Protein AF-0000000078823207 (afdb_homodimer)

Solvent-accessible surface area (backbone atoms only — not comparable to full-atom values): 45009 Å² total; per-residue (Å²): 130,80,77,68,68,67,63,60,54,56,52,50,52,51,49,48,49,49,50,50,54,51,56,63,64,62,57,56,71,77,75,63,50,44,38,73,61,59,42,45,59,37,20,72,74,44,19,29,70,57,47,20,52,51,24,45,48,56,21,48,50,28,43,42,48,34,32,53,13,62,63,35,48,34,32,37,38,38,37,36,42,35,43,34,39,35,42,36,39,38,66,49,97,91,44,78,48,79,48,80,46,78,47,61,32,44,37,39,35,41,39,36,40,33,56,73,38,52,57,37,48,53,22,47,32,54,21,31,49,30,44,36,53,19,49,52,24,45,48,50,45,48,53,31,47,50,51,52,52,51,48,52,44,49,43,51,30,52,50,32,52,51,48,45,53,54,36,53,52,47,35,54,52,30,48,51,44,27,54,49,30,48,51,32,36,75,70,70,74,40,49,73,64,52,30,53,51,28,48,48,53,28,52,50,39,50,52,50,38,54,55,38,49,51,51,29,53,50,32,30,48,51,50,16,63,35,25,68,45,89,55,84,54,66,44,53,72,31,72,88,54,53,74,94,58,64,74,100,53,82,47,65,67,60,49,49,52,37,22,76,73,43,15,29,67,51,53,20,31,54,25,46,28,50,24,31,50,22,47,26,46,30,34,52,28,60,68,44,56,34,35,31,44,37,37,38,43,35,38,36,27,37,77,41,91,90,36,64,93,41,77,45,82,46,77,49,77,45,80,47,76,49,64,66,85,78,67,92,55,52,49,62,50,46,27,53,50,28,49,52,48,26,52,52,32,48,51,50,33,49,50,48,45,51,51,41,50,51,49,36,52,49,27,51,50,48,38,54,51,32,54,53,49,45,54,50,30,54,50,45,31,53,50,27,51,51,49,30,52,51,35,48,51,29,33,76,71,66,76,40,49,72,67,53,35,48,52,30,47,52,48,29,52,50,31,47,52,49,36,50,50,43,51,44,50,32,54,49,29,52,52,51,30,32,42,39,23,36,58,46,43,72,70,48,45,57,61,56,43,65,30,34,49,79,119,130,81,78,66,66,68,62,60,56,58,49,51,54,49,46,48,51,49,48,52,54,52,56,63,63,63,60,57,70,77,75,64,49,45,39,73,61,58,42,47,62,36,22,73,76,44,18,61,70,58,48,50,51,52,51,51,50,57,58,49,51,49,44,43,56,55,33,55,52,63,63,45,68,48,76,48,80,48,77,49,77,52,74,47,77,47,80,43,76,45,82,47,100,91,42,77,47,80,44,80,48,77,46,65,32,42,36,39,35,42,37,37,39,31,56,75,41,50,56,37,47,55,23,46,32,55,21,30,48,31,45,38,53,20,50,53,26,45,48,53,43,48,51,31,48,49,51,52,54,50,48,53,43,50,43,51,28,53,51,31,53,51,49,41,54,52,35,52,52,47,35,55,52,31,50,51,45,29,53,49,30,48,53,31,34,75,71,70,72,41,48,72,66,52,30,51,50,28,46,49,52,29,51,51,39,50,52,50,38,53,55,38,50,51,51,30,51,50,32,31,48,52,52,16,64,36,26,71,45,89,55,86,54,65,44,52,74,31,72,89,56,54,73,92,56,63,74,101,52,81,47,65,66,60,50,48,53,36,23,78,72,44,16,30,64,50,51,20,32,53,25,46,28,50,25,30,49,23,46,26,44,31,34,51,28,60,68,45,54,35,36,31,41,39,37,38,42,34,37,35,24,37,79,41,92,91,34,64,68,26,37,39,44,35,39,37,42,31,44,38,37,44,33,56,73,38,54,39,50,27,47,61,26,47,26,52,20,28,49,24,44,26,52,19,33,48,24,48,33,50,40,49,45,51,51,41,52,50,49,33,53,49,26,51,51,48,36,56,50,31,54,53,46,46,55,51,28,54,51,44,31,53,52,27,51,51,47,30,52,51,34,49,52,30,33,75,70,68,76,40,51,72,67,54,36,48,53,30,47,51,49,27,52,51,32,48,50,50,36,51,49,41,54,45,51,34,54,48,30,50,52,50,28,31,43,38,22,36,57,46,44,74,70,47,45,57,62,56,42,65,30,35,49,80,119

Organism: Methylobacillus flagellatus (strain ATCC 51484 / DSM 6875 / VKM B-1610 / KT) (NCBI:txid265072)

Structure (mmCIF, N/CA/C/O backbone):
data_AF-0000000078823207-model_v1
#
loop_
_entity.id
_entity.type
_entity.pdbx_description
1 polymer 'Type I secretion outer membrane protein, TolC'
#
loop_
_atom_site.group_PDB
_atom_site.id
_atom_site.type_symbol
_atom_site.label_atom_id
_atom_site.label_alt_id
_atom_site.label_comp_id
_atom_site.label_asym_id
_atom_site.label_entity_id
_atom_site.label_seq_id
_atom_site.pdbx_PDB_ins_code
_atom_site.Cartn_x
_atom_site.Cartn_y
_atom_site.Cartn_z
_atom_site.occupancy
_atom_site.B_iso_or_equiv
_atom_site.auth_seq_id
_atom_site.auth_comp_id
_atom_site.auth_asym_id
_atom_site.auth_atom_id
_atom_site.pdbx_PDB_model_num
ATOM 1 N N . MET A 1 1 ? -4.539 53.219 -67 1 27.64 1 MET A N 1
ATOM 2 C CA . MET A 1 1 ? -5.336 53.469 -65.812 1 27.64 1 MET A CA 1
ATOM 3 C C . MET A 1 1 ? -5.859 52.188 -65.188 1 27.64 1 MET A C 1
ATOM 5 O O . MET A 1 1 ? -6.465 52.188 -64.125 1 27.64 1 MET A O 1
ATOM 9 N N . MET A 1 2 ? -5.863 51.031 -66 1 33.38 2 MET A N 1
ATOM 10 C CA . MET A 1 2 ? -6.586 49.844 -65.562 1 33.38 2 MET A CA 1
ATOM 11 C C . MET A 1 2 ? -5.766 49.031 -64.562 1 33.38 2 MET A C 1
ATOM 13 O O . MET A 1 2 ? -6.195 47.969 -64.125 1 33.38 2 MET A O 1
ATOM 17 N N . THR A 1 3 ? -4.453 49.25 -64.312 1 33.03 3 THR A N 1
ATOM 18 C CA . THR A 1 3 ? -3.574 48.375 -63.562 1 33.03 3 THR A CA 1
ATOM 19 C C . THR A 1 3 ? -3.756 48.531 -62.062 1 33.03 3 THR A C 1
ATOM 21 O O . THR A 1 3 ? -3.117 47.844 -61.281 1 33.03 3 THR A O 1
ATOM 24 N N . ARG A 1 4 ? -4.379 49.656 -61.594 1 38.31 4 ARG A N 1
ATOM 25 C CA . ARG A 1 4 ? -4.262 49.969 -60.188 1 38.31 4 ARG A CA 1
ATOM 26 C C . ARG A 1 4 ? -5.223 49.094 -59.344 1 38.31 4 ARG A C 1
ATOM 28 O O . ARG A 1 4 ? -5.137 49.062 -58.125 1 38.31 4 ARG A O 1
ATOM 35 N N . ARG A 1 5 ? -6.344 48.594 -60 1 41.09 5 ARG A N 1
ATOM 36 C CA . ARG A 1 5 ? -7.402 48.156 -59.094 1 41.09 5 ARG A CA 1
ATOM 37 C C . ARG A 1 5 ? -7.105 46.75 -58.562 1 41.09 5 ARG A C 1
ATOM 39 O O . ARG A 1 5 ? -7.824 46.25 -57.688 1 41.09 5 ARG A O 1
ATOM 46 N N . TYR A 1 6 ? -6.203 46 -59.312 1 33.97 6 TYR A N 1
ATOM 47 C CA . TYR A 1 6 ? -6.152 44.594 -58.906 1 33.97 6 TYR A CA 1
ATOM 48 C C . TYR A 1 6 ? -5.395 44.438 -57.594 1 33.97 6 TYR A C 1
ATOM 50 O O . TYR A 1 6 ? -5.43 43.375 -56.969 1 33.97 6 TYR A O 1
ATOM 58 N N . ARG A 1 7 ? -4.469 45.406 -57.156 1 39.28 7 ARG A N 1
ATOM 59 C CA . ARG A 1 7 ? -3.635 45.094 -56 1 39.28 7 ARG A CA 1
ATOM 60 C C . ARG A 1 7 ? -4.406 45.281 -54.688 1 39.28 7 ARG A C 1
ATOM 62 O O . ARG A 1 7 ? -3.971 44.844 -53.625 1 39.28 7 ARG A O 1
ATOM 69 N N . MET A 1 8 ? -5.516 46.094 -54.719 1 37.31 8 MET A N 1
ATOM 70 C CA . MET A 1 8 ? -6.141 46.312 -53.406 1 37.31 8 MET A CA 1
ATOM 71 C C . MET A 1 8 ? -6.941 45.094 -52.969 1 37.31 8 MET A C 1
ATOM 73 O O . MET A 1 8 ? -7.387 45.031 -51.844 1 37.31 8 MET A O 1
ATOM 77 N N . ARG A 1 9 ? -7.406 44.188 -54.031 1 48.88 9 ARG A N 1
ATOM 78 C CA . ARG A 1 9 ? -8.266 43.094 -53.594 1 48.88 9 ARG A CA 1
ATOM 79 C C . ARG A 1 9 ? -7.457 42.031 -52.875 1 48.88 9 ARG A C 1
ATOM 81 O O . ARG A 1 9 ? -7.965 41.375 -51.938 1 48.88 9 ARG A O 1
ATOM 88 N N . LEU A 1 10 ? -6.172 41.938 -53.375 1 48.84 10 LEU A N 1
ATOM 89 C CA . LEU A 1 10 ? -5.434 40.844 -52.75 1 48.84 10 LEU A CA 1
ATOM 90 C C . LEU A 1 10 ? -5.09 41.188 -51.312 1 48.84 10 LEU A C 1
ATOM 92 O O . LEU A 1 10 ? -5.047 40.312 -50.438 1 48.84 10 LEU A O 1
ATOM 96 N N . ASN A 1 11 ? -4.969 42.531 -51.062 1 49.53 11 ASN A N 1
ATOM 97 C CA . ASN A 1 11 ? -4.543 42.844 -49.719 1 49.53 11 ASN A CA 1
ATOM 98 C C . ASN A 1 11 ? -5.707 42.75 -48.719 1 49.53 11 ASN A C 1
ATOM 100 O O . ASN A 1 11 ? -5.508 42.438 -47.562 1 49.53 11 ASN A O 1
ATOM 104 N N . ARG A 1 12 ? -6.98 42.969 -49.25 1 58.56 12 ARG A N 1
ATOM 105 C CA . ARG A 1 12 ? -8.102 42.906 -48.344 1 58.56 12 ARG A CA 1
ATOM 106 C C . ARG A 1 12 ? -8.453 41.438 -48.031 1 58.56 12 ARG A C 1
ATOM 108 O O . ARG A 1 12 ? -8.836 41.125 -46.906 1 58.56 12 ARG A O 1
ATOM 115 N N . LEU A 1 13 ? -8.258 40.531 -49.094 1 53.75 13 LEU A N 1
ATOM 116 C CA . LEU A 1 13 ? -8.539 39.125 -48.781 1 53.75 13 LEU A CA 1
ATOM 117 C C . LEU A 1 13 ? -7.473 38.562 -47.875 1 53.75 13 LEU A C 1
ATOM 119 O O . LEU A 1 13 ? -7.777 37.75 -47 1 53.75 13 LEU A O 1
ATOM 123 N N . ALA A 1 14 ? -6.18 39.094 -48 1 59.03 14 ALA A N 1
ATOM 124 C CA . ALA A 1 14 ? -5.137 38.625 -47.094 1 59.03 14 ALA A CA 1
ATOM 125 C C . ALA A 1 14 ? -5.348 39.156 -45.688 1 59.03 14 ALA A C 1
ATOM 127 O O . ALA A 1 14 ? -5.121 38.469 -44.688 1 59.03 14 ALA A O 1
ATOM 128 N N . LEU A 1 15 ? -5.875 40.5 -45.656 1 54.59 15 LEU A N 1
ATOM 129 C CA . LEU A 1 15 ? -6.184 41.031 -44.344 1 54.59 15 LEU A CA 1
ATOM 130 C C . LEU A 1 15 ? -7.414 40.312 -43.75 1 54.59 15 LEU A C 1
ATOM 132 O O . LEU A 1 15 ? -7.449 40 -42.562 1 54.59 15 LEU A O 1
ATOM 136 N N . ALA A 1 16 ? -8.453 39.906 -44.562 1 59.81 16 ALA A N 1
ATOM 137 C CA . ALA A 1 16 ? -9.609 39.188 -44.062 1 59.81 16 ALA A CA 1
ATOM 138 C C . ALA A 1 16 ? -9.227 37.781 -43.656 1 59.81 16 ALA A C 1
ATOM 140 O O . ALA A 1 16 ? -9.688 37.25 -42.625 1 59.81 16 ALA A O 1
ATOM 141 N N . ARG A 1 17 ? -8.352 37.156 -44.469 1 58.81 17 ARG A N 1
ATOM 142 C CA . ARG A 1 17 ? -7.891 35.844 -44.062 1 58.81 17 ARG A CA 1
ATOM 143 C C . ARG A 1 17 ? -6.992 35.906 -42.844 1 58.81 17 ARG A C 1
ATOM 145 O O . ARG A 1 17 ? -7.035 35.031 -41.969 1 58.81 17 ARG A O 1
ATOM 152 N N . ALA A 1 18 ? -6.152 37.031 -42.781 1 56.81 18 ALA A N 1
ATOM 153 C CA . ALA A 1 18 ? -5.34 37.219 -41.594 1 56.81 18 ALA A CA 1
ATOM 154 C C . ALA A 1 18 ? -6.211 37.531 -40.375 1 56.81 18 ALA A C 1
ATOM 156 O O . ALA A 1 18 ? -5.965 37.031 -39.281 1 56.81 18 ALA A O 1
ATOM 157 N N . LEU A 1 19 ? -7.285 38.281 -40.688 1 56 19 LEU A N 1
ATOM 158 C CA . LEU A 1 19 ? -8.195 38.562 -39.594 1 56 19 LEU A CA 1
ATOM 159 C C . LEU A 1 19 ? -9.023 37.344 -39.25 1 56 19 LEU A C 1
ATOM 161 O O . LEU A 1 19 ? -9.312 37.094 -38.062 1 56 19 LEU A O 1
ATOM 165 N N . CYS A 1 20 ? -9.367 36.469 -40.281 1 54.56 20 CYS A N 1
ATOM 166 C CA . CYS A 1 20 ? -10.086 35.25 -39.938 1 54.56 20 CYS A CA 1
ATOM 167 C C . CYS A 1 20 ? -9.18 34.25 -39.219 1 54.56 20 CYS A C 1
ATOM 169 O O . CYS A 1 20 ? -9.633 33.531 -38.312 1 54.56 20 CYS A O 1
ATOM 171 N N . THR A 1 21 ? -7.871 34.25 -39.562 1 55.66 21 THR A N 1
ATOM 172 C CA . THR A 1 21 ? -6.984 33.312 -38.844 1 55.66 21 THR A CA 1
ATOM 173 C C . THR A 1 21 ? -6.703 33.844 -37.438 1 55.66 21 THR A C 1
ATOM 175 O O . THR A 1 21 ? -6.531 33.031 -36.5 1 55.66 21 THR A O 1
ATOM 178 N N . LEU A 1 22 ? -6.652 35.188 -37.25 1 50.19 22 LEU A N 1
ATOM 179 C CA . LEU A 1 22 ? -6.477 35.688 -35.875 1 50.19 22 LEU A CA 1
ATOM 180 C C . LEU A 1 22 ? -7.73 35.469 -35.031 1 50.19 22 LEU A C 1
ATOM 182 O O . LEU A 1 22 ? -7.645 35.25 -33.844 1 50.19 22 LEU A O 1
ATOM 186 N N . ALA A 1 23 ? -8.969 35.469 -35.688 1 51.34 23 ALA A N 1
ATOM 187 C CA . ALA A 1 23 ? -10.188 35.281 -34.906 1 51.34 23 ALA A CA 1
ATOM 188 C C . ALA A 1 23 ? -10.281 33.844 -34.406 1 51.34 23 ALA A C 1
ATOM 190 O O . ALA A 1 23 ? -10.812 33.562 -33.312 1 51.34 23 ALA A O 1
ATOM 191 N N . ILE A 1 24 ? -9.781 32.875 -35.188 1 51.97 24 ILE A N 1
ATOM 192 C CA . ILE A 1 24 ? -9.906 31.484 -34.781 1 51.97 24 ILE A CA 1
ATOM 193 C C . ILE A 1 24 ? -8.93 31.203 -33.625 1 51.97 24 ILE A C 1
ATOM 195 O O . ILE A 1 24 ? -9.227 30.406 -32.75 1 51.97 24 ILE A O 1
ATOM 199 N N . TYR A 1 25 ? -7.812 31.906 -33.656 1 47.19 25 TYR A N 1
ATOM 200 C CA . TYR A 1 25 ? -6.855 31.562 -32.594 1 47.19 25 TYR A CA 1
ATOM 201 C C . TYR A 1 25 ? -7.23 32.219 -31.281 1 47.19 25 TYR A C 1
ATOM 203 O O . TYR A 1 25 ? -6.641 31.938 -30.234 1 47.19 25 TYR A O 1
ATOM 211 N N . ALA A 1 26 ? -8.039 33.344 -31.422 1 44.75 26 ALA A N 1
ATOM 212 C CA . ALA A 1 26 ? -8.336 34.031 -30.156 1 44.75 26 ALA A CA 1
ATOM 213 C C . ALA A 1 26 ? -9.367 33.281 -29.344 1 44.75 26 ALA A C 1
ATOM 215 O O . ALA A 1 26 ? -9.875 33.781 -28.344 1 44.75 26 ALA A O 1
ATOM 216 N N . SER A 1 27 ? -10.039 32.312 -29.938 1 43.69 27 SER A N 1
ATOM 217 C CA . SER A 1 27 ? -10.891 31.641 -28.969 1 43.69 27 SER A CA 1
ATOM 218 C C . SER A 1 27 ? -10.07 30.844 -27.953 1 43.69 27 SER A C 1
ATOM 220 O O . SER A 1 27 ? -9.742 29.672 -28.188 1 43.69 27 SER A O 1
ATOM 222 N N . ALA A 1 28 ? -9.219 31.422 -27.438 1 45.03 28 ALA A N 1
ATOM 223 C CA . ALA A 1 28 ? -8.812 30.719 -26.219 1 45.03 28 ALA A CA 1
ATOM 224 C C . ALA A 1 28 ? -10.023 30.156 -25.484 1 45.03 28 ALA A C 1
ATOM 226 O O . ALA A 1 28 ? -10.953 30.875 -25.156 1 45.03 28 ALA A O 1
ATOM 227 N N . PRO A 1 29 ? -10.375 28.906 -25.656 1 45.41 29 PRO A N 1
ATOM 228 C CA . PRO A 1 29 ? -11.555 28.484 -24.891 1 45.41 29 PRO A CA 1
ATOM 229 C C . PRO A 1 29 ? -11.617 29.109 -23.5 1 45.41 29 PRO A C 1
ATOM 231 O O . PRO A 1 29 ? -10.602 29.141 -22.797 1 45.41 29 PRO A O 1
ATOM 234 N N . LEU A 1 30 ? -12.32 30.141 -23.344 1 44.91 30 LEU A N 1
ATOM 235 C CA . LEU A 1 30 ? -12.695 30.484 -21.969 1 44.91 30 LEU A CA 1
ATOM 236 C C . LEU A 1 30 ? -12.734 29.234 -21.094 1 44.91 30 LEU A C 1
ATOM 238 O O . LEU A 1 30 ? -13.609 28.375 -21.266 1 44.91 30 LEU A O 1
ATOM 242 N N . HIS A 1 31 ? -11.656 28.656 -20.812 1 52.88 31 HIS A N 1
ATOM 243 C CA . HIS A 1 31 ? -11.602 27.516 -19.922 1 52.88 31 HIS A CA 1
ATOM 244 C C . HIS A 1 31 ? -12.547 27.703 -18.734 1 52.88 31 HIS A C 1
ATOM 246 O O . HIS A 1 31 ? -12.359 28.609 -17.922 1 52.88 31 HIS A O 1
ATOM 252 N N . ALA A 1 32 ? -13.875 27.484 -18.969 1 61.69 32 ALA A N 1
ATOM 253 C CA . ALA A 1 32 ? -14.898 27.453 -17.922 1 61.69 32 ALA A CA 1
ATOM 254 C C . ALA A 1 32 ? -14.359 26.844 -16.625 1 61.69 32 ALA A C 1
ATOM 256 O O . ALA A 1 32 ? -13.562 25.906 -16.656 1 61.69 32 ALA A O 1
ATOM 257 N N . ALA A 1 33 ? -14.547 27.484 -15.57 1 78.88 33 ALA A N 1
ATOM 258 C CA . ALA A 1 33 ? -14.164 27 -14.25 1 78.88 33 ALA A CA 1
ATOM 259 C C . ALA A 1 33 ? -14.555 25.531 -14.078 1 78.88 33 ALA A C 1
ATOM 261 O O . ALA A 1 33 ? -15.648 25.125 -14.469 1 78.88 33 ALA A O 1
ATOM 262 N N . GLU A 1 34 ? -13.555 24.781 -13.773 1 86.56 34 GLU A N 1
ATOM 263 C CA . GLU A 1 34 ? -13.797 23.359 -13.531 1 86.56 34 GLU A CA 1
ATOM 264 C C . GLU A 1 34 ? -14.719 23.172 -12.328 1 86.56 34 GLU A C 1
ATOM 266 O O . GLU A 1 34 ? -14.539 23.812 -11.289 1 86.56 34 GLU A O 1
ATOM 271 N N . ASN A 1 35 ? -15.844 22.438 -12.562 1 89.94 35 ASN A N 1
ATOM 272 C CA . ASN A 1 35 ? -16.656 22.047 -11.414 1 89.94 35 ASN A CA 1
ATOM 273 C C . ASN A 1 35 ? -16.359 20.609 -10.992 1 89.94 35 ASN A C 1
ATOM 275 O O . ASN A 1 35 ? -15.523 19.938 -11.594 1 89.94 35 ASN A O 1
ATOM 279 N N . LEU A 1 36 ? -17 20.188 -9.969 1 92.56 36 LEU A N 1
ATOM 280 C CA . LEU A 1 36 ? -16.719 18.891 -9.383 1 92.56 36 LEU A CA 1
ATOM 281 C C . LEU A 1 36 ? -17 17.766 -10.375 1 92.56 36 LEU A C 1
ATOM 283 O O . LEU A 1 36 ? -16.203 16.828 -10.5 1 92.56 36 LEU A O 1
ATOM 287 N N . LEU A 1 37 ? -18.109 17.875 -11.164 1 92.06 37 LEU A N 1
ATOM 288 C CA . LEU A 1 37 ? -18.5 16.844 -12.125 1 92.06 37 LEU A CA 1
ATOM 289 C C . LEU A 1 37 ? -17.484 16.766 -13.258 1 92.06 37 LEU A C 1
ATOM 291 O O . LEU A 1 37 ? -17.078 15.672 -13.656 1 92.06 37 LEU A O 1
ATOM 295 N N . SER A 1 38 ? -17.094 17.938 -13.734 1 92.12 38 SER A N 1
ATOM 296 C CA . SER A 1 38 ? -16.125 17.969 -14.82 1 92.12 38 SER A CA 1
ATOM 297 C C . SER A 1 38 ? -14.789 17.375 -14.375 1 92.12 38 SER A C 1
ATOM 299 O O . SER A 1 38 ? -14.156 16.625 -15.117 1 92.12 38 SER A O 1
ATOM 301 N N . LEU A 1 39 ? -14.398 17.703 -13.172 1 94.75 39 LEU A N 1
ATOM 302 C CA . LEU A 1 39 ? -13.148 17.172 -12.648 1 94.75 39 LEU A CA 1
ATOM 303 C C . LEU A 1 39 ? -13.25 15.664 -12.422 1 94.75 39 LEU A C 1
ATOM 305 O O . LEU A 1 39 ? -12.273 14.938 -12.633 1 94.75 39 LEU A O 1
ATOM 309 N N . TYR A 1 40 ? -14.453 15.195 -12.109 1 95.62 40 TYR A N 1
ATOM 310 C CA . TYR A 1 40 ? -14.664 13.766 -11.93 1 95.62 40 TYR A CA 1
ATOM 311 C C . TYR A 1 40 ? -14.523 13.016 -13.25 1 95.62 40 TYR A C 1
ATOM 313 O O . TYR A 1 40 ? -13.852 11.984 -13.312 1 95.62 40 TYR A O 1
ATOM 321 N N . GLU A 1 41 ? -15.047 13.539 -14.203 1 95 41 GLU A N 1
ATOM 322 C CA . GLU A 1 41 ? -14.984 12.891 -15.508 1 95 41 GLU A CA 1
ATOM 323 C C . GLU A 1 41 ? -13.547 12.781 -16 1 95 41 GLU A C 1
ATOM 325 O O . GLU A 1 41 ? -13.148 11.758 -16.562 1 95 41 GLU A O 1
ATOM 330 N N . LYS A 1 42 ? -12.828 13.836 -15.742 1 96.12 42 LYS A N 1
ATOM 331 C CA . LYS A 1 42 ? -11.422 13.82 -16.125 1 96.12 42 LYS A CA 1
ATOM 332 C C . LYS A 1 42 ? -10.617 12.867 -15.234 1 96.12 42 LYS A C 1
ATOM 334 O O . LYS A 1 42 ? -9.734 12.164 -15.719 1 96.12 42 LYS A O 1
ATOM 339 N N . ALA A 1 43 ? -10.953 12.797 -13.977 1 96.38 43 ALA A N 1
ATOM 340 C CA . ALA A 1 43 ? -10.242 11.953 -13.016 1 96.38 43 ALA A CA 1
ATOM 341 C C . ALA A 1 43 ? -10.469 10.477 -13.312 1 96.38 43 ALA A C 1
ATOM 343 O O . ALA A 1 43 ? -9.586 9.648 -13.07 1 96.38 43 ALA A O 1
ATOM 344 N N . LEU A 1 44 ? -11.656 10.172 -13.875 1 95.75 44 LEU A N 1
ATOM 345 C CA . LEU A 1 44 ? -11.961 8.789 -14.242 1 95.75 44 LEU A CA 1
ATOM 346 C C . LEU A 1 44 ? -10.945 8.258 -15.25 1 95.75 44 LEU A C 1
ATOM 348 O O . LEU A 1 44 ? -10.648 7.062 -15.258 1 95.75 44 LEU A O 1
ATOM 352 N N . GLN A 1 45 ? -10.383 9.195 -15.93 1 94.44 45 GLN A N 1
ATOM 353 C CA . GLN A 1 45 ? -9.508 8.781 -17.031 1 94.44 45 GLN A CA 1
ATOM 354 C C . GLN A 1 45 ? -8.039 9 -16.672 1 94.44 45 GLN A C 1
ATOM 356 O O . GLN A 1 45 ? -7.148 8.57 -17.406 1 94.44 45 GLN A O 1
ATOM 361 N N . TYR A 1 46 ? -7.816 9.586 -15.5 1 94.19 46 TYR A N 1
ATOM 362 C CA . TYR A 1 46 ? -6.438 10.008 -15.289 1 94.19 46 TYR A CA 1
ATOM 363 C C . TYR A 1 46 ? -5.941 9.578 -13.914 1 94.19 46 TYR A C 1
ATOM 365 O O . TYR A 1 46 ? -4.746 9.336 -13.727 1 94.19 46 TYR A O 1
ATOM 373 N N . ASP A 1 47 ? -6.805 9.445 -12.945 1 95.88 47 ASP A N 1
ATOM 374 C CA . ASP A 1 47 ? -6.387 9.156 -11.578 1 95.88 47 ASP A CA 1
ATOM 375 C C . ASP A 1 47 ? -5.691 7.793 -11.492 1 95.88 47 ASP A C 1
ATOM 377 O O . ASP A 1 47 ? -6.297 6.762 -11.789 1 95.88 47 ASP A O 1
ATOM 381 N N . ALA A 1 48 ? -4.484 7.852 -11.062 1 95.25 48 ALA A N 1
ATOM 382 C CA . ALA A 1 48 ? -3.639 6.664 -11.125 1 95.25 48 ALA A CA 1
ATOM 383 C C . ALA A 1 48 ? -4.133 5.59 -10.156 1 95.25 48 ALA A C 1
ATOM 385 O O . ALA A 1 48 ? -4.055 4.395 -10.461 1 95.25 48 ALA A O 1
ATOM 386 N N . GLN A 1 49 ? -4.594 6 -9.023 1 94.19 49 GLN A N 1
ATOM 387 C CA . GLN A 1 49 ? -5.105 5.035 -8.055 1 94.19 49 GLN A CA 1
ATOM 388 C C . GLN A 1 49 ? -6.312 4.285 -8.602 1 94.19 49 GLN A C 1
ATOM 390 O O . GLN A 1 49 ? -6.402 3.062 -8.484 1 94.19 49 GLN A O 1
ATOM 395 N N . TYR A 1 50 ? -7.234 5 -9.289 1 96.5 50 TYR A N 1
ATOM 396 C CA . TYR A 1 50 ? -8.43 4.379 -9.852 1 96.5 50 TYR A CA 1
ATOM 397 C C . TYR A 1 50 ? -8.078 3.508 -11.047 1 96.5 50 TYR A C 1
ATOM 399 O O . TYR A 1 50 ? -8.594 2.396 -11.188 1 96.5 50 TYR A O 1
ATOM 407 N N . LYS A 1 51 ? -7.199 4.016 -11.82 1 96.25 51 LYS A N 1
ATOM 408 C CA . LYS A 1 51 ? -6.801 3.258 -13.008 1 96.25 51 LYS A CA 1
ATOM 409 C C . LYS A 1 51 ? -6.074 1.974 -12.617 1 96.25 51 LYS A C 1
ATOM 411 O O . LYS A 1 51 ? -6.238 0.94 -13.266 1 96.25 51 LYS A O 1
ATOM 416 N N . ALA A 1 52 ? -5.289 2.002 -11.57 1 95.88 52 ALA A N 1
ATOM 417 C CA . ALA A 1 52 ? -4.645 0.794 -11.062 1 95.88 52 ALA A CA 1
ATOM 418 C C . ALA A 1 52 ? -5.68 -0.217 -10.578 1 95.88 52 ALA A C 1
ATOM 420 O O . ALA A 1 52 ? -5.551 -1.418 -10.828 1 95.88 52 ALA A O 1
ATOM 421 N N . ALA A 1 53 ? -6.699 0.268 -9.914 1 96.25 53 ALA A N 1
ATOM 422 C CA . ALA A 1 53 ? -7.77 -0.605 -9.438 1 96.25 53 ALA A CA 1
ATOM 423 C C . ALA A 1 53 ? -8.508 -1.255 -10.609 1 96.25 53 ALA A C 1
ATOM 425 O O . ALA A 1 53 ? -8.844 -2.439 -10.555 1 96.25 53 ALA A O 1
ATOM 426 N N . GLU A 1 54 ? -8.727 -0.492 -11.688 1 96.44 54 GLU A N 1
ATOM 427 C CA . GLU A 1 54 ? -9.375 -1.022 -12.883 1 96.44 54 GLU A CA 1
ATOM 428 C C . GLU A 1 54 ? -8.531 -2.117 -13.523 1 96.44 54 GLU A C 1
ATOM 430 O O . GLU A 1 54 ? -9.047 -3.164 -13.914 1 96.44 54 GLU A O 1
ATOM 435 N N . ALA A 1 55 ? -7.27 -1.837 -13.617 1 96.5 55 ALA A N 1
ATOM 436 C CA . ALA A 1 55 ? -6.371 -2.818 -14.211 1 96.5 55 ALA A CA 1
ATOM 437 C C . ALA A 1 55 ? -6.312 -4.094 -13.375 1 96.5 55 ALA A C 1
ATOM 439 O O . ALA A 1 55 ? -6.316 -5.199 -13.914 1 96.5 55 ALA A O 1
ATOM 440 N N . ASN A 1 56 ? -6.277 -3.953 -12.07 1 95.88 56 ASN A N 1
ATOM 441 C CA . ASN A 1 56 ? -6.281 -5.109 -11.18 1 95.88 56 ASN A CA 1
ATOM 442 C C . ASN A 1 56 ? -7.582 -5.902 -11.297 1 95.88 56 ASN A C 1
ATOM 444 O O . ASN A 1 56 ? -7.566 -7.133 -11.25 1 95.88 56 ASN A O 1
ATOM 448 N N . MET A 1 57 ? -8.695 -5.176 -11.453 1 96.38 57 MET A N 1
ATOM 449 C CA . MET A 1 57 ? -9.977 -5.844 -11.656 1 96.38 57 MET A CA 1
ATOM 450 C C . MET A 1 57 ? -9.977 -6.641 -12.961 1 96.38 57 MET A C 1
ATOM 452 O O . MET A 1 57 ? -10.461 -7.773 -13 1 96.38 57 MET A O 1
ATOM 456 N N . ALA A 1 58 ? -9.406 -6.098 -13.977 1 96.31 58 ALA A N 1
ATOM 457 C CA . ALA A 1 58 ? -9.305 -6.801 -15.25 1 96.31 58 ALA A CA 1
ATOM 458 C C . ALA A 1 58 ? -8.461 -8.062 -15.117 1 96.31 58 ALA A C 1
ATOM 460 O O . ALA A 1 58 ? -8.797 -9.109 -15.68 1 96.31 58 ALA A O 1
ATOM 461 N N . ALA A 1 59 ? -7.41 -7.965 -14.328 1 97.06 59 ALA A N 1
ATOM 462 C CA . ALA A 1 59 ? -6.57 -9.133 -14.07 1 97.06 59 ALA A CA 1
ATOM 463 C C . ALA A 1 59 ? -7.348 -10.211 -13.32 1 97.06 59 ALA A C 1
ATOM 465 O O . ALA A 1 59 ? -7.266 -11.391 -13.664 1 97.06 59 ALA A O 1
ATOM 466 N N . GLU A 1 60 ? -8.133 -9.773 -12.352 1 96.25 60 GLU A N 1
ATOM 467 C CA . GLU A 1 60 ? -8.891 -10.719 -11.539 1 96.25 60 GLU A CA 1
ATOM 468 C C . GLU A 1 60 ? -9.977 -11.406 -12.352 1 96.25 60 GLU A C 1
ATOM 470 O O . GLU A 1 60 ? -10.312 -12.562 -12.102 1 96.25 60 GLU A O 1
ATOM 475 N N . ARG A 1 61 ? -10.516 -10.781 -13.352 1 96.81 61 ARG A N 1
ATOM 476 C CA . ARG A 1 61 ? -11.555 -11.352 -14.195 1 96.81 61 ARG A CA 1
ATOM 477 C C . ARG A 1 61 ? -11.039 -12.57 -14.953 1 96.81 61 ARG A C 1
ATOM 479 O O . ARG A 1 61 ? -11.797 -13.5 -15.234 1 96.81 61 ARG A O 1
ATOM 486 N N . GLU A 1 62 ? -9.781 -12.555 -15.18 1 97.25 62 GLU A N 1
ATOM 487 C CA . GLU A 1 62 ? -9.195 -13.672 -15.914 1 97.25 62 GLU A CA 1
ATOM 488 C C . GLU A 1 62 ? -9.195 -14.945 -15.07 1 97.25 62 GLU A C 1
ATOM 490 O O . GLU A 1 62 ? -9.023 -16.047 -15.594 1 97.25 62 GLU A O 1
ATOM 495 N N . GLU A 1 63 ? -9.43 -14.836 -13.758 1 96.75 63 GLU A N 1
ATOM 496 C CA . GLU A 1 63 ? -9.516 -16.016 -12.898 1 96.75 63 GLU A CA 1
ATOM 497 C C . GLU A 1 63 ? -10.703 -16.891 -13.289 1 96.75 63 GLU A C 1
ATOM 499 O O . GLU A 1 63 ? -10.648 -18.125 -13.164 1 96.75 63 GLU A O 1
ATOM 504 N N . ILE A 1 64 ? -11.773 -16.312 -13.82 1 97.44 64 ILE A N 1
ATOM 505 C CA . ILE A 1 64 ? -12.922 -17.078 -14.297 1 97.44 64 ILE A CA 1
ATOM 506 C C . ILE A 1 64 ? -12.523 -17.891 -15.523 1 97.44 64 ILE A C 1
ATOM 508 O O . ILE A 1 64 ? -12.828 -19.078 -15.609 1 97.44 64 ILE A O 1
ATOM 512 N N . ASN A 1 65 ? -11.781 -17.266 -16.422 1 96.75 65 ASN A N 1
ATOM 513 C CA . ASN A 1 65 ? -11.32 -17.969 -17.609 1 96.75 65 ASN A CA 1
ATOM 514 C C . ASN A 1 65 ? -10.344 -19.078 -17.25 1 96.75 65 ASN A C 1
ATOM 516 O O . ASN A 1 65 ? -10.406 -20.172 -17.828 1 96.75 65 ASN A O 1
ATOM 520 N N . LYS A 1 66 ? -9.477 -18.844 -16.297 1 97 66 LYS A N 1
ATOM 521 C CA . LYS A 1 66 ? -8.562 -19.875 -15.844 1 97 66 LYS A CA 1
ATOM 522 C C . LYS A 1 66 ? -9.312 -21.047 -15.227 1 97 66 LYS A C 1
ATOM 524 O O . LYS A 1 66 ? -8.977 -22.219 -15.477 1 97 66 LYS A O 1
ATOM 529 N N . SER A 1 67 ? -10.32 -20.703 -14.422 1 97.12 67 SER A N 1
ATOM 530 C CA . SER A 1 67 ? -11.078 -21.766 -13.758 1 97.12 67 SER A CA 1
ATOM 531 C C . SER A 1 67 ? -11.914 -22.547 -14.758 1 97.12 67 SER A C 1
ATOM 533 O O . SER A 1 67 ? -12.117 -23.75 -14.594 1 97.12 67 SER A O 1
ATOM 535 N N . ARG A 1 68 ? -12.375 -21.953 -15.844 1 96.88 68 ARG A N 1
ATOM 536 C CA . ARG A 1 68 ? -13.109 -22.641 -16.906 1 96.88 68 ARG A CA 1
ATOM 537 C C . ARG A 1 68 ? -12.211 -23.609 -17.656 1 96.88 68 ARG A C 1
ATOM 539 O O . ARG A 1 68 ? -12.648 -24.672 -18.078 1 96.88 68 ARG A O 1
ATOM 546 N N . ALA A 1 69 ? -10.977 -23.172 -17.734 1 96.69 69 ALA A N 1
ATOM 547 C CA . ALA A 1 69 ? -10.008 -24 -18.453 1 96.69 69 ALA A CA 1
ATOM 548 C C . ALA A 1 69 ? -9.812 -25.344 -17.766 1 96.69 69 ALA A C 1
ATOM 550 O O . ALA A 1 69 ? -9.406 -26.328 -18.391 1 96.69 69 ALA A O 1
ATOM 551 N N . LEU A 1 70 ? -10.125 -25.484 -16.469 1 95.81 70 LEU A N 1
ATOM 552 C CA . LEU A 1 70 ? -9.945 -26.703 -15.695 1 95.81 70 LEU A CA 1
ATOM 553 C C . LEU A 1 70 ? -10.906 -27.797 -16.172 1 95.81 70 LEU A C 1
ATOM 555 O O . LEU A 1 70 ? -10.695 -28.984 -15.891 1 95.81 70 LEU A O 1
ATOM 559 N N . PHE A 1 71 ? -12.008 -27.422 -16.953 1 96.69 71 PHE A N 1
ATOM 560 C CA . PHE A 1 71 ? -12.992 -28.359 -17.453 1 96.69 71 PHE A CA 1
ATOM 561 C C . PHE A 1 71 ? -12.672 -28.766 -18.891 1 96.69 71 PHE A C 1
ATOM 563 O O . PHE A 1 71 ? -13.328 -29.641 -19.453 1 96.69 71 PHE A O 1
ATOM 570 N N . MET A 1 72 ? -11.648 -28.25 -19.453 1 96.56 72 MET A N 1
ATOM 571 C CA . MET A 1 72 ? -11.32 -28.469 -20.859 1 96.56 72 MET A CA 1
ATOM 572 C C . MET A 1 72 ? -10.227 -29.516 -21.016 1 96.56 72 MET A C 1
ATOM 574 O O . MET A 1 72 ? -9.484 -29.781 -20.062 1 96.56 72 MET A O 1
ATOM 578 N N . PRO A 1 73 ? -10.148 -30.156 -22.156 1 96.38 73 PRO A N 1
ATOM 579 C CA . PRO A 1 73 ? -9.07 -31.125 -22.359 1 96.38 73 PRO A CA 1
ATOM 580 C C . PRO A 1 73 ? -7.688 -30.484 -22.375 1 96.38 73 PRO A C 1
ATOM 582 O O . PRO A 1 73 ? -7.547 -29.312 -22.734 1 96.38 73 PRO A O 1
ATOM 585 N N . ARG A 1 74 ? -6.699 -31.234 -22.062 1 95.81 74 ARG A N 1
ATOM 586 C CA . ARG A 1 74 ? -5.289 -30.891 -22.172 1 95.81 74 ARG A CA 1
ATOM 587 C C . ARG A 1 74 ? -4.566 -31.844 -23.125 1 95.81 74 ARG A C 1
ATOM 589 O O . ARG A 1 74 ? -4.738 -33.062 -23.031 1 95.81 74 ARG A O 1
ATOM 596 N N . VAL A 1 75 ? -3.893 -31.266 -24.078 1 96.5 75 VAL A N 1
ATOM 597 C CA . VAL A 1 75 ? -3.146 -32.062 -25.047 1 96.5 75 VAL A CA 1
ATOM 598 C C . VAL A 1 75 ? -1.655 -31.75 -24.922 1 96.5 75 VAL A C 1
ATOM 600 O O . VAL A 1 75 ? -1.249 -30.594 -24.891 1 96.5 75 VAL A O 1
ATOM 603 N N . GLN A 1 76 ? -0.884 -32.781 -24.844 1 95.5 76 GLN A N 1
ATOM 604 C CA . GLN A 1 76 ? 0.562 -32.656 -24.688 1 95.5 76 GLN A CA 1
ATOM 605 C C . GLN A 1 76 ? 1.301 -33.562 -25.672 1 95.5 76 GLN A C 1
ATOM 607 O O . GLN A 1 76 ? 0.861 -34.656 -25.938 1 95.5 76 GLN A O 1
ATOM 612 N N . PHE A 1 77 ? 2.387 -33.062 -26.219 1 95.06 77 PHE A N 1
ATOM 613 C CA . PHE A 1 77 ? 3.283 -33.844 -27.062 1 95.06 77 PHE A CA 1
ATOM 614 C C . PHE A 1 77 ? 4.629 -34.031 -26.391 1 95.06 77 PHE A C 1
ATOM 616 O O . PHE A 1 77 ? 5.191 -33.094 -25.812 1 95.06 77 PHE A O 1
ATOM 623 N N . GLY A 1 78 ? 5.094 -35.219 -26.266 1 95.06 78 GLY A N 1
ATOM 624 C CA . GLY A 1 78 ? 6.41 -35.562 -25.75 1 95.06 78 GLY A CA 1
ATOM 625 C C . GLY A 1 78 ? 7.258 -36.344 -26.734 1 95.06 78 GLY A C 1
ATOM 626 O O . GLY A 1 78 ? 6.734 -37.156 -27.484 1 95.06 78 GLY A O 1
ATOM 627 N N . ALA A 1 79 ? 8.508 -36 -26.812 1 93.19 79 ALA A N 1
ATOM 628 C CA . ALA A 1 79 ? 9.461 -36.719 -27.656 1 93.19 79 ALA A CA 1
ATOM 629 C C . ALA A 1 79 ? 10.781 -36.938 -26.922 1 93.19 79 ALA A C 1
ATOM 631 O O . ALA A 1 79 ? 11.219 -36.094 -26.141 1 93.19 79 ALA A O 1
ATOM 632 N N . SER A 1 80 ? 11.336 -38.094 -27.047 1 93.5 80 SER A N 1
ATOM 633 C CA . SER A 1 80 ? 12.625 -38.438 -26.453 1 93.5 80 SER A CA 1
ATOM 634 C C . SER A 1 80 ? 13.492 -39.219 -27.453 1 93.5 80 SER A C 1
ATOM 636 O O . SER A 1 80 ? 13.031 -40.156 -28.094 1 93.5 80 SER A O 1
ATOM 638 N N . VAL A 1 81 ? 14.758 -38.781 -27.719 1 93.25 81 VAL A N 1
ATOM 639 C CA . VAL A 1 81 ? 15.742 -39.469 -28.562 1 93.25 81 VAL A CA 1
ATOM 640 C C . VAL A 1 81 ? 17.047 -39.625 -27.812 1 93.25 81 VAL A C 1
ATOM 642 O O . VAL A 1 81 ? 17.469 -38.75 -27.078 1 93.25 81 VAL A O 1
ATOM 645 N N . GLY A 1 82 ? 17.562 -40.812 -27.938 1 92.56 82 GLY A N 1
ATOM 646 C CA . GLY A 1 82 ? 18.812 -41.031 -27.219 1 92.56 82 GLY A CA 1
ATOM 647 C C . GLY A 1 82 ? 19.438 -42.375 -27.531 1 92.56 82 GLY A C 1
ATOM 648 O O . GLY A 1 82 ? 19.188 -42.969 -28.594 1 92.56 82 GLY A O 1
ATOM 649 N N . ARG A 1 83 ? 20.438 -42.781 -26.641 1 91.81 83 ARG A N 1
ATOM 650 C CA . ARG A 1 83 ? 21.156 -44.031 -26.75 1 91.81 83 ARG A CA 1
ATOM 651 C C . ARG A 1 83 ? 21.188 -44.781 -25.422 1 91.81 83 ARG A C 1
ATOM 653 O O . ARG A 1 83 ? 21.172 -44.125 -24.359 1 91.81 83 ARG A O 1
ATOM 660 N N . GLY A 1 84 ? 21.031 -46.094 -25.547 1 89.69 84 GLY A N 1
ATOM 661 C CA . GLY A 1 84 ? 21.094 -46.906 -24.359 1 89.69 84 GLY A CA 1
ATOM 662 C C . GLY A 1 84 ? 22.047 -48.094 -24.5 1 89.69 84 GLY A C 1
ATOM 663 O O . GLY A 1 84 ? 22.359 -48.5 -25.609 1 89.69 84 GLY A O 1
ATOM 664 N N . ALA A 1 85 ? 22.609 -48.5 -23.359 1 88.19 85 ALA A N 1
ATOM 665 C CA . ALA A 1 85 ? 23.422 -49.688 -23.219 1 88.19 85 ALA A CA 1
ATOM 666 C C . ALA A 1 85 ? 22.953 -50.531 -22.016 1 88.19 85 ALA A C 1
ATOM 668 O O . ALA A 1 85 ? 22.703 -50 -20.938 1 88.19 85 ALA A O 1
ATOM 669 N N . THR A 1 86 ? 22.609 -51.781 -22.219 1 87.88 86 THR A N 1
ATOM 670 C CA . THR A 1 86 ? 22.141 -52.656 -21.141 1 87.88 86 THR A CA 1
ATOM 671 C C . THR A 1 86 ? 22.984 -53.938 -21.078 1 87.88 86 THR A C 1
ATOM 673 O O . THR A 1 86 ? 23.203 -54.562 -22.109 1 87.88 86 THR A O 1
ATOM 676 N N . ASP A 1 87 ? 23.469 -54.25 -19.938 1 85.56 87 ASP A N 1
ATOM 677 C CA . ASP A 1 87 ? 24.031 -55.562 -19.625 1 85.56 87 ASP A CA 1
ATOM 678 C C . ASP A 1 87 ? 22.984 -56.469 -18.969 1 85.56 87 ASP A C 1
ATOM 680 O O . ASP A 1 87 ? 22.5 -56.156 -17.875 1 85.56 87 ASP A O 1
ATOM 684 N N . ARG A 1 88 ? 22.578 -57.469 -19.625 1 84.31 88 ARG A N 1
ATOM 685 C CA . ARG A 1 88 ? 21.531 -58.375 -19.141 1 84.31 88 ARG A CA 1
ATOM 686 C C . ARG A 1 88 ? 22.125 -59.719 -18.719 1 84.31 88 ARG A C 1
ATOM 688 O O . ARG A 1 88 ? 22.922 -60.312 -19.453 1 84.31 88 ARG A O 1
ATOM 695 N N . THR A 1 89 ? 21.812 -60.094 -17.547 1 82.62 89 THR A N 1
ATOM 696 C CA . THR A 1 89 ? 22.109 -61.438 -17.094 1 82.62 89 THR A CA 1
ATOM 697 C C . THR A 1 89 ? 20.828 -62.281 -16.938 1 82.62 89 THR A C 1
ATOM 699 O O . THR A 1 89 ? 19.953 -61.906 -16.156 1 82.62 89 THR A O 1
ATOM 702 N N . THR A 1 90 ? 20.625 -63.219 -17.75 1 79.12 90 THR A N 1
ATOM 703 C CA . THR A 1 90 ? 19.438 -64.062 -17.672 1 79.12 90 THR A CA 1
ATOM 704 C C . THR A 1 90 ? 19.812 -65.5 -17.156 1 79.12 90 THR A C 1
ATOM 706 O O . THR A 1 90 ? 20.781 -66.062 -17.641 1 79.12 90 THR A O 1
ATOM 709 N N . GLN A 1 91 ? 19.062 -65.938 -16.234 1 76.56 91 GLN A N 1
ATOM 710 C CA . GLN A 1 91 ? 19.281 -67.312 -15.75 1 76.56 91 GLN A CA 1
ATOM 711 C C . GLN A 1 91 ? 18.531 -68.312 -16.609 1 76.56 91 GLN A C 1
ATOM 713 O O . GLN A 1 91 ? 17.328 -68.188 -16.797 1 76.56 91 GLN A O 1
ATOM 718 N N . THR A 1 92 ? 19.219 -69.125 -17.312 1 74.25 92 THR A N 1
ATOM 719 C CA . THR A 1 92 ? 18.625 -70.188 -18.094 1 74.25 92 THR A CA 1
ATOM 720 C C . THR A 1 92 ? 18.875 -71.562 -17.422 1 74.25 92 THR A C 1
ATOM 722 O O . THR A 1 92 ? 19.547 -71.625 -16.391 1 74.25 92 THR A O 1
ATOM 725 N N . SER A 1 93 ? 18.172 -72.562 -17.953 1 74.69 93 SER A N 1
ATOM 726 C CA . SER A 1 93 ? 18.375 -73.938 -17.453 1 74.69 93 SER A CA 1
ATOM 727 C C . SER A 1 93 ? 19.828 -74.375 -17.625 1 74.69 93 SER A C 1
ATOM 729 O O . SER A 1 93 ? 20.312 -75.25 -16.906 1 74.69 93 SER A O 1
ATOM 731 N N . LEU A 1 94 ? 20.547 -73.875 -18.547 1 79.38 94 LEU A N 1
ATOM 732 C CA . LEU A 1 94 ? 21.906 -74.25 -18.859 1 79.38 94 LEU A CA 1
ATOM 733 C C . LEU A 1 94 ? 22.922 -73.312 -18.188 1 79.38 94 LEU A C 1
ATOM 735 O O . LEU A 1 94 ? 24.125 -73.438 -18.422 1 79.38 94 LEU A O 1
ATOM 739 N N . GLY A 1 95 ? 22.438 -72.375 -17.344 1 75.69 95 GLY A N 1
ATOM 740 C CA . GLY A 1 95 ? 23.297 -71.438 -16.641 1 75.69 95 GLY A CA 1
ATOM 741 C C . GLY A 1 95 ? 23 -70 -16.953 1 75.69 95 GLY A C 1
ATOM 742 O O . GLY A 1 95 ? 22.016 -69.688 -17.625 1 75.69 95 GLY A O 1
ATOM 743 N N . ALA A 1 96 ? 23.859 -69 -16.359 1 80.94 96 ALA A N 1
ATOM 744 C CA . ALA A 1 96 ? 23.656 -67.562 -16.547 1 80.94 96 ALA A CA 1
ATOM 745 C C . ALA A 1 96 ? 24.234 -67.125 -17.891 1 80.94 96 ALA A C 1
ATOM 747 O O . ALA A 1 96 ? 25.359 -67.5 -18.25 1 80.94 96 ALA A O 1
ATOM 748 N N . ILE A 1 97 ? 23.531 -66.438 -18.828 1 82.5 97 ILE A N 1
ATOM 749 C CA . ILE A 1 97 ? 23.984 -65.875 -20.094 1 82.5 97 ILE A CA 1
ATOM 750 C C . ILE A 1 97 ? 24.031 -64.375 -19.984 1 82.5 97 ILE A C 1
ATOM 752 O O . ILE A 1 97 ? 23.047 -63.719 -19.578 1 82.5 97 ILE A O 1
ATOM 756 N N . ASP A 1 98 ? 25.312 -63.781 -20.172 1 84.06 98 ASP A N 1
ATOM 757 C CA . ASP A 1 98 ? 25.5 -62.344 -20.156 1 84.06 98 ASP A CA 1
ATOM 758 C C . ASP A 1 98 ? 25.453 -61.781 -21.578 1 84.06 98 ASP A C 1
ATOM 760 O O . ASP A 1 98 ? 26.125 -62.312 -22.484 1 84.06 98 ASP A O 1
ATOM 764 N N . THR A 1 99 ? 24.562 -60.875 -21.859 1 83.81 99 THR A N 1
ATOM 765 C CA . THR A 1 99 ? 24.453 -60.25 -23.172 1 83.81 99 THR A CA 1
ATOM 766 C C . THR A 1 99 ? 24.578 -58.719 -23.016 1 83.81 99 THR A C 1
ATOM 768 O O . THR A 1 99 ? 24.016 -58.125 -22.094 1 83.81 99 THR A O 1
ATOM 771 N N . ARG A 1 100 ? 25.422 -58.094 -23.844 1 86.25 100 ARG A N 1
ATOM 772 C CA . ARG A 1 100 ? 25.516 -56.625 -23.906 1 86.25 100 ARG A CA 1
ATOM 773 C C . ARG A 1 100 ? 24.75 -56.094 -25.125 1 86.25 100 ARG A C 1
ATOM 775 O O . ARG A 1 100 ? 25.031 -56.469 -26.266 1 86.25 100 ARG A O 1
ATOM 782 N N . LEU A 1 101 ? 23.875 -55.25 -24.844 1 85.06 101 LEU A N 1
ATOM 783 C CA . LEU A 1 101 ? 23.047 -54.719 -25.906 1 85.06 101 LEU A CA 1
ATOM 784 C C . LEU A 1 101 ? 23.188 -53.188 -26 1 85.06 101 LEU A C 1
ATOM 786 O O . LEU A 1 101 ? 23.125 -52.5 -24.969 1 85.06 101 LEU A O 1
ATOM 790 N N . ASN A 1 102 ? 23.656 -52.625 -27.234 1 88 102 ASN A N 1
ATOM 791 C CA . ASN A 1 102 ? 23.609 -51.219 -27.547 1 88 102 ASN A CA 1
ATOM 792 C C . ASN A 1 102 ? 22.469 -50.875 -28.5 1 88 102 ASN A C 1
ATOM 794 O O . ASN A 1 102 ? 22.25 -51.562 -29.484 1 88 102 ASN A O 1
ATOM 798 N N . TYR A 1 103 ? 21.719 -49.906 -28.141 1 87.12 103 TYR A N 1
ATOM 799 C CA . TYR A 1 103 ? 20.547 -49.594 -28.969 1 87.12 103 TYR A CA 1
ATOM 800 C C . TYR A 1 103 ? 20.219 -48.125 -28.938 1 87.12 103 TYR A C 1
ATOM 802 O O . TYR A 1 103 ? 20.672 -47.375 -28.047 1 87.12 103 TYR A O 1
ATOM 810 N N . ASP A 1 104 ? 19.5 -47.625 -30.047 1 88.69 104 ASP A N 1
ATOM 811 C CA . ASP A 1 104 ? 18.969 -46.281 -30.109 1 88.69 104 ASP A CA 1
ATOM 812 C C . ASP A 1 104 ? 17.547 -46.219 -29.531 1 88.69 104 ASP A C 1
ATOM 814 O O . ASP A 1 104 ? 16.797 -47.188 -29.641 1 88.69 104 ASP A O 1
ATOM 818 N N . ILE A 1 105 ? 17.312 -45.125 -28.859 1 87.5 105 ILE A N 1
ATOM 819 C CA . ILE A 1 105 ? 16 -44.906 -28.266 1 87.5 105 ILE A CA 1
ATOM 820 C C . ILE A 1 105 ? 15.266 -43.812 -29.031 1 87.5 105 ILE A C 1
ATOM 822 O O . ILE A 1 105 ? 15.844 -42.75 -29.312 1 87.5 105 ILE A O 1
ATOM 826 N N . GLN A 1 106 ? 14.031 -43.969 -29.484 1 90.38 106 GLN A N 1
ATOM 827 C CA . GLN A 1 106 ? 13.125 -42.969 -30.078 1 90.38 106 GLN A CA 1
ATOM 828 C C . GLN A 1 106 ? 11.695 -43.188 -29.562 1 90.38 106 GLN A C 1
ATOM 830 O O . GLN A 1 106 ? 11.094 -44.219 -29.781 1 90.38 106 GLN A O 1
ATOM 835 N N . ASN A 1 107 ? 11.258 -42.25 -28.828 1 92.25 107 ASN A N 1
ATOM 836 C CA . ASN A 1 107 ? 9.906 -42.312 -28.297 1 92.25 107 ASN A CA 1
ATOM 837 C C . ASN A 1 107 ? 9.141 -41 -28.562 1 92.25 107 ASN A C 1
ATOM 839 O O . ASN A 1 107 ? 9.68 -39.906 -28.375 1 92.25 107 ASN A O 1
ATOM 843 N N . TYR A 1 108 ? 7.945 -41.062 -29.156 1 93.75 108 TYR A N 1
ATOM 844 C CA . TYR A 1 108 ? 6.996 -39.969 -29.344 1 93.75 108 TYR A CA 1
ATOM 845 C C . TYR A 1 108 ? 5.645 -40.312 -28.719 1 93.75 108 TYR A C 1
ATOM 847 O O . TYR A 1 108 ? 5.188 -41.469 -28.812 1 93.75 108 TYR A O 1
ATOM 855 N N . ALA A 1 109 ? 5.125 -39.344 -28.078 1 95 109 ALA A N 1
ATOM 856 C CA . ALA A 1 109 ? 3.809 -39.625 -27.5 1 95 109 ALA A CA 1
ATOM 857 C C . ALA A 1 109 ? 2.93 -38.375 -27.547 1 95 109 ALA A C 1
ATOM 859 O O . ALA A 1 109 ? 3.393 -37.25 -27.25 1 95 109 ALA A O 1
ATOM 860 N N . LEU A 1 110 ? 1.723 -38.469 -28.078 1 95.38 110 LEU A N 1
ATOM 861 C CA . LEU A 1 110 ? 0.649 -37.5 -27.984 1 95.38 110 LEU A CA 1
ATOM 862 C C . LEU A 1 110 ? -0.389 -37.906 -26.953 1 95.38 110 LEU A C 1
ATOM 864 O O . LEU A 1 110 ? -0.967 -39 -27.062 1 95.38 110 LEU A O 1
ATOM 868 N N . SER A 1 111 ? -0.55 -37.094 -25.938 1 96.5 111 SER A N 1
ATOM 869 C CA . SER A 1 111 ? -1.476 -37.469 -24.859 1 96.5 111 SER A CA 1
ATOM 870 C C . SER A 1 111 ? -2.59 -36.438 -24.719 1 96.5 111 SER A C 1
ATOM 872 O O . SER A 1 111 ? -2.348 -35.219 -24.844 1 96.5 111 SER A O 1
ATOM 874 N N . LEU A 1 112 ? -3.795 -36.844 -24.609 1 96.44 112 LEU A N 1
ATOM 875 C CA . LEU A 1 112 ? -4.992 -36.062 -24.359 1 96.44 112 LEU A CA 1
ATOM 876 C C . LEU A 1 112 ? -5.645 -36.469 -23.031 1 96.44 112 LEU A C 1
ATOM 878 O O . LEU A 1 112 ? -5.816 -37.656 -22.766 1 96.44 112 LEU A O 1
ATOM 882 N N . ARG A 1 113 ? -5.953 -35.469 -22.172 1 97.06 113 ARG A N 1
ATOM 883 C CA . ARG A 1 113 ? -6.652 -35.719 -20.922 1 97.06 113 ARG A CA 1
ATOM 884 C C . ARG A 1 113 ? -7.863 -34.812 -20.781 1 97.06 113 ARG A C 1
ATOM 886 O O . ARG A 1 113 ? -7.738 -33.594 -20.859 1 97.06 113 ARG A O 1
ATOM 893 N N . GLN A 1 114 ? -9.023 -35.406 -20.609 1 96.94 114 GLN A N 1
ATOM 894 C CA . GLN A 1 114 ? -10.281 -34.688 -20.422 1 96.94 114 GLN A CA 1
ATOM 895 C C . GLN A 1 114 ? -10.922 -35.031 -19.078 1 96.94 114 GLN A C 1
ATOM 897 O O . GLN A 1 114 ? -11.398 -36.156 -18.891 1 96.94 114 GLN A O 1
ATOM 902 N N . PRO A 1 115 ? -10.953 -34.031 -18.188 1 97.12 115 PRO A N 1
ATOM 903 C CA . PRO A 1 115 ? -11.656 -34.344 -16.938 1 97.12 115 PRO A CA 1
ATOM 904 C C . PRO A 1 115 ? -13.156 -34.531 -17.125 1 97.12 115 PRO A C 1
ATOM 906 O O . PRO A 1 115 ? -13.805 -33.688 -17.75 1 97.12 115 PRO A O 1
ATOM 909 N N . LEU A 1 116 ? -13.648 -35.594 -16.641 1 97.12 116 LEU A N 1
ATOM 910 C CA . LEU A 1 116 ? -15.078 -35.875 -16.734 1 97.12 116 LEU A CA 1
ATOM 911 C C . LEU A 1 116 ? -15.789 -35.562 -15.43 1 97.12 116 LEU A C 1
ATOM 913 O O . LEU A 1 116 ? -16.906 -35.031 -15.438 1 97.12 116 LEU A O 1
ATOM 917 N N . PHE A 1 117 ? -15.125 -35.938 -14.352 1 96.81 117 PHE A N 1
ATOM 918 C CA . PHE A 1 117 ? -15.664 -35.625 -13.031 1 96.81 117 PHE A CA 1
ATOM 919 C C . PHE A 1 117 ? -14.547 -35.188 -12.086 1 96.81 117 PHE A C 1
ATOM 921 O O . PHE A 1 117 ? -13.625 -35.938 -11.805 1 96.81 117 PHE A O 1
ATOM 928 N N . ASN A 1 118 ? -14.648 -34 -11.586 1 97.31 118 ASN A N 1
ATOM 929 C CA . ASN A 1 118 ? -13.75 -33.406 -10.602 1 97.31 118 ASN A CA 1
ATOM 930 C C . ASN A 1 118 ? -14.445 -32.312 -9.773 1 97.31 118 ASN A C 1
ATOM 932 O O . ASN A 1 118 ? -14.648 -31.203 -10.242 1 97.31 118 ASN A O 1
ATOM 936 N N . LYS A 1 119 ? -14.727 -32.625 -8.609 1 97.31 119 LYS A N 1
ATOM 937 C CA . LYS A 1 119 ? -15.492 -31.734 -7.754 1 97.31 119 LYS A CA 1
ATOM 938 C C . LYS A 1 119 ? -14.672 -30.5 -7.387 1 97.31 119 LYS A C 1
ATOM 940 O O . LYS A 1 119 ? -15.234 -29.422 -7.16 1 97.31 119 LYS A O 1
ATOM 945 N N . GLU A 1 120 ? -13.367 -30.641 -7.227 1 97.5 120 GLU A N 1
ATOM 946 C CA . GLU A 1 120 ? -12.5 -29.5 -6.914 1 97.5 120 GLU A CA 1
ATOM 947 C C . GLU A 1 120 ? -12.594 -28.422 -7.988 1 97.5 120 GLU A C 1
ATOM 949 O O . GLU A 1 120 ? -12.594 -27.234 -7.68 1 97.5 120 GLU A O 1
ATOM 954 N N . ASN A 1 121 ? -12.695 -28.875 -9.281 1 97.5 121 ASN A N 1
ATOM 955 C CA . ASN A 1 121 ? -12.805 -27.922 -10.383 1 97.5 121 ASN A CA 1
ATOM 956 C C . ASN A 1 121 ? -14.086 -27.094 -10.281 1 97.5 121 ASN A C 1
ATOM 958 O O . ASN A 1 121 ? -14.07 -25.891 -10.516 1 97.5 121 ASN A O 1
ATOM 962 N N . ILE A 1 122 ? -15.164 -27.719 -9.891 1 97.19 122 ILE A N 1
ATOM 963 C CA . ILE A 1 122 ? -16.453 -27.047 -9.758 1 97.19 122 ILE A CA 1
ATOM 964 C C . ILE A 1 122 ? -16.375 -26 -8.656 1 97.19 122 ILE A C 1
ATOM 966 O O . ILE A 1 122 ? -16.75 -24.844 -8.867 1 97.19 122 ILE A O 1
ATOM 970 N N . ALA A 1 123 ? -15.797 -26.406 -7.523 1 98.06 123 ALA A N 1
ATOM 971 C CA . ALA A 1 123 ? -15.672 -25.484 -6.398 1 98.06 123 ALA A CA 1
ATOM 972 C C . ALA A 1 123 ? -14.734 -24.328 -6.738 1 98.06 123 ALA A C 1
ATOM 974 O O . ALA A 1 123 ? -14.984 -23.188 -6.352 1 98.06 123 ALA A O 1
ATOM 975 N N . THR A 1 124 ? -13.672 -24.641 -7.445 1 97.81 124 THR A N 1
ATOM 976 C CA . THR A 1 124 ? -12.711 -23.609 -7.855 1 97.81 124 THR A CA 1
ATOM 977 C C . THR A 1 124 ? -13.375 -22.594 -8.773 1 97.81 124 THR A C 1
ATOM 979 O O . THR A 1 124 ? -13.172 -21.375 -8.609 1 97.81 124 THR A O 1
ATOM 982 N N . TYR A 1 125 ? -14.211 -23.031 -9.742 1 97.94 125 TYR A N 1
ATOM 983 C CA . TYR A 1 125 ? -14.906 -22.156 -10.672 1 97.94 125 TYR A CA 1
ATOM 984 C C . TYR A 1 125 ? -15.914 -21.281 -9.938 1 97.94 125 TYR A C 1
ATOM 986 O O . TYR A 1 125 ? -15.938 -20.062 -10.125 1 97.94 125 TYR A O 1
ATOM 994 N N . ARG A 1 126 ? -16.672 -21.891 -9.078 1 98.12 126 ARG A N 1
ATOM 995 C CA . ARG A 1 126 ? -17.672 -21.125 -8.32 1 98.12 126 ARG A CA 1
ATOM 996 C C . ARG A 1 126 ? -16.984 -20.125 -7.391 1 98.12 126 ARG A C 1
ATOM 998 O O . ARG A 1 126 ? -17.469 -19 -7.215 1 98.12 126 ARG A O 1
ATOM 1005 N N . GLY A 1 127 ? -15.875 -20.594 -6.762 1 98.31 127 GLY A N 1
ATOM 1006 C CA . GLY A 1 127 ? -15.086 -19.672 -5.949 1 98.31 127 GLY A CA 1
ATOM 1007 C C . GLY A 1 127 ? -14.547 -18.484 -6.73 1 98.31 127 GLY A C 1
ATOM 1008 O O . GLY A 1 127 ? -14.57 -17.359 -6.25 1 98.31 127 GLY A O 1
ATOM 1009 N N . ALA A 1 128 ? -14.062 -18.719 -7.926 1 98.06 128 ALA A N 1
ATOM 1010 C CA . ALA A 1 128 ? -13.555 -17.656 -8.789 1 98.06 128 ALA A CA 1
ATOM 1011 C C . ALA A 1 128 ? -14.648 -16.672 -9.156 1 98.06 128 ALA A C 1
ATOM 1013 O O . ALA A 1 128 ? -14.422 -15.461 -9.164 1 98.06 128 ALA A O 1
ATOM 1014 N N . GLU A 1 129 ? -15.844 -17.156 -9.484 1 97.69 129 GLU A N 1
ATOM 1015 C CA . GLU A 1 129 ? -16.969 -16.297 -9.805 1 97.69 129 GLU A CA 1
ATOM 1016 C C . GLU A 1 129 ? -17.312 -15.375 -8.641 1 97.69 129 GLU A C 1
ATOM 1018 O O . GLU A 1 129 ? -17.469 -14.164 -8.82 1 97.69 129 GLU A O 1
ATOM 1023 N N . ALA A 1 130 ? -17.359 -15.977 -7.449 1 98.25 130 ALA A N 1
ATOM 1024 C CA . ALA A 1 130 ? -17.656 -15.188 -6.262 1 98.25 130 ALA A CA 1
ATOM 1025 C C . ALA A 1 130 ? -16.562 -14.156 -5.992 1 98.25 130 ALA A C 1
ATOM 1027 O O . ALA A 1 130 ? -16.859 -13.016 -5.637 1 98.25 130 ALA A O 1
ATOM 1028 N N . ASN A 1 131 ? -15.352 -14.586 -6.141 1 97.75 131 ASN A N 1
ATOM 1029 C CA . ASN A 1 131 ? -14.227 -13.688 -5.914 1 97.75 131 ASN A CA 1
ATOM 1030 C C . ASN A 1 131 ? -14.258 -12.508 -6.879 1 97.75 131 ASN A C 1
ATOM 1032 O O . ASN A 1 131 ? -14.039 -11.367 -6.469 1 97.75 131 ASN A O 1
ATOM 1036 N N . VAL A 1 132 ? -14.531 -12.758 -8.188 1 97.88 132 VAL A N 1
ATOM 1037 C CA . VAL A 1 132 ? -14.586 -11.695 -9.188 1 97.88 132 VAL A CA 1
ATOM 1038 C C . VAL A 1 132 ? -15.727 -10.734 -8.859 1 97.88 132 VAL A C 1
ATOM 1040 O O . VAL A 1 132 ? -15.57 -9.516 -8.953 1 97.88 132 VAL A O 1
ATOM 1043 N N . GLN A 1 133 ? -16.844 -11.25 -8.438 1 98 133 GLN A N 1
ATOM 1044 C CA . GLN A 1 133 ? -17.969 -10.398 -8.047 1 98 133 GLN A CA 1
ATOM 1045 C C . GLN A 1 133 ? -17.609 -9.531 -6.844 1 98 133 GLN A C 1
ATOM 1047 O O . GLN A 1 133 ? -18 -8.367 -6.773 1 98 133 GLN A O 1
ATOM 1052 N N . SER A 1 134 ? -16.859 -10.102 -5.852 1 97.81 134 SER A N 1
ATOM 1053 C CA . SER A 1 134 ? -16.391 -9.344 -4.699 1 97.81 134 SER A CA 1
ATOM 1054 C C . SER A 1 134 ? -15.492 -8.18 -5.133 1 97.81 134 SER A C 1
ATOM 1056 O O . SER A 1 134 ? -15.656 -7.059 -4.6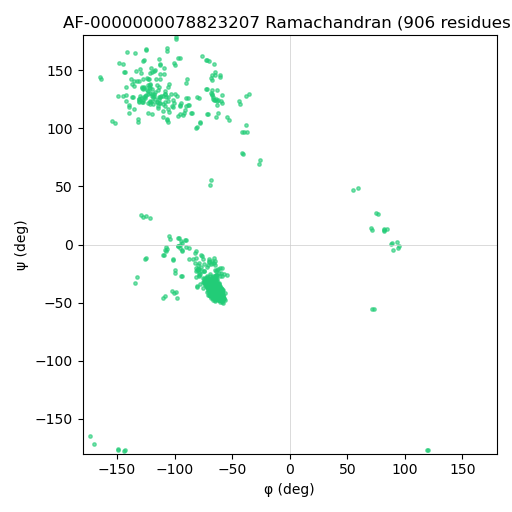52 1 97.81 134 SER A O 1
ATOM 1058 N N . LYS A 1 135 ? -14.633 -8.469 -6.078 1 97.31 135 LYS A N 1
ATOM 1059 C CA . LYS A 1 135 ? -13.711 -7.449 -6.562 1 97.31 135 LYS A CA 1
ATOM 1060 C C . LYS A 1 135 ? -14.445 -6.375 -7.355 1 97.31 135 LYS A C 1
ATOM 1062 O O . LYS A 1 135 ? -14.062 -5.203 -7.328 1 97.31 135 LYS A O 1
ATOM 1067 N N . GLU A 1 136 ? -15.469 -6.781 -8.07 1 97.06 136 GLU A N 1
ATOM 1068 C CA . GLU A 1 136 ? -16.297 -5.809 -8.773 1 97.06 136 GLU A CA 1
ATOM 1069 C C . GLU A 1 136 ? -16.969 -4.852 -7.797 1 97.06 136 GLU A C 1
ATOM 1071 O O . GLU A 1 136 ? -17.031 -3.645 -8.047 1 97.06 136 GLU A O 1
ATOM 1076 N N . ALA A 1 137 ? -17.438 -5.383 -6.688 1 97.31 137 ALA A N 1
ATOM 1077 C CA . ALA A 1 137 ? -18.016 -4.535 -5.648 1 97.31 137 ALA A CA 1
ATOM 1078 C C . ALA A 1 137 ? -16.969 -3.584 -5.074 1 97.31 137 ALA A C 1
ATOM 1080 O O . ALA A 1 137 ? -17.25 -2.404 -4.848 1 97.31 137 ALA A O 1
ATOM 1081 N N . LEU A 1 138 ? -15.797 -4.078 -4.902 1 96.31 138 LEU A N 1
ATOM 1082 C CA . LEU A 1 138 ? -14.727 -3.252 -4.359 1 96.31 138 LEU A CA 1
ATOM 1083 C C . LEU A 1 138 ? -14.32 -2.164 -5.348 1 96.31 138 LEU A C 1
ATOM 1085 O O . LEU A 1 138 ? -13.898 -1.079 -4.945 1 96.31 138 LEU A O 1
ATOM 1089 N N . LEU A 1 139 ? -14.461 -2.402 -6.656 1 96.69 139 LEU A N 1
ATOM 1090 C CA . LEU A 1 139 ? -14.195 -1.366 -7.648 1 96.69 139 LEU A CA 1
ATOM 1091 C C . LEU A 1 139 ? -15.219 -0.238 -7.539 1 96.69 139 LEU A C 1
ATOM 1093 O O . LEU A 1 139 ? -14.875 0.933 -7.719 1 96.69 139 LEU A O 1
ATOM 1097 N N . LEU A 1 140 ? -16.453 -0.589 -7.234 1 96.5 140 LEU A N 1
ATOM 1098 C CA . LEU A 1 140 ? -17.469 0.43 -6.992 1 96.5 140 LEU A CA 1
ATOM 1099 C C . LEU A 1 140 ? -17.094 1.29 -5.789 1 96.5 140 LEU A C 1
ATOM 1101 O O . LEU A 1 140 ? -17.281 2.51 -5.812 1 96.5 140 LEU A O 1
ATOM 1105 N N . LYS A 1 141 ? -16.578 0.666 -4.699 1 96.62 141 LYS A N 1
ATOM 1106 C CA . LYS A 1 141 ? -16.078 1.399 -3.535 1 96.62 141 LYS A CA 1
ATOM 1107 C C . LYS A 1 141 ? -14.953 2.348 -3.92 1 96.62 141 LYS A C 1
ATOM 1109 O O . LYS A 1 141 ? -14.906 3.49 -3.463 1 96.62 141 LYS A O 1
ATOM 1114 N N . GLU A 1 142 ? -14.078 1.833 -4.82 1 96.69 142 GLU A N 1
ATOM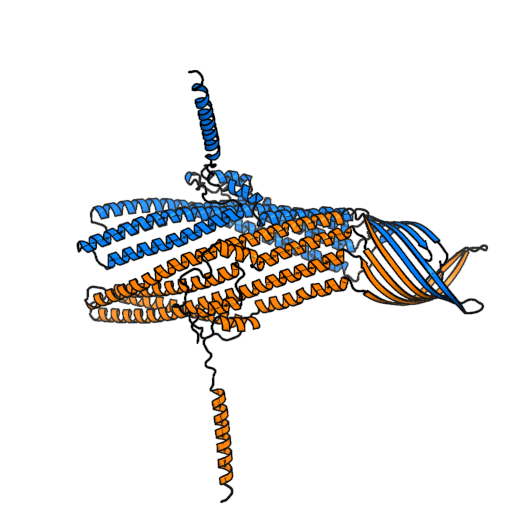 1115 C CA . GLU A 1 142 ? -12.969 2.67 -5.266 1 96.69 142 GLU A CA 1
ATOM 1116 C C . GLU A 1 142 ? -13.469 3.871 -6.062 1 96.69 142 GLU A C 1
ATOM 1118 O O . GLU A 1 142 ? -12.891 4.957 -5.984 1 96.69 142 GLU A O 1
ATOM 1123 N N . ASN A 1 143 ? -14.508 3.68 -6.84 1 96.56 143 ASN A N 1
ATOM 1124 C CA . ASN A 1 143 ? -15.109 4.785 -7.574 1 96.56 143 ASN A CA 1
ATOM 1125 C C . ASN A 1 143 ? -15.703 5.828 -6.625 1 96.56 143 ASN A C 1
ATOM 1127 O O . ASN A 1 143 ? -15.469 7.027 -6.789 1 96.56 143 ASN A O 1
ATOM 1131 N N . ALA A 1 144 ? -16.422 5.375 -5.641 1 96.38 144 ALA A N 1
ATOM 1132 C CA . ALA A 1 144 ? -16.984 6.273 -4.633 1 96.38 144 ALA A CA 1
ATOM 1133 C C . ALA A 1 144 ? -15.875 7 -3.871 1 96.38 144 ALA A C 1
ATOM 1135 O O . ALA A 1 144 ? -16 8.188 -3.559 1 96.38 144 ALA A O 1
ATOM 1136 N N . THR A 1 145 ? -14.828 6.289 -3.59 1 96.44 145 THR A N 1
ATOM 1137 C CA . THR A 1 145 ? -13.688 6.883 -2.896 1 96.44 145 THR A CA 1
ATOM 1138 C C . THR A 1 145 ? -13.039 7.969 -3.75 1 96.44 145 THR A C 1
ATOM 1140 O O . THR A 1 145 ? -12.609 9 -3.23 1 96.44 145 THR A O 1
ATOM 1143 N N . LEU A 1 146 ? -12.961 7.719 -5.082 1 96.69 146 LEU A N 1
ATOM 1144 C CA . LEU A 1 146 ? -12.461 8.742 -5.992 1 96.69 146 LEU A CA 1
ATOM 1145 C C . LEU A 1 146 ? -13.305 10.016 -5.887 1 96.69 146 LEU A C 1
ATOM 1147 O O . LEU A 1 146 ? -12.758 11.117 -5.785 1 96.69 146 LEU A O 1
ATOM 1151 N N . ILE A 1 147 ? -14.602 9.859 -5.82 1 96.25 147 ILE A N 1
ATOM 1152 C CA . ILE A 1 147 ? -15.508 10.992 -5.723 1 96.25 147 ILE A CA 1
ATOM 1153 C C . ILE A 1 147 ? -15.281 11.727 -4.402 1 96.25 147 ILE A C 1
ATOM 1155 O O . ILE A 1 147 ? -15.141 12.953 -4.383 1 96.25 147 ILE A O 1
ATOM 1159 N N . SER A 1 148 ? -15.219 11.023 -3.297 1 96.12 148 SER A N 1
ATOM 1160 C CA . SER A 1 148 ? -15.086 11.633 -1.979 1 96.12 148 SER A CA 1
ATOM 1161 C C . SER A 1 148 ? -13.742 12.328 -1.822 1 96.12 148 SER A C 1
ATOM 1163 O O . SER A 1 148 ? -13.656 13.414 -1.244 1 96.12 148 SER A O 1
ATOM 1165 N N . ARG A 1 149 ? -12.68 11.703 -2.369 1 95.88 149 ARG A N 1
ATOM 1166 C CA . ARG A 1 149 ? -11.367 12.336 -2.326 1 95.88 149 ARG A CA 1
ATOM 1167 C C . ARG A 1 149 ? -11.352 13.625 -3.135 1 95.88 149 ARG A C 1
ATOM 1169 O O . ARG A 1 149 ? -10.828 14.648 -2.676 1 95.88 149 ARG A O 1
ATOM 1176 N N . LEU A 1 150 ? -11.914 13.539 -4.309 1 95.38 150 LEU A N 1
ATOM 1177 C CA . LEU A 1 150 ? -11.984 14.711 -5.184 1 95.38 150 LEU A CA 1
ATOM 1178 C C . LEU A 1 150 ? -12.805 15.82 -4.539 1 95.38 150 LEU A C 1
ATOM 1180 O O . LEU A 1 150 ? -12.383 16.984 -4.527 1 95.38 150 LEU A O 1
ATOM 1184 N N . ALA A 1 151 ? -13.906 15.484 -3.959 1 94.5 151 ALA A N 1
ATOM 1185 C CA . ALA A 1 151 ? -14.773 16.453 -3.305 1 94.5 151 ALA A CA 1
ATOM 1186 C C . ALA A 1 151 ? -14.07 17.109 -2.119 1 94.5 151 ALA A C 1
ATOM 1188 O O . ALA A 1 151 ? -14.109 18.328 -1.967 1 94.5 151 ALA A O 1
ATOM 1189 N N . ALA A 1 152 ? -13.43 16.312 -1.306 1 95.31 152 ALA A N 1
ATOM 1190 C CA . ALA A 1 152 ? -12.727 16.844 -0.139 1 95.31 152 ALA A CA 1
ATOM 1191 C C . ALA A 1 152 ? -11.664 17.859 -0.551 1 95.31 152 ALA A C 1
ATOM 1193 O O . ALA A 1 152 ? -11.594 18.953 0.004 1 95.31 152 ALA A O 1
ATOM 1194 N N . THR A 1 153 ? -10.891 17.484 -1.56 1 95.88 153 THR A N 1
ATOM 1195 C CA . THR A 1 153 ? -9.852 18.391 -2.041 1 95.88 153 THR A CA 1
ATOM 1196 C C . THR A 1 153 ? -10.469 19.625 -2.684 1 95.88 153 THR A C 1
ATOM 1198 O O . THR A 1 153 ? -9.945 20.734 -2.533 1 95.88 153 THR A O 1
ATOM 1201 N N . TYR A 1 154 ? -11.578 19.469 -3.365 1 94.81 154 TYR A N 1
ATOM 1202 C CA . TYR A 1 154 ? -12.305 20.562 -4.008 1 94.81 154 TYR A CA 1
ATOM 1203 C C . TYR A 1 154 ? -12.758 21.594 -2.98 1 94.81 154 TYR A C 1
ATOM 1205 O O . TYR A 1 154 ? -12.516 22.781 -3.145 1 94.81 154 TYR A O 1
ATOM 1213 N N . PHE A 1 155 ? -13.32 21.156 -1.914 1 94.44 155 PHE A N 1
ATOM 1214 C CA . PHE A 1 155 ? -13.844 22.047 -0.895 1 94.44 155 PHE A CA 1
ATOM 1215 C C . PHE A 1 155 ? -12.719 22.703 -0.107 1 94.44 155 PHE A C 1
ATOM 1217 O O . PHE A 1 155 ? -12.82 23.859 0.296 1 94.44 155 PHE A O 1
ATOM 1224 N N . GLU A 1 156 ? -11.641 21.953 0.069 1 94.69 156 GLU A N 1
ATOM 1225 C CA . GLU A 1 156 ? -10.469 22.547 0.693 1 94.69 156 GLU A CA 1
ATOM 1226 C C . GLU A 1 156 ? -9.898 23.672 -0.175 1 94.69 156 GLU A C 1
ATOM 1228 O O . GLU A 1 156 ? -9.453 24.703 0.341 1 94.69 156 GLU A O 1
ATOM 1233 N N . THR A 1 157 ? -9.93 23.469 -1.466 1 94.94 157 THR A N 1
ATOM 1234 C CA . THR A 1 157 ? -9.453 24.469 -2.408 1 94.94 157 THR A CA 1
ATOM 1235 C C . THR A 1 157 ? -10.336 25.719 -2.367 1 94.94 157 THR A C 1
ATOM 1237 O O . THR A 1 157 ? -9.836 26.844 -2.289 1 94.94 157 THR A O 1
ATOM 1240 N N . LEU A 1 158 ? -11.656 25.5 -2.34 1 94.5 158 LEU A N 1
ATOM 1241 C CA . LEU A 1 158 ? -12.594 26.609 -2.268 1 94.5 158 LEU A CA 1
ATOM 1242 C C . LEU A 1 158 ? -12.406 27.391 -0.975 1 94.5 158 LEU A C 1
ATOM 1244 O O . LEU A 1 158 ? -12.375 28.625 -0.99 1 94.5 158 LEU A O 1
ATOM 1248 N N . TYR A 1 159 ? -12.227 26.688 0.12 1 94.88 159 TYR A N 1
ATOM 1249 C CA . TYR A 1 159 ? -12.031 27.344 1.411 1 94.88 159 TYR A CA 1
ATOM 1250 C C . TYR A 1 159 ? -10.734 28.141 1.42 1 94.88 159 TYR A C 1
ATOM 1252 O O . TYR A 1 159 ? -10.719 29.281 1.899 1 94.88 159 TYR A O 1
ATOM 1260 N N . ALA A 1 160 ? -9.727 27.531 0.867 1 94.56 160 ALA A N 1
ATOM 1261 C CA . ALA A 1 160 ? -8.445 28.234 0.811 1 94.56 160 ALA A CA 1
ATOM 1262 C C . ALA A 1 160 ? -8.539 29.484 -0.066 1 94.56 160 ALA A C 1
ATOM 1264 O O . ALA A 1 160 ? -7.969 30.531 0.26 1 94.56 160 ALA A O 1
ATOM 1265 N N . GLN A 1 161 ? -9.25 29.391 -1.133 1 94.06 161 GLN A N 1
ATOM 1266 C CA . GLN A 1 161 ? -9.461 30.531 -2.018 1 94.06 161 GLN A CA 1
ATOM 1267 C C . GLN A 1 161 ? -10.188 31.656 -1.296 1 94.06 161 GLN A C 1
ATOM 1269 O O . GLN A 1 161 ? -9.797 32.812 -1.393 1 94.06 161 GLN A O 1
ATOM 1274 N N . GLU A 1 162 ? -11.195 31.328 -0.603 1 93.31 162 GLU A N 1
ATOM 1275 C CA . GLU A 1 162 ? -11.945 32.312 0.17 1 93.31 162 GLU A CA 1
ATOM 1276 C C . GLU A 1 162 ? -11.086 32.938 1.275 1 93.31 162 GLU A C 1
ATOM 1278 O O . GLU A 1 162 ? -11.148 34.125 1.528 1 93.31 162 GLU A O 1
ATOM 1283 N N . LYS A 1 163 ? -10.344 32.094 1.934 1 93.62 163 LYS A N 1
ATOM 1284 C CA . LYS A 1 163 ? -9.477 32.562 3.014 1 93.62 163 LYS A CA 1
ATOM 1285 C C . LYS A 1 163 ? -8.43 33.531 2.494 1 93.62 163 LYS A C 1
ATOM 1287 O O . LYS A 1 163 ? -8.125 34.531 3.15 1 93.62 163 LYS A O 1
ATOM 1292 N N . VAL A 1 164 ? -7.926 33.312 1.293 1 93.94 164 VAL A N 1
ATOM 1293 C CA . VAL A 1 164 ? -6.977 34.219 0.668 1 93.94 164 VAL A CA 1
ATOM 1294 C C . VAL A 1 164 ? -7.633 35.562 0.459 1 93.94 164 VAL A C 1
ATOM 1296 O O . VAL A 1 164 ? -7.043 36.625 0.776 1 93.94 164 VAL A O 1
ATOM 1299 N N . GLU A 1 165 ? -8.828 35.594 0.042 1 92.88 165 GLU A N 1
ATOM 1300 C CA . GLU A 1 165 ? -9.555 36.812 -0.208 1 92.88 165 GLU A CA 1
ATOM 1301 C C . GLU A 1 165 ? -9.805 37.594 1.09 1 92.88 165 GLU A C 1
ATOM 1303 O O . GLU A 1 165 ? -9.633 38.812 1.142 1 92.88 165 GLU A O 1
ATOM 1308 N N . VAL A 1 166 ? -10.18 36.844 2.088 1 90.88 166 VAL A N 1
ATOM 1309 C CA . VAL A 1 166 ? -10.445 37.469 3.389 1 90.88 166 VAL A CA 1
ATOM 1310 C C . VAL A 1 166 ? -9.148 38.031 3.969 1 90.88 166 VAL A C 1
ATOM 1312 O O . VAL A 1 166 ? -9.141 39.125 4.523 1 90.88 166 VAL A O 1
ATOM 1315 N N . LEU A 1 167 ? -8.094 37.312 3.777 1 90.19 167 LEU A N 1
ATOM 1316 C CA . LEU A 1 167 ? -6.809 37.75 4.324 1 90.19 167 LEU A CA 1
ATOM 1317 C C . LEU A 1 167 ? -6.277 38.969 3.572 1 90.19 167 LEU A C 1
ATOM 1319 O O . LEU A 1 167 ? -5.66 39.844 4.168 1 90.19 167 LEU A O 1
ATOM 1323 N N . ARG A 1 168 ? -6.555 39.062 2.324 1 92.44 168 ARG A N 1
ATOM 1324 C CA . ARG A 1 168 ? -6.188 40.25 1.557 1 92.44 168 ARG A CA 1
ATOM 1325 C C . ARG A 1 168 ? -6.941 41.469 2.053 1 92.44 168 ARG A C 1
ATOM 1327 O O . ARG A 1 168 ? -6.359 42.562 2.189 1 92.44 168 ARG A O 1
ATOM 1334 N N . SER A 1 169 ? -8.203 41.25 2.34 1 89.5 169 SER A N 1
ATOM 1335 C CA . SER A 1 169 ? -9 42.344 2.908 1 89.5 169 SER A CA 1
ATOM 1336 C C . SER A 1 169 ? -8.492 42.719 4.289 1 89.5 169 SER A C 1
ATOM 1338 O O . SER A 1 169 ? -8.484 43.906 4.641 1 89.5 169 SER A O 1
ATOM 1340 N N . ASN A 1 170 ? -8.078 41.781 5.066 1 87.56 170 ASN A N 1
ATOM 1341 C CA . ASN A 1 170 ? -7.512 42.031 6.387 1 87.56 170 ASN A CA 1
ATOM 1342 C C . ASN A 1 170 ? -6.215 42.812 6.293 1 87.56 170 ASN A C 1
ATOM 1344 O O . ASN A 1 170 ? -5.961 43.719 7.117 1 87.56 170 ASN A O 1
ATOM 1348 N N . ILE A 1 171 ? -5.449 42.562 5.324 1 90.94 171 ILE A N 1
ATOM 1349 C CA . ILE A 1 171 ? -4.195 43.281 5.121 1 90.94 171 ILE A CA 1
ATOM 1350 C C . ILE A 1 171 ? -4.488 44.719 4.758 1 90.94 171 ILE A C 1
ATOM 1352 O O . ILE A 1 171 ? -3.836 45.625 5.262 1 90.94 171 ILE A O 1
ATOM 1356 N N . ALA A 1 172 ? -5.484 44.938 3.965 1 90.25 172 ALA A N 1
ATOM 1357 C CA . ALA A 1 172 ? -5.887 46.312 3.617 1 90.25 172 ALA A CA 1
ATOM 1358 C C . ALA A 1 172 ? -6.348 47.062 4.852 1 90.25 172 ALA A C 1
ATOM 1360 O O . ALA A 1 172 ? -5.969 48.219 5.047 1 90.25 172 ALA A O 1
ATOM 1361 N N . ALA A 1 173 ? -7.094 46.375 5.664 1 85.06 173 ALA A N 1
ATOM 1362 C CA . ALA A 1 173 ? -7.609 47.031 6.875 1 85.06 173 ALA A CA 1
ATOM 1363 C C . ALA A 1 173 ? -6.484 47.312 7.863 1 85.06 173 ALA A C 1
ATOM 1365 O O . ALA A 1 173 ? -6.438 48.406 8.453 1 85.06 173 ALA A O 1
ATOM 1366 N N . THR A 1 174 ? -5.617 46.406 8.07 1 86.5 174 THR A N 1
ATOM 1367 C CA . THR A 1 174 ? -4.523 46.562 9.016 1 86.5 174 THR A CA 1
ATOM 1368 C C . THR A 1 174 ? -3.52 47.594 8.508 1 86.5 174 THR A C 1
ATOM 1370 O O . THR A 1 174 ? -2.904 48.312 9.297 1 86.5 174 THR A O 1
ATOM 1373 N N . SER A 1 175 ? -3.359 47.688 7.211 1 91.19 175 SER A N 1
ATOM 1374 C CA . SER A 1 175 ? -2.521 48.719 6.621 1 91.19 175 SER A CA 1
ATOM 1375 C C . SER A 1 175 ? -3.094 50.125 6.887 1 91.19 175 SER A C 1
ATOM 1377 O O . SER A 1 175 ? -2.357 51.031 7.23 1 91.19 175 SER A O 1
ATOM 1379 N N . GLN A 1 176 ? -4.363 50.25 6.734 1 87.62 176 GLN A N 1
ATOM 1380 C CA . GLN A 1 176 ? -5.035 51.5 7.031 1 87.62 176 GLN A CA 1
ATOM 1381 C C . GLN A 1 176 ? -4.883 51.875 8.508 1 87.62 176 GLN A C 1
ATOM 1383 O O . GLN A 1 176 ? -4.715 53.031 8.844 1 87.62 176 GLN A O 1
ATOM 1388 N N . GLN A 1 177 ? -4.898 50.906 9.297 1 83.81 177 GLN A N 1
ATOM 1389 C CA . GLN A 1 177 ? -4.723 51.125 10.734 1 83.81 177 GLN A CA 1
ATOM 1390 C C . GLN A 1 177 ? -3.322 51.656 11.039 1 83.81 177 GLN A C 1
ATOM 1392 O O . GLN A 1 177 ? -3.146 52.5 11.914 1 83.81 177 GLN A O 1
ATOM 1397 N N . LEU A 1 178 ? -2.404 51.062 10.406 1 87.94 178 LEU A N 1
ATOM 1398 C CA . LEU A 1 178 ? -1.033 51.531 10.594 1 87.94 178 LEU A CA 1
ATOM 1399 C C . LEU A 1 178 ? -0.879 52.969 10.148 1 87.94 178 LEU A C 1
ATOM 1401 O O . LEU A 1 178 ? -0.262 53.781 10.852 1 87.94 178 LEU A O 1
ATOM 1405 N N . ASP A 1 179 ? -1.498 53.344 9.109 1 91.12 179 ASP A N 1
ATOM 1406 C CA . ASP A 1 179 ? -1.458 54.688 8.602 1 91.12 179 ASP A CA 1
ATOM 1407 C C . ASP A 1 179 ? -2.123 55.656 9.578 1 91.12 179 ASP A C 1
ATOM 1409 O O . ASP A 1 179 ? -1.612 56.75 9.82 1 91.12 179 ASP A O 1
ATOM 1413 N N . GLN A 1 180 ? -3.201 55.219 10.133 1 85.62 180 GLN A N 1
ATOM 1414 C CA . GLN A 1 180 ? -3.922 56.031 11.086 1 85.62 180 GLN A CA 1
ATOM 1415 C C . GLN A 1 180 ? -3.113 56.219 12.367 1 85.62 180 GLN A C 1
ATOM 1417 O O . GLN A 1 180 ? -3.09 57.312 12.938 1 85.62 180 GLN A O 1
ATOM 1422 N N . ALA A 1 181 ? -2.566 55.125 12.797 1 83.56 181 ALA A N 1
ATOM 1423 C CA . ALA A 1 181 ? -1.742 55.219 14 1 83.56 181 ALA A CA 1
ATOM 1424 C C . ALA A 1 181 ? -0.561 56.156 13.789 1 83.56 181 ALA A C 1
ATOM 1426 O O . ALA A 1 181 ? -0.203 56.938 14.68 1 83.56 181 ALA A O 1
ATOM 1427 N N . GLN A 1 182 ? 0.026 56.219 12.648 1 90.38 182 GLN A N 1
ATOM 1428 C CA . GLN A 1 182 ? 1.133 57.094 12.312 1 90.38 182 GLN A CA 1
ATOM 1429 C C . GLN A 1 182 ? 0.681 58.562 12.289 1 90.38 182 GLN A C 1
ATOM 1431 O O . GLN A 1 182 ? 1.368 59.438 12.82 1 90.38 182 GLN A O 1
ATOM 1436 N N . ARG A 1 183 ? -0.418 58.781 11.773 1 88.44 183 ARG A N 1
ATOM 1437 C CA . ARG A 1 183 ? -0.945 60.156 11.695 1 88.44 183 ARG A CA 1
ATOM 1438 C C . ARG A 1 183 ? -1.272 60.688 13.086 1 88.44 183 ARG A C 1
ATOM 1440 O O . ARG A 1 183 ? -0.993 61.844 13.391 1 88.44 183 ARG A O 1
ATOM 1447 N N . ARG A 1 184 ? -1.862 59.844 13.914 1 85.19 184 ARG A N 1
ATOM 1448 C CA . ARG A 1 184 ? -2.188 60.281 15.273 1 85.19 184 ARG A CA 1
ATOM 1449 C C . ARG A 1 184 ? -0.922 60.594 16.062 1 85.19 184 ARG A C 1
ATOM 1451 O O . ARG A 1 184 ? -0.901 61.531 16.859 1 85.19 184 ARG A O 1
ATOM 1458 N N . TYR A 1 185 ? 0.048 59.812 15.852 1 87 185 TYR A N 1
ATOM 1459 C CA . TYR A 1 185 ? 1.319 60.062 16.516 1 87 185 TYR A CA 1
ATOM 1460 C C . TYR A 1 185 ? 1.93 61.375 16.062 1 87 185 TYR A C 1
ATOM 1462 O O . TYR A 1 185 ? 2.404 62.188 16.891 1 87 185 TYR A O 1
ATOM 1470 N N . ASP A 1 186 ? 1.83 61.656 14.859 1 90.38 186 ASP A N 1
ATOM 1471 C CA . ASP A 1 186 ? 2.377 62.906 14.297 1 90.38 186 ASP A CA 1
ATOM 1472 C C . ASP A 1 186 ? 1.633 64.125 14.828 1 90.38 186 ASP A C 1
ATOM 1474 O O . ASP A 1 186 ? 2.217 65.188 14.961 1 90.38 186 ASP A O 1
ATOM 1478 N N . ASN A 1 187 ? 0.417 63.906 15.18 1 89.75 187 ASN A N 1
ATOM 1479 C CA . ASN A 1 187 ? -0.408 65 15.695 1 89.75 187 ASN A CA 1
ATOM 1480 C C . ASN A 1 187 ? -0.372 65.062 17.219 1 89.75 187 ASN A C 1
ATOM 1482 O O . ASN A 1 187 ? -1.108 65.812 17.828 1 89.75 187 ASN A O 1
ATOM 1486 N N . GLY A 1 188 ? 0.423 64.188 17.844 1 85.5 188 GLY A N 1
ATOM 1487 C CA . GLY A 1 188 ? 0.599 64.188 19.281 1 85.5 188 GLY A CA 1
ATOM 1488 C C . GLY A 1 188 ? -0.516 63.469 20.016 1 85.5 188 GLY A C 1
ATOM 1489 O O . GLY A 1 188 ? -0.646 63.594 21.234 1 85.5 188 GLY A O 1
ATOM 1490 N N . GLU A 1 189 ? -1.324 62.75 19.266 1 80.5 189 GLU A N 1
ATOM 1491 C CA . GLU A 1 189 ? -2.498 62.125 19.844 1 80.5 189 GLU A CA 1
ATOM 1492 C C . GLU A 1 189 ? -2.303 60.594 19.969 1 80.5 189 GLU A C 1
ATOM 1494 O O . GLU A 1 189 ? -3.17 59.906 20.5 1 80.5 189 GLU A O 1
ATOM 1499 N N . GLY A 1 190 ? -1.188 60.125 19.438 1 75.81 190 GLY A N 1
ATOM 1500 C CA . GLY A 1 190 ? -0.947 58.688 19.453 1 75.81 190 GLY A CA 1
ATOM 1501 C C . GLY A 1 190 ? 0.382 58.312 20.094 1 75.81 190 GLY A C 1
ATOM 1502 O O . GLY A 1 190 ? 1.165 59.188 20.453 1 75.81 190 GLY A O 1
ATOM 1503 N N . THR A 1 191 ? 0.517 57.062 20.359 1 78.88 191 THR A N 1
ATOM 1504 C CA . THR A 1 191 ? 1.739 56.594 21 1 78.88 191 THR A CA 1
ATOM 1505 C C . THR A 1 191 ? 2.539 55.719 20.031 1 78.88 191 THR A C 1
ATOM 1507 O O . THR A 1 191 ? 1.989 55.188 19.062 1 78.88 191 THR A O 1
ATOM 1510 N N . VAL A 1 192 ? 3.797 55.688 20.312 1 78 192 VAL A N 1
ATOM 1511 C CA . VAL A 1 192 ? 4.691 54.812 19.531 1 78 192 VAL A CA 1
ATOM 1512 C C . VAL A 1 192 ? 4.266 53.375 19.672 1 78 192 VAL A C 1
ATOM 1514 O O . VAL A 1 192 ? 4.402 52.594 18.734 1 78 192 VAL A O 1
ATOM 1517 N N . THR A 1 193 ? 3.629 53.062 20.797 1 69.88 193 THR A N 1
ATOM 1518 C CA . THR A 1 193 ? 3.166 51.719 21.047 1 69.88 193 THR A CA 1
ATOM 1519 C C . THR A 1 193 ? 2.037 51.344 20.094 1 69.88 193 THR A C 1
ATOM 1521 O O . THR A 1 193 ? 1.99 50.219 19.594 1 69.88 193 THR A O 1
ATOM 1524 N N . GLU A 1 194 ? 1.266 52.281 19.812 1 73.81 194 GLU A N 1
ATOM 1525 C CA . GLU A 1 194 ? 0.146 52.031 18.906 1 73.81 194 GLU A CA 1
ATOM 1526 C C . GLU A 1 194 ? 0.632 51.75 17.484 1 73.81 194 GLU A C 1
ATOM 1528 O O . GLU A 1 194 ? 0.077 50.906 16.781 1 73.81 194 GLU A O 1
ATOM 1533 N N . ILE A 1 195 ? 1.646 52.375 17.078 1 81.06 195 ILE A N 1
ATOM 1534 C CA . ILE A 1 195 ? 2.229 52.188 15.758 1 81.06 195 ILE A CA 1
ATOM 1535 C C . ILE A 1 195 ? 2.848 50.812 15.656 1 81.06 195 ILE A C 1
ATOM 1537 O O . ILE A 1 195 ? 2.605 50.062 14.688 1 81.06 195 ILE A O 1
ATOM 1541 N N . ASN A 1 196 ? 3.559 50.531 16.688 1 76.25 196 ASN A N 1
ATOM 1542 C CA . ASN A 1 196 ? 4.234 49.219 16.672 1 76.25 196 ASN A CA 1
ATOM 1543 C C . ASN A 1 196 ? 3.234 48.062 16.703 1 76.25 196 ASN A C 1
ATOM 1545 O O . ASN A 1 196 ? 3.459 47.031 16.078 1 76.25 196 ASN A O 1
ATOM 1549 N N . GLU A 1 197 ? 2.141 48.219 17.406 1 73.25 197 GLU A N 1
ATOM 1550 C CA . GLU A 1 197 ? 1.086 47.219 17.453 1 73.25 197 GLU A CA 1
ATOM 1551 C C . GLU A 1 197 ? 0.422 47.062 16.094 1 73.25 197 GLU A C 1
ATOM 1553 O O . GLU A 1 197 ? 0.173 45.938 15.641 1 73.25 197 GLU A O 1
ATOM 1558 N N . ALA A 1 198 ? 0.166 48.125 15.492 1 78.88 198 ALA A N 1
ATOM 1559 C CA . ALA A 1 198 ? -0.447 48.094 14.164 1 78.88 198 ALA A CA 1
ATOM 1560 C C . ALA A 1 198 ? 0.487 47.438 13.148 1 78.88 198 ALA A C 1
ATOM 1562 O O . ALA A 1 198 ? 0.043 46.688 12.281 1 78.88 198 ALA A O 1
ATOM 1563 N N . GLN A 1 199 ? 1.745 47.75 13.305 1 81.25 199 GLN A N 1
ATOM 1564 C CA . GLN A 1 199 ? 2.746 47.188 12.414 1 81.25 199 GLN A CA 1
ATOM 1565 C C . GLN A 1 199 ? 2.842 45.656 12.602 1 81.25 199 GLN A C 1
ATOM 1567 O O . GLN A 1 199 ? 2.912 44.906 11.625 1 81.25 199 GLN A O 1
ATOM 1572 N N . ALA A 1 200 ? 2.773 45.281 13.812 1 74.25 200 ALA A N 1
ATOM 1573 C CA . ALA A 1 200 ? 2.828 43.844 14.117 1 74.25 200 ALA A CA 1
ATOM 1574 C C . ALA A 1 200 ? 1.625 43.094 13.531 1 74.25 200 ALA A C 1
ATOM 1576 O O . ALA A 1 200 ? 1.765 42 12.984 1 74.25 200 ALA A O 1
ATOM 1577 N N . ASN A 1 201 ? 0.505 43.656 13.664 1 75.62 201 ASN A N 1
ATOM 1578 C CA . ASN A 1 201 ? -0.711 43.031 13.141 1 75.62 201 ASN A CA 1
ATOM 1579 C C . ASN A 1 201 ? -0.661 42.906 11.625 1 75.62 201 ASN A C 1
ATOM 1581 O O . ASN A 1 201 ? -1.103 41.906 11.07 1 75.62 201 ASN A O 1
ATOM 1585 N N . LEU A 1 202 ? -0.161 43.875 10.977 1 82.38 202 LEU A N 1
ATOM 1586 C CA . LEU A 1 202 ? -0.019 43.844 9.523 1 82.38 202 LEU A CA 1
ATOM 1587 C C . LEU A 1 202 ? 0.942 42.719 9.102 1 82.38 202 LEU A C 1
ATOM 1589 O O . LEU A 1 202 ? 0.65 41.969 8.172 1 82.38 202 LEU A O 1
ATOM 1593 N N . GLU A 1 203 ? 2.021 42.688 9.773 1 78.75 203 GLU A N 1
ATOM 1594 C CA . GLU A 1 203 ? 3.021 41.688 9.445 1 78.75 203 GLU A CA 1
ATOM 1595 C C . GLU A 1 203 ? 2.477 40.281 9.664 1 78.75 203 GLU A C 1
ATOM 1597 O O . GLU A 1 203 ? 2.758 39.375 8.883 1 78.75 203 GLU A O 1
ATOM 1602 N N . LEU A 1 204 ? 1.733 40.094 10.766 1 74.5 204 LEU A N 1
ATOM 1603 C CA . LEU A 1 204 ? 1.105 38.812 11.031 1 74.5 204 LEU A CA 1
ATOM 1604 C C . LEU A 1 204 ? 0.108 38.469 9.93 1 74.5 204 LEU A C 1
ATOM 1606 O O . LEU A 1 204 ? 0.039 37.312 9.492 1 74.5 204 LEU A O 1
ATOM 1610 N N . ALA A 1 205 ? -0.661 39.344 9.523 1 81.75 205 ALA A N 1
ATOM 1611 C CA . ALA A 1 205 ? -1.633 39.125 8.453 1 81.75 205 ALA A CA 1
ATOM 1612 C C . ALA A 1 205 ? -0.938 38.75 7.148 1 81.75 205 ALA A C 1
ATOM 1614 O O . ALA A 1 205 ? -1.412 37.875 6.414 1 81.75 205 ALA A O 1
ATOM 1615 N N . GLN A 1 206 ? 0.177 39.406 6.898 1 83.19 206 GLN A N 1
ATOM 1616 C CA . GLN A 1 206 ? 0.945 39.094 5.695 1 83.19 206 GLN A CA 1
ATOM 1617 C C . GLN A 1 206 ? 1.519 37.688 5.742 1 83.19 206 GLN A C 1
ATOM 1619 O O . GLN A 1 206 ? 1.491 36.969 4.742 1 83.19 206 GLN A O 1
ATOM 1624 N N . ALA A 1 207 ? 1.961 37.312 6.848 1 76.75 207 ALA A N 1
ATOM 1625 C CA . ALA A 1 207 ? 2.494 35.969 7.016 1 76.75 207 ALA A CA 1
ATOM 1626 C C . ALA A 1 207 ? 1.405 34.906 6.812 1 76.75 207 ALA A C 1
ATOM 1628 O O . ALA A 1 207 ? 1.637 33.875 6.176 1 76.75 207 ALA A O 1
ATOM 1629 N N . GLU A 1 208 ? 0.293 35.156 7.328 1 80.56 208 GLU A N 1
ATOM 1630 C CA . GLU A 1 208 ? -0.826 34.219 7.191 1 80.56 208 GLU A CA 1
ATOM 1631 C C . GLU A 1 208 ? -1.26 34.094 5.734 1 80.56 208 GLU A C 1
ATOM 1633 O O . GLU A 1 208 ? -1.634 33 5.289 1 80.56 208 GLU A O 1
ATOM 1638 N N . LEU A 1 209 ? -1.271 35.188 5.055 1 86.81 209 LEU A N 1
ATOM 1639 C CA . LEU A 1 209 ? -1.619 35.156 3.637 1 86.81 209 LEU A CA 1
ATOM 1640 C C . LEU A 1 209 ? -0.658 34.25 2.859 1 86.81 209 LEU A C 1
ATOM 1642 O O . LEU A 1 209 ? -1.088 33.438 2.049 1 86.81 209 LEU A O 1
ATOM 1646 N N . ILE A 1 210 ? 0.579 34.406 3.109 1 80.94 210 ILE A N 1
ATOM 1647 C CA . ILE A 1 210 ? 1.593 33.594 2.418 1 80.94 210 ILE A CA 1
ATOM 1648 C C . ILE A 1 210 ? 1.348 32.125 2.664 1 80.94 210 ILE A C 1
ATOM 1650 O O . ILE A 1 210 ? 1.34 31.312 1.725 1 80.94 210 ILE A O 1
ATOM 1654 N N . THR A 1 211 ? 1.106 31.703 3.895 1 80.31 211 THR A N 1
ATOM 1655 C CA . THR A 1 211 ? 0.859 30.312 4.258 1 80.31 211 THR A CA 1
ATOM 1656 C C . THR A 1 211 ? -0.402 29.797 3.576 1 80.31 211 THR A C 1
ATOM 1658 O O . THR A 1 211 ? -0.43 28.656 3.1 1 80.31 211 THR A O 1
ATOM 1661 N N . THR A 1 212 ? -1.37 30.578 3.584 1 87.94 212 THR A N 1
ATOM 1662 C CA . THR A 1 212 ? -2.637 30.172 2.988 1 87.94 212 THR A CA 1
ATOM 1663 C C . THR A 1 212 ? -2.506 30.047 1.473 1 87.94 212 THR A C 1
ATOM 1665 O O . THR A 1 212 ? -3.086 29.141 0.867 1 87.94 212 THR A O 1
ATOM 1668 N N . GLU A 1 213 ? -1.766 30.953 0.91 1 87.88 213 GLU A N 1
ATOM 1669 C CA . GLU A 1 213 ? -1.521 30.875 -0.527 1 87.88 213 GLU A CA 1
ATOM 1670 C C . GLU A 1 213 ? -0.759 29.609 -0.89 1 87.88 213 GLU A C 1
ATOM 1672 O O . GLU A 1 213 ? -1.023 29 -1.925 1 87.88 213 GLU A O 1
ATOM 1677 N N . ASN A 1 214 ? 0.094 29.25 -0.106 1 82.75 214 ASN A N 1
ATOM 1678 C CA . ASN A 1 214 ? 0.813 28 -0.3 1 82.75 214 ASN A CA 1
ATOM 1679 C C . ASN A 1 214 ? -0.124 26.797 -0.216 1 82.75 214 ASN A C 1
ATOM 1681 O O . ASN A 1 214 ? -0.037 25.875 -1.032 1 82.75 214 ASN A O 1
ATOM 1685 N N . SER A 1 215 ? -0.936 26.781 0.769 1 88 215 SER A N 1
ATOM 1686 C CA . SER A 1 215 ? -1.903 25.703 0.91 1 88 215 SER A CA 1
ATOM 1687 C C . SER A 1 215 ? -2.82 25.625 -0.306 1 88 215 SER A C 1
ATOM 1689 O O . SER A 1 215 ? -3.123 24.531 -0.789 1 88 215 SER A O 1
ATOM 1691 N N . LEU A 1 216 ? -3.262 26.797 -0.744 1 91.75 216 LEU A N 1
ATOM 1692 C CA . LEU A 1 216 ? -4.117 26.859 -1.926 1 91.75 216 LEU A CA 1
ATOM 1693 C C . LEU A 1 216 ? -3.418 26.234 -3.133 1 91.75 216 LEU A C 1
ATOM 1695 O O . LEU A 1 216 ? -4.016 25.453 -3.863 1 91.75 216 LEU A O 1
ATOM 1699 N N . ALA A 1 217 ? -2.186 26.562 -3.291 1 87.94 217 ALA A N 1
ATOM 1700 C CA . ALA A 1 217 ? -1.409 26.016 -4.402 1 87.94 217 ALA A CA 1
ATOM 1701 C C . ALA A 1 217 ? -1.302 24.484 -4.301 1 87.94 217 ALA A C 1
ATOM 1703 O O . ALA A 1 217 ? -1.408 23.781 -5.309 1 87.94 217 ALA A O 1
ATOM 1704 N N . VAL A 1 218 ? -1.146 24.016 -3.127 1 88.12 218 VAL A N 1
ATOM 1705 C CA . VAL A 1 218 ? -1.027 22.578 -2.895 1 88.12 218 VAL A CA 1
ATOM 1706 C C . VAL A 1 218 ? -2.346 21.891 -3.236 1 88.12 218 VAL A C 1
ATOM 1708 O O . VAL A 1 218 ? -2.355 20.844 -3.893 1 88.12 218 VAL A O 1
ATOM 1711 N N . PHE A 1 219 ? -3.422 22.453 -2.783 1 93.56 219 PHE A N 1
ATOM 1712 C CA . PHE A 1 219 ? -4.727 21.859 -3.059 1 93.56 219 PHE A CA 1
ATOM 1713 C C . PHE A 1 219 ? -5.012 21.844 -4.555 1 93.56 219 PHE A C 1
ATOM 1715 O O . PHE A 1 219 ? -5.516 20.859 -5.09 1 93.56 219 PHE A O 1
ATOM 1722 N N . LYS A 1 220 ? -4.68 22.953 -5.195 1 92.81 220 LYS A N 1
ATOM 1723 C CA . LYS A 1 220 ? -4.871 23.031 -6.641 1 92.81 220 LYS A CA 1
ATOM 1724 C C . LYS A 1 220 ? -4.02 22 -7.363 1 92.81 220 LYS A C 1
ATOM 1726 O O . LYS A 1 220 ? -4.48 21.359 -8.312 1 92.81 220 LYS A O 1
ATOM 1731 N N . GLN A 1 221 ? -2.85 21.844 -6.945 1 90 221 GLN A N 1
ATOM 1732 C CA . GLN A 1 221 ? -1.969 20.844 -7.527 1 90 221 GLN A CA 1
ATOM 1733 C C . GLN A 1 221 ? -2.518 19.438 -7.305 1 90 221 GLN A C 1
ATOM 1735 O O . GLN A 1 221 ? -2.414 18.578 -8.188 1 90 221 GLN A O 1
ATOM 1740 N N . THR A 1 222 ? -3.057 19.172 -6.172 1 93.44 222 THR A N 1
ATOM 1741 C CA . THR A 1 222 ? -3.645 17.859 -5.871 1 93.44 222 THR A CA 1
ATOM 1742 C C . THR A 1 222 ? -4.801 17.562 -6.82 1 93.44 222 THR A C 1
ATOM 1744 O O . THR A 1 222 ? -4.91 16.453 -7.34 1 93.44 222 THR A O 1
ATOM 1747 N N . LEU A 1 223 ? -5.598 18.594 -7.039 1 95.38 223 LEU A N 1
ATOM 1748 C CA . LEU A 1 223 ? -6.691 18.422 -7.992 1 95.38 223 LEU A CA 1
ATOM 1749 C C . LEU A 1 223 ? -6.156 18.156 -9.391 1 95.38 223 LEU A C 1
ATOM 1751 O O . LEU A 1 223 ? -6.695 17.312 -10.109 1 95.38 223 LEU A O 1
ATOM 1755 N N . SER A 1 224 ? -5.133 18.859 -9.68 1 93.62 224 SER A N 1
ATOM 1756 C CA . SER A 1 224 ? -4.52 18.672 -10.992 1 93.62 224 SER A CA 1
ATOM 1757 C C . SER A 1 224 ? -3.949 17.266 -11.133 1 93.62 224 SER A C 1
ATOM 1759 O O . SER A 1 224 ? -4.094 16.625 -12.18 1 93.62 224 SER A O 1
ATOM 1761 N N . ASN A 1 225 ? -3.383 16.734 -10.109 1 92.25 225 ASN A N 1
ATOM 1762 C CA . ASN A 1 225 ? -2.811 15.391 -10.117 1 92.25 225 ASN A CA 1
ATOM 1763 C C . ASN A 1 225 ? -3.893 14.32 -10.25 1 92.25 225 ASN A C 1
ATOM 1765 O O . ASN A 1 225 ? -3.66 13.266 -10.836 1 92.25 225 ASN A O 1
ATOM 1769 N N . MET A 1 226 ? -5.016 14.562 -9.734 1 94.5 226 MET A N 1
ATOM 1770 C CA . MET A 1 226 ? -6.109 13.594 -9.781 1 94.5 226 MET A CA 1
ATOM 1771 C C . MET A 1 226 ? -6.812 13.641 -11.133 1 94.5 226 MET A C 1
ATOM 1773 O O . MET A 1 226 ? -7.234 12.602 -11.656 1 94.5 226 MET A O 1
ATOM 1777 N N . SER A 1 227 ? -6.91 14.875 -11.695 1 95.25 227 SER A N 1
ATOM 1778 C CA . SER A 1 227 ? -7.742 15.055 -12.883 1 95.25 227 SER A CA 1
ATOM 1779 C C . SER A 1 227 ? -6.898 15.078 -14.148 1 95.25 227 SER A C 1
ATOM 1781 O O . SER A 1 227 ? -7.426 14.922 -15.258 1 95.25 227 SER A O 1
ATOM 1783 N N . GLY A 1 228 ? -5.645 15.383 -14.023 1 92.75 228 GLY A N 1
ATOM 1784 C CA . GLY A 1 228 ? -4.758 15.398 -15.18 1 92.75 228 GLY A CA 1
ATOM 1785 C C . GLY A 1 228 ? -4.75 16.734 -15.898 1 92.75 228 GLY A C 1
ATOM 1786 O O . GLY A 1 228 ? -4.062 16.906 -16.906 1 92.75 228 GLY A O 1
ATOM 1787 N N . VAL A 1 229 ? -5.523 17.703 -15.406 1 92.31 229 VAL A N 1
ATOM 1788 C CA . VAL A 1 229 ? -5.57 19.031 -16.016 1 92.31 229 VAL A CA 1
ATOM 1789 C C . VAL A 1 229 ? -5.062 20.078 -15.016 1 92.31 229 VAL A C 1
ATOM 1791 O O . VAL A 1 229 ? -5.18 19.891 -13.797 1 92.31 229 VAL A O 1
ATOM 1794 N N . ALA A 1 230 ? -4.512 21.062 -15.578 1 90.94 230 ALA A N 1
ATOM 1795 C CA . ALA A 1 230 ? -4.074 22.156 -14.719 1 90.94 230 ALA A CA 1
ATOM 1796 C C . ALA A 1 230 ? -5.27 22.938 -14.164 1 90.94 230 ALA A C 1
ATOM 1798 O O . ALA A 1 230 ? -5.988 23.594 -14.906 1 90.94 230 ALA A O 1
ATOM 1799 N N . VAL A 1 231 ? -5.441 22.812 -12.852 1 92.12 231 VAL A N 1
ATOM 1800 C CA . VAL A 1 231 ? -6.582 23.453 -12.211 1 92.12 231 VAL A CA 1
ATOM 1801 C C . VAL A 1 231 ? -6.18 24.844 -11.703 1 92.12 231 VAL A C 1
ATOM 1803 O O . VAL A 1 231 ? -5.363 24.953 -10.789 1 92.12 231 VAL A O 1
ATOM 1806 N N . THR A 1 232 ? -6.711 25.859 -12.312 1 88.31 232 THR A N 1
ATOM 1807 C CA . THR A 1 232 ? -6.402 27.234 -11.914 1 88.31 232 THR A CA 1
ATOM 1808 C C . THR A 1 232 ? -7.602 27.875 -11.227 1 88.31 232 THR A C 1
ATOM 1810 O O . THR A 1 232 ? -7.453 28.531 -10.188 1 88.31 232 THR A O 1
ATOM 1813 N N . ASP A 1 233 ? -8.719 27.641 -11.852 1 87.06 233 ASP A N 1
ATOM 1814 C CA . ASP A 1 233 ? -9.945 28.203 -11.289 1 87.06 233 ASP A CA 1
ATOM 1815 C C . ASP A 1 233 ? -11.016 27.125 -11.125 1 87.06 233 ASP A C 1
ATOM 1817 O O . ASP A 1 233 ? -11.18 26.266 -11.992 1 87.06 233 ASP A O 1
ATOM 1821 N N . ILE A 1 234 ? -11.609 27.188 -9.969 1 90.25 234 ILE A N 1
ATOM 1822 C CA . ILE A 1 234 ? -12.68 26.219 -9.734 1 90.25 234 ILE A CA 1
ATOM 1823 C C . ILE A 1 234 ? -13.984 26.953 -9.438 1 90.25 234 ILE A C 1
ATOM 1825 O O . ILE A 1 234 ? -13.969 28.062 -8.891 1 90.25 234 ILE A O 1
ATOM 1829 N N . ALA A 1 235 ? -15.109 26.328 -9.859 1 88.44 235 ALA A N 1
ATOM 1830 C CA . ALA A 1 235 ? -16.422 26.922 -9.664 1 88.44 235 ALA A CA 1
ATOM 1831 C C . ALA A 1 235 ? -16.797 26.969 -8.18 1 88.44 235 ALA A C 1
ATOM 1833 O O . ALA A 1 235 ? -16.641 25.984 -7.465 1 88.44 235 ALA A O 1
ATOM 1834 N N . PRO A 1 236 ? -17.266 28.125 -7.781 1 88.5 236 PRO A N 1
ATOM 1835 C CA . PRO A 1 236 ? -17.672 28.234 -6.379 1 88.5 236 PRO A CA 1
ATOM 1836 C C . PRO A 1 236 ? -18.984 27.484 -6.094 1 88.5 236 PRO A C 1
ATOM 1838 O O . PRO A 1 236 ? -19.703 27.125 -7.023 1 88.5 236 PRO A O 1
ATOM 1841 N N . LEU A 1 237 ? -19.141 27.188 -4.82 1 85.31 237 LEU A N 1
ATOM 1842 C CA . LEU A 1 237 ? -20.391 26.594 -4.363 1 85.31 237 LEU A CA 1
ATOM 1843 C C . LEU A 1 237 ? -21.516 27.625 -4.383 1 85.31 237 LEU A C 1
ATOM 1845 O O . LEU A 1 237 ? -21.312 28.781 -4.012 1 85.31 237 LEU A O 1
ATOM 1849 N N . ASP A 1 238 ? -22.625 27.172 -4.918 1 82.12 238 ASP A N 1
ATOM 1850 C CA . ASP A 1 238 ? -23.812 28.031 -4.816 1 82.12 238 ASP A CA 1
ATOM 1851 C C . ASP A 1 238 ? -24.469 27.891 -3.451 1 82.12 238 ASP A C 1
ATOM 1853 O O . ASP A 1 238 ? -25.234 26.938 -3.227 1 82.12 238 ASP A O 1
ATOM 1857 N N . ILE A 1 239 ? -24.219 28.812 -2.641 1 76.81 239 ILE A N 1
ATOM 1858 C CA . ILE A 1 239 ? -24.656 28.781 -1.247 1 76.81 239 ILE A CA 1
ATOM 1859 C C . ILE A 1 239 ? -26.172 28.766 -1.177 1 76.81 239 ILE A C 1
ATOM 1861 O O . ILE A 1 239 ? -26.75 28.203 -0.251 1 76.81 239 ILE A O 1
ATOM 1865 N N . ALA A 1 240 ? -26.812 29.438 -2.129 1 74.69 240 ALA A N 1
ATOM 1866 C CA . ALA A 1 240 ? -28.281 29.562 -2.139 1 74.69 240 ALA A CA 1
ATOM 1867 C C . ALA A 1 240 ? -28.938 28.203 -2.395 1 74.69 240 ALA A C 1
ATOM 1869 O O . ALA A 1 240 ? -30.094 28 -2.047 1 74.69 240 ALA A O 1
ATOM 1870 N N . GLN A 1 241 ? -28.141 27.344 -2.859 1 77.94 241 GLN A N 1
ATOM 1871 C CA . GLN A 1 241 ? -28.703 26.062 -3.262 1 77.94 241 GLN A CA 1
ATOM 1872 C C . GLN A 1 241 ? -28.391 24.984 -2.242 1 77.94 241 GLN A C 1
ATOM 1874 O O . GLN A 1 241 ? -28.703 23.812 -2.455 1 77.94 241 GLN A O 1
ATOM 1879 N N . LEU A 1 242 ? -27.781 25.344 -1.15 1 81.94 242 LEU A N 1
ATOM 1880 C CA . LEU A 1 242 ? -27.484 24.344 -0.13 1 81.94 242 LEU A CA 1
ATOM 1881 C C . LEU A 1 242 ? -28.766 23.812 0.518 1 81.94 242 LEU A C 1
ATOM 1883 O O . LEU A 1 242 ? -29.719 24.578 0.702 1 81.94 242 LEU A O 1
ATOM 1887 N N . PRO A 1 243 ? -28.766 22.562 0.779 1 77.69 243 PRO A N 1
ATOM 1888 C CA . PRO A 1 243 ? -30 22 1.338 1 77.69 243 PRO A CA 1
ATOM 1889 C C . PRO A 1 243 ? -30.328 22.547 2.721 1 77.69 243 PRO A C 1
ATOM 1891 O O . PRO A 1 243 ? -29.422 22.844 3.508 1 77.69 243 PRO A O 1
ATOM 1894 N N . ALA A 1 244 ? -31.641 22.609 2.92 1 77.62 244 ALA A N 1
ATOM 1895 C CA . ALA A 1 244 ? -32.125 23.094 4.207 1 77.62 244 ALA A CA 1
ATOM 1896 C C . ALA A 1 244 ? -32.25 21.969 5.223 1 77.62 244 ALA A C 1
ATOM 1898 O O . ALA A 1 244 ? -32.375 22.203 6.422 1 77.62 244 ALA A O 1
ATOM 1899 N N . GLY A 1 245 ? -32.156 20.812 4.73 1 80.94 245 GLY A N 1
ATOM 1900 C CA . GLY A 1 245 ? -32.219 19.625 5.562 1 80.94 245 GLY A CA 1
ATOM 1901 C C . GLY A 1 245 ? -31.406 18.469 5.02 1 80.94 245 GLY A C 1
ATOM 1902 O O . GLY A 1 245 ? -30.625 18.625 4.07 1 80.94 245 GLY A O 1
ATOM 1903 N N . VAL A 1 246 ? -31.578 17.406 5.789 1 85.5 246 VAL A N 1
ATOM 1904 C CA . VAL A 1 246 ? -30.875 16.203 5.332 1 85.5 246 VAL A CA 1
ATOM 1905 C C . VAL A 1 246 ? -31.453 15.766 3.986 1 85.5 246 VAL A C 1
ATOM 1907 O O . VAL A 1 246 ? -32.656 15.586 3.844 1 85.5 246 VAL A O 1
ATOM 1910 N N . PRO A 1 247 ? -30.594 15.656 3.023 1 81.88 247 PRO A N 1
ATOM 1911 C CA . PRO A 1 247 ? -31.094 15.242 1.712 1 81.88 247 PRO A CA 1
ATOM 1912 C C . PRO A 1 247 ? -31.75 13.867 1.739 1 81.88 247 PRO A C 1
ATOM 1914 O O . PRO A 1 247 ? -31.297 12.977 2.455 1 81.88 247 PRO A O 1
ATOM 1917 N N . ASP A 1 248 ? -32.812 13.625 0.92 1 82.56 248 ASP A N 1
ATOM 1918 C CA . ASP A 1 248 ? -33.531 12.375 0.71 1 82.56 248 ASP A CA 1
ATOM 1919 C C . ASP A 1 248 ? -34.375 12.008 1.928 1 82.56 248 ASP A C 1
ATOM 1921 O O . ASP A 1 248 ? -35.562 11.711 1.797 1 82.56 248 ASP A O 1
ATOM 1925 N N . SER A 1 249 ? -33.781 11.914 3.146 1 87.31 249 SER A N 1
ATOM 1926 C CA . SER A 1 249 ? -34.562 11.57 4.336 1 87.31 249 SER A CA 1
ATOM 1927 C C . SER A 1 249 ? -33.781 11.898 5.609 1 87.31 249 SER A C 1
ATOM 1929 O O . SER A 1 249 ? -32.594 11.68 5.68 1 87.31 249 SER A O 1
ATOM 1931 N N . ASP A 1 250 ? -34.531 12.32 6.543 1 88.69 250 ASP A N 1
ATOM 1932 C CA . ASP A 1 250 ? -33.938 12.555 7.852 1 88.69 250 ASP A CA 1
ATOM 1933 C C . ASP A 1 250 ? -34.031 11.312 8.734 1 88.69 250 ASP A C 1
ATOM 1935 O O . ASP A 1 250 ? -33.5 11.297 9.852 1 88.69 250 ASP A O 1
ATOM 1939 N N . ASP A 1 251 ? -34.5 10.312 8.203 1 92.38 251 ASP A N 1
ATOM 1940 C CA . ASP A 1 251 ? -34.75 9.102 8.969 1 92.38 251 ASP A CA 1
ATOM 1941 C C . ASP A 1 251 ? -33.531 8.188 8.969 1 92.38 251 ASP A C 1
ATOM 1943 O O . ASP A 1 251 ? -33.031 7.77 7.91 1 92.38 251 ASP A O 1
ATOM 1947 N N . LEU A 1 252 ? -33.156 7.859 10.172 1 95 252 LEU A N 1
ATOM 1948 C CA . LEU A 1 252 ? -32 6.969 10.32 1 95 252 LEU A CA 1
ATOM 1949 C C . LEU A 1 252 ? -32.281 5.605 9.703 1 95 252 LEU A C 1
ATOM 1951 O O . LEU A 1 252 ? -31.391 4.992 9.102 1 95 252 LEU A O 1
ATOM 1955 N N . GLU A 1 253 ? -33.5 5.129 9.836 1 95.62 253 GLU A N 1
ATOM 1956 C CA . GLU A 1 253 ? -33.844 3.811 9.328 1 95.62 253 GLU A CA 1
ATOM 1957 C C . GLU A 1 253 ? -33.719 3.752 7.809 1 95.62 253 GLU A C 1
ATOM 1959 O O . GLU A 1 253 ? -33.312 2.732 7.25 1 95.62 253 GLU A O 1
ATOM 1964 N N . PHE A 1 254 ? -34.094 4.809 7.176 1 95.44 254 PHE A N 1
ATOM 1965 C CA . PHE A 1 254 ? -33.969 4.887 5.727 1 95.44 254 PHE A CA 1
ATOM 1966 C C . PHE A 1 254 ? -32.5 4.703 5.309 1 95.44 254 PHE A C 1
ATOM 1968 O O . PHE A 1 254 ? -32.188 3.871 4.453 1 95.44 254 PHE A O 1
ATOM 1975 N N . TRP A 1 255 ? -31.641 5.43 5.926 1 96.81 255 TRP A N 1
ATOM 1976 C CA . TRP A 1 255 ? -30.219 5.395 5.57 1 96.81 255 TRP A CA 1
ATOM 1977 C C . TRP A 1 255 ? -29.594 4.055 5.945 1 96.81 255 TRP A C 1
ATOM 1979 O O . TRP A 1 255 ? -28.734 3.537 5.227 1 96.81 255 TRP A O 1
ATOM 1989 N N . MET A 1 256 ? -30.047 3.51 7.07 1 96.88 256 MET A N 1
ATOM 1990 C CA . MET A 1 256 ? -29.547 2.201 7.488 1 96.88 256 MET A CA 1
ATOM 1991 C C . MET A 1 256 ? -29.938 1.127 6.477 1 96.88 256 MET A C 1
ATOM 1993 O O . MET A 1 256 ? -29.125 0.272 6.129 1 96.88 256 MET A O 1
ATOM 1997 N N . GLN A 1 257 ? -31.125 1.156 5.969 1 96.69 257 GLN A N 1
ATOM 1998 C CA . GLN A 1 257 ? -31.594 0.199 4.969 1 96.69 257 GLN A CA 1
ATOM 1999 C C . GLN A 1 257 ? -30.797 0.328 3.672 1 96.69 257 GLN A C 1
ATOM 2001 O O . GLN A 1 257 ? -30.422 -0.677 3.064 1 96.69 257 GLN A O 1
ATOM 2006 N N . GLN A 1 258 ? -30.562 1.561 3.314 1 96 258 GLN A N 1
ATOM 2007 C CA . GLN A 1 258 ? -29.766 1.791 2.111 1 96 258 GLN A CA 1
ATOM 2008 C C . GLN A 1 258 ? -28.344 1.269 2.281 1 96 258 GLN A C 1
ATOM 2010 O O . GLN A 1 258 ? -27.812 0.621 1.381 1 96 258 GLN A O 1
ATOM 2015 N N . ALA A 1 259 ? -27.719 1.518 3.395 1 97.56 259 ALA A N 1
ATOM 2016 C CA . ALA A 1 259 ? -26.344 1.101 3.664 1 97.56 259 ALA A CA 1
ATOM 2017 C C . ALA A 1 259 ? -26.219 -0.421 3.674 1 97.56 259 ALA A C 1
ATOM 2019 O O . ALA A 1 259 ? -25.344 -0.985 3.023 1 97.56 259 ALA A O 1
ATOM 2020 N N . LEU A 1 260 ? -27.172 -1.086 4.324 1 97.12 260 LEU A N 1
ATOM 2021 C CA . LEU A 1 260 ? -27.141 -2.537 4.469 1 97.12 260 LEU A CA 1
ATOM 2022 C C . LEU A 1 260 ? -27.422 -3.221 3.137 1 97.12 260 LEU A C 1
ATOM 2024 O O . LEU A 1 260 ? -26.891 -4.293 2.852 1 97.12 260 LEU A O 1
ATOM 2028 N N . GLY A 1 261 ? -28.172 -2.588 2.34 1 96.12 261 GLY A N 1
ATOM 2029 C CA . GLY A 1 261 ? -28.609 -3.201 1.093 1 96.12 261 GLY A CA 1
ATOM 2030 C C . GLY A 1 261 ? -27.703 -2.857 -0.08 1 96.12 261 GLY A C 1
ATOM 2031 O O . GLY A 1 261 ? -27.578 -3.641 -1.024 1 96.12 261 GLY A O 1
ATOM 2032 N N . ASN A 1 262 ? -27.016 -1.677 -0.01 1 95.38 262 ASN A N 1
ATOM 2033 C CA . ASN A 1 262 ? -26.422 -1.183 -1.244 1 95.38 262 ASN A CA 1
ATOM 2034 C C . ASN A 1 262 ? -24.922 -0.914 -1.074 1 95.38 262 ASN A C 1
ATOM 2036 O O . ASN A 1 262 ? -24.219 -0.695 -2.057 1 95.38 262 ASN A O 1
ATOM 2040 N N . ASN A 1 263 ? -24.406 -0.905 0.131 1 97.62 263 ASN A N 1
ATOM 2041 C CA . ASN A 1 263 ? -23 -0.582 0.325 1 97.62 263 ASN A CA 1
ATOM 2042 C C . ASN A 1 263 ? -22.094 -1.64 -0.294 1 97.62 263 ASN A C 1
ATOM 2044 O O . ASN A 1 263 ? -22.172 -2.818 0.057 1 97.62 263 ASN A O 1
ATOM 2048 N N . PRO A 1 264 ? -21.203 -1.189 -1.187 1 98 264 PRO A N 1
ATOM 2049 C CA . PRO A 1 264 ? -20.359 -2.154 -1.907 1 98 264 PRO A CA 1
ATOM 2050 C C . PRO A 1 264 ? -19.406 -2.91 -0.989 1 98 264 PRO A C 1
ATOM 2052 O O . PRO A 1 264 ? -19.031 -4.051 -1.28 1 98 264 PRO A O 1
ATOM 2055 N N . GLU A 1 265 ? -18.984 -2.365 0.114 1 97.94 265 GLU A N 1
ATOM 2056 C CA . GLU A 1 265 ? -18.078 -3.047 1.031 1 97.94 265 GLU A CA 1
ATOM 2057 C C . GLU A 1 265 ? -18.781 -4.203 1.741 1 97.94 265 GLU A C 1
ATOM 2059 O O . GLU A 1 265 ? -18.172 -5.242 1.995 1 97.94 265 GLU A O 1
ATOM 2064 N N . ILE A 1 266 ? -20.047 -4.004 2.045 1 98.19 266 ILE A N 1
ATOM 2065 C CA . ILE A 1 266 ? -20.828 -5.086 2.648 1 98.19 266 ILE A CA 1
ATOM 2066 C C . ILE A 1 266 ? -21.047 -6.191 1.622 1 98.19 266 ILE A C 1
ATOM 2068 O O . ILE A 1 266 ? -20.891 -7.375 1.93 1 98.19 266 ILE A O 1
ATOM 2072 N N . THR A 1 267 ? -21.391 -5.781 0.401 1 98.12 267 THR A N 1
ATOM 2073 C CA . THR A 1 267 ? -21.578 -6.754 -0.672 1 98.12 267 THR A CA 1
ATOM 2074 C C . THR A 1 267 ? -20.297 -7.559 -0.895 1 98.12 267 THR A C 1
ATOM 2076 O O . THR A 1 267 ? -20.344 -8.781 -1.006 1 98.12 267 THR A O 1
ATOM 2079 N N . ALA A 1 268 ? -19.141 -6.852 -0.928 1 98.31 268 ALA A N 1
ATOM 2080 C CA . ALA A 1 268 ? -17.859 -7.527 -1.118 1 98.31 268 ALA A CA 1
ATOM 2081 C C . ALA A 1 268 ? -17.578 -8.5 0.02 1 98.31 268 ALA A C 1
ATOM 2083 O O . ALA A 1 268 ? -17.094 -9.617 -0.211 1 98.31 268 ALA A O 1
ATOM 2084 N N . ALA A 1 269 ? -17.875 -8.141 1.229 1 98.19 269 ALA A N 1
ATOM 2085 C CA . ALA A 1 269 ? -17.641 -9 2.391 1 98.19 269 ALA A CA 1
ATOM 2086 C C . ALA A 1 269 ? -18.547 -10.234 2.342 1 98.19 269 ALA A C 1
ATOM 2088 O O . ALA A 1 269 ? -18.109 -11.336 2.68 1 98.19 269 ALA A O 1
ATOM 2089 N N . ARG A 1 270 ? -19.844 -10.062 1.922 1 98.5 270 ARG A N 1
ATOM 2090 C CA . ARG A 1 270 ? -20.766 -11.188 1.758 1 98.5 270 ARG A CA 1
ATOM 2091 C C . ARG A 1 270 ? -20.219 -12.188 0.738 1 98.5 270 ARG A C 1
ATOM 2093 O O . ARG A 1 270 ? -20.266 -13.398 0.962 1 98.5 270 ARG A O 1
ATOM 2100 N N . LEU A 1 271 ? -19.734 -11.609 -0.336 1 98.56 271 LEU A N 1
ATOM 2101 C CA . LEU A 1 271 ? -19.172 -12.453 -1.391 1 98.56 271 LEU A CA 1
ATOM 2102 C C . LEU A 1 271 ? -17.891 -13.141 -0.928 1 98.56 271 LEU A C 1
ATOM 2104 O O . LEU A 1 271 ? -17.609 -14.266 -1.337 1 98.56 271 LEU A O 1
ATOM 2108 N N . SER A 1 272 ? -17.109 -12.523 -0.047 1 98.31 272 SER A N 1
ATOM 2109 C CA . SER A 1 272 ? -15.922 -13.141 0.526 1 98.31 272 SER A CA 1
ATOM 2110 C C . SER A 1 272 ? -16.281 -14.359 1.375 1 98.31 272 SER A C 1
ATOM 2112 O O . SER A 1 272 ? -15.531 -15.336 1.427 1 98.31 272 SER A O 1
ATOM 2114 N N . VAL A 1 273 ? -17.438 -14.32 2.061 1 98.62 273 VAL A N 1
ATOM 2115 C CA . VAL A 1 273 ? -17.938 -15.484 2.787 1 98.62 273 VAL A CA 1
ATOM 2116 C C . VAL A 1 273 ? -18.25 -16.609 1.805 1 98.62 273 VAL A C 1
ATOM 2118 O O . VAL A 1 273 ? -17.906 -17.766 2.057 1 98.62 273 VAL A O 1
ATOM 2121 N N . GLU A 1 274 ? -18.859 -16.25 0.702 1 98.56 274 GLU A N 1
ATOM 2122 C CA . GLU A 1 274 ? -19.156 -17.234 -0.321 1 98.56 274 GLU A CA 1
ATOM 2123 C C . GLU A 1 274 ? -17.875 -17.859 -0.882 1 98.56 274 GLU A C 1
ATOM 2125 O O . GLU A 1 274 ? -17.812 -19.062 -1.123 1 98.56 274 GLU A O 1
ATOM 2130 N N . VAL A 1 275 ? -16.844 -17.031 -1.109 1 98.62 275 VAL A N 1
ATOM 2131 C CA . VAL A 1 275 ? -15.539 -17.531 -1.559 1 98.62 275 VAL A CA 1
ATOM 2132 C C . VAL A 1 275 ? -15 -18.547 -0.551 1 98.62 275 VAL A C 1
ATOM 2134 O O . VAL A 1 275 ? -14.523 -19.609 -0.932 1 98.62 275 VAL A O 1
ATOM 2137 N N . ALA A 1 276 ? -15.062 -18.234 0.738 1 98.62 276 ALA A N 1
ATOM 2138 C CA . ALA A 1 276 ? -14.602 -19.125 1.789 1 98.62 276 ALA A CA 1
ATOM 2139 C C . ALA A 1 276 ? -15.406 -20.422 1.799 1 98.62 276 ALA A C 1
ATOM 2141 O O . ALA A 1 276 ? -14.852 -21.516 2.012 1 98.62 276 ALA A O 1
ATOM 2142 N N . ARG A 1 277 ? -16.75 -20.359 1.588 1 98.75 277 ARG A N 1
ATOM 2143 C CA . ARG A 1 277 ? -17.594 -21.531 1.529 1 98.75 277 ARG A CA 1
ATOM 2144 C C . ARG A 1 277 ? -17.203 -22.438 0.367 1 98.75 277 ARG A C 1
ATOM 2146 O O . ARG A 1 277 ? -17.188 -23.672 0.503 1 98.75 277 ARG A O 1
ATOM 2153 N N . GLN A 1 278 ? -16.891 -21.781 -0.733 1 98.56 278 GLN A N 1
ATOM 2154 C CA . GLN A 1 278 ? -16.453 -22.578 -1.877 1 98.56 278 GLN A CA 1
ATOM 2155 C C . GLN A 1 278 ? -15.086 -23.219 -1.612 1 98.56 278 GLN A C 1
ATOM 2157 O O . GLN A 1 278 ? -14.805 -24.312 -2.104 1 98.56 278 GLN A O 1
ATOM 2162 N N . ASP A 1 279 ? -14.25 -22.594 -0.801 1 98.38 279 ASP A N 1
ATOM 2163 C CA . ASP A 1 279 ? -12.977 -23.188 -0.416 1 98.38 279 ASP A CA 1
ATOM 2164 C C . ASP A 1 279 ? -13.195 -24.438 0.438 1 98.38 279 ASP A C 1
ATOM 2166 O O . ASP A 1 279 ? -12.422 -25.391 0.36 1 98.38 279 ASP A O 1
ATOM 2170 N N . VAL A 1 280 ? -14.266 -24.453 1.277 1 98.62 280 VAL A N 1
ATOM 2171 C CA . VAL A 1 280 ? -14.633 -25.672 2.012 1 98.62 280 VAL A CA 1
ATOM 2172 C C . VAL A 1 280 ? -14.961 -26.781 1.028 1 98.62 280 VAL A C 1
ATOM 2174 O O . VAL A 1 280 ? -14.477 -27.906 1.178 1 98.62 280 VAL A O 1
ATOM 2177 N N . GLU A 1 281 ? -15.742 -26.469 0.024 1 98.56 281 GLU A N 1
ATOM 2178 C CA . GLU A 1 281 ? -16.109 -27.469 -0.978 1 98.56 281 GLU A CA 1
ATOM 2179 C C . GLU A 1 281 ? -14.875 -27.953 -1.735 1 98.56 281 GLU A C 1
ATOM 2181 O O . GLU A 1 281 ? -14.789 -29.141 -2.084 1 98.56 281 GLU A O 1
ATOM 2186 N N . LYS A 1 282 ? -13.984 -27 -1.984 1 98.38 282 LYS A N 1
ATOM 2187 C CA . LYS A 1 282 ? -12.734 -27.375 -2.646 1 98.38 282 LYS A CA 1
ATOM 2188 C C . LYS A 1 282 ? -11.945 -28.375 -1.814 1 98.38 282 LYS A C 1
ATOM 2190 O O . LYS A 1 282 ? -11.453 -29.375 -2.344 1 98.38 282 LYS A O 1
ATOM 2195 N N . LYS A 1 283 ? -11.836 -28.141 -0.486 1 98.06 283 LYS A N 1
ATOM 2196 C CA . LYS A 1 283 ? -11.117 -29.062 0.395 1 98.06 283 LYS A CA 1
ATOM 2197 C C . LYS A 1 283 ? -11.875 -30.375 0.551 1 98.06 283 LYS A C 1
ATOM 2199 O O . LYS A 1 283 ? -11.266 -31.438 0.593 1 98.06 283 LYS A O 1
ATOM 2204 N N . ARG A 1 284 ? -13.242 -30.406 0.615 1 97.69 284 ARG A N 1
ATOM 2205 C CA . ARG A 1 284 ? -14.078 -31.609 0.72 1 97.69 284 ARG A CA 1
ATOM 2206 C C . ARG A 1 284 ? -13.914 -32.5 -0.511 1 97.69 284 ARG A C 1
ATOM 2208 O O . ARG A 1 284 ? -14.055 -33.719 -0.424 1 97.69 284 ARG A O 1
ATOM 2215 N N . ALA A 1 285 ? -13.617 -31.766 -1.604 1 97.56 285 ALA A N 1
ATOM 2216 C CA . ALA A 1 285 ? -13.43 -32.5 -2.85 1 97.56 285 ALA A CA 1
ATOM 2217 C C . ALA A 1 285 ? -12.281 -33.5 -2.725 1 97.56 285 ALA A C 1
ATOM 2219 O O . ALA A 1 285 ? -12.234 -34.5 -3.463 1 97.56 285 ALA A O 1
ATOM 2220 N N . GLY A 1 286 ? -11.375 -33.312 -1.756 1 96.38 286 GLY A N 1
ATOM 2221 C CA . GLY A 1 286 ? -10.266 -34.219 -1.518 1 96.38 286 GLY A CA 1
ATOM 2222 C C . GLY A 1 286 ? -10.719 -35.594 -1.077 1 96.38 286 GLY A C 1
ATOM 2223 O O . GLY A 1 286 ? -9.961 -36.562 -1.154 1 96.38 286 GLY A O 1
ATOM 2224 N N . HIS A 1 287 ? -12.031 -35.812 -0.654 1 96.19 287 HIS A N 1
ATOM 2225 C CA . HIS A 1 287 ? -12.578 -37.094 -0.245 1 96.19 287 HIS A CA 1
ATOM 2226 C C . HIS A 1 287 ? -13.258 -37.812 -1.413 1 96.19 287 HIS A C 1
ATOM 2228 O O . HIS A 1 287 ? -13.672 -38.969 -1.288 1 96.19 287 HIS A O 1
ATOM 2234 N N . PHE A 1 288 ? -13.352 -37.188 -2.545 1 96.62 288 PHE A N 1
ATOM 2235 C CA . PHE A 1 288 ? -14.109 -37.719 -3.658 1 96.62 288 PHE A CA 1
ATOM 2236 C C . PHE A 1 288 ? -13.188 -38.188 -4.777 1 96.62 288 PHE A C 1
ATOM 2238 O O . PHE A 1 288 ? -12.062 -37.688 -4.906 1 96.62 288 PHE A O 1
ATOM 2245 N N . PRO A 1 289 ? -13.578 -39.156 -5.57 1 96.56 289 PRO A N 1
ATOM 2246 C CA . PRO A 1 289 ? -12.758 -39.594 -6.699 1 96.56 289 PRO A CA 1
ATOM 2247 C C . PRO A 1 289 ? -12.75 -38.562 -7.844 1 96.56 289 PRO A C 1
ATOM 2249 O O . PRO A 1 289 ? -13.602 -37.688 -7.895 1 96.56 289 PRO A O 1
ATOM 2252 N N . THR A 1 290 ? -11.789 -38.625 -8.648 1 97.19 290 THR A N 1
ATOM 2253 C CA . THR A 1 290 ? -11.75 -37.906 -9.93 1 97.19 290 THR A CA 1
ATOM 2254 C C . THR A 1 290 ? -11.797 -38.906 -11.086 1 97.19 290 THR A C 1
ATOM 2256 O O . THR A 1 290 ? -11.344 -40.062 -10.953 1 97.19 290 THR A O 1
ATOM 2259 N N . LEU A 1 291 ? -12.508 -38.531 -12.148 1 97.75 291 LEU A N 1
ATOM 2260 C CA . LEU A 1 291 ? -12.633 -39.375 -13.352 1 97.75 291 LEU A CA 1
ATOM 2261 C C . LEU A 1 291 ? -12.141 -38.594 -14.578 1 97.75 291 LEU A C 1
ATOM 2263 O O . LEU A 1 291 ? -12.633 -37.5 -14.875 1 97.75 291 LEU A O 1
ATOM 2267 N N . ASP A 1 292 ? -11.148 -39.156 -15.25 1 97.19 292 ASP A N 1
ATOM 2268 C CA . ASP A 1 292 ? -10.594 -38.562 -16.453 1 97.19 292 ASP A CA 1
ATOM 2269 C C . ASP A 1 292 ? -10.68 -39.531 -17.641 1 97.19 292 ASP A C 1
ATOM 2271 O O . ASP A 1 292 ? -10.594 -40.719 -17.469 1 97.19 292 ASP A O 1
ATOM 2275 N N . LEU A 1 293 ? -10.961 -39 -18.844 1 97.62 293 LEU A N 1
ATOM 2276 C CA . LEU A 1 293 ? -10.75 -39.719 -20.109 1 97.62 293 LEU A CA 1
ATOM 2277 C C . LEU A 1 293 ? -9.352 -39.438 -20.656 1 97.62 293 LEU A C 1
ATOM 2279 O O . LEU A 1 293 ? -8.984 -38.281 -20.891 1 97.62 293 LEU A O 1
ATOM 2283 N N . VAL A 1 294 ? -8.531 -40.469 -20.734 1 96.88 294 VAL A N 1
ATOM 2284 C CA . VAL A 1 294 ? -7.152 -40.312 -21.172 1 96.88 294 VAL A CA 1
ATOM 2285 C C . VAL A 1 294 ? -6.941 -41 -22.5 1 96.88 294 VAL A C 1
ATOM 2287 O O . VAL A 1 294 ? -7.281 -42.188 -22.641 1 96.88 294 VAL A O 1
ATOM 2290 N N . GLY A 1 295 ? -6.527 -40.344 -23.531 1 95.88 295 GLY A N 1
ATOM 2291 C CA . GLY A 1 295 ? -6.098 -40.875 -24.812 1 95.88 295 GLY A CA 1
ATOM 2292 C C . GLY A 1 295 ? -4.621 -40.656 -25.094 1 95.88 295 GLY A C 1
ATOM 2293 O O . GLY A 1 295 ? -4.094 -39.562 -24.891 1 95.88 295 GLY A O 1
ATOM 2294 N N . VAL A 1 296 ? -3.859 -41.719 -25.391 1 95.5 296 VAL A N 1
ATOM 2295 C CA . VAL A 1 296 ? -2.432 -41.625 -25.672 1 95.5 296 VAL A CA 1
ATOM 2296 C C . VAL A 1 296 ? -2.113 -42.312 -26.984 1 95.5 296 VAL A C 1
ATOM 2298 O O . VAL A 1 296 ? -2.527 -43.469 -27.219 1 95.5 296 VAL A O 1
ATOM 2301 N N . ARG A 1 297 ? -1.538 -41.688 -27.984 1 94.69 297 ARG A N 1
ATOM 2302 C CA . ARG A 1 297 ? -0.899 -42.25 -29.156 1 94.69 297 ARG A CA 1
ATOM 2303 C C . ARG A 1 297 ? 0.62 -42.156 -29.062 1 94.69 297 ARG A C 1
ATOM 2305 O O . ARG A 1 297 ? 1.182 -41.094 -28.906 1 94.69 297 ARG A O 1
ATOM 2312 N N . SER A 1 298 ? 1.257 -43.312 -28.984 1 93.56 298 SER A N 1
ATOM 2313 C CA . SER A 1 298 ? 2.699 -43.281 -28.766 1 93.56 298 SER A CA 1
ATOM 2314 C C . SER A 1 298 ? 3.422 -44.156 -29.781 1 93.56 298 SER A C 1
ATOM 2316 O O . SER A 1 298 ? 2.844 -45.125 -30.297 1 93.56 298 SER A O 1
ATOM 2318 N N . PHE A 1 299 ? 4.586 -43.812 -30.172 1 90.88 299 PHE A N 1
ATOM 2319 C CA . PHE A 1 299 ? 5.566 -44.562 -30.953 1 90.88 299 PHE A CA 1
ATOM 2320 C C . PHE A 1 299 ? 6.832 -44.812 -30.141 1 90.88 299 PHE A C 1
ATOM 2322 O O . PHE A 1 299 ? 7.32 -43.906 -29.469 1 90.88 299 PHE A O 1
ATOM 2329 N N . SER A 1 300 ? 7.266 -46 -30 1 89.19 300 SER A N 1
ATOM 2330 C CA . SER A 1 300 ? 8.492 -46.312 -29.25 1 89.19 300 SER A CA 1
ATOM 2331 C C . SER A 1 300 ? 9.352 -47.312 -29.984 1 89.19 300 SER A C 1
ATOM 2333 O O . SER A 1 300 ? 8.82 -48.25 -30.609 1 89.19 300 SER A O 1
ATOM 2335 N N . GLU A 1 301 ? 10.617 -47.031 -30 1 85.75 301 GLU A N 1
ATOM 2336 C CA . GLU A 1 301 ? 11.633 -47.969 -30.484 1 85.75 301 GLU A CA 1
ATOM 2337 C C . GLU A 1 301 ? 12.656 -48.281 -29.391 1 85.75 301 GLU A C 1
ATOM 2339 O O . GLU A 1 301 ? 13.234 -47.375 -28.797 1 85.75 301 GLU A O 1
ATOM 2344 N N . ASN A 1 302 ? 12.844 -49.625 -29.016 1 76.81 302 ASN A N 1
ATOM 2345 C CA . ASN A 1 302 ? 13.781 -50.094 -27.984 1 76.81 302 ASN A CA 1
ATOM 2346 C C . ASN A 1 302 ? 13.469 -49.469 -26.625 1 76.81 302 ASN A C 1
ATOM 2348 O O . ASN A 1 302 ? 14.352 -48.906 -25.984 1 76.81 302 ASN A O 1
ATOM 2352 N N . ASP A 1 303 ? 12.188 -49.531 -26.25 1 74.25 303 ASP A N 1
ATOM 2353 C CA . ASP A 1 303 ? 11.695 -48.781 -25.109 1 74.25 303 ASP A CA 1
ATOM 2354 C C . ASP A 1 303 ? 12.055 -49.469 -23.781 1 74.25 303 ASP A C 1
ATOM 2356 O O . ASP A 1 303 ? 12.055 -48.844 -22.734 1 74.25 303 ASP A O 1
ATOM 2360 N N . SER A 1 304 ? 12.203 -50.625 -23.844 1 72.88 304 SER A N 1
ATOM 2361 C CA . SER A 1 304 ? 12.586 -51.375 -22.641 1 72.88 304 SER A CA 1
ATOM 2362 C C . SER A 1 304 ? 13.586 -52.5 -22.969 1 72.88 304 SER A C 1
ATOM 2364 O O . SER A 1 304 ? 13.773 -52.844 -24.141 1 72.88 304 SER A O 1
ATOM 2366 N N . ASN A 1 305 ? 14.156 -52.969 -21.922 1 70.25 305 ASN A N 1
ATOM 2367 C CA . ASN A 1 305 ? 15.133 -54.031 -22.094 1 70.25 305 ASN A CA 1
ATOM 2368 C C . ASN A 1 305 ? 14.508 -55.281 -22.719 1 70.25 305 ASN A C 1
ATOM 2370 O O . ASN A 1 305 ? 15.195 -56.062 -23.359 1 70.25 305 ASN A O 1
ATOM 2374 N N . ASN A 1 306 ? 13.203 -55.375 -22.516 1 69.06 306 ASN A N 1
ATOM 2375 C CA . ASN A 1 306 ? 12.516 -56.562 -23.031 1 69.06 306 ASN A CA 1
ATOM 2376 C C . ASN A 1 306 ? 12.07 -56.375 -24.469 1 69.06 306 ASN A C 1
ATOM 2378 O O . ASN A 1 306 ? 11.602 -57.312 -25.109 1 69.06 306 ASN A O 1
ATOM 2382 N N . THR A 1 307 ? 12.281 -55.219 -25.047 1 70.31 307 THR A N 1
ATOM 2383 C CA . THR A 1 307 ? 11.75 -54.969 -26.375 1 70.31 307 THR A CA 1
ATOM 2384 C C . THR A 1 307 ? 12.836 -54.438 -27.297 1 70.31 307 THR A C 1
ATOM 2386 O O . THR A 1 307 ? 12.555 -53.688 -28.234 1 70.31 307 THR A O 1
ATOM 2389 N N . LEU A 1 308 ? 14.07 -54.75 -27.016 1 76.56 308 LEU A N 1
ATOM 2390 C CA . LEU A 1 308 ? 15.156 -54.281 -27.891 1 76.56 308 LEU A CA 1
ATOM 2391 C C . LEU A 1 308 ? 15.008 -54.875 -29.297 1 76.56 308 LEU A C 1
ATOM 2393 O O . LEU A 1 308 ? 14.703 -56.062 -29.438 1 76.56 308 LEU A O 1
ATOM 2397 N N . GLY A 1 309 ? 15.141 -54 -30.344 1 75 309 GLY A N 1
ATOM 2398 C CA . GLY A 1 309 ? 14.969 -54.406 -31.734 1 75 309 GLY A CA 1
ATOM 2399 C C . GLY A 1 309 ? 13.531 -54.281 -32.219 1 75 309 GLY A C 1
ATOM 2400 O O . GLY A 1 309 ? 13.234 -54.594 -33.375 1 75 309 GLY A O 1
ATOM 2401 N N . SER A 1 310 ? 12.648 -53.938 -31.359 1 80.62 310 SER A N 1
ATOM 2402 C CA . SER A 1 310 ? 11.242 -53.844 -31.719 1 80.62 310 SER A CA 1
ATOM 2403 C C . SER A 1 310 ? 10.758 -52.406 -31.766 1 80.62 310 SER A C 1
ATOM 2405 O O . SER A 1 310 ? 11.328 -51.531 -31.109 1 80.62 310 SER A O 1
ATOM 2407 N N . ARG A 1 311 ? 9.766 -52.188 -32.75 1 86.75 311 ARG A N 1
ATOM 2408 C CA . ARG A 1 311 ? 9.039 -50.906 -32.844 1 86.75 311 ARG A CA 1
ATOM 2409 C C . ARG A 1 311 ? 7.57 -51.094 -32.5 1 86.75 311 ARG A C 1
ATOM 2411 O O . ARG A 1 311 ? 6.957 -52.094 -32.875 1 86.75 311 ARG A O 1
ATOM 2418 N N . PHE A 1 312 ? 7.09 -50.156 -31.703 1 86.25 312 PHE A N 1
ATOM 2419 C CA . PHE A 1 312 ? 5.691 -50.25 -31.297 1 86.25 312 PHE A CA 1
ATOM 2420 C C . PHE A 1 312 ? 4.961 -48.938 -31.609 1 86.25 312 PHE A C 1
ATOM 2422 O O . PHE A 1 312 ? 5.461 -47.875 -31.312 1 86.25 312 PHE A O 1
ATOM 2429 N N . ASP A 1 313 ? 3.789 -48.969 -32.344 1 88.44 313 ASP A N 1
ATOM 2430 C CA . ASP A 1 313 ? 2.799 -47.906 -32.469 1 88.44 313 ASP A CA 1
ATOM 2431 C C . ASP A 1 313 ? 1.531 -48.219 -31.688 1 88.44 313 ASP A C 1
ATOM 2433 O O . ASP A 1 313 ? 0.756 -49.094 -32.062 1 88.44 313 ASP A O 1
ATOM 2437 N N . THR A 1 314 ? 1.395 -47.5 -30.641 1 90.38 314 THR A N 1
ATOM 2438 C CA . THR A 1 314 ? 0.342 -47.875 -29.703 1 90.38 314 THR A CA 1
ATOM 2439 C C . THR A 1 314 ? -0.667 -46.75 -29.531 1 90.38 314 THR A C 1
ATOM 2441 O O . THR A 1 314 ? -0.288 -45.594 -29.453 1 90.38 314 THR A O 1
ATOM 2444 N N . THR A 1 315 ? -2.014 -47 -29.656 1 93.38 315 THR A N 1
ATOM 2445 C CA . THR A 1 315 ? -3.102 -46.094 -29.297 1 93.38 315 THR A CA 1
ATOM 2446 C C . THR A 1 315 ? -3.902 -46.656 -28.125 1 93.38 315 THR A C 1
ATOM 2448 O O . THR A 1 315 ? -4.324 -47.812 -28.141 1 93.38 315 THR A O 1
ATOM 2451 N N . THR A 1 316 ? -3.961 -45.906 -27.109 1 94.62 316 THR A N 1
ATOM 2452 C CA . THR A 1 316 ? -4.742 -46.312 -25.938 1 94.62 316 THR A CA 1
ATOM 2453 C C . THR A 1 316 ? -5.781 -45.25 -25.594 1 94.62 316 THR A C 1
ATOM 2455 O O . THR A 1 316 ? -5.504 -44.062 -25.656 1 94.62 316 THR A O 1
ATOM 2458 N N . ILE A 1 317 ? -7.07 -45.531 -25.328 1 94.69 317 ILE A N 1
ATOM 2459 C CA . ILE A 1 317 ? -8.133 -44.719 -24.75 1 94.69 317 ILE A CA 1
ATOM 2460 C C . ILE A 1 317 ? -8.641 -45.375 -23.469 1 94.69 317 ILE A C 1
ATOM 2462 O O . ILE A 1 317 ? -9.016 -46.562 -23.469 1 94.69 317 ILE A O 1
ATOM 2466 N N . ALA A 1 318 ? -8.602 -44.688 -22.391 1 96.62 318 ALA A N 1
ATOM 2467 C CA . ALA A 1 318 ? -8.969 -45.312 -21.109 1 96.62 318 ALA A CA 1
ATOM 2468 C C . ALA A 1 318 ? -9.711 -44.312 -20.219 1 96.62 318 ALA A C 1
ATOM 2470 O O . ALA A 1 318 ? -9.539 -43.094 -20.344 1 96.62 318 ALA A O 1
ATOM 2471 N N . LEU A 1 319 ? -10.617 -44.781 -19.406 1 96.62 319 LEU A N 1
ATOM 2472 C CA . LEU A 1 319 ? -11.164 -44.062 -18.266 1 96.62 319 LEU A CA 1
ATOM 2473 C C . LEU A 1 319 ? -10.328 -44.281 -17.016 1 96.62 319 LEU A C 1
ATOM 2475 O O . LEU A 1 319 ? -10.07 -45.438 -16.641 1 96.62 319 LEU A O 1
ATOM 2479 N N . GLN A 1 320 ? -9.812 -43.188 -16.469 1 96.81 320 GLN A N 1
ATOM 2480 C CA . GLN A 1 320 ? -8.961 -43.281 -15.289 1 96.81 320 GLN A CA 1
ATOM 2481 C C . GLN A 1 320 ? -9.656 -42.719 -14.055 1 96.81 320 GLN A C 1
ATOM 2483 O O . GLN A 1 320 ? -10.008 -41.562 -14.016 1 96.81 320 GLN A O 1
ATOM 2488 N N . LEU A 1 321 ? -9.914 -43.594 -13.094 1 96.75 321 LEU A N 1
ATOM 2489 C CA . LEU A 1 321 ? -10.508 -43.219 -11.82 1 96.75 321 LEU A CA 1
ATOM 2490 C C . LEU A 1 321 ? -9.453 -43.125 -10.727 1 96.75 321 LEU A C 1
ATOM 2492 O O . LEU A 1 321 ? -8.633 -44.031 -10.57 1 96.75 321 LEU A O 1
ATOM 2496 N N . ASN A 1 322 ? -9.297 -42.031 -10.086 1 95.38 322 ASN A N 1
ATOM 2497 C CA . ASN A 1 322 ? -8.422 -41.812 -8.938 1 95.38 322 ASN A CA 1
ATOM 2498 C C . ASN A 1 322 ? -9.227 -41.5 -7.676 1 95.38 322 ASN A C 1
ATOM 2500 O O . ASN A 1 322 ? -9.953 -40.5 -7.629 1 95.38 322 ASN A O 1
ATOM 2504 N N . MET A 1 323 ? -9.094 -42.344 -6.656 1 94.56 323 MET A N 1
ATOM 2505 C CA . MET A 1 323 ? -9.867 -42.188 -5.426 1 94.56 323 MET A CA 1
ATOM 2506 C C . MET A 1 323 ? -8.961 -42.281 -4.199 1 94.56 323 MET A C 1
ATOM 2508 O O . MET A 1 323 ? -8.477 -43.344 -3.861 1 94.56 323 MET A O 1
ATOM 2512 N N . PRO A 1 324 ? -8.672 -41.156 -3.555 1 93.62 324 PRO A N 1
ATOM 2513 C CA . PRO A 1 324 ? -7.949 -41.219 -2.283 1 93.62 324 PRO A CA 1
ATOM 2514 C C . PRO A 1 324 ? -8.758 -41.938 -1.195 1 93.62 324 PRO A C 1
ATOM 2516 O O . PRO A 1 324 ? -9.914 -41.594 -0.948 1 93.62 324 PRO A O 1
ATOM 2519 N N . LEU A 1 325 ? -8.18 -42.906 -0.627 1 93.56 325 LEU A N 1
ATOM 2520 C CA . LEU A 1 325 ? -8.867 -43.688 0.396 1 93.56 325 LEU A CA 1
ATOM 2521 C C . LEU A 1 325 ? -8.469 -43.219 1.793 1 93.56 325 LEU A C 1
ATOM 2523 O O . LEU A 1 325 ? -9.305 -43.125 2.691 1 93.56 325 LEU A O 1
ATOM 2527 N N . PHE A 1 326 ? -7.148 -43.031 2.004 1 92.94 326 PHE A N 1
ATOM 2528 C CA . PHE A 1 326 ? -6.605 -42.594 3.291 1 92.94 326 PHE A CA 1
ATOM 2529 C C . PHE A 1 326 ? -5.438 -41.625 3.098 1 92.94 326 PHE A C 1
ATOM 2531 O O . PHE A 1 326 ? -4.465 -41.969 2.41 1 92.94 326 PHE A O 1
ATOM 2538 N N . ALA A 1 327 ? -5.559 -40.469 3.67 1 94.25 327 ALA A N 1
ATOM 2539 C CA . ALA A 1 327 ? -4.535 -39.438 3.516 1 94.25 327 ALA A CA 1
ATOM 2540 C C . ALA A 1 327 ? -3.959 -39 4.867 1 94.25 327 ALA A C 1
ATOM 2542 O O . ALA A 1 327 ? -3.576 -37.844 5.062 1 94.25 327 ALA A O 1
ATOM 2543 N N . GLY A 1 328 ? -4.039 -39.844 5.93 1 94.69 328 GLY A N 1
ATOM 2544 C CA . GLY A 1 328 ? -3.455 -39.562 7.234 1 94.69 328 GLY A CA 1
ATOM 2545 C C . GLY A 1 328 ? -4.164 -38.469 7.988 1 94.69 328 GLY A C 1
ATOM 2546 O O . GLY A 1 328 ? -3.592 -37.844 8.898 1 94.69 328 GLY A O 1
ATOM 2547 N N . GLY A 1 329 ? -5.367 -38.125 7.504 1 95.88 329 GLY A N 1
ATOM 2548 C CA . GLY A 1 329 ? -6.137 -37.062 8.172 1 95.88 329 GLY A CA 1
ATOM 2549 C C . GLY A 1 329 ? -5.934 -35.688 7.566 1 95.88 329 GLY A C 1
ATOM 2550 O O . GLY A 1 329 ? -6.539 -34.719 8.016 1 95.88 329 GLY A O 1
ATOM 2551 N N . PHE A 1 330 ? -5.07 -35.5 6.566 1 96 330 PHE A N 1
ATOM 2552 C CA . PHE A 1 330 ? -4.75 -34.219 5.961 1 96 330 PHE A CA 1
ATOM 2553 C C . PHE A 1 330 ? -6 -33.562 5.383 1 96 330 PHE A C 1
ATOM 2555 O O . PHE A 1 330 ? -6.277 -32.375 5.652 1 96 330 PHE A O 1
ATOM 2562 N N . THR A 1 331 ? -6.848 -34.344 4.613 1 96.38 331 THR A N 1
ATOM 2563 C CA . THR A 1 331 ? -8.031 -33.781 3.967 1 96.38 331 THR A CA 1
ATOM 2564 C C . THR A 1 331 ? -9.062 -33.344 5.004 1 96.38 331 THR A C 1
ATOM 2566 O O . THR A 1 331 ? -9.617 -32.25 4.914 1 96.38 331 THR A O 1
ATOM 2569 N N . SER A 1 332 ? -9.297 -34.188 5.977 1 96.94 332 SER A N 1
ATOM 2570 C CA . SER A 1 332 ? -10.25 -33.844 7.027 1 96.94 332 SER A CA 1
ATOM 2571 C C . SER A 1 332 ? -9.805 -32.625 7.809 1 96.94 332 SER A C 1
ATOM 2573 O O . SER A 1 332 ? -10.625 -31.75 8.133 1 96.94 332 SER A O 1
ATOM 2575 N N . ALA A 1 333 ? -8.508 -32.531 8.141 1 97.81 333 ALA A N 1
ATOM 2576 C CA . ALA A 1 333 ? -7.973 -31.359 8.82 1 97.81 333 ALA A CA 1
ATOM 2577 C C . ALA A 1 333 ? -8.109 -30.109 7.957 1 97.81 333 ALA A C 1
ATOM 2579 O O . ALA A 1 333 ? -8.43 -29.031 8.461 1 97.81 333 ALA A O 1
ATOM 2580 N N . SER A 1 334 ? -7.836 -30.234 6.656 1 98.19 334 SER A N 1
ATOM 2581 C CA . SER A 1 334 ? -7.969 -29.125 5.723 1 98.19 334 SER A CA 1
ATOM 2582 C C . SER A 1 334 ? -9.406 -28.625 5.652 1 98.19 334 SER A C 1
ATOM 2584 O O . SER A 1 334 ? -9.648 -27.422 5.562 1 98.19 334 SER A O 1
ATOM 2586 N N . VAL A 1 335 ? -10.383 -29.484 5.695 1 97.81 335 VAL A N 1
ATOM 2587 C CA . VAL A 1 335 ? -11.797 -29.141 5.672 1 97.81 335 VAL A CA 1
ATOM 2588 C C . VAL A 1 335 ? -12.156 -28.375 6.945 1 97.81 335 VAL A C 1
ATOM 2590 O O . VAL A 1 335 ? -12.805 -27.328 6.887 1 97.81 335 VAL A O 1
ATOM 2593 N N . ARG A 1 336 ? -11.688 -28.844 8.102 1 97.94 336 ARG A N 1
ATOM 2594 C CA . ARG A 1 336 ? -11.953 -28.156 9.359 1 97.94 336 ARG A CA 1
ATOM 2595 C C . ARG A 1 336 ? -11.328 -26.766 9.359 1 97.94 336 ARG A C 1
ATOM 2597 O O . ARG A 1 336 ? -11.938 -25.797 9.828 1 97.94 336 ARG A O 1
ATOM 2604 N N . GLN A 1 337 ? -10.086 -26.703 8.805 1 98.12 337 GLN A N 1
ATOM 2605 C CA . GLN A 1 337 ? -9.422 -25.406 8.672 1 98.12 337 GLN A CA 1
ATOM 2606 C C . GLN A 1 337 ? -10.25 -24.453 7.812 1 98.12 337 GLN A C 1
ATOM 2608 O O . GLN A 1 337 ? -10.43 -23.297 8.172 1 98.12 337 GLN A O 1
ATOM 2613 N N . ALA A 1 338 ? -10.742 -24.938 6.723 1 98.38 338 ALA A N 1
ATOM 2614 C CA . ALA A 1 338 ? -11.523 -24.109 5.805 1 98.38 338 ALA A CA 1
ATOM 2615 C C . ALA A 1 338 ? -12.82 -23.641 6.457 1 98.38 338 ALA A C 1
ATOM 2617 O O . ALA A 1 338 ? -13.25 -22.5 6.242 1 98.38 338 ALA A O 1
ATOM 2618 N N . PHE A 1 339 ? -13.422 -24.5 7.277 1 98.31 339 PHE A N 1
ATOM 2619 C CA . PHE A 1 339 ? -14.625 -24.094 7.992 1 98.31 339 PHE A CA 1
ATOM 2620 C C . PHE A 1 339 ? -14.32 -22.969 8.961 1 98.31 339 PHE A C 1
ATOM 2622 O O . PHE A 1 339 ? -15.109 -22.031 9.094 1 98.31 339 PHE A O 1
ATOM 2629 N N . ASN A 1 340 ? -13.164 -23.062 9.641 1 98.44 340 ASN A N 1
ATOM 2630 C CA . ASN A 1 340 ? -12.766 -21.984 10.539 1 98.44 340 ASN A CA 1
ATOM 2631 C C . ASN A 1 340 ? -12.531 -20.688 9.781 1 98.44 340 ASN A C 1
ATOM 2633 O O . ASN A 1 340 ? -12.805 -19.594 10.297 1 98.44 340 ASN A O 1
ATOM 2637 N N . ARG A 1 341 ? -12.047 -20.812 8.594 1 98.5 341 ARG A N 1
ATOM 2638 C CA . ARG A 1 341 ? -11.844 -19.625 7.766 1 98.5 341 ARG A CA 1
ATOM 2639 C C . ARG A 1 341 ? -13.18 -19.016 7.344 1 98.5 341 ARG A C 1
ATOM 2641 O O . ARG A 1 341 ? -13.297 -17.797 7.211 1 98.5 341 ARG A O 1
ATOM 2648 N N . VAL A 1 342 ? -14.234 -19.844 7.109 1 98.44 342 VAL A N 1
ATOM 2649 C CA . VAL A 1 342 ? -15.578 -19.344 6.84 1 98.44 342 VAL A CA 1
ATOM 2650 C C . VAL A 1 342 ? -16.078 -18.547 8.047 1 98.44 342 VAL A C 1
ATOM 2652 O O . VAL A 1 342 ? -16.625 -17.453 7.895 1 98.44 342 VAL A O 1
ATOM 2655 N N . ASP A 1 343 ? -15.828 -19.062 9.25 1 98.38 343 ASP A N 1
ATOM 2656 C CA . ASP A 1 343 ? -16.219 -18.359 10.469 1 98.38 343 ASP A CA 1
ATOM 2657 C C . ASP A 1 343 ? -15.523 -17 10.562 1 98.38 343 ASP A C 1
ATOM 2659 O O . ASP A 1 343 ? -16.156 -16 10.906 1 98.38 343 ASP A O 1
ATOM 2663 N N . ALA A 1 344 ? -14.25 -17 10.25 1 98.25 344 ALA A N 1
ATOM 2664 C CA . ALA A 1 344 ? -13.492 -15.758 10.266 1 98.25 344 ALA A CA 1
ATOM 2665 C C . ALA A 1 344 ? -14.062 -14.75 9.266 1 98.25 344 ALA A C 1
ATOM 2667 O O . ALA A 1 344 ? -14.203 -13.57 9.578 1 98.25 344 ALA A O 1
ATOM 2668 N N . ALA A 1 345 ? -14.414 -15.242 8.094 1 98.25 345 ALA A N 1
ATOM 2669 C CA . ALA A 1 345 ? -14.977 -14.375 7.059 1 98.25 345 ALA A CA 1
ATOM 2670 C C . ALA A 1 345 ? -16.328 -13.812 7.488 1 98.25 345 ALA A C 1
ATOM 2672 O O . ALA A 1 345 ? -16.641 -12.656 7.207 1 98.25 345 ALA A O 1
ATOM 2673 N N . GLU A 1 346 ? -17.078 -14.633 8.148 1 98.38 346 GLU A N 1
ATOM 2674 C CA . GLU A 1 346 ? -18.375 -14.188 8.648 1 98.38 346 GLU A CA 1
ATOM 2675 C C . GLU A 1 346 ? -18.203 -13.086 9.695 1 98.38 346 GLU A C 1
ATOM 2677 O O . GLU A 1 346 ? -18.953 -12.109 9.703 1 98.38 346 GLU A O 1
ATOM 2682 N N . GLU A 1 347 ? -17.234 -13.219 10.555 1 98.25 347 GLU A N 1
ATOM 2683 C CA . GLU A 1 347 ? -16.984 -12.195 11.57 1 98.25 347 GLU A CA 1
ATOM 2684 C C . GLU A 1 347 ? -16.469 -10.906 10.93 1 98.25 347 GLU A C 1
ATOM 2686 O O . GLU A 1 347 ? -16.781 -9.812 11.406 1 98.25 347 GLU A O 1
ATOM 2691 N N . LEU A 1 348 ? -15.703 -11.07 9.891 1 97.75 348 LEU A N 1
ATOM 2692 C CA . LEU A 1 348 ? -15.234 -9.891 9.172 1 97.75 348 LEU A CA 1
ATOM 2693 C C . LEU A 1 348 ? -16.406 -9.188 8.477 1 97.75 348 LEU A C 1
ATOM 2695 O O . LEU A 1 348 ? -16.422 -7.957 8.383 1 97.75 348 LEU A O 1
ATOM 2699 N N . LEU A 1 349 ? -17.391 -9.945 7.957 1 98.12 349 LEU A N 1
ATOM 2700 C CA . LEU A 1 349 ? -18.609 -9.367 7.418 1 98.12 349 LEU A CA 1
ATOM 2701 C C . LEU A 1 349 ? -19.359 -8.586 8.5 1 98.12 349 LEU A C 1
ATOM 2703 O O . LEU A 1 349 ? -19.797 -7.457 8.258 1 98.12 349 LEU A O 1
ATOM 2707 N N . ASN A 1 350 ? -19.406 -9.125 9.719 1 98 350 ASN A N 1
ATOM 2708 C CA . ASN A 1 350 ? -20.031 -8.438 10.844 1 98 350 ASN A CA 1
ATOM 2709 C C . ASN A 1 350 ? -19.312 -7.133 11.18 1 98 350 ASN A C 1
ATOM 2711 O O . ASN A 1 350 ? -19.953 -6.105 11.406 1 98 350 ASN A O 1
ATOM 2715 N N . LEU A 1 351 ? -17.969 -7.219 11.172 1 97.44 351 LEU A N 1
ATOM 2716 C CA . LEU A 1 351 ? -17.172 -6.039 11.469 1 97.44 351 LEU A CA 1
ATOM 2717 C C . LEU A 1 351 ? -17.438 -4.93 10.461 1 97.44 351 LEU A C 1
ATOM 2719 O O . LEU A 1 351 ? -17.672 -3.779 10.836 1 97.44 351 LEU A O 1
ATOM 2723 N N . ARG A 1 352 ? -17.469 -5.348 9.188 1 97.56 352 ARG A N 1
ATOM 2724 C CA . ARG A 1 352 ? -17.688 -4.363 8.125 1 97.56 352 ARG A CA 1
ATOM 2725 C C . ARG A 1 352 ? -19.078 -3.764 8.219 1 97.56 352 ARG A C 1
ATOM 2727 O O . ARG A 1 352 ? -19.266 -2.557 8.039 1 97.56 352 ARG A O 1
ATOM 2734 N N . THR A 1 353 ? -20.016 -4.59 8.492 1 97.81 353 THR A N 1
ATOM 2735 C CA . THR A 1 353 ? -21.406 -4.145 8.617 1 97.81 353 THR A CA 1
ATOM 2736 C C . THR A 1 353 ? -21.547 -3.156 9.773 1 97.81 353 THR A C 1
ATOM 2738 O O . THR A 1 353 ? -22.141 -2.082 9.602 1 97.81 353 THR A O 1
ATOM 2741 N N . ARG A 1 354 ? -21 -3.449 10.93 1 97.56 354 ARG A N 1
ATOM 2742 C CA . ARG A 1 354 ? -21.078 -2.572 12.094 1 97.56 354 ARG A CA 1
ATOM 2743 C C . ARG A 1 354 ? -20.328 -1.262 11.844 1 97.56 354 ARG A C 1
ATOM 2745 O O . ARG A 1 354 ? -20.797 -0.196 12.258 1 97.56 354 ARG A O 1
ATOM 2752 N N . ASP A 1 355 ? -19.219 -1.372 11.18 1 96.81 355 ASP A N 1
ATOM 2753 C CA . ASP A 1 355 ? -18.453 -0.168 10.844 1 96.81 355 ASP A CA 1
ATOM 2754 C C . ASP A 1 355 ? -19.281 0.76 9.945 1 96.81 355 ASP A C 1
ATOM 2756 O O . ASP A 1 355 ? -19.312 1.972 10.172 1 96.81 355 ASP A O 1
ATOM 2760 N N . ILE A 1 356 ? -19.938 0.175 8.945 1 97.81 356 ILE A N 1
ATOM 2761 C CA . ILE A 1 356 ? -20.703 0.963 7.992 1 97.81 356 ILE A CA 1
ATOM 2762 C C . ILE A 1 356 ? -21.938 1.554 8.688 1 97.81 356 ILE A C 1
ATOM 2764 O O . ILE A 1 356 ? -22.297 2.705 8.445 1 97.81 356 ILE A O 1
ATOM 2768 N N . GLU A 1 357 ? -22.531 0.816 9.633 1 97 357 GLU A N 1
ATOM 2769 C CA . GLU A 1 357 ? -23.656 1.325 10.422 1 97 357 GLU A CA 1
ATOM 2770 C C . GLU A 1 357 ? -23.219 2.506 11.289 1 97 357 GLU A C 1
ATOM 2772 O O . GLU A 1 357 ? -23.906 3.531 11.336 1 97 357 GLU A O 1
ATOM 2777 N N . ALA A 1 358 ? -22.094 2.354 11.914 1 96.81 358 ALA A N 1
ATOM 2778 C CA . ALA A 1 358 ? -21.578 3.414 12.766 1 96.81 358 ALA A CA 1
ATOM 2779 C C . ALA A 1 358 ? -21.266 4.668 11.961 1 96.81 358 ALA A C 1
ATOM 2781 O O . ALA A 1 358 ? -21.594 5.781 12.375 1 96.81 358 ALA A O 1
ATOM 2782 N N . ASN A 1 359 ? -20.672 4.453 10.852 1 96.88 359 ASN A N 1
ATOM 2783 C CA . ASN A 1 359 ? -20.328 5.586 10.008 1 96.88 359 ASN A CA 1
ATOM 2784 C C . ASN A 1 359 ? -21.562 6.285 9.461 1 96.88 359 ASN A C 1
ATOM 2786 O O . ASN A 1 359 ? -21.609 7.512 9.375 1 96.88 359 ASN A O 1
ATOM 2790 N N . THR A 1 360 ? -22.531 5.52 9.07 1 96.88 360 THR A N 1
ATOM 2791 C CA . THR A 1 360 ? -23.781 6.086 8.586 1 96.88 360 THR A CA 1
ATOM 2792 C C . THR A 1 360 ? -24.438 6.961 9.656 1 96.88 360 THR A C 1
ATOM 2794 O O . THR A 1 360 ? -24.844 8.094 9.375 1 96.88 360 THR A O 1
ATOM 2797 N N . LYS A 1 361 ? -24.469 6.457 10.891 1 96.38 361 LYS A N 1
ATOM 2798 C CA . LYS A 1 361 ? -25 7.227 12.008 1 96.38 361 LYS A CA 1
ATOM 2799 C C . LYS A 1 361 ? -24.172 8.484 12.258 1 96.38 361 LYS A C 1
ATOM 2801 O O . LYS A 1 361 ? -24.734 9.562 12.477 1 96.38 361 LYS A O 1
ATOM 2806 N N . LYS A 1 362 ? -22.891 8.305 12.156 1 96.31 362 LYS A N 1
ATOM 2807 C CA . LYS A 1 362 ? -21.969 9.414 12.391 1 96.31 362 LYS A CA 1
ATOM 2808 C C . LYS A 1 362 ? -22.203 10.539 11.391 1 96.31 362 LYS A C 1
ATOM 2810 O O . LYS A 1 362 ? -22.359 11.703 11.773 1 96.31 362 LYS A O 1
ATOM 2815 N N . TYR A 1 363 ? -22.312 10.203 10.125 1 96.38 363 TYR A N 1
ATOM 2816 C CA . TYR A 1 363 ? -22.438 11.227 9.094 1 96.38 363 TYR A CA 1
ATOM 2817 C C . TYR A 1 363 ? -23.812 11.875 9.133 1 96.38 363 TYR A C 1
ATOM 2819 O O . TYR A 1 363 ? -23.953 13.078 8.914 1 96.38 363 TYR A O 1
ATOM 2827 N N . LEU A 1 364 ? -24.828 11.086 9.461 1 95.56 364 LEU A N 1
ATOM 2828 C CA . LEU A 1 364 ? -26.172 11.656 9.602 1 95.56 364 LEU A CA 1
ATOM 2829 C C . LEU A 1 364 ? -26.203 12.672 10.734 1 95.56 364 LEU A C 1
ATOM 2831 O O . LEU A 1 364 ? -26.719 13.781 10.57 1 95.56 364 LEU A O 1
ATOM 2835 N N . ASN A 1 365 ? -25.609 12.312 11.859 1 95.44 365 ASN A N 1
ATOM 2836 C CA . ASN A 1 365 ? -25.547 13.227 13 1 95.44 365 ASN A CA 1
ATOM 2837 C C . ASN A 1 365 ? -24.703 14.453 12.695 1 95.44 365 ASN A C 1
ATOM 2839 O O . ASN A 1 365 ? -25.016 15.555 13.133 1 95.44 365 ASN A O 1
ATOM 2843 N N . SER A 1 366 ? -23.625 14.219 12.008 1 95.12 366 SER A N 1
ATOM 2844 C CA . SER A 1 366 ? -22.781 15.336 11.609 1 95.12 366 SER A CA 1
ATOM 2845 C C . SER A 1 366 ? -23.547 16.328 10.734 1 95.12 366 SER A C 1
ATOM 2847 O O . SER A 1 366 ? -23.406 17.547 10.891 1 95.12 366 SER A O 1
ATOM 2849 N N . ILE A 1 367 ? -24.438 15.789 9.852 1 94.56 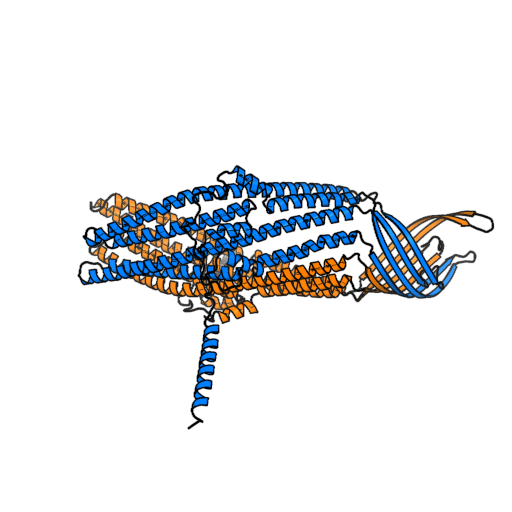367 ILE A N 1
ATOM 2850 C CA . ILE A 1 367 ? -25.234 16.641 8.977 1 94.56 367 ILE A CA 1
ATOM 2851 C C . ILE A 1 367 ? -26.266 17.422 9.812 1 94.56 367 ILE A C 1
ATOM 2853 O O . ILE A 1 367 ? -26.422 18.625 9.633 1 94.56 367 ILE A O 1
ATOM 2857 N N . ARG A 1 368 ? -26.844 16.797 10.773 1 93.62 368 ARG A N 1
ATOM 2858 C CA . ARG A 1 368 ? -27.797 17.453 11.648 1 93.62 368 ARG A CA 1
ATOM 2859 C C . ARG A 1 368 ? -27.141 18.578 12.445 1 93.62 368 ARG A C 1
ATOM 2861 O O . ARG A 1 368 ? -27.656 19.688 12.5 1 93.62 368 ARG A O 1
ATOM 2868 N N . SER A 1 369 ? -25.984 18.234 12.977 1 93.94 369 SER A N 1
ATOM 2869 C CA . SER A 1 369 ? -25.234 19.234 13.727 1 93.94 369 SER A CA 1
ATOM 2870 C C . SER A 1 369 ? -24.734 20.359 12.812 1 93.94 369 SER A C 1
ATOM 2872 O O . SER A 1 369 ? -24.719 21.531 13.203 1 93.94 369 SER A O 1
ATOM 2874 N N . GLY A 1 370 ? -24.344 19.969 11.633 1 93 370 GLY A N 1
ATOM 2875 C CA . GLY A 1 370 ? -23.875 20.938 10.664 1 93 370 GLY A CA 1
ATOM 2876 C C . GLY A 1 370 ? -24.953 21.922 10.234 1 93 370 GLY A C 1
ATOM 2877 O O . GLY A 1 370 ? -24.672 23.109 10.07 1 93 370 GLY A O 1
ATOM 2878 N N . LEU A 1 371 ? -26.156 21.469 10.133 1 92.44 371 LEU A N 1
ATOM 2879 C CA . LEU A 1 371 ? -27.266 22.328 9.766 1 92.44 371 LEU A CA 1
ATOM 2880 C C . LEU A 1 371 ? -27.578 23.328 10.875 1 92.44 371 LEU A C 1
ATOM 2882 O O . LEU A 1 371 ? -27.844 24.5 10.602 1 92.44 371 LEU A O 1
ATOM 2886 N N . LEU A 1 372 ? -27.391 22.938 12.117 1 92.62 372 LEU A N 1
ATOM 2887 C CA . LEU A 1 372 ? -27.562 23.844 13.25 1 92.62 372 LEU A CA 1
ATOM 2888 C C . LEU A 1 372 ? -26.438 24.875 13.305 1 92.62 372 LEU A C 1
ATOM 2890 O O . LEU A 1 372 ? -26.703 26.062 13.523 1 92.62 372 LEU A O 1
ATOM 2894 N N . ALA A 1 373 ? -25.281 24.359 13.086 1 93.12 373 ALA A N 1
ATOM 2895 C CA . ALA A 1 373 ? -24.125 25.25 13.078 1 93.12 373 ALA A CA 1
ATOM 2896 C C . ALA A 1 373 ? -24.234 26.266 11.945 1 93.12 373 ALA A C 1
ATOM 2898 O O . ALA A 1 373 ? -23.875 27.438 12.117 1 93.12 373 ALA A O 1
ATOM 2899 N N . LEU A 1 374 ? -24.75 25.812 10.789 1 92.06 374 LEU A N 1
ATOM 2900 C CA . LEU A 1 374 ? -24.922 26.703 9.641 1 92.06 374 LEU A CA 1
ATOM 2901 C C . LEU A 1 374 ? -25.844 27.859 9.984 1 92.06 374 LEU A C 1
ATOM 2903 O O . LEU A 1 374 ? -25.531 29.016 9.703 1 92.06 374 LEU A O 1
ATOM 2907 N N . SER A 1 375 ? -26.875 27.625 10.656 1 91.81 375 SER A N 1
ATOM 2908 C CA . SER A 1 375 ? -27.828 28.656 11.07 1 91.81 375 SER A CA 1
ATOM 2909 C C . SER A 1 375 ? -27.203 29.594 12.094 1 91.81 375 SER A C 1
ATOM 2911 O O . SER A 1 375 ? -27.375 30.812 12.016 1 91.81 375 SER A O 1
ATOM 2913 N N . ALA A 1 376 ? -26.469 28.984 12.984 1 92.75 376 ALA A N 1
ATOM 2914 C CA . ALA A 1 376 ? -25.844 29.781 14.039 1 92.75 376 ALA A CA 1
ATOM 2915 C C . ALA A 1 376 ? -24.797 30.719 13.453 1 92.75 376 ALA A C 1
ATOM 2917 O O . ALA A 1 376 ? -24.719 31.891 13.828 1 92.75 376 ALA A O 1
ATOM 2918 N N . TYR A 1 377 ? -24.016 30.234 12.539 1 92.44 377 TYR A N 1
ATOM 2919 C CA . TYR A 1 377 ? -22.953 31.062 11.969 1 92.44 377 TYR A CA 1
ATOM 2920 C C . TYR A 1 377 ? -23.516 32.094 11.008 1 92.44 377 TYR A C 1
ATOM 2922 O O . TYR A 1 377 ? -22.953 33.188 10.867 1 92.44 377 TYR A O 1
ATOM 2930 N N . ARG A 1 378 ? -24.641 31.797 10.344 1 91.94 378 ARG A N 1
ATOM 2931 C CA . ARG A 1 378 ? -25.328 32.812 9.555 1 91.94 378 ARG A CA 1
ATOM 2932 C C . ARG A 1 378 ? -25.766 34 10.422 1 91.94 378 ARG A C 1
ATOM 2934 O O . ARG A 1 378 ? -25.562 35.156 10.055 1 91.94 378 ARG A O 1
ATOM 2941 N N . GLN A 1 379 ? -26.234 33.688 11.594 1 92.94 379 GLN A N 1
ATOM 2942 C CA . GLN A 1 379 ? -26.625 34.719 12.547 1 92.94 379 GLN A CA 1
ATOM 2943 C C . GLN A 1 379 ? -25.422 35.469 13.094 1 92.94 379 GLN A C 1
ATOM 2945 O O . GLN A 1 379 ? -25.469 36.688 13.289 1 92.94 379 GLN A O 1
ATOM 2950 N N . ALA A 1 380 ? -24.359 34.688 13.312 1 92.19 380 ALA A N 1
ATOM 2951 C CA . ALA A 1 380 ? -23.141 35.312 13.812 1 92.19 380 ALA A CA 1
ATOM 2952 C C . ALA A 1 380 ? -22.578 36.312 12.812 1 92.19 380 ALA A C 1
ATOM 2954 O O . ALA A 1 380 ? -22.078 37.375 13.195 1 92.19 380 ALA A O 1
ATOM 2955 N N . VAL A 1 381 ? -22.641 36 11.555 1 92.75 381 VAL A N 1
ATOM 2956 C CA . VAL A 1 381 ? -22.156 36.906 10.516 1 92.75 381 VAL A CA 1
ATOM 2957 C C . VAL A 1 381 ? -23.016 38.188 10.492 1 92.75 381 VAL A C 1
ATOM 2959 O O . VAL A 1 381 ? -22.5 39.281 10.445 1 92.75 381 VAL A O 1
ATOM 2962 N N . LYS A 1 382 ? -24.297 38.031 10.625 1 93.38 382 LYS A N 1
ATOM 2963 C CA . LYS A 1 382 ? -25.219 39.156 10.648 1 93.38 382 LYS A CA 1
ATOM 2964 C C . LYS A 1 382 ? -24.938 40.062 11.852 1 93.38 382 LYS A C 1
ATOM 2966 O O . LYS A 1 382 ? -24.859 41.281 11.719 1 93.38 382 LYS A O 1
ATOM 2971 N N . SER A 1 383 ? -24.75 39.406 12.953 1 93.62 383 SER A N 1
ATOM 2972 C CA . SER A 1 383 ? -24.469 40.156 14.172 1 93.62 383 SER A CA 1
ATOM 2973 C C . SER A 1 383 ? -23.125 40.906 14.07 1 93.62 383 SER A C 1
ATOM 2975 O O . SER A 1 383 ? -23.016 42.031 14.523 1 93.62 383 SER A O 1
ATOM 2977 N N . SER A 1 384 ? -22.172 40.188 13.531 1 91.94 384 SER A N 1
ATOM 2978 C CA . SER A 1 384 ? -20.844 40.781 13.383 1 91.94 384 SER A CA 1
ATOM 2979 C C . SER A 1 384 ? -20.875 41.969 12.391 1 91.94 384 SER A C 1
ATOM 2981 O O . SER A 1 384 ? -20.141 42.938 12.555 1 91.94 384 SER A O 1
ATOM 2983 N N . GLU A 1 385 ? -21.703 41.844 11.391 1 92.06 385 GLU A N 1
ATOM 2984 C CA . GLU A 1 385 ? -21.875 42.938 10.43 1 92.06 385 GLU A CA 1
ATOM 2985 C C . GLU A 1 385 ? -22.484 44.156 11.094 1 92.06 385 GLU A C 1
ATOM 2987 O O . GLU A 1 385 ? -22.016 45.281 10.883 1 92.06 385 GLU A O 1
ATOM 2992 N N . ILE A 1 386 ? -23.438 43.938 11.961 1 92.69 386 ILE A N 1
ATOM 2993 C CA . ILE A 1 386 ? -24.094 45.031 12.688 1 92.69 386 ILE A CA 1
ATOM 2994 C C . ILE A 1 386 ? -23.125 45.656 13.672 1 92.69 386 ILE A C 1
ATOM 2996 O O . ILE A 1 386 ? -23.078 46.906 13.789 1 92.69 386 ILE A O 1
ATOM 3000 N N . ALA A 1 387 ? -22.422 44.812 14.32 1 92.44 387 ALA A N 1
ATOM 3001 C CA . ALA A 1 387 ? -21.453 45.281 15.297 1 92.44 387 ALA A CA 1
ATOM 3002 C C . ALA A 1 387 ? -20.391 46.156 14.625 1 92.44 387 ALA A C 1
ATOM 3004 O O . ALA A 1 387 ? -19.969 47.188 15.172 1 92.44 387 ALA A O 1
ATOM 3005 N N . LEU A 1 388 ? -19.891 45.719 13.484 1 90.5 388 LEU A N 1
ATOM 3006 C CA . LEU A 1 388 ? -18.906 46.5 12.75 1 90.5 388 LEU A CA 1
ATOM 3007 C C . LEU A 1 388 ? -19.469 47.844 12.32 1 90.5 388 LEU A C 1
ATOM 3009 O O . LEU A 1 388 ? -18.812 48.875 12.477 1 90.5 388 LEU A O 1
ATOM 3013 N N . GLU A 1 389 ? -20.672 47.844 11.859 1 91.56 389 GLU A N 1
ATOM 3014 C CA . GLU A 1 389 ? -21.328 49.094 11.461 1 91.56 389 GLU A CA 1
ATOM 3015 C C . GLU A 1 389 ? -21.484 50.062 12.641 1 91.56 389 GLU A C 1
ATOM 3017 O O . GLU A 1 389 ? -21.203 51.25 12.523 1 91.56 389 GLU A O 1
ATOM 3022 N N . GLY A 1 390 ? -21.859 49.438 13.734 1 91.56 390 GLY A N 1
ATOM 3023 C CA . GLY A 1 390 ? -22.016 50.25 14.945 1 91.56 390 GLY A CA 1
ATOM 3024 C C . GLY A 1 390 ? -20.703 50.812 15.438 1 91.56 390 GLY A C 1
ATOM 3025 O O . GLY A 1 390 ? -20.656 52 15.836 1 91.56 390 GLY A O 1
ATOM 3026 N N . THR A 1 391 ? -19.719 50.031 15.414 1 88.88 391 THR A N 1
ATOM 3027 C CA . THR A 1 391 ? -18.422 50.469 15.898 1 88.88 391 THR A CA 1
ATOM 3028 C C . THR A 1 391 ? -17.828 51.531 14.961 1 88.88 391 THR A C 1
ATOM 3030 O O . THR A 1 391 ? -17.156 52.469 15.414 1 88.88 391 THR A O 1
ATOM 3033 N N . GLN A 1 392 ? -18.078 51.375 13.688 1 87.38 392 GLN A N 1
ATOM 3034 C CA . GLN A 1 392 ? -17.609 52.375 12.711 1 87.38 392 GLN A CA 1
ATOM 3035 C C . GLN A 1 392 ? -18.297 53.719 12.914 1 87.38 392 GLN A C 1
ATOM 3037 O O . GLN A 1 392 ? -17.641 54.75 12.852 1 87.38 392 GLN A O 1
ATOM 3042 N N . LYS A 1 393 ? -19.578 53.656 13.203 1 88.12 393 LYS A N 1
ATOM 3043 C CA . LYS A 1 393 ? -20.312 54.875 13.492 1 88.12 393 LYS A CA 1
ATOM 3044 C C . LYS A 1 393 ? -19.844 55.531 14.797 1 88.12 393 LYS A C 1
ATOM 3046 O O . LYS A 1 393 ? -19.734 56.75 14.898 1 88.12 393 LYS A O 1
ATOM 3051 N N . GLY A 1 394 ? -19.625 54.656 15.734 1 88.19 394 GLY A N 1
ATOM 3052 C CA . GLY A 1 394 ? -19.094 55.156 17 1 88.19 394 GLY A CA 1
ATOM 3053 C C . GLY A 1 394 ? -17.734 55.812 16.875 1 88.19 394 GLY A C 1
ATOM 3054 O O . GLY A 1 394 ? -17.438 56.781 17.531 1 88.19 394 GLY A O 1
ATOM 3055 N N . PHE A 1 395 ? -16.906 55.25 16.094 1 81.19 395 PHE A N 1
ATOM 3056 C CA . PHE A 1 395 ? -15.578 55.812 15.852 1 81.19 395 PHE A CA 1
ATOM 3057 C C . PHE A 1 395 ? -15.688 57.188 15.172 1 81.19 395 PHE A C 1
ATOM 3059 O O . PHE A 1 395 ? -14.984 58.125 15.539 1 81.19 395 PHE A O 1
ATOM 3066 N N . ALA A 1 396 ? -16.609 57.281 14.203 1 80.5 396 ALA A N 1
ATOM 3067 C CA . ALA A 1 396 ? -16.828 58.531 13.492 1 80.5 396 ALA A CA 1
ATOM 3068 C C . ALA A 1 396 ? -17.344 59.625 14.445 1 80.5 396 ALA A C 1
ATOM 3070 O O . ALA A 1 396 ? -17.016 60.812 14.289 1 80.5 396 ALA A O 1
ATOM 3071 N N . ALA A 1 397 ? -18 59.156 15.5 1 86.19 397 ALA A N 1
ATOM 3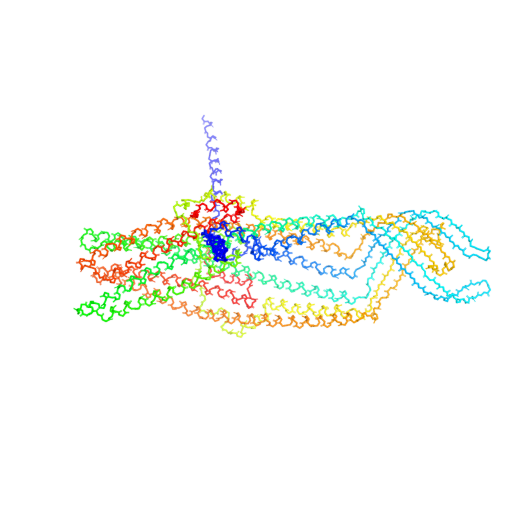072 C CA . ALA A 1 397 ? -18.578 60.062 16.484 1 86.19 397 ALA A CA 1
ATOM 3073 C C . ALA A 1 397 ? -17.609 60.312 17.641 1 86.19 397 ALA A C 1
ATOM 3075 O O . ALA A 1 397 ? -17.875 61.094 18.531 1 86.19 397 ALA A O 1
ATOM 3076 N N . GLY A 1 398 ? -16.469 59.594 17.625 1 78.88 398 GLY A N 1
ATOM 3077 C CA . GLY A 1 398 ? -15.445 59.812 18.641 1 78.88 398 GLY A CA 1
ATOM 3078 C C . GLY A 1 398 ? -15.695 59.031 19.906 1 78.88 398 GLY A C 1
ATOM 3079 O O . GLY A 1 398 ? -15.055 59.281 20.938 1 78.88 398 GLY A O 1
ATOM 3080 N N . THR A 1 399 ? -16.625 58.062 19.844 1 83.75 399 THR A N 1
ATOM 3081 C CA . THR A 1 399 ? -17 57.344 21.047 1 83.75 399 THR A CA 1
ATOM 3082 C C . THR A 1 399 ? -16.328 55.969 21.094 1 83.75 399 THR A C 1
ATOM 3084 O O . THR A 1 399 ? -16.359 55.281 22.109 1 83.75 399 THR A O 1
ATOM 3087 N N . ARG A 1 400 ? -15.766 55.562 20 1 78.94 400 ARG A N 1
ATOM 3088 C CA . ARG A 1 400 ? -15.055 54.281 19.922 1 78.94 400 ARG A CA 1
ATOM 3089 C C . ARG A 1 400 ? -13.648 54.469 19.375 1 78.94 400 ARG A C 1
ATOM 3091 O O . ARG A 1 400 ? -13.344 55.5 18.766 1 78.94 400 ARG A O 1
ATOM 3098 N N . THR A 1 401 ? -12.859 53.562 19.641 1 76.94 401 THR A N 1
ATOM 3099 C CA . THR A 1 401 ? -11.477 53.656 19.203 1 76.94 401 THR A CA 1
ATOM 3100 C C . THR A 1 401 ? -11.266 52.875 17.906 1 76.94 401 THR A C 1
ATOM 3102 O O . THR A 1 401 ? -12.102 52.031 17.531 1 76.94 401 THR A O 1
ATOM 3105 N N . ASN A 1 402 ? -10.234 53.219 17.266 1 71.88 402 ASN A N 1
ATOM 3106 C CA . ASN A 1 402 ? -9.875 52.5 16.031 1 71.88 402 ASN A CA 1
ATOM 3107 C C . ASN A 1 402 ? -9.562 51.031 16.297 1 71.88 402 ASN A C 1
ATOM 3109 O O . ASN A 1 402 ? -9.805 50.188 15.445 1 71.88 402 ASN A O 1
ATOM 3113 N N . ILE A 1 403 ? -9.031 50.75 17.453 1 70.75 403 ILE A N 1
ATOM 3114 C CA . ILE A 1 403 ? -8.727 49.375 17.828 1 70.75 403 ILE A CA 1
ATOM 3115 C C . ILE A 1 403 ? -10.023 48.594 17.938 1 70.75 403 ILE A C 1
ATOM 3117 O O . ILE A 1 403 ? -10.055 47.406 17.578 1 70.75 403 ILE A O 1
ATOM 3121 N N . GLU A 1 404 ? -11.008 49.281 18.344 1 80.12 404 GLU A N 1
ATOM 3122 C CA . GLU A 1 404 ? -12.305 48.594 18.453 1 80.12 404 GLU A CA 1
ATOM 3123 C C . GLU A 1 404 ? -12.883 48.281 17.078 1 80.12 404 GLU A C 1
ATOM 3125 O O . GLU A 1 404 ? -13.516 47.25 16.875 1 80.12 404 GLU A O 1
ATOM 3130 N N . VAL A 1 405 ? -12.695 49.188 16.141 1 81 405 VAL A N 1
ATOM 3131 C CA . VAL A 1 405 ? -13.156 48.969 14.781 1 81 405 VAL A CA 1
ATOM 3132 C C . VAL A 1 405 ? -12.406 47.781 14.164 1 81 405 VAL A C 1
ATOM 3134 O O . VAL A 1 405 ? -13.008 46.906 13.539 1 81 405 VAL A O 1
ATOM 3137 N N . LEU A 1 406 ? -11.18 47.688 14.438 1 78.12 406 LEU A N 1
ATOM 3138 C CA . LEU A 1 406 ? -10.375 46.594 13.914 1 78.12 406 LEU A CA 1
ATOM 3139 C C . LEU A 1 406 ? -10.812 45.281 14.508 1 78.12 406 LEU A C 1
ATOM 3141 O O . LEU A 1 406 ? -10.891 44.25 13.805 1 78.12 406 LEU A O 1
ATOM 3145 N N . ASN A 1 407 ? -10.992 45.25 15.719 1 81.94 407 ASN A N 1
ATOM 3146 C CA . ASN A 1 407 ? -11.438 44.031 16.391 1 81.94 407 ASN A CA 1
ATOM 3147 C C . ASN A 1 407 ? -12.773 43.562 15.836 1 81.94 407 ASN A C 1
ATOM 3149 O O . ASN A 1 407 ? -12.977 42.344 15.656 1 81.94 407 ASN A O 1
ATOM 3153 N N . ALA A 1 408 ? -13.602 44.562 15.625 1 86.38 408 ALA A N 1
ATOM 3154 C CA . ALA A 1 408 ? -14.898 44.219 15.055 1 86.38 408 ALA A CA 1
ATOM 3155 C C . ALA A 1 408 ? -14.758 43.656 13.641 1 86.38 408 ALA A C 1
ATOM 3157 O O . ALA A 1 408 ? -15.469 42.75 13.25 1 86.38 408 ALA A O 1
ATOM 3158 N N . GLN A 1 409 ? -13.891 44.219 12.914 1 85.88 409 GLN A N 1
ATOM 3159 C CA . GLN A 1 409 ? -13.625 43.75 11.562 1 85.88 409 GLN A CA 1
ATOM 3160 C C . GLN A 1 409 ? -13.047 42.344 11.57 1 85.88 409 GLN A C 1
ATOM 3162 O O . GLN A 1 409 ? -13.438 41.5 10.758 1 85.88 409 GLN A O 1
ATOM 3167 N N . GLN A 1 410 ? -12.125 42.125 12.398 1 84.81 410 GLN A N 1
ATOM 3168 C CA . GLN A 1 410 ? -11.523 40.812 12.531 1 84.81 410 GLN A CA 1
ATOM 3169 C C . GLN A 1 410 ? -12.57 39.75 12.938 1 84.81 410 GLN A C 1
ATOM 3171 O O . GLN A 1 410 ? -12.539 38.625 12.461 1 84.81 410 GLN A O 1
ATOM 3176 N N . LYS A 1 411 ? -13.383 40.156 13.758 1 87.06 411 LYS A N 1
ATOM 3177 C CA . LYS A 1 411 ? -14.453 39.25 14.18 1 87.06 411 LYS A CA 1
ATOM 3178 C C . LYS A 1 411 ? -15.375 38.906 13.008 1 87.06 411 LYS A C 1
ATOM 3180 O O . LYS A 1 411 ? -15.797 37.75 12.867 1 87.06 411 LYS A O 1
ATOM 3185 N N . LEU A 1 412 ? -15.695 39.875 12.211 1 90.06 412 LEU A N 1
ATOM 3186 C CA . LEU A 1 412 ? -16.516 39.625 11.039 1 90.06 412 LEU A CA 1
ATOM 3187 C C . LEU A 1 412 ? -15.82 38.656 10.07 1 90.06 412 LEU A C 1
ATOM 3189 O O . LEU A 1 412 ? -16.438 37.719 9.555 1 90.06 412 LEU A O 1
ATOM 3193 N N . PHE A 1 413 ? -14.586 38.875 9.875 1 88.88 413 PHE A N 1
ATOM 3194 C CA . PHE A 1 413 ? -13.82 38.031 8.984 1 88.88 413 PHE A CA 1
ATOM 3195 C C . PHE A 1 413 ? -13.797 36.594 9.508 1 88.88 413 PHE A C 1
ATOM 3197 O O . PHE A 1 413 ? -13.969 35.625 8.734 1 88.88 413 PHE A O 1
ATOM 3204 N N . ARG A 1 414 ? -13.586 36.406 10.734 1 88.88 414 ARG A N 1
ATOM 3205 C CA . ARG A 1 414 ? -13.562 35.094 11.336 1 88.88 414 ARG A CA 1
ATOM 3206 C C . ARG A 1 414 ? -14.914 34.406 11.211 1 88.88 414 ARG A C 1
ATOM 3208 O O . ARG A 1 414 ? -14.992 33.219 10.898 1 88.88 414 ARG A O 1
ATOM 3215 N N . SER A 1 415 ? -15.898 35.188 11.477 1 90.69 415 SER A N 1
ATOM 3216 C CA . SER A 1 415 ? -17.25 34.625 11.383 1 90.69 415 SER A CA 1
ATOM 3217 C C . SER A 1 415 ? -17.562 34.188 9.953 1 90.69 415 SER A C 1
ATOM 3219 O O . SER A 1 415 ? -18.188 33.125 9.734 1 90.69 415 SER A O 1
ATOM 3221 N N . ARG A 1 416 ? -17.172 34.969 9.008 1 90.69 416 ARG A N 1
ATOM 3222 C CA . ARG A 1 416 ? -17.391 34.656 7.602 1 90.69 416 ARG A CA 1
ATOM 3223 C C . ARG A 1 416 ? -16.641 33.406 7.199 1 90.69 416 ARG A C 1
ATOM 3225 O O . ARG A 1 416 ? -17.188 32.531 6.504 1 90.69 416 ARG A O 1
ATOM 3232 N N . LEU A 1 417 ? -15.461 33.281 7.598 1 91.88 417 LEU A N 1
ATOM 3233 C CA . LEU A 1 417 ? -14.656 32.125 7.27 1 91.88 417 LEU A CA 1
ATOM 3234 C C . LEU A 1 417 ? -15.219 30.859 7.934 1 91.88 417 LEU A C 1
ATOM 3236 O O . LEU A 1 417 ? -15.219 29.781 7.336 1 91.88 417 LEU A O 1
ATOM 3240 N N . GLU A 1 418 ? -15.641 31.016 9.133 1 91.81 418 GLU A N 1
ATOM 3241 C CA . GLU A 1 418 ? -16.234 29.859 9.828 1 91.81 418 GLU A CA 1
ATOM 3242 C C . GLU A 1 418 ? -17.531 29.422 9.148 1 91.81 418 GLU A C 1
ATOM 3244 O O . GLU A 1 418 ? -17.812 28.219 9.07 1 91.81 418 GLU A O 1
ATOM 3249 N N . LEU A 1 419 ? -18.312 30.406 8.742 1 91.31 419 LEU A N 1
ATOM 3250 C CA . LEU A 1 419 ? -19.531 30.078 8 1 91.31 419 LEU A CA 1
ATOM 3251 C C . LEU A 1 419 ? -19.188 29.281 6.738 1 91.31 419 LEU A C 1
ATOM 3253 O O . LEU A 1 419 ? -19.812 28.266 6.461 1 91.31 419 LEU A O 1
ATOM 3257 N N . SER A 1 420 ? -18.219 29.75 6.02 1 92.38 420 SER A N 1
ATOM 3258 C CA . SER A 1 420 ? -17.797 29.047 4.809 1 92.38 420 SER A CA 1
ATOM 3259 C C . SER A 1 420 ? -17.312 27.641 5.125 1 92.38 420 SER A C 1
ATOM 3261 O O . SER A 1 420 ? -17.656 26.688 4.414 1 92.38 420 SER A O 1
ATOM 3263 N N . ARG A 1 421 ? -16.531 27.453 6.121 1 93.31 421 ARG A N 1
ATOM 3264 C CA . ARG A 1 421 ? -16.031 26.141 6.527 1 93.31 421 ARG A CA 1
ATOM 3265 C C . ARG A 1 421 ? -17.172 25.172 6.82 1 93.31 421 ARG A C 1
ATOM 3267 O O . ARG A 1 421 ? -17.156 24.031 6.375 1 93.31 421 ARG A O 1
ATOM 3274 N N . VAL A 1 422 ? -18.109 25.688 7.57 1 93.06 422 VAL A N 1
ATOM 3275 C CA . VAL A 1 422 ? -19.25 24.844 7.957 1 93.06 422 VAL A CA 1
ATOM 3276 C C . VAL A 1 422 ? -20.016 24.422 6.711 1 93.06 422 VAL A C 1
ATOM 3278 O O . VAL A 1 422 ? -20.5 23.281 6.633 1 93.06 422 VAL A O 1
ATOM 3281 N N . GLN A 1 423 ? -20.188 25.344 5.762 1 92.5 423 GLN A N 1
ATOM 3282 C CA . GLN A 1 423 ? -20.875 25.016 4.516 1 92.5 423 GLN A CA 1
ATOM 3283 C C . GLN A 1 423 ? -20.172 23.891 3.764 1 92.5 423 GLN A C 1
ATOM 3285 O O . GLN A 1 423 ? -20.812 22.938 3.322 1 92.5 423 GLN A O 1
ATOM 3290 N N . TYR A 1 424 ? -18.875 23.953 3.621 1 92.88 424 TYR A N 1
ATOM 3291 C CA . TYR A 1 424 ? -18.109 22.953 2.893 1 92.88 424 TYR A CA 1
ATOM 3292 C C . TYR A 1 424 ? -18.109 21.625 3.639 1 92.88 424 TYR A C 1
ATOM 3294 O O . TYR A 1 424 ? -18.203 20.547 3.025 1 92.88 424 TYR A O 1
ATOM 3302 N N . VAL A 1 425 ? -17.984 21.656 4.957 1 93.5 425 VAL A N 1
ATOM 3303 C CA . VAL A 1 425 ? -18 20.453 5.77 1 93.5 425 VAL A CA 1
ATOM 3304 C C . VAL A 1 425 ? -19.359 19.766 5.645 1 93.5 425 VAL A C 1
ATOM 3306 O O . VAL A 1 425 ? -19.422 18.531 5.555 1 93.5 425 VAL A O 1
ATOM 3309 N N . LEU A 1 426 ? -20.391 20.609 5.629 1 92.31 426 LEU A N 1
ATOM 3310 C CA . LEU A 1 426 ? -21.75 20.078 5.508 1 92.31 426 LEU A CA 1
ATOM 3311 C C . LEU A 1 426 ? -21.906 19.312 4.199 1 92.31 426 LEU A C 1
ATOM 3313 O O . LEU A 1 426 ? -22.391 18.188 4.195 1 92.31 426 LEU A O 1
ATOM 3317 N N . VAL A 1 427 ? -21.516 19.875 3.105 1 92 427 VAL A N 1
ATOM 3318 C CA . VAL A 1 427 ? -21.656 19.234 1.805 1 92 427 VAL A CA 1
ATOM 3319 C C . VAL A 1 427 ? -20.781 17.984 1.754 1 92 427 VAL A C 1
ATOM 3321 O O . VAL A 1 427 ? -21.188 16.953 1.213 1 92 427 VAL A O 1
ATOM 3324 N N . ASN A 1 428 ? -19.594 18.031 2.273 1 94 428 ASN A N 1
ATOM 3325 C CA . ASN A 1 428 ? -18.719 16.875 2.342 1 94 428 ASN A CA 1
ATOM 3326 C C . ASN A 1 428 ? -19.344 15.742 3.152 1 94 428 ASN A C 1
ATOM 3328 O O . ASN A 1 428 ? -19.234 14.57 2.783 1 94 428 ASN A O 1
ATOM 3332 N N . ASP A 1 429 ? -20 16.125 4.242 1 94.38 429 ASP A N 1
ATOM 3333 C CA . ASP A 1 429 ? -20.672 15.125 5.074 1 94.38 429 ASP A CA 1
ATOM 3334 C C . ASP A 1 429 ? -21.812 14.453 4.312 1 94.38 429 ASP A C 1
ATOM 3336 O O . ASP A 1 429 ? -22.062 13.258 4.488 1 94.38 429 ASP A O 1
ATOM 3340 N N . ILE A 1 430 ? -22.469 15.227 3.533 1 93.25 430 ILE A N 1
ATOM 3341 C CA . ILE A 1 430 ? -23.531 14.68 2.709 1 93.25 430 ILE A CA 1
ATOM 3342 C C . ILE A 1 430 ? -22.953 13.656 1.729 1 93.25 430 ILE A C 1
ATOM 3344 O O . ILE A 1 430 ? -23.516 12.57 1.551 1 93.25 430 ILE A O 1
ATOM 3348 N N . ILE A 1 431 ? -21.875 13.953 1.104 1 94.31 431 ILE A N 1
ATOM 3349 C CA . ILE A 1 431 ? -21.203 13.047 0.179 1 94.31 431 ILE A CA 1
ATOM 3350 C C . ILE A 1 431 ? -20.766 11.781 0.919 1 94.31 431 ILE A C 1
ATOM 3352 O O . ILE A 1 431 ? -20.969 10.672 0.43 1 94.31 431 ILE A O 1
ATOM 3356 N N . ASN A 1 432 ? -20.219 11.938 2.109 1 96 432 ASN A N 1
ATOM 3357 C CA . ASN A 1 432 ? -19.781 10.805 2.91 1 96 432 ASN A CA 1
ATOM 3358 C C . ASN A 1 432 ? -20.938 9.914 3.326 1 96 432 ASN A C 1
ATOM 3360 O O . ASN A 1 432 ? -20.812 8.688 3.365 1 96 432 ASN A O 1
ATOM 3364 N N . LEU A 1 433 ? -22.078 10.547 3.635 1 95.88 433 LEU A N 1
ATOM 3365 C CA . LEU A 1 433 ? -23.266 9.781 3.979 1 95.88 433 LEU A CA 1
ATOM 3366 C C . LEU A 1 433 ? -23.75 8.953 2.791 1 95.88 433 LEU A C 1
ATOM 3368 O O . LEU A 1 433 ? -24.062 7.77 2.945 1 95.88 433 LEU A O 1
ATOM 3372 N N . LYS A 1 434 ? -23.75 9.562 1.672 1 95.69 434 LYS A N 1
ATOM 3373 C CA . LYS A 1 434 ? -24.172 8.844 0.471 1 95.69 434 LYS A CA 1
ATOM 3374 C C . LYS A 1 434 ? -23.203 7.711 0.142 1 95.69 434 LYS A C 1
ATOM 3376 O O . LYS A 1 434 ? -23.625 6.66 -0.351 1 95.69 434 LYS A O 1
ATOM 3381 N N . GLN A 1 435 ? -21.906 7.934 0.369 1 96.25 435 GLN A N 1
ATOM 3382 C CA . GLN A 1 435 ? -20.938 6.859 0.183 1 96.25 435 GLN A CA 1
ATOM 3383 C C . GLN A 1 435 ? -21.203 5.707 1.145 1 96.25 435 GLN A C 1
ATOM 3385 O O . GLN A 1 435 ? -21.219 4.543 0.738 1 96.25 435 GLN A O 1
ATOM 3390 N N . ALA A 1 436 ? -21.422 6.035 2.404 1 96.75 436 ALA A N 1
ATOM 3391 C CA . ALA A 1 436 ? -21.703 5.012 3.412 1 96.75 436 ALA A CA 1
ATOM 3392 C C . ALA A 1 436 ? -22.984 4.246 3.082 1 96.75 436 ALA A C 1
ATOM 3394 O O . ALA A 1 436 ? -23.078 3.043 3.336 1 96.75 436 ALA A O 1
ATOM 3395 N N . ALA A 1 437 ? -23.953 4.914 2.496 1 96.06 437 ALA A N 1
ATOM 3396 C CA . ALA A 1 437 ? -25.234 4.32 2.145 1 96.06 437 ALA A CA 1
ATOM 3397 C C . ALA A 1 437 ? -25.141 3.553 0.83 1 96.06 437 ALA A C 1
ATOM 3399 O O . ALA A 1 437 ? -26.109 2.92 0.406 1 96.06 437 ALA A O 1
ATOM 3400 N N . GLY A 1 438 ? -24.031 3.637 0.187 1 95.62 438 GLY A N 1
ATOM 3401 C CA . GLY A 1 438 ? -23.859 2.947 -1.081 1 95.62 438 GLY A CA 1
ATOM 3402 C C . GLY A 1 438 ? -24.578 3.621 -2.23 1 95.62 438 GLY A C 1
ATOM 3403 O O . GLY A 1 438 ? -24.953 2.967 -3.207 1 95.62 438 GLY A O 1
ATOM 3404 N N . MET A 1 439 ? -24.766 4.906 -2.119 1 93.25 439 MET A N 1
ATOM 3405 C CA . MET A 1 439 ? -25.547 5.641 -3.107 1 93.25 439 MET A CA 1
ATOM 3406 C C . MET A 1 439 ? -24.656 6.559 -3.936 1 93.25 439 MET A C 1
ATOM 3408 O O . MET A 1 439 ? -25.125 7.164 -4.91 1 93.25 439 MET A O 1
ATOM 3412 N N . LEU A 1 440 ? -23.391 6.684 -3.529 1 93.81 440 LEU A N 1
ATOM 3413 C CA . LEU A 1 440 ? -22.516 7.648 -4.184 1 93.81 440 LEU A CA 1
ATOM 3414 C C . LEU A 1 440 ? -22.016 7.105 -5.52 1 93.81 440 LEU A C 1
ATOM 3416 O O . LEU A 1 440 ? -21.219 6.164 -5.555 1 93.81 440 LEU A O 1
ATOM 3420 N N . ASN A 1 441 ? -22.578 7.633 -6.562 1 92.06 441 ASN A N 1
ATOM 3421 C CA . ASN A 1 441 ? -22.203 7.309 -7.934 1 92.06 441 ASN A CA 1
ATOM 3422 C C . ASN A 1 441 ? -22.281 8.531 -8.844 1 92.06 441 ASN A C 1
ATOM 3424 O O . ASN A 1 441 ? -22.5 9.648 -8.367 1 92.06 441 ASN A O 1
ATOM 3428 N N . GLU A 1 442 ? -22 8.289 -10.109 1 90.12 442 GLU A N 1
ATOM 3429 C CA . GLU A 1 442 ? -21.969 9.398 -11.062 1 90.12 442 GLU A CA 1
ATOM 3430 C C . GLU A 1 442 ? -23.312 10.117 -11.125 1 90.12 442 GLU A C 1
ATOM 3432 O O . GLU A 1 442 ? -23.359 11.352 -11.188 1 90.12 442 GLU A O 1
ATOM 3437 N N . ALA A 1 443 ? -24.359 9.406 -11.062 1 87.69 443 ALA A N 1
ATOM 3438 C CA . ALA A 1 443 ? -25.688 9.992 -11.125 1 87.69 443 ALA A CA 1
ATOM 3439 C C . ALA A 1 443 ? -25.938 10.922 -9.938 1 87.69 443 ALA A C 1
ATOM 3441 O O . ALA A 1 443 ? -26.469 12.023 -10.102 1 87.69 443 ALA A O 1
ATOM 3442 N N . GLN A 1 444 ? -25.516 10.492 -8.75 1 87.75 444 GLN A N 1
ATOM 3443 C CA . GLN A 1 444 ? -25.688 11.312 -7.555 1 87.75 444 GLN A CA 1
ATOM 3444 C C . GLN A 1 444 ? -24.781 12.531 -7.59 1 87.75 444 GLN A C 1
ATOM 3446 O O . GLN A 1 444 ? -25.141 13.594 -7.074 1 87.75 444 GLN A O 1
ATOM 3451 N N . LEU A 1 445 ? -23.656 12.328 -8.195 1 89.25 445 LEU A N 1
ATOM 3452 C CA . LEU A 1 445 ? -22.766 13.469 -8.344 1 89.25 445 LEU A CA 1
ATOM 3453 C C . LEU A 1 445 ? -23.391 14.539 -9.234 1 89.25 445 LEU A C 1
ATOM 3455 O O . LEU A 1 445 ? -23.219 15.734 -8.984 1 89.25 445 LEU A O 1
ATOM 3459 N N . HIS A 1 446 ? -24.156 14.133 -10.195 1 86.56 446 HIS A N 1
ATOM 3460 C CA . HIS A 1 446 ? -24.875 15.07 -11.039 1 86.56 446 HIS A CA 1
ATOM 3461 C C . HIS A 1 446 ? -25.906 15.867 -10.234 1 86.56 446 HIS A C 1
ATOM 3463 O O . HIS A 1 446 ? -26.047 17.078 -10.43 1 86.56 446 HIS A O 1
ATOM 3469 N N . ALA A 1 447 ? -26.5 15.203 -9.328 1 81.81 447 ALA A N 1
ATOM 3470 C CA . ALA A 1 447 ? -27.484 15.867 -8.484 1 81.81 447 ALA A CA 1
ATOM 3471 C C . ALA A 1 447 ? -26.812 16.859 -7.543 1 81.81 447 ALA A C 1
ATOM 3473 O O . ALA A 1 447 ? -27.359 17.953 -7.297 1 81.81 447 ALA A O 1
ATOM 3474 N N . LEU A 1 448 ? -25.656 16.484 -7.086 1 83.06 448 LEU A N 1
ATOM 3475 C CA . LEU A 1 448 ? -24.906 17.328 -6.16 1 83.06 448 LEU A CA 1
ATOM 3476 C C . LEU A 1 448 ? -24.281 18.516 -6.891 1 83.06 448 LEU A C 1
ATOM 3478 O O . LEU A 1 448 ? -23.984 19.547 -6.277 1 83.06 448 LEU A O 1
ATOM 3482 N N . ASN A 1 449 ? -24.125 18.328 -8.172 1 81.88 449 ASN A N 1
ATOM 3483 C CA . ASN A 1 449 ? -23.5 19.391 -8.969 1 81.88 449 ASN A CA 1
ATOM 3484 C C . ASN A 1 449 ? -24.391 20.625 -9.055 1 81.88 449 ASN A C 1
ATOM 3486 O O . ASN A 1 449 ? -23.922 21.703 -9.391 1 81.88 449 ASN A O 1
ATOM 3490 N N . GLN A 1 450 ? -25.641 20.453 -8.68 1 75.06 450 GLN A N 1
ATOM 3491 C CA . GLN A 1 450 ? -26.562 21.594 -8.656 1 75.06 450 GLN A CA 1
ATOM 3492 C C . GLN A 1 450 ? -26.125 22.625 -7.617 1 75.06 450 GLN A C 1
ATOM 3494 O O . GLN A 1 450 ? -26.484 23.797 -7.715 1 75.06 450 GLN A O 1
ATOM 3499 N N . TYR A 1 451 ? -25.328 22.062 -6.656 1 74.31 451 TYR A N 1
ATOM 3500 C CA . TYR A 1 451 ? -24.859 22.953 -5.605 1 74.31 451 TYR A CA 1
ATOM 3501 C C . TYR A 1 451 ? -23.734 23.844 -6.113 1 74.31 451 TYR A C 1
ATOM 3503 O O . TYR A 1 451 ? -23.312 24.781 -5.426 1 74.31 451 TYR A O 1
ATOM 3511 N N . PHE A 1 452 ? -23.234 23.578 -7.266 1 72.06 452 PHE A N 1
ATOM 3512 C CA . PHE A 1 452 ? -22.109 24.344 -7.793 1 72.06 452 PHE A CA 1
ATOM 3513 C C . PHE A 1 452 ? -22.578 25.312 -8.875 1 72.06 452 PHE A C 1
ATOM 3515 O O . PHE A 1 452 ? -23.516 25.031 -9.609 1 72.06 452 PHE A O 1
ATOM 3522 N N . ALA A 1 453 ? -22.047 26.547 -8.844 1 65.31 453 ALA A N 1
ATOM 3523 C 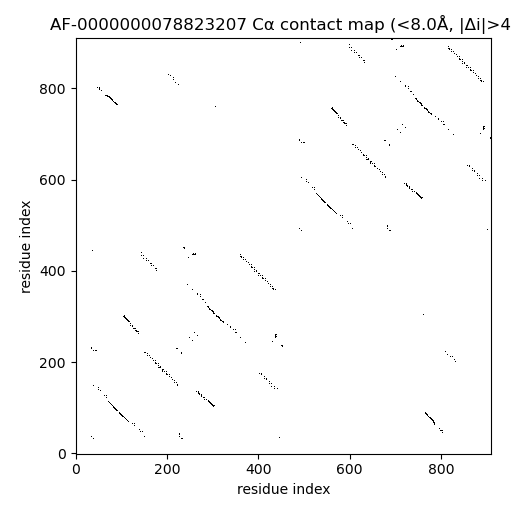CA . ALA A 1 453 ? -22.422 27.578 -9.797 1 65.31 453 ALA A CA 1
ATOM 3524 C C . ALA A 1 453 ? -22.016 27.188 -11.219 1 65.31 453 ALA A C 1
ATOM 3526 O O . ALA A 1 453 ? -20.969 26.578 -11.422 1 65.31 453 ALA A O 1
ATOM 3527 N N . ALA A 1 454 ? -23.094 26.859 -12.094 1 53.16 454 ALA A N 1
ATOM 3528 C CA . ALA A 1 454 ? -22.906 26.609 -13.516 1 53.16 454 ALA A CA 1
ATOM 3529 C C . ALA A 1 454 ? -22.156 27.75 -14.188 1 53.16 454 ALA A C 1
ATOM 3531 O O . ALA A 1 454 ? -22.406 28.922 -13.875 1 53.16 454 ALA A O 1
ATOM 3532 N N . ASN A 1 455 ? -20.844 27.516 -14.562 1 43.94 455 ASN A N 1
ATOM 3533 C CA . ASN A 1 455 ? -20.438 28.531 -15.523 1 43.94 455 ASN A CA 1
ATOM 3534 C C . ASN A 1 455 ? -21.266 28.469 -16.797 1 43.94 455 ASN A C 1
ATOM 3536 O O . ASN A 1 455 ? -21.641 27.375 -17.25 1 43.94 455 ASN A O 1
ATOM 3540 N N . MET B 1 1 ? 65.438 -4.754 63.594 1 28.48 1 MET B N 1
ATOM 3541 C CA . MET B 1 1 ? 65.25 -3.428 63 1 28.48 1 MET B CA 1
ATOM 3542 C C . MET B 1 1 ? 65 -3.527 61.5 1 28.48 1 MET B C 1
ATOM 3544 O O . MET B 1 1 ? 64.688 -2.539 60.875 1 28.48 1 MET B O 1
ATOM 3548 N N . MET B 1 2 ? 65.438 -4.707 60.844 1 33.41 2 MET B N 1
ATOM 3549 C CA . MET B 1 2 ? 65.5 -4.762 59.375 1 33.41 2 MET B CA 1
ATOM 3550 C C . MET B 1 2 ? 64.125 -5 58.75 1 33.41 2 MET B C 1
ATOM 3552 O O . MET B 1 2 ? 63.969 -5.023 57.531 1 33.41 2 MET B O 1
ATOM 3556 N N . THR B 1 3 ? 63.062 -5.465 59.5 1 31.92 3 THR B N 1
ATOM 3557 C CA . THR B 1 3 ? 61.844 -6.004 58.906 1 31.92 3 THR B CA 1
ATOM 3558 C C . THR B 1 3 ? 60.906 -4.879 58.5 1 31.92 3 THR B C 1
ATOM 3560 O O . THR B 1 3 ? 59.875 -5.129 57.906 1 31.92 3 THR B O 1
ATOM 3563 N N . ARG B 1 4 ? 61.125 -3.592 59.031 1 36 4 ARG B N 1
ATOM 3564 C CA . ARG B 1 4 ? 60.062 -2.619 58.844 1 36 4 ARG B CA 1
ATOM 3565 C C . ARG B 1 4 ? 60.094 -1.996 57.469 1 36 4 ARG B C 1
ATOM 3567 O O . ARG B 1 4 ? 59.156 -1.286 57.062 1 36 4 ARG B O 1
ATOM 3574 N N . ARG B 1 5 ? 61.312 -2.033 56.781 1 40.03 5 ARG B N 1
ATOM 3575 C CA . ARG B 1 5 ? 61.375 -1.126 55.656 1 40.03 5 ARG B CA 1
ATOM 3576 C C . ARG B 1 5 ? 60.656 -1.702 54.438 1 40.03 5 ARG B C 1
ATOM 3578 O O . ARG B 1 5 ? 60.5 -1.021 53.406 1 40.03 5 ARG B O 1
ATOM 3585 N N . TYR B 1 6 ? 60.5 -3.068 54.438 1 33.75 6 TYR B N 1
ATOM 3586 C CA . TYR B 1 6 ? 60 -3.635 53.188 1 33.75 6 TYR B CA 1
ATOM 3587 C C . TYR B 1 6 ? 58.531 -3.303 52.969 1 33.75 6 TYR B C 1
ATOM 3589 O O . TYR B 1 6 ? 58 -3.527 51.875 1 33.75 6 TYR B O 1
ATOM 3597 N N . ARG B 1 7 ? 57.719 -2.891 54.125 1 38.53 7 ARG B N 1
ATOM 3598 C CA . ARG B 1 7 ? 56.281 -2.77 53.906 1 38.53 7 ARG B CA 1
ATOM 3599 C C . ARG B 1 7 ? 55.938 -1.452 53.219 1 38.53 7 ARG B C 1
ATOM 3601 O O . ARG B 1 7 ? 54.812 -1.268 52.75 1 38.53 7 ARG B O 1
ATOM 3608 N N . MET B 1 8 ? 56.875 -0.417 53.312 1 36.69 8 MET B N 1
ATOM 3609 C CA . MET B 1 8 ? 56.406 0.871 52.781 1 36.69 8 MET B CA 1
ATOM 3610 C C . MET B 1 8 ? 56.469 0.899 51.281 1 36.69 8 MET B C 1
ATOM 3612 O O . MET B 1 8 ? 55.938 1.809 50.625 1 36.69 8 MET B O 1
ATOM 3616 N N . ARG B 1 9 ? 57.469 -0.01 50.625 1 47.66 9 ARG B N 1
ATOM 3617 C CA . ARG B 1 9 ? 57.594 0.121 49.188 1 47.66 9 ARG B CA 1
ATOM 3618 C C . ARG B 1 9 ? 56.406 -0.462 48.469 1 47.66 9 ARG B C 1
ATOM 3620 O O . ARG B 1 9 ? 55.969 0.051 47.438 1 47.66 9 ARG B O 1
ATOM 3627 N N . LEU B 1 10 ? 55.875 -1.544 49.156 1 49.25 10 LEU B N 1
ATOM 3628 C CA . LEU B 1 10 ? 54.781 -2.178 48.469 1 49.25 10 LEU B CA 1
ATOM 3629 C C . LEU B 1 10 ? 53.531 -1.281 48.438 1 49.25 10 LEU B C 1
ATOM 3631 O O . LEU B 1 10 ? 52.75 -1.292 47.5 1 49.25 10 LEU B O 1
ATOM 3635 N N . ASN B 1 11 ? 53.5 -0.359 49.5 1 49.22 11 ASN B N 1
ATOM 3636 C CA . ASN B 1 11 ? 52.281 0.417 49.562 1 49.22 11 ASN B CA 1
ATOM 3637 C C . ASN B 1 11 ? 52.312 1.595 48.594 1 49.22 11 ASN B C 1
ATOM 3639 O O . ASN B 1 11 ? 51.25 2.035 48.125 1 49.22 11 ASN B O 1
ATOM 3643 N N . ARG B 1 12 ? 53.562 2.086 48.312 1 58.12 12 ARG B N 1
ATOM 3644 C CA . ARG B 1 12 ? 53.625 3.232 47.406 1 58.12 12 ARG B CA 1
ATOM 3645 C C . ARG B 1 12 ? 53.375 2.803 45.969 1 58.12 12 ARG B C 1
ATOM 3647 O O . ARG B 1 12 ? 52.719 3.527 45.188 1 58.12 12 ARG B O 1
ATOM 3654 N N . LEU B 1 13 ? 53.938 1.538 45.625 1 54.16 13 LEU B N 1
ATOM 3655 C CA . LEU B 1 13 ? 53.688 1.069 44.25 1 54.16 13 LEU B CA 1
ATOM 3656 C C . LEU B 1 13 ? 52.219 0.7 44.094 1 54.16 13 LEU B C 1
ATOM 3658 O O . LEU B 1 13 ? 51.625 0.948 43.031 1 54.16 13 LEU B O 1
ATOM 3662 N N . ALA B 1 14 ? 51.531 0.234 45.25 1 59.91 14 ALA B N 1
ATOM 3663 C CA . ALA B 1 14 ? 50.125 -0.052 45.188 1 59.91 14 ALA B CA 1
ATOM 3664 C C . ALA B 1 14 ? 49.312 1.235 45.125 1 59.91 14 ALA B C 1
ATOM 3666 O O . ALA B 1 14 ? 48.312 1.303 44.406 1 59.91 14 ALA B O 1
ATOM 3667 N N . LEU B 1 15 ? 49.875 2.301 45.875 1 55.75 15 LEU B N 1
ATOM 3668 C CA . LEU B 1 15 ? 49.188 3.58 45.75 1 55.75 15 LEU B CA 1
ATOM 3669 C C . LEU B 1 15 ? 49.406 4.211 44.375 1 55.75 15 LEU B C 1
ATOM 3671 O O . LEU B 1 15 ? 48.469 4.781 43.812 1 55.75 15 LEU B O 1
ATOM 3675 N N . ALA B 1 16 ? 50.594 4.07 43.719 1 60.62 16 ALA B N 1
ATOM 3676 C CA . ALA B 1 16 ? 50.844 4.598 42.375 1 60.62 16 ALA B CA 1
ATOM 3677 C C . ALA B 1 16 ? 50.031 3.834 41.344 1 60.62 16 ALA B C 1
ATOM 3679 O O . ALA B 1 16 ? 49.469 4.434 40.406 1 60.62 16 ALA B O 1
ATOM 3680 N N . ARG B 1 17 ? 50 2.502 41.531 1 60.09 17 ARG B N 1
ATOM 3681 C CA . ARG B 1 17 ? 49.156 1.736 40.594 1 60.09 17 ARG B CA 1
ATOM 3682 C C . ARG B 1 17 ? 47.688 2.047 40.812 1 60.09 17 ARG B C 1
ATOM 3684 O O . ARG B 1 17 ? 46.906 2.117 39.844 1 60.09 17 ARG B O 1
ATOM 3691 N N . ALA B 1 18 ? 47.312 2.314 42.156 1 59.19 18 ALA B N 1
ATOM 3692 C CA . ALA B 1 18 ? 45.938 2.693 42.406 1 59.19 18 ALA B CA 1
ATOM 3693 C C . ALA B 1 18 ? 45.656 4.086 41.844 1 59.19 18 ALA B C 1
ATOM 3695 O O . ALA B 1 18 ? 44.562 4.328 41.281 1 59.19 18 ALA B O 1
ATOM 3696 N N . LEU B 1 19 ? 46.719 4.902 41.969 1 56.59 19 LEU B N 1
ATOM 3697 C CA . LEU B 1 19 ? 46.531 6.242 41.406 1 56.59 19 LEU B CA 1
ATOM 3698 C C . LEU B 1 19 ? 46.562 6.211 39.875 1 56.59 19 LEU B C 1
ATOM 3700 O O . LEU B 1 19 ? 45.812 6.945 39.219 1 56.59 19 LEU B O 1
ATOM 3704 N N . CYS B 1 20 ? 47.406 5.297 39.281 1 55.66 20 CYS B N 1
ATOM 3705 C CA . CYS B 1 20 ? 47.406 5.195 37.812 1 55.66 20 CYS B CA 1
ATOM 3706 C C . CYS B 1 20 ? 46.094 4.602 37.312 1 55.66 20 CYS B C 1
ATOM 3708 O O . CYS B 1 20 ? 45.562 5.008 36.281 1 55.66 20 CYS B O 1
ATOM 3710 N N . THR B 1 21 ? 45.5 3.682 38.094 1 57.28 21 THR B N 1
ATOM 3711 C CA . THR B 1 21 ? 44.219 3.109 37.656 1 57.28 21 THR B CA 1
ATOM 3712 C C . THR B 1 21 ? 43.094 4.117 37.812 1 57.28 21 THR B C 1
ATOM 3714 O O . THR B 1 21 ? 42.156 4.133 37.031 1 57.28 21 THR B O 1
ATOM 3717 N N . LEU B 1 22 ? 43.156 5.031 38.844 1 52.06 22 LEU B N 1
ATOM 3718 C CA . LEU B 1 22 ? 42.125 6.047 39 1 52.06 22 LEU B CA 1
ATOM 3719 C C . LEU B 1 22 ? 42.25 7.109 37.906 1 52.06 22 LEU B C 1
ATOM 3721 O O . LEU B 1 22 ? 41.25 7.672 37.469 1 52.06 22 LEU B O 1
ATOM 3725 N N . ALA B 1 23 ? 43.469 7.414 37.406 1 52.31 23 ALA B N 1
ATOM 3726 C CA . ALA B 1 23 ? 43.625 8.438 36.375 1 52.31 23 ALA B CA 1
ATOM 3727 C C . ALA B 1 23 ? 43.031 7.969 35.062 1 52.31 23 ALA B C 1
ATOM 3729 O O . ALA B 1 23 ? 42.531 8.773 34.281 1 52.31 23 ALA B O 1
ATOM 3730 N N . ILE B 1 24 ? 43.156 6.672 34.781 1 53.03 24 ILE B N 1
ATOM 3731 C CA . ILE B 1 24 ? 42.656 6.207 33.469 1 53.03 24 ILE B CA 1
ATOM 3732 C C . ILE B 1 24 ? 41.156 6.23 33.469 1 53.03 24 ILE B C 1
ATOM 3734 O O . ILE B 1 24 ? 40.531 6.469 32.438 1 53.03 24 ILE B O 1
ATOM 3738 N N . TYR B 1 25 ? 40.531 6.059 34.656 1 47.91 25 TYR B N 1
ATOM 3739 C CA . TYR B 1 25 ? 39.094 5.977 34.625 1 47.91 25 TYR B CA 1
ATOM 3740 C C . TYR B 1 25 ? 38.469 7.363 34.562 1 47.91 25 TYR B C 1
ATOM 3742 O O . TYR B 1 25 ? 37.25 7.496 34.344 1 47.91 25 TYR B O 1
ATOM 3750 N N . ALA B 1 26 ? 39.25 8.406 35.031 1 45.69 26 ALA B N 1
ATOM 3751 C CA . ALA B 1 26 ? 38.594 9.719 35.062 1 45.69 26 ALA B CA 1
ATOM 3752 C C . ALA B 1 26 ? 38.469 10.297 33.656 1 45.69 26 ALA B C 1
ATOM 3754 O O . ALA B 1 26 ? 38.062 11.453 33.469 1 45.69 26 ALA B O 1
ATOM 3755 N N . SER B 1 27 ? 39.219 9.773 32.719 1 44.5 27 SER B N 1
ATOM 3756 C CA . SER B 1 27 ? 38.875 10.422 31.453 1 44.5 27 SER B CA 1
ATOM 3757 C C . SER B 1 27 ? 37.469 10.039 30.984 1 44.5 27 SER B C 1
ATOM 3759 O O . SER B 1 27 ? 37.281 9.031 30.312 1 44.5 27 SER B O 1
ATOM 3761 N N . ALA B 1 28 ? 36.594 10.234 31.734 1 44.91 28 ALA B N 1
ATOM 3762 C CA . ALA B 1 28 ? 35.281 10.227 31.078 1 44.91 28 ALA B CA 1
ATOM 3763 C C . ALA B 1 28 ? 35.344 10.961 29.75 1 44.91 28 ALA B C 1
ATOM 3765 O O . ALA B 1 28 ? 35.719 12.133 29.688 1 44.91 28 ALA B O 1
ATOM 3766 N N . PRO B 1 29 ? 35.5 10.305 28.656 1 45.28 29 PRO B N 1
ATOM 3767 C CA . PRO B 1 29 ? 35.531 11.117 27.422 1 45.28 29 PRO B CA 1
ATOM 3768 C C . PRO B 1 29 ? 34.531 12.266 27.484 1 45.28 29 PRO B C 1
ATOM 3770 O O . PRO B 1 29 ? 33.406 12.109 28 1 45.28 29 PRO B O 1
ATOM 3773 N N . LEU B 1 30 ? 34.906 13.438 27.719 1 44.53 30 LEU B N 1
ATOM 3774 C CA . LEU B 1 30 ? 34.031 14.555 27.375 1 44.53 30 LEU B CA 1
ATOM 3775 C C . LEU B 1 30 ? 33.094 14.18 26.25 1 44.53 30 LEU B C 1
ATOM 3777 O O . LEU B 1 30 ? 33.531 13.969 25.109 1 44.53 30 LEU B O 1
ATOM 3781 N N . HIS B 1 31 ? 32.125 13.375 26.516 1 52.44 31 HIS B N 1
ATOM 3782 C CA . HIS B 1 31 ? 31.094 13.016 25.547 1 52.44 31 HIS B CA 1
ATOM 3783 C C . HIS B 1 31 ? 30.641 14.227 24.734 1 52.44 31 HIS B C 1
ATOM 3785 O O . HIS B 1 31 ? 30.062 15.164 25.297 1 52.44 31 HIS B O 1
ATOM 3791 N N . ALA B 1 32 ? 31.438 14.625 23.734 1 60.31 32 ALA B N 1
ATOM 3792 C CA . ALA B 1 32 ? 31.078 15.664 22.766 1 60.31 32 ALA B CA 1
ATOM 3793 C C . ALA B 1 32 ? 29.609 15.594 22.391 1 60.31 32 ALA B C 1
ATOM 3795 O O . ALA B 1 32 ? 29.031 14.508 22.312 1 60.31 32 ALA B O 1
ATOM 3796 N N . ALA B 1 33 ? 28.906 16.672 22.484 1 78.62 33 ALA B N 1
ATOM 3797 C CA . ALA B 1 33 ? 27.516 16.766 22.078 1 78.62 33 ALA B CA 1
ATOM 3798 C C . ALA B 1 33 ? 27.281 16.062 20.734 1 78.62 33 ALA B C 1
ATOM 3800 O O . ALA B 1 33 ? 28.078 16.188 19.812 1 78.62 33 ALA B O 1
ATOM 3801 N N . GLU B 1 34 ? 26.406 15.102 20.828 1 86.19 34 GLU B N 1
ATOM 3802 C CA . GLU B 1 34 ? 26.047 14.367 19.625 1 86.19 34 GLU B CA 1
ATOM 3803 C C . GLU B 1 34 ? 25.453 15.289 18.562 1 86.19 34 GLU B C 1
ATOM 3805 O O . GLU B 1 34 ? 24.594 16.125 18.875 1 86.19 34 GLU B O 1
ATOM 3810 N N . ASN B 1 35 ? 26.062 15.281 17.391 1 89.88 35 ASN B N 1
ATOM 3811 C CA . ASN B 1 35 ? 25.422 15.977 16.281 1 89.88 35 ASN B CA 1
ATOM 3812 C C . ASN B 1 35 ? 24.656 15.016 15.375 1 89.88 35 ASN B C 1
ATOM 3814 O O . ASN B 1 35 ? 24.625 13.812 15.641 1 89.88 35 ASN B O 1
ATOM 3818 N N . LEU B 1 36 ? 24.016 15.555 14.414 1 92.56 36 LEU B N 1
ATOM 3819 C CA . LEU B 1 36 ? 23.141 14.758 13.57 1 92.56 36 LEU B CA 1
ATOM 3820 C C . LEU B 1 36 ? 23.922 13.672 12.844 1 92.56 36 LEU B C 1
ATOM 3822 O O . LEU B 1 36 ? 23.469 12.523 12.75 1 92.56 36 LEU B O 1
ATOM 3826 N N . LEU B 1 37 ? 25.156 13.992 12.328 1 92.06 37 LEU B N 1
ATOM 3827 C CA . LEU B 1 37 ? 25.984 13.039 11.586 1 92.06 37 LEU B CA 1
ATOM 3828 C C . LEU B 1 37 ? 26.438 11.898 12.484 1 92.06 37 LEU B C 1
ATOM 3830 O O . LEU B 1 37 ? 26.375 10.727 12.094 1 92.06 37 LEU B O 1
ATOM 3834 N N . SER B 1 38 ? 26.859 12.297 13.695 1 91.75 38 SER B N 1
ATOM 3835 C CA . SER B 1 38 ? 27.297 11.281 14.641 1 91.75 38 SER B CA 1
ATOM 3836 C C . SER B 1 38 ? 26.156 10.352 15.039 1 91.75 38 SER B C 1
ATOM 3838 O O . SER B 1 38 ? 26.344 9.133 15.133 1 91.75 38 SER B O 1
ATOM 3840 N N . LEU B 1 39 ? 25.016 10.906 15.25 1 94.62 39 LEU B N 1
ATOM 3841 C CA . LEU B 1 39 ? 23.859 10.094 15.602 1 94.62 39 LEU B CA 1
ATOM 3842 C C . LEU B 1 39 ? 23.438 9.211 14.43 1 94.62 39 LEU B C 1
ATOM 3844 O O . LEU B 1 39 ? 23 8.07 14.633 1 94.62 39 LEU B O 1
ATOM 3848 N N . TYR B 1 40 ? 23.672 9.656 13.172 1 95.94 40 TYR B N 1
ATOM 3849 C CA . TYR B 1 40 ? 23.359 8.875 11.984 1 95.94 40 TYR B CA 1
ATOM 3850 C C . TYR B 1 40 ? 24.266 7.664 11.875 1 95.94 40 TYR B C 1
ATOM 3852 O O . TYR B 1 40 ? 23.812 6.551 11.602 1 95.94 40 TYR B O 1
ATOM 3860 N N . GLU B 1 41 ? 25.484 7.891 12.133 1 94.88 41 GLU B N 1
ATOM 3861 C CA . GLU B 1 41 ? 26.438 6.797 12.047 1 94.88 41 GLU B CA 1
ATOM 3862 C C . GLU B 1 41 ? 26.125 5.707 13.07 1 94.88 41 GLU B C 1
ATOM 3864 O O . GLU B 1 41 ? 26.234 4.516 12.766 1 94.88 41 GLU B O 1
ATOM 3869 N N . LYS B 1 42 ? 25.719 6.156 14.25 1 96.12 42 LYS B N 1
ATOM 3870 C CA . LYS B 1 42 ? 25.344 5.195 15.289 1 96.12 42 LYS B CA 1
ATOM 3871 C C . LYS B 1 42 ? 24.016 4.508 14.953 1 96.12 42 LYS B C 1
ATOM 3873 O O . LYS B 1 42 ? 23.859 3.309 15.188 1 96.12 42 LYS B O 1
ATOM 3878 N N . ALA B 1 43 ? 23.094 5.234 14.375 1 96.81 43 ALA B N 1
ATOM 3879 C CA . ALA B 1 43 ? 21.781 4.695 14.031 1 96.81 43 ALA B CA 1
ATOM 3880 C C . ALA B 1 43 ? 21.891 3.66 12.922 1 96.81 43 ALA B C 1
ATOM 3882 O O . ALA B 1 43 ? 21.109 2.701 12.875 1 96.81 43 ALA B O 1
ATOM 3883 N N . LEU B 1 44 ? 22.859 3.854 12.031 1 96.19 44 LEU B N 1
ATOM 3884 C CA . LEU B 1 44 ? 23.094 2.896 10.953 1 96.19 44 LEU B CA 1
ATOM 3885 C C . LEU B 1 44 ? 23.359 1.504 11.508 1 96.19 44 LEU B C 1
ATOM 3887 O O . LEU B 1 44 ? 23.031 0.501 10.875 1 96.19 44 LEU B O 1
ATOM 3891 N N . GLN B 1 45 ? 23.828 1.502 12.711 1 95.25 45 GLN B N 1
ATOM 3892 C CA . GLN B 1 45 ? 24.266 0.228 13.273 1 95.25 45 GLN B CA 1
ATOM 3893 C C . GLN B 1 45 ? 23.281 -0.263 14.336 1 95.25 45 GLN B C 1
ATOM 3895 O O . GLN B 1 45 ? 23.391 -1.396 14.805 1 95.25 45 GLN B O 1
ATOM 3900 N N . TYR B 1 46 ? 22.234 0.529 14.609 1 95.69 46 TYR B N 1
ATOM 3901 C CA . TYR B 1 46 ? 21.438 0.164 15.773 1 95.69 46 TYR B CA 1
ATOM 3902 C C . TYR B 1 46 ? 19.953 0.217 15.461 1 95.69 46 TYR B C 1
ATOM 3904 O O . TYR B 1 46 ? 19.172 -0.562 16 1 95.69 46 TYR B O 1
ATOM 3912 N N . ASP B 1 47 ? 19.531 1.088 14.633 1 96.94 47 ASP B N 1
ATOM 3913 C CA . ASP B 1 47 ? 18.109 1.285 14.375 1 96.94 47 ASP B CA 1
ATOM 3914 C C . ASP B 1 47 ? 17.469 -0 13.867 1 96.94 47 ASP B C 1
ATOM 3916 O O . ASP B 1 47 ? 17.844 -0.514 12.812 1 96.94 47 ASP B O 1
ATOM 3920 N N . ALA B 1 48 ? 16.469 -0.422 14.617 1 96.44 48 ALA B N 1
ATOM 3921 C CA . ALA B 1 48 ? 15.875 -1.73 14.352 1 96.44 48 ALA B CA 1
ATOM 3922 C C . ALA B 1 48 ? 15.133 -1.742 13.023 1 96.44 48 ALA B C 1
ATOM 3924 O O . ALA B 1 48 ? 15.141 -2.748 12.305 1 96.44 48 ALA B O 1
ATOM 3925 N N . GLN B 1 49 ? 14.492 -0.705 12.75 1 95.88 49 GLN B N 1
ATOM 3926 C CA . GLN B 1 49 ? 13.766 -0.629 11.484 1 95.88 49 GLN B CA 1
ATOM 3927 C C . GLN B 1 49 ? 14.711 -0.737 10.297 1 95.88 49 GLN B C 1
ATOM 3929 O O . GLN B 1 49 ? 14.445 -1.476 9.352 1 95.88 49 GLN B O 1
ATOM 3934 N N . TYR B 1 50 ? 15.859 -0.048 10.328 1 97.19 50 TYR B N 1
ATOM 3935 C CA . TYR B 1 50 ? 16.812 -0.074 9.227 1 97.19 50 TYR B CA 1
ATOM 3936 C C . TYR B 1 50 ? 17.516 -1.425 9.148 1 97.19 50 TYR B C 1
ATOM 3938 O O . TYR B 1 50 ? 17.703 -1.973 8.062 1 97.19 50 TYR B O 1
ATOM 3946 N N . LYS B 1 51 ? 17.828 -1.914 10.25 1 96.81 51 LYS B N 1
ATOM 3947 C CA . LYS B 1 51 ? 18.5 -3.209 10.273 1 96.81 51 LYS B CA 1
ATOM 3948 C C . LYS B 1 51 ? 17.578 -4.316 9.758 1 96.81 51 LYS B C 1
ATOM 3950 O O . LYS B 1 51 ? 18.031 -5.246 9.094 1 96.81 51 LYS B O 1
ATOM 3955 N N . ALA B 1 52 ? 16.328 -4.27 10.109 1 96.94 52 ALA B N 1
ATOM 3956 C CA . ALA B 1 52 ? 15.359 -5.223 9.57 1 96.94 52 ALA B CA 1
ATOM 3957 C C . ALA B 1 52 ? 15.289 -5.137 8.047 1 96.94 52 ALA B C 1
ATOM 3959 O O . ALA B 1 52 ? 15.211 -6.16 7.367 1 96.94 52 ALA B O 1
ATOM 3960 N N . ALA B 1 53 ? 15.336 -3.955 7.508 1 96.75 53 ALA B N 1
ATOM 3961 C CA . ALA B 1 53 ? 15.312 -3.754 6.059 1 96.75 53 ALA B CA 1
ATOM 3962 C C . ALA B 1 53 ? 16.562 -4.348 5.402 1 96.75 53 ALA B C 1
ATOM 3964 O O . ALA B 1 53 ? 16.469 -4.957 4.336 1 96.75 53 ALA B O 1
ATOM 3965 N N . GLU B 1 54 ? 17.672 -4.184 6.043 1 96.56 54 GLU B N 1
ATOM 3966 C CA . GLU B 1 54 ? 18.922 -4.758 5.535 1 96.56 54 GLU B CA 1
ATOM 3967 C C . GLU B 1 54 ? 18.859 -6.281 5.5 1 96.56 54 GLU B C 1
ATOM 3969 O O . GLU B 1 54 ? 19.281 -6.906 4.527 1 96.56 54 GLU B O 1
ATOM 3974 N N . ALA B 1 55 ? 18.328 -6.859 6.594 1 96.88 55 ALA B N 1
ATOM 3975 C CA . ALA B 1 55 ? 18.219 -8.312 6.668 1 96.88 55 ALA B CA 1
ATOM 3976 C C . ALA B 1 55 ? 17.25 -8.844 5.605 1 96.88 55 ALA B C 1
ATOM 3978 O O . ALA B 1 55 ? 17.531 -9.859 4.961 1 96.88 55 ALA B O 1
ATOM 3979 N N . ASN B 1 56 ? 16.219 -8.172 5.484 1 96.25 56 ASN B N 1
ATOM 3980 C CA . ASN B 1 56 ? 15.273 -8.562 4.449 1 96.25 56 ASN B CA 1
ATOM 3981 C C . ASN B 1 56 ? 15.891 -8.461 3.057 1 96.25 56 ASN B C 1
ATOM 3983 O O . ASN B 1 56 ? 15.641 -9.312 2.201 1 96.25 56 ASN B O 1
ATOM 3987 N N . MET B 1 57 ? 16.641 -7.398 2.795 1 96.62 57 MET B N 1
ATOM 3988 C CA . MET B 1 57 ? 17.328 -7.242 1.516 1 96.62 57 MET B CA 1
ATOM 3989 C C . MET B 1 57 ? 18.297 -8.391 1.271 1 96.62 57 MET B C 1
ATOM 3991 O O . MET B 1 57 ? 18.375 -8.922 0.161 1 96.62 57 MET B O 1
ATOM 3995 N N . ALA B 1 58 ? 18.969 -8.875 2.252 1 96.56 58 ALA B N 1
ATOM 3996 C CA . ALA B 1 58 ? 19.891 -10.008 2.127 1 96.56 58 ALA B CA 1
ATOM 3997 C C . ALA B 1 58 ? 19.141 -11.281 1.768 1 96.56 58 ALA B C 1
ATOM 3999 O O . ALA B 1 58 ? 19.594 -12.07 0.941 1 96.56 58 ALA B O 1
ATOM 4000 N N . ALA B 1 59 ? 18.016 -11.438 2.4 1 97.06 59 ALA B N 1
ATOM 4001 C CA . ALA B 1 59 ? 17.172 -12.586 2.096 1 97.06 59 ALA B CA 1
ATOM 4002 C C . ALA B 1 59 ? 16.703 -12.555 0.644 1 97.06 59 ALA B C 1
ATOM 4004 O O . ALA B 1 59 ? 16.734 -13.578 -0.045 1 97.06 59 ALA B O 1
ATOM 4005 N N . GLU B 1 60 ? 16.344 -11.359 0.161 1 95.94 60 GLU B N 1
ATOM 4006 C CA . GLU B 1 60 ? 15.836 -11.211 -1.199 1 95.94 60 GLU B CA 1
ATOM 4007 C C . GLU B 1 60 ? 16.938 -11.453 -2.23 1 95.94 60 GLU B C 1
ATOM 4009 O O . GLU B 1 60 ? 16.672 -11.945 -3.326 1 95.94 60 GLU B O 1
ATOM 4014 N N . ARG B 1 61 ? 18.109 -11.18 -1.931 1 96.69 61 ARG B N 1
ATOM 4015 C CA . ARG B 1 61 ? 19.234 -11.375 -2.854 1 96.69 61 ARG B CA 1
ATOM 4016 C C . ARG B 1 61 ? 19.406 -12.844 -3.201 1 96.69 61 ARG B C 1
ATOM 4018 O O . ARG B 1 61 ? 19.844 -13.18 -4.301 1 96.69 61 ARG B O 1
ATOM 4025 N N . GLU B 1 62 ? 18.953 -13.734 -2.27 1 97.19 62 GLU B N 1
ATOM 4026 C CA . GLU B 1 62 ? 19.094 -15.164 -2.506 1 97.19 62 GLU B CA 1
ATOM 4027 C C . GLU B 1 62 ? 18.156 -15.633 -3.617 1 97.19 62 GLU B C 1
ATOM 4029 O O . GLU B 1 62 ? 18.328 -16.734 -4.16 1 97.19 62 GLU B O 1
ATOM 4034 N N . GLU B 1 63 ? 17.234 -14.797 -4 1 96.88 63 GLU B N 1
ATOM 4035 C CA . GLU B 1 63 ? 16.344 -15.156 -5.09 1 96.88 63 GLU B CA 1
ATOM 4036 C C . GLU B 1 63 ? 17.078 -15.266 -6.414 1 96.88 63 GLU B C 1
ATOM 4038 O O . GLU B 1 63 ? 16.719 -16.062 -7.273 1 96.88 63 GLU B O 1
ATOM 4043 N N . ILE B 1 64 ? 18.141 -14.5 -6.613 1 97.31 64 ILE B N 1
ATOM 4044 C CA . ILE B 1 64 ? 18.953 -14.586 -7.82 1 97.31 64 ILE B CA 1
ATOM 4045 C C . ILE B 1 64 ? 19.656 -15.938 -7.871 1 97.31 64 ILE B C 1
ATOM 4047 O O . ILE B 1 64 ? 19.656 -16.609 -8.906 1 97.31 64 ILE B O 1
ATOM 4051 N N . ASN B 1 65 ? 20.156 -16.406 -6.688 1 96.69 65 ASN B N 1
ATOM 4052 C CA . ASN B 1 65 ? 20.812 -17.703 -6.633 1 96.69 65 ASN B CA 1
ATOM 4053 C C . ASN B 1 65 ? 19.828 -18.844 -6.867 1 96.69 65 ASN B C 1
ATOM 4055 O O . ASN B 1 65 ? 20.156 -19.797 -7.582 1 96.69 65 ASN B O 1
ATOM 4059 N N . LYS B 1 66 ? 18.703 -18.719 -6.309 1 97 66 LYS B N 1
ATOM 4060 C CA . LYS B 1 66 ? 17.672 -19.719 -6.543 1 97 66 LYS B CA 1
ATOM 4061 C C . LYS B 1 66 ? 17.312 -19.812 -8.023 1 97 66 LYS B C 1
ATOM 4063 O O . LYS B 1 66 ? 17.156 -20.906 -8.57 1 97 66 LYS B O 1
ATOM 4068 N N . SER B 1 67 ? 17.188 -18.641 -8.672 1 97 67 SER B N 1
ATOM 4069 C CA . SER B 1 67 ? 16.797 -18.609 -10.078 1 97 67 SER B CA 1
ATOM 4070 C C . SER B 1 67 ? 17.922 -19.125 -10.977 1 97 67 SER B C 1
ATOM 4072 O O . SER B 1 67 ? 17.656 -19.75 -12.008 1 97 67 SER B O 1
ATOM 4074 N N . ARG B 1 68 ? 19.156 -18.969 -10.594 1 96.81 68 ARG B N 1
ATOM 4075 C CA . ARG B 1 68 ? 20.281 -19.5 -11.336 1 96.81 68 ARG B CA 1
ATOM 4076 C C . ARG B 1 68 ? 20.328 -21.016 -11.266 1 96.81 68 ARG B C 1
ATOM 4078 O O . ARG B 1 68 ? 20.719 -21.672 -12.234 1 96.81 68 ARG B O 1
ATOM 4085 N N . ALA B 1 69 ? 19.844 -21.484 -10.086 1 97.06 69 ALA B N 1
ATOM 4086 C CA . ALA B 1 69 ? 19.859 -22.922 -9.875 1 97.06 69 ALA B CA 1
ATOM 4087 C C . ALA B 1 69 ? 18.922 -23.625 -10.859 1 97.06 69 ALA B C 1
ATOM 4089 O O . ALA B 1 69 ? 19.078 -24.812 -11.133 1 97.06 69 ALA B O 1
ATOM 4090 N N . LEU B 1 70 ? 18 -22.906 -11.484 1 96.12 70 LEU B N 1
ATOM 4091 C CA . LEU B 1 70 ? 17.047 -23.469 -12.422 1 96.12 70 LEU B CA 1
ATOM 4092 C C . LEU B 1 70 ? 17.734 -23.875 -13.719 1 96.12 70 LEU B C 1
ATOM 4094 O O . LEU B 1 70 ? 17.188 -24.672 -14.492 1 96.12 70 LEU B O 1
ATOM 4098 N N . PHE B 1 71 ? 18.969 -23.375 -14.016 1 96.75 71 PHE B N 1
ATOM 4099 C CA . PHE B 1 71 ? 19.719 -23.688 -15.234 1 96.75 71 PHE B CA 1
ATOM 4100 C C . PHE B 1 71 ? 20.734 -24.797 -14.984 1 96.75 71 PHE B C 1
ATOM 4102 O O . PHE B 1 71 ? 21.375 -25.266 -15.922 1 96.75 71 PHE B O 1
ATOM 4109 N N . MET B 1 72 ? 20.828 -25.297 -13.742 1 96.94 72 MET B N 1
ATOM 4110 C CA . MET B 1 72 ? 21.859 -26.266 -13.367 1 96.94 72 MET B CA 1
ATOM 4111 C C . MET B 1 72 ? 21.281 -27.688 -13.359 1 96.94 72 MET B C 1
ATOM 4113 O O . MET B 1 72 ? 20.078 -27.875 -13.242 1 96.94 72 MET B O 1
ATOM 4117 N N . PRO B 1 73 ? 22.094 -28.734 -13.555 1 96.75 73 PRO B N 1
ATOM 4118 C CA . PRO B 1 73 ? 21.625 -30.109 -13.523 1 96.75 73 PRO B CA 1
ATOM 4119 C C . PRO B 1 73 ? 21.109 -30.531 -12.148 1 96.75 73 PRO B C 1
ATOM 4121 O O . PRO B 1 73 ? 21.594 -30.047 -11.125 1 96.75 73 PRO B O 1
ATOM 4124 N N . ARG B 1 74 ? 20.188 -31.312 -12.164 1 97 74 ARG B N 1
ATOM 4125 C CA . ARG B 1 74 ? 19.688 -31.969 -10.961 1 97 74 ARG B CA 1
ATOM 4126 C C . ARG B 1 74 ? 20.016 -33.469 -10.977 1 97 74 ARG B C 1
ATOM 4128 O O . ARG B 1 74 ? 19.797 -34.125 -11.984 1 97 74 ARG B O 1
ATOM 4135 N N . VAL B 1 75 ? 20.625 -33.969 -9.922 1 96.75 75 VAL B N 1
ATOM 4136 C CA . VAL B 1 75 ? 20.984 -35.375 -9.789 1 96.75 75 VAL B CA 1
ATOM 4137 C C . VAL B 1 75 ? 20.172 -36 -8.656 1 96.75 75 VAL B C 1
ATOM 4139 O O . VAL B 1 75 ? 20.078 -35.438 -7.566 1 96.75 75 VAL B O 1
ATOM 4142 N N . GLN B 1 76 ? 19.625 -37.125 -8.953 1 96.62 76 GLN B N 1
ATOM 4143 C CA . GLN B 1 76 ? 18.797 -37.812 -7.965 1 96.62 76 GLN B CA 1
ATOM 4144 C C . GLN B 1 76 ? 19.141 -39.312 -7.918 1 96.62 76 GLN B C 1
ATOM 4146 O O . GLN B 1 76 ? 19.406 -39.938 -8.953 1 96.62 76 GLN B O 1
ATOM 4151 N N . PHE B 1 77 ? 19.156 -39.875 -6.699 1 95.44 77 PHE B N 1
ATOM 4152 C CA . PHE B 1 77 ? 19.328 -41.281 -6.48 1 95.44 77 PHE B CA 1
ATOM 4153 C C . PHE B 1 77 ? 18.047 -41.906 -5.906 1 95.44 77 PHE B C 1
ATOM 4155 O O . PHE B 1 77 ? 17.438 -41.344 -5.004 1 95.44 77 PHE B O 1
ATOM 4162 N N . GLY B 1 78 ? 17.625 -42.969 -6.625 1 95 78 GLY B N 1
ATOM 4163 C CA . GLY B 1 78 ? 16.5 -43.719 -6.125 1 95 78 GLY B CA 1
ATOM 4164 C C . GLY B 1 78 ? 16.812 -45.188 -5.922 1 95 78 GLY B C 1
ATOM 4165 O O . GLY B 1 78 ? 17.594 -45.781 -6.684 1 95 78 GLY B O 1
ATOM 4166 N N . ALA B 1 79 ? 16.203 -45.719 -4.812 1 93.69 79 ALA B N 1
ATOM 4167 C CA . ALA B 1 79 ? 16.375 -47.125 -4.527 1 93.69 79 ALA B CA 1
ATOM 4168 C C . ALA B 1 79 ? 15.086 -47.75 -3.984 1 93.69 79 ALA B C 1
ATOM 4170 O O . ALA B 1 79 ? 14.359 -47.094 -3.229 1 93.69 79 ALA B O 1
ATOM 4171 N N . SER B 1 80 ? 14.875 -48.906 -4.562 1 93.31 80 SER B N 1
ATOM 4172 C CA . SER B 1 80 ? 13.727 -49.688 -4.086 1 93.31 80 SER B CA 1
ATOM 4173 C C . SER B 1 80 ? 14.07 -51.156 -3.912 1 93.31 80 SER B C 1
ATOM 4175 O O . SER B 1 80 ? 14.672 -51.75 -4.801 1 93.31 80 SER B O 1
ATOM 4177 N N . VAL B 1 81 ? 13.805 -51.719 -2.713 1 91.88 81 VAL B N 1
ATOM 4178 C CA . VAL B 1 81 ? 13.961 -53.156 -2.416 1 91.88 81 VAL B CA 1
ATOM 4179 C C . VAL B 1 81 ? 12.664 -53.688 -1.841 1 91.88 81 VAL B C 1
ATOM 4181 O O . VAL B 1 81 ? 11.984 -53.031 -1.06 1 91.88 81 VAL B O 1
ATOM 4184 N N . GLY B 1 82 ? 12.344 -54.844 -2.389 1 91.88 82 GLY B N 1
ATOM 4185 C CA . GLY B 1 82 ? 11.102 -55.406 -1.907 1 91.88 82 GLY B CA 1
ATOM 4186 C C . GLY B 1 82 ? 10.891 -56.844 -2.369 1 91.88 82 GLY B C 1
ATOM 4187 O O . GLY B 1 82 ? 11.836 -57.5 -2.789 1 91.88 82 GLY B O 1
ATOM 4188 N N . ARG B 1 83 ? 9.609 -57.438 -2.111 1 91.88 83 ARG B N 1
ATOM 4189 C CA . ARG B 1 83 ? 9.172 -58.75 -2.541 1 91.88 83 ARG B CA 1
ATOM 4190 C C . ARG B 1 83 ? 7.855 -58.688 -3.307 1 91.88 83 ARG B C 1
ATOM 4192 O O . ARG B 1 83 ? 7.039 -57.812 -3.057 1 91.88 83 ARG B O 1
ATOM 4199 N N . GLY B 1 84 ? 7.914 -59.406 -4.355 1 88.81 84 GLY B N 1
ATOM 4200 C CA . GLY B 1 84 ? 6.691 -59.5 -5.133 1 88.81 84 GLY B CA 1
ATOM 4201 C C . GLY B 1 84 ? 6.176 -60.906 -5.285 1 88.81 84 GLY B C 1
ATOM 4202 O O . GLY B 1 84 ? 6.938 -61.875 -5.141 1 88.81 84 GLY B O 1
ATOM 4203 N N . ALA B 1 85 ? 4.73 -60.969 -5.461 1 89.12 85 ALA B N 1
AT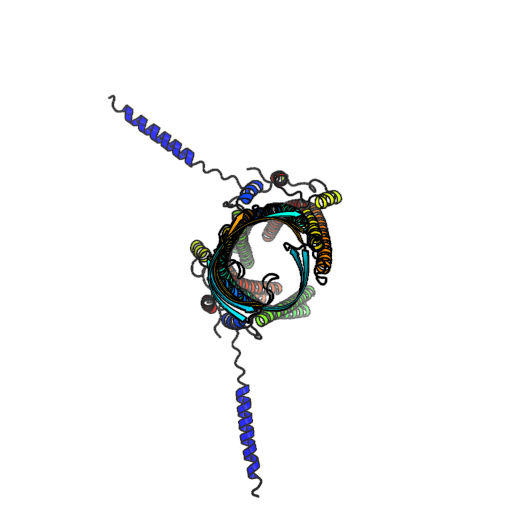OM 4204 C CA . ALA B 1 85 ? 4.062 -62.219 -5.812 1 89.12 85 ALA B CA 1
ATOM 4205 C C . ALA B 1 85 ? 3.102 -62.031 -6.98 1 89.12 85 ALA B C 1
ATOM 4207 O O . ALA B 1 85 ? 2.398 -61 -7.047 1 89.12 85 ALA B O 1
ATOM 4208 N N . THR B 1 86 ? 3.301 -62.781 -8.047 1 88.81 86 THR B N 1
ATOM 4209 C CA . THR B 1 86 ? 2.412 -62.688 -9.203 1 88.81 86 THR B CA 1
ATOM 4210 C C . THR B 1 86 ? 1.785 -64.062 -9.516 1 88.81 86 THR B C 1
ATOM 4212 O O . THR B 1 86 ? 2.473 -65.062 -9.516 1 88.81 86 THR B O 1
ATOM 4215 N N . ASP B 1 87 ? 0.512 -63.969 -9.773 1 86.69 87 ASP B N 1
ATOM 4216 C CA . ASP B 1 87 ? -0.195 -65.125 -10.352 1 86.69 87 ASP B CA 1
ATOM 4217 C C . ASP B 1 87 ? -0.323 -65 -11.859 1 86.69 87 ASP B C 1
ATOM 4219 O O . ASP B 1 87 ? -0.952 -64.062 -12.359 1 86.69 87 ASP B O 1
ATOM 4223 N N . ARG B 1 88 ? 0.359 -65.812 -12.57 1 85.5 88 ARG B N 1
ATOM 4224 C CA . ARG B 1 88 ? 0.365 -65.75 -14.031 1 85.5 88 ARG B CA 1
ATOM 4225 C C . ARG B 1 88 ? -0.46 -66.875 -14.641 1 85.5 88 ARG B C 1
ATOM 4227 O O . ARG B 1 88 ? -0.315 -68 -14.258 1 85.5 88 ARG B O 1
ATOM 4234 N N . THR B 1 89 ? -1.385 -66.438 -15.508 1 85.38 89 THR B N 1
ATOM 4235 C CA . THR B 1 89 ? -2.088 -67.375 -16.359 1 85.38 89 THR B CA 1
ATOM 4236 C C . THR B 1 89 ? -1.607 -67.312 -17.797 1 85.38 89 THR B C 1
ATOM 4238 O O . THR B 1 89 ? -1.72 -66.25 -18.422 1 85.38 89 THR B O 1
ATOM 4241 N N . THR B 1 90 ? -0.877 -68.25 -18.203 1 80.38 90 THR B N 1
ATOM 4242 C CA . THR B 1 90 ? -0.396 -68.312 -19.578 1 80.38 90 THR B CA 1
ATOM 4243 C C . THR B 1 90 ? -1.217 -69.25 -20.422 1 80.38 90 THR B C 1
ATOM 4245 O O . THR B 1 90 ? -1.451 -70.438 -20.016 1 80.38 90 THR B O 1
ATOM 4248 N N . GLN B 1 91 ? -1.663 -68.75 -21.578 1 84.38 91 GLN B N 1
ATOM 4249 C CA . GLN B 1 91 ? -2.361 -69.625 -22.5 1 84.38 91 GLN B CA 1
ATOM 4250 C C . GLN B 1 91 ? -1.377 -70.375 -23.375 1 84.38 91 GLN B C 1
ATOM 4252 O O . GLN B 1 91 ? -0.523 -69.812 -24.031 1 84.38 91 GLN B O 1
ATOM 4257 N N . THR B 1 92 ? -1.318 -71.625 -23.188 1 81.75 92 THR B N 1
ATOM 4258 C CA . THR B 1 92 ? -0.482 -72.5 -24.016 1 81.75 92 THR B CA 1
ATOM 4259 C C . THR B 1 92 ? -1.338 -73.312 -24.969 1 81.75 92 THR B C 1
ATOM 4261 O O . THR B 1 92 ? -2.568 -73.25 -24.922 1 81.75 92 THR B O 1
ATOM 4264 N N . SER B 1 93 ? -0.706 -73.938 -25.969 1 83.88 93 SER B N 1
ATOM 4265 C CA . SER B 1 93 ? -1.399 -74.875 -26.906 1 83.88 93 SER B CA 1
ATOM 4266 C C . SER B 1 93 ? -2.127 -76 -26.156 1 83.88 93 SER B C 1
ATOM 4268 O O . SER B 1 93 ? -3.105 -76.5 -26.672 1 83.88 93 SER B O 1
ATOM 4270 N N . LEU B 1 94 ? -1.719 -76.375 -24.984 1 87.06 94 LEU B N 1
ATOM 4271 C CA . LEU B 1 94 ? -2.285 -77.438 -24.234 1 87.06 94 LEU B CA 1
ATOM 4272 C C . LEU B 1 94 ? -3.283 -76.938 -23.203 1 87.06 94 LEU B C 1
ATOM 4274 O O . LEU B 1 94 ? -3.762 -77.75 -22.359 1 87.06 94 LEU B O 1
ATOM 4278 N N . GLY B 1 95 ? -3.553 -75.688 -23.234 1 84.38 95 GLY B N 1
ATOM 4279 C CA . GLY B 1 95 ? -4.492 -75.062 -22.297 1 84.38 95 GLY B CA 1
ATOM 4280 C C . GLY B 1 95 ? -3.871 -74 -21.438 1 84.38 95 GLY B C 1
ATOM 4281 O O . GLY B 1 95 ? -2.713 -73.625 -21.641 1 84.38 95 GLY B O 1
ATOM 4282 N N . ALA B 1 96 ? -4.742 -73.438 -20.469 1 88 96 ALA B N 1
ATOM 4283 C CA . ALA B 1 96 ? -4.273 -72.375 -19.578 1 88 96 ALA B CA 1
ATOM 4284 C C . ALA B 1 96 ? -3.441 -72.938 -18.438 1 88 96 ALA B C 1
ATOM 4286 O O . ALA B 1 96 ? -3.82 -73.938 -17.812 1 88 96 ALA B O 1
ATOM 4287 N N . ILE B 1 97 ? -2.186 -72.5 -18.156 1 85.94 97 ILE B N 1
ATOM 4288 C CA . ILE B 1 97 ? -1.326 -72.875 -17.047 1 85.94 97 ILE B CA 1
ATOM 4289 C C . ILE B 1 97 ? -1.205 -71.75 -16.062 1 85.94 97 ILE B C 1
ATOM 4291 O O . ILE B 1 97 ? -0.878 -70.625 -16.453 1 85.94 97 ILE B O 1
ATOM 4295 N N . ASP B 1 98 ? -1.598 -72.062 -14.688 1 86.81 98 ASP B N 1
ATOM 4296 C CA . ASP B 1 98 ? -1.465 -71.125 -13.617 1 86.81 98 ASP B CA 1
ATOM 4297 C C . ASP B 1 98 ? -0.172 -71.312 -12.828 1 86.81 98 ASP B C 1
ATOM 4299 O O . ASP B 1 98 ? 0.14 -72.438 -12.43 1 86.81 98 ASP B O 1
ATOM 4303 N N . THR B 1 99 ? 0.634 -70.312 -12.797 1 84.25 99 THR B N 1
ATOM 4304 C CA . THR B 1 99 ? 1.883 -70.375 -12.047 1 84.25 99 THR B CA 1
ATOM 4305 C C . THR B 1 99 ? 1.952 -69.25 -11.023 1 84.25 99 THR B C 1
ATOM 4307 O O . THR B 1 99 ? 1.564 -68.125 -11.312 1 84.25 99 THR B O 1
ATOM 4310 N N . ARG B 1 100 ? 2.254 -69.562 -9.781 1 87 100 ARG B N 1
ATOM 4311 C CA . ARG B 1 100 ? 2.523 -68.562 -8.766 1 87 100 ARG B CA 1
ATOM 4312 C C . ARG B 1 100 ? 4.02 -68.312 -8.648 1 87 100 ARG B C 1
ATOM 4314 O O . ARG B 1 100 ? 4.805 -69.188 -8.383 1 87 100 ARG B O 1
ATOM 4321 N N . LEU B 1 101 ? 4.438 -67.125 -8.898 1 85.94 101 LEU B N 1
ATOM 4322 C CA . LEU B 1 101 ? 5.844 -66.75 -8.867 1 85.94 101 LEU B CA 1
ATOM 4323 C C . LEU B 1 101 ? 6.121 -65.75 -7.738 1 85.94 101 LEU B C 1
ATOM 4325 O O . LEU B 1 101 ? 5.438 -64.688 -7.617 1 85.94 101 LEU B O 1
ATOM 4329 N N . ASN B 1 102 ? 7.051 -66.188 -6.684 1 88.81 102 ASN B N 1
ATOM 4330 C CA . ASN B 1 102 ? 7.582 -65.312 -5.672 1 88.81 102 ASN B CA 1
ATOM 4331 C C . ASN B 1 102 ? 8.992 -64.812 -6.023 1 88.81 102 ASN B C 1
ATOM 4333 O O . ASN B 1 102 ? 9.828 -65.625 -6.445 1 88.81 102 ASN B O 1
ATOM 4337 N N . TYR B 1 103 ? 9.109 -63.594 -5.977 1 87.12 103 TYR B N 1
ATOM 4338 C CA . TYR B 1 103 ? 10.414 -63.062 -6.387 1 87.12 103 TYR B CA 1
ATOM 4339 C C . TYR B 1 103 ? 10.797 -61.844 -5.57 1 87.12 103 TYR B C 1
ATOM 4341 O O . TYR B 1 103 ? 9.93 -61.188 -4.996 1 87.12 103 TYR B O 1
ATOM 4349 N N . ASP B 1 104 ? 12.195 -61.562 -5.457 1 88.44 104 ASP B N 1
ATOM 4350 C CA . ASP B 1 104 ? 12.727 -60.375 -4.84 1 88.44 104 ASP B CA 1
ATOM 4351 C C . ASP B 1 104 ? 12.906 -59.25 -5.875 1 88.44 104 ASP B C 1
ATOM 4353 O O . ASP B 1 104 ? 13.211 -59.531 -7.035 1 88.44 104 ASP B O 1
ATOM 4357 N N . ILE B 1 105 ? 12.562 -58.062 -5.48 1 88.69 105 ILE B N 1
ATOM 4358 C CA . ILE B 1 105 ? 12.719 -56.906 -6.348 1 88.69 105 ILE B CA 1
ATOM 4359 C C . ILE B 1 105 ? 13.859 -56.031 -5.832 1 88.69 105 ILE B C 1
ATOM 4361 O O . ILE B 1 105 ? 13.938 -55.75 -4.633 1 88.69 105 ILE B O 1
ATOM 4365 N N . GLN B 1 106 ? 14.812 -55.625 -6.621 1 90.69 106 GLN B N 1
ATOM 4366 C CA . GLN B 1 106 ? 15.875 -54.656 -6.352 1 90.69 106 GLN B CA 1
ATOM 4367 C C . GLN B 1 106 ? 16.047 -53.688 -7.523 1 90.69 106 GLN B C 1
ATOM 4369 O O . GLN B 1 106 ? 16.328 -54.125 -8.648 1 90.69 106 GLN B O 1
ATOM 4374 N N . ASN B 1 107 ? 15.812 -52.5 -7.289 1 92.19 107 ASN B N 1
ATOM 4375 C CA . ASN B 1 107 ? 15.984 -51.469 -8.312 1 92.19 107 ASN B CA 1
ATOM 4376 C C . ASN B 1 107 ? 16.781 -50.281 -7.789 1 92.19 107 ASN B C 1
ATOM 4378 O O . ASN B 1 107 ? 16.516 -49.812 -6.688 1 92.19 107 ASN B O 1
ATOM 4382 N N . TYR B 1 108 ? 17.844 -49.875 -8.391 1 94.38 108 TYR B N 1
ATOM 4383 C CA . TYR B 1 108 ? 18.625 -48.688 -8.164 1 94.38 108 TYR B CA 1
ATOM 4384 C C . TYR B 1 108 ? 18.703 -47.844 -9.43 1 94.38 108 TYR B C 1
ATOM 4386 O O . TYR B 1 108 ? 18.828 -48.375 -10.539 1 94.38 108 TYR B O 1
ATOM 4394 N N . ALA B 1 109 ? 18.516 -46.625 -9.242 1 95.25 109 ALA B N 1
ATOM 4395 C CA . ALA B 1 109 ? 18.641 -45.75 -10.422 1 95.25 109 ALA B CA 1
ATOM 4396 C C . ALA B 1 109 ? 19.297 -44.406 -10.055 1 95.25 109 ALA B C 1
ATOM 4398 O O . ALA B 1 109 ? 18.953 -43.812 -9.031 1 95.25 109 ALA B O 1
ATOM 4399 N N . LEU B 1 110 ? 20.312 -43.938 -10.719 1 95.94 110 LEU B N 1
ATOM 4400 C CA . LEU B 1 110 ? 20.875 -42.594 -10.711 1 95.94 110 LEU B CA 1
ATOM 4401 C C . LEU B 1 110 ? 20.453 -41.812 -11.945 1 95.94 110 LEU B C 1
ATOM 4403 O O . LEU B 1 110 ? 20.688 -42.25 -13.078 1 95.94 110 LEU B O 1
ATOM 4407 N N . SER B 1 111 ? 19.781 -40.75 -11.664 1 97 111 SER B N 1
ATOM 4408 C CA . SER B 1 111 ? 19.281 -40 -12.797 1 97 111 SER B CA 1
ATOM 4409 C C . SER B 1 111 ? 19.828 -38.562 -12.773 1 97 111 SER B C 1
ATOM 4411 O O . SER B 1 111 ? 19.969 -37.969 -11.711 1 97 111 SER B O 1
ATOM 4413 N N . LEU B 1 112 ? 20.25 -38 -13.867 1 96.94 112 LEU B N 1
ATOM 4414 C CA . LEU B 1 112 ? 20.703 -36.656 -14.117 1 96.94 112 LEU B CA 1
ATOM 4415 C C . LEU B 1 112 ? 19.812 -35.938 -15.133 1 96.94 112 LEU B C 1
ATOM 4417 O O . LEU B 1 112 ? 19.5 -36.5 -16.188 1 96.94 112 LEU B O 1
ATOM 4421 N N . ARG B 1 113 ? 19.359 -34.781 -14.766 1 97.69 113 ARG B N 1
ATOM 4422 C CA . ARG B 1 113 ? 18.562 -33.969 -15.688 1 97.69 113 ARG B CA 1
ATOM 4423 C C . ARG B 1 113 ? 19.156 -32.594 -15.836 1 97.69 113 ARG B C 1
ATOM 4425 O O . ARG B 1 113 ? 19.359 -31.875 -14.844 1 97.69 113 ARG B O 1
ATOM 4432 N N . GLN B 1 114 ? 19.406 -32.188 -17.031 1 97.44 114 GLN B N 1
ATOM 4433 C CA . GLN B 1 114 ? 19.938 -30.875 -17.359 1 97.44 114 GLN B CA 1
ATOM 4434 C C . GLN B 1 114 ? 19.016 -30.141 -18.328 1 97.44 114 GLN B C 1
ATOM 4436 O O . GLN B 1 114 ? 18.891 -30.531 -19.484 1 97.44 114 GLN B O 1
ATOM 4441 N N . PRO B 1 115 ? 18.438 -29.047 -17.75 1 97.44 115 PRO B N 1
ATOM 4442 C CA . PRO B 1 115 ? 17.641 -28.266 -18.703 1 97.44 115 PRO B CA 1
ATOM 4443 C C . PRO B 1 115 ? 18.484 -27.594 -19.766 1 97.44 115 PRO B C 1
ATOM 4445 O O . PRO B 1 115 ? 19.484 -26.938 -19.453 1 97.44 115 PRO B O 1
ATOM 4448 N N . LEU B 1 116 ? 18.094 -27.781 -21.031 1 97.25 116 LEU B N 1
ATOM 4449 C CA . LEU B 1 116 ? 18.812 -27.172 -22.141 1 97.25 116 LEU B CA 1
ATOM 4450 C C . LEU B 1 116 ? 18.062 -25.953 -22.672 1 97.25 116 LEU B C 1
ATOM 4452 O O . LEU B 1 116 ? 18.672 -24.953 -23.047 1 97.25 116 LEU B O 1
ATOM 4456 N N . PHE B 1 117 ? 16.766 -26.109 -22.719 1 96.75 117 PHE B N 1
ATOM 4457 C CA . PHE B 1 117 ? 15.93 -25 -23.141 1 96.75 117 PHE B CA 1
ATOM 4458 C C . PHE B 1 117 ? 14.664 -24.922 -22.297 1 96.75 117 PHE B C 1
ATOM 4460 O O . PHE B 1 117 ? 13.852 -25.859 -22.297 1 96.75 117 PHE B O 1
ATOM 4467 N N . ASN B 1 118 ? 14.477 -23.859 -21.594 1 97.38 118 ASN B N 1
ATOM 4468 C CA . ASN B 1 118 ? 13.297 -23.531 -20.797 1 97.38 118 ASN B CA 1
ATOM 4469 C C . ASN B 1 118 ? 13.109 -22.031 -20.688 1 97.38 118 ASN B C 1
ATOM 4471 O O . ASN B 1 118 ? 13.805 -21.375 -19.906 1 97.38 118 ASN B O 1
ATOM 4475 N N . LYS B 1 119 ? 12.188 -21.516 -21.406 1 97.38 119 LYS B N 1
ATOM 4476 C CA . LYS B 1 119 ? 11.977 -20.078 -21.453 1 97.38 119 LYS B CA 1
ATOM 4477 C C . LYS B 1 119 ? 11.484 -19.547 -20.109 1 97.38 119 LYS B C 1
ATOM 4479 O O . LYS B 1 119 ? 11.75 -18.391 -19.766 1 97.38 119 LYS B O 1
ATOM 4484 N N . GLU B 1 120 ? 10.688 -20.328 -19.344 1 97.44 120 GLU B N 1
ATOM 4485 C CA . GLU B 1 120 ? 10.211 -19.922 -18.031 1 97.44 120 GLU B CA 1
ATOM 4486 C C . GLU B 1 120 ? 11.383 -19.625 -17.094 1 97.44 120 GLU B C 1
ATOM 4488 O O . GLU B 1 120 ? 11.328 -18.672 -16.297 1 97.44 120 GLU B O 1
ATOM 4493 N N . ASN B 1 121 ? 12.438 -20.453 -17.172 1 97.44 121 ASN B N 1
ATOM 4494 C CA . ASN B 1 121 ? 13.617 -20.25 -16.344 1 97.44 121 ASN B CA 1
ATOM 4495 C C . ASN B 1 121 ? 14.273 -18.906 -16.609 1 97.44 121 ASN B C 1
ATOM 4497 O O . ASN B 1 121 ? 14.68 -18.203 -15.688 1 97.44 121 ASN B O 1
ATOM 4501 N N . ILE B 1 122 ? 14.375 -18.562 -17.875 1 97.5 122 ILE B N 1
ATOM 4502 C CA . ILE B 1 122 ? 14.992 -17.297 -18.281 1 97.5 122 ILE B CA 1
ATOM 4503 C C . ILE B 1 122 ? 14.195 -16.125 -17.719 1 97.5 122 ILE B C 1
ATOM 4505 O O . ILE B 1 122 ? 14.766 -15.211 -17.125 1 97.5 122 ILE B O 1
ATOM 4509 N N . ALA B 1 123 ? 12.867 -16.203 -17.906 1 98.06 123 ALA B N 1
ATOM 4510 C CA . ALA B 1 123 ? 11.992 -15.141 -17.422 1 98.06 123 ALA B CA 1
ATOM 4511 C C . ALA B 1 123 ? 12.047 -15.047 -15.906 1 98.06 123 ALA B C 1
ATOM 4513 O O . ALA B 1 123 ? 12.047 -13.945 -15.344 1 98.06 123 ALA B O 1
ATOM 4514 N N . THR B 1 124 ? 12.109 -16.203 -15.234 1 97.81 124 THR B N 1
ATOM 4515 C CA . THR B 1 124 ? 12.188 -16.234 -13.781 1 97.81 124 THR B CA 1
ATOM 4516 C C . THR B 1 124 ? 13.477 -15.586 -13.289 1 97.81 124 THR B C 1
ATOM 4518 O O . THR B 1 124 ? 13.453 -14.797 -12.344 1 97.81 124 THR B O 1
ATOM 4521 N N . TYR B 1 125 ? 14.594 -15.867 -13.93 1 98.06 125 TYR B N 1
ATOM 4522 C CA . TYR B 1 125 ? 15.883 -15.297 -13.562 1 98.06 125 TYR B CA 1
ATOM 4523 C C . TYR B 1 125 ? 15.891 -13.789 -13.781 1 98.06 125 TYR B C 1
ATOM 4525 O O . TYR B 1 125 ? 16.281 -13.031 -12.891 1 98.06 125 TYR B O 1
ATOM 4533 N N . ARG B 1 126 ? 15.461 -13.359 -14.914 1 98.31 126 ARG B N 1
ATOM 4534 C CA . ARG B 1 126 ? 15.422 -11.93 -15.203 1 98.31 126 ARG B CA 1
ATOM 4535 C C . ARG B 1 126 ? 14.477 -11.195 -14.258 1 98.31 126 ARG B C 1
ATOM 4537 O O . ARG B 1 126 ? 14.766 -10.07 -13.836 1 98.31 126 ARG B O 1
ATOM 4544 N N . GLY B 1 127 ? 13.305 -11.859 -13.969 1 98.38 127 GLY B N 1
ATOM 4545 C CA . GLY B 1 127 ? 12.398 -11.297 -12.977 1 98.38 127 GLY B CA 1
ATOM 4546 C C . GLY B 1 127 ? 13.023 -11.156 -11.602 1 98.38 127 GLY B C 1
ATOM 4547 O O . GLY B 1 127 ? 12.828 -10.141 -10.93 1 98.38 127 GLY B O 1
ATOM 4548 N N . ALA B 1 128 ? 13.766 -12.133 -11.211 1 98.06 128 ALA B N 1
ATOM 4549 C CA . ALA B 1 128 ? 14.453 -12.102 -9.922 1 98.06 128 ALA B CA 1
ATOM 4550 C C . ALA B 1 128 ? 15.477 -10.969 -9.875 1 98.06 128 ALA B C 1
ATOM 4552 O O . ALA B 1 128 ? 15.602 -10.273 -8.867 1 98.06 128 ALA B O 1
ATOM 4553 N N . GLU B 1 129 ? 16.219 -10.797 -10.938 1 98.06 129 GLU B N 1
ATOM 4554 C CA . GLU B 1 129 ? 17.203 -9.711 -11.016 1 98.06 129 GLU B CA 1
ATOM 4555 C C . GLU B 1 129 ? 16.531 -8.352 -10.852 1 98.06 129 GLU B C 1
ATOM 4557 O O . GLU B 1 129 ? 16.984 -7.52 -10.07 1 98.06 129 GLU B O 1
ATOM 4562 N N . ALA B 1 130 ? 15.461 -8.195 -11.594 1 98.38 130 ALA B N 1
ATOM 4563 C CA . ALA B 1 130 ? 14.734 -6.93 -11.516 1 98.38 130 ALA B CA 1
ATOM 4564 C C . ALA B 1 130 ? 14.164 -6.711 -10.117 1 98.38 130 ALA B C 1
ATOM 4566 O O . ALA B 1 130 ? 14.203 -5.594 -9.594 1 98.38 130 ALA B O 1
ATOM 4567 N N . ASN B 1 131 ? 13.617 -7.762 -9.539 1 98.12 131 ASN B N 1
ATOM 4568 C CA . ASN B 1 131 ? 13.047 -7.672 -8.195 1 98.12 131 ASN B CA 1
ATOM 4569 C C . ASN B 1 131 ? 14.102 -7.281 -7.164 1 98.12 131 ASN B C 1
ATOM 4571 O O . ASN B 1 131 ? 13.852 -6.434 -6.309 1 98.12 131 ASN B O 1
ATOM 4575 N N . VAL B 1 132 ? 15.266 -7.891 -7.25 1 98 132 VAL B N 1
ATOM 4576 C CA . VAL B 1 132 ? 16.344 -7.586 -6.309 1 98 132 VAL B CA 1
ATOM 4577 C C . VAL B 1 132 ? 16.797 -6.141 -6.488 1 98 132 VAL B C 1
ATOM 4579 O O . VAL B 1 132 ? 17.016 -5.422 -5.508 1 98 132 VAL B O 1
ATOM 4582 N N . GLN B 1 133 ? 16.922 -5.68 -7.691 1 98.31 133 GLN B N 1
ATOM 4583 C CA . GLN B 1 133 ? 17.281 -4.289 -7.949 1 98.31 133 GLN B CA 1
ATOM 4584 C C . GLN B 1 133 ? 16.234 -3.338 -7.375 1 98.31 133 GLN B C 1
ATOM 4586 O O . GLN B 1 133 ? 16.578 -2.273 -6.855 1 98.31 133 GLN B O 1
ATOM 4591 N N . SER B 1 134 ? 14.922 -3.676 -7.512 1 98.12 134 SER B N 1
ATOM 4592 C CA . SER B 1 134 ? 13.844 -2.883 -6.926 1 98.12 134 SER B CA 1
ATOM 4593 C C . SER B 1 134 ? 14 -2.771 -5.414 1 98.12 134 SER B C 1
ATOM 4595 O O . SER B 1 134 ? 13.875 -1.683 -4.848 1 98.12 134 SER B O 1
ATOM 4597 N N . LYS B 1 135 ? 14.352 -3.865 -4.828 1 97.69 135 LYS B N 1
ATOM 4598 C CA . LYS B 1 135 ? 14.508 -3.891 -3.377 1 97.69 135 LYS B CA 1
ATOM 4599 C C . LYS B 1 135 ? 15.742 -3.104 -2.941 1 97.69 135 LYS B C 1
ATOM 4601 O O . LYS B 1 135 ? 15.742 -2.488 -1.873 1 97.69 135 LYS B O 1
ATOM 4606 N N . GLU B 1 136 ? 16.75 -3.143 -3.732 1 97.5 136 GLU B N 1
ATOM 4607 C CA . GLU B 1 136 ? 17.922 -2.324 -3.453 1 97.5 136 GLU B CA 1
ATOM 4608 C C . GLU B 1 136 ? 17.578 -0.838 -3.469 1 97.5 136 GLU B C 1
ATOM 4610 O O . GLU B 1 136 ? 18.047 -0.08 -2.613 1 97.5 136 GLU B O 1
ATOM 4615 N N . ALA B 1 137 ? 16.781 -0.455 -4.43 1 97.56 137 ALA B N 1
ATOM 4616 C CA . ALA B 1 137 ? 16.328 0.931 -4.477 1 97.56 137 ALA B CA 1
ATOM 4617 C C . ALA B 1 137 ? 15.508 1.28 -3.242 1 97.56 137 ALA B C 1
ATOM 4619 O O . ALA B 1 137 ? 15.664 2.361 -2.67 1 97.56 137 ALA B O 1
ATOM 4620 N N . LEU B 1 138 ? 14.688 0.347 -2.809 1 96.88 138 LEU B N 1
ATOM 4621 C CA . LEU B 1 138 ? 13.852 0.587 -1.636 1 96.88 138 LEU B CA 1
ATOM 4622 C C . LEU B 1 138 ? 14.703 0.67 -0.373 1 96.88 138 LEU B C 1
ATOM 4624 O O . LEU B 1 138 ? 14.359 1.385 0.57 1 96.88 138 LEU B O 1
ATOM 4628 N N . LEU B 1 139 ? 15.805 -0.023 -0.357 1 97 139 LEU B N 1
ATOM 4629 C CA . LEU B 1 139 ? 16.719 0.094 0.778 1 97 139 LEU B CA 1
ATOM 4630 C C . LEU B 1 139 ? 17.328 1.489 0.843 1 97 139 LEU B C 1
ATOM 4632 O O . LEU B 1 139 ? 17.531 2.035 1.932 1 97 139 LEU B O 1
ATOM 4636 N N . LEU B 1 140 ? 17.656 2.072 -0.276 1 97 140 LEU B N 1
ATOM 4637 C CA . LEU B 1 140 ? 18.141 3.449 -0.316 1 97 140 LEU B CA 1
ATOM 4638 C C . LEU B 1 140 ? 17.078 4.406 0.24 1 97 140 LEU B C 1
ATOM 4640 O O . LEU B 1 140 ? 17.422 5.348 0.964 1 97 140 LEU B O 1
ATOM 4644 N N . LYS B 1 141 ? 1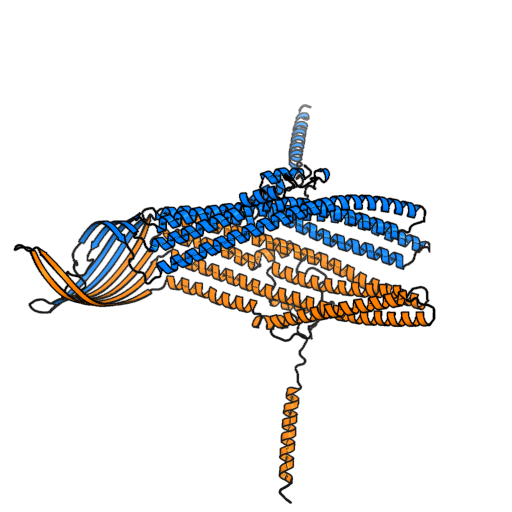5.781 4.145 -0.105 1 97.06 141 LYS B N 1
ATOM 4645 C CA . LYS B 1 141 ? 14.688 4.93 0.459 1 97.06 141 LYS B CA 1
ATOM 4646 C C . LYS B 1 141 ? 14.641 4.793 1.978 1 97.06 141 LYS B C 1
ATOM 4648 O O . LYS B 1 141 ? 14.438 5.777 2.689 1 97.06 141 LYS B O 1
ATOM 4653 N N . GLU B 1 142 ? 14.891 3.59 2.4 1 97.06 142 GLU B N 1
ATOM 4654 C CA . GLU B 1 142 ? 14.875 3.359 3.842 1 97.06 142 GLU B CA 1
ATOM 4655 C C . GLU B 1 142 ? 16.016 4.102 4.535 1 97.06 142 GLU B C 1
ATOM 4657 O O . GLU B 1 142 ? 15.859 4.578 5.66 1 97.06 142 GLU B O 1
ATOM 4662 N N . ASN B 1 143 ? 17.125 4.18 3.896 1 97.12 143 ASN B N 1
ATOM 4663 C CA . ASN B 1 143 ? 18.234 4.949 4.438 1 97.12 143 ASN B CA 1
ATOM 4664 C C . ASN B 1 143 ? 17.906 6.438 4.527 1 97.12 143 ASN B C 1
ATOM 4666 O O . ASN B 1 143 ? 18.141 7.07 5.555 1 97.12 143 ASN B O 1
ATOM 4670 N N . ALA B 1 144 ? 17.359 6.949 3.494 1 96.75 144 ALA B N 1
ATOM 4671 C CA . ALA B 1 144 ? 16.938 8.352 3.49 1 96.75 144 ALA B CA 1
ATOM 4672 C C . ALA B 1 144 ? 15.883 8.609 4.559 1 96.75 144 ALA B C 1
ATOM 4674 O O . ALA B 1 144 ? 15.898 9.648 5.219 1 96.75 144 ALA B O 1
ATOM 4675 N N . THR B 1 145 ? 15 7.629 4.707 1 97 145 THR B N 1
ATOM 4676 C CA . THR B 1 145 ? 13.961 7.746 5.723 1 97 145 THR B CA 1
ATOM 4677 C C . THR B 1 145 ? 14.57 7.754 7.121 1 97 145 THR B C 1
ATOM 4679 O O . THR B 1 145 ? 14.109 8.484 8 1 97 145 THR B O 1
ATOM 4682 N N . LEU B 1 146 ? 15.578 6.957 7.285 1 97.06 146 LEU B N 1
ATOM 4683 C CA . LEU B 1 146 ? 16.297 6.977 8.555 1 97.06 146 LEU B CA 1
ATOM 4684 C C . LEU B 1 146 ? 16.844 8.367 8.852 1 97.06 146 LEU B C 1
ATOM 4686 O O . LEU B 1 146 ? 16.688 8.883 9.953 1 97.06 146 LEU B O 1
ATOM 4690 N N . ILE B 1 147 ? 17.422 8.992 7.875 1 96.81 147 ILE B N 1
ATOM 4691 C CA . ILE B 1 147 ? 18 10.32 8.023 1 96.81 147 ILE B CA 1
ATOM 4692 C C . ILE B 1 147 ? 16.906 11.32 8.367 1 96.81 147 ILE B C 1
ATOM 4694 O O . ILE B 1 147 ? 17.031 12.109 9.305 1 96.81 147 ILE B O 1
ATOM 4698 N N . SER B 1 148 ? 15.797 11.273 7.641 1 96.38 148 SER B N 1
ATOM 4699 C CA . SER B 1 148 ? 14.727 12.242 7.832 1 96.38 148 SER B CA 1
ATOM 4700 C C . SER B 1 148 ? 14.055 12.07 9.188 1 96.38 148 SER B C 1
ATOM 4702 O O . SER B 1 148 ? 13.727 13.055 9.859 1 96.38 148 SER B O 1
ATOM 4704 N N . ARG B 1 149 ? 13.875 10.828 9.617 1 96.56 149 ARG B N 1
ATOM 4705 C CA . ARG B 1 149 ? 13.305 10.57 10.93 1 96.56 149 ARG B CA 1
ATOM 4706 C C . ARG B 1 149 ? 14.219 11.086 12.039 1 96.56 149 ARG B C 1
ATOM 4708 O O . ARG B 1 149 ? 13.758 11.734 12.984 1 96.56 149 ARG B O 1
ATOM 4715 N N . LEU B 1 150 ? 15.484 10.797 11.867 1 95.69 150 LEU B N 1
ATOM 4716 C CA . LEU B 1 150 ? 16.469 11.242 12.844 1 95.69 150 LEU B CA 1
ATOM 4717 C C . LEU B 1 150 ? 16.531 12.766 12.898 1 95.69 150 LEU B C 1
ATOM 4719 O O . LEU B 1 150 ? 16.531 13.352 13.984 1 95.69 150 LEU B O 1
ATOM 4723 N N . ALA B 1 151 ? 16.547 13.375 11.781 1 94.88 151 ALA B N 1
ATOM 4724 C CA . ALA B 1 151 ? 16.609 14.828 11.703 1 94.88 151 ALA B CA 1
ATOM 4725 C C . ALA B 1 151 ? 15.367 15.469 12.336 1 94.88 151 ALA B C 1
ATOM 4727 O O . ALA B 1 151 ? 15.484 16.406 13.117 1 94.88 151 ALA B O 1
ATOM 4728 N N . ALA B 1 152 ? 14.211 14.938 12.016 1 95.69 152 ALA B N 1
ATOM 4729 C CA . ALA B 1 152 ? 12.969 15.477 12.562 1 95.69 152 ALA B CA 1
ATOM 4730 C C . ALA B 1 152 ? 12.977 15.422 14.094 1 95.69 152 ALA B C 1
ATOM 4732 O O . ALA B 1 152 ? 12.672 16.406 14.758 1 95.69 152 ALA B O 1
ATOM 4733 N N . THR B 1 153 ? 13.375 14.297 14.609 1 96.44 153 THR B N 1
ATOM 4734 C CA . THR B 1 153 ? 13.43 14.141 16.062 1 96.44 153 THR B CA 1
ATOM 4735 C C . THR B 1 153 ? 14.516 15.031 16.656 1 96.44 153 THR B C 1
ATOM 4737 O O . THR B 1 153 ? 14.328 15.594 17.734 1 96.44 153 THR B O 1
ATOM 4740 N N . TYR B 1 154 ? 15.609 15.172 15.961 1 95.31 154 TYR B N 1
ATOM 4741 C CA . TYR B 1 154 ? 16.719 16.016 16.391 1 95.31 154 TYR B CA 1
ATOM 4742 C C . TYR B 1 154 ? 16.266 17.469 16.531 1 95.31 154 TYR B C 1
ATOM 4744 O O . TYR B 1 154 ? 16.516 18.109 17.562 1 95.31 154 TYR B O 1
ATOM 4752 N N . PHE B 1 155 ? 15.57 17.953 15.586 1 94.69 155 PHE B N 1
ATOM 4753 C CA . PHE B 1 155 ? 15.141 19.344 15.594 1 94.69 155 PHE B CA 1
ATOM 4754 C C . PHE B 1 155 ? 14.023 19.547 16.609 1 94.69 155 PHE B C 1
ATOM 4756 O O . PHE B 1 155 ? 13.953 20.609 17.234 1 94.69 155 PHE B O 1
ATOM 4763 N N . GLU B 1 156 ? 13.211 18.531 16.781 1 95.19 156 GLU B N 1
ATOM 4764 C CA . GLU B 1 156 ? 12.211 18.609 17.844 1 95.19 156 GLU B CA 1
ATOM 4765 C C . GLU B 1 156 ? 12.867 18.672 19.219 1 95.19 156 GLU B C 1
ATOM 4767 O O . GLU B 1 156 ? 12.406 19.406 20.094 1 95.19 156 GLU B O 1
ATOM 4772 N N . THR B 1 157 ? 13.945 17.969 19.359 1 95.56 157 THR B N 1
ATOM 4773 C CA . THR B 1 157 ? 14.688 17.969 20.625 1 95.56 157 THR B CA 1
ATOM 4774 C C . THR B 1 157 ? 15.328 19.328 20.875 1 95.56 157 THR B C 1
ATOM 4776 O O . THR B 1 157 ? 15.219 19.891 21.969 1 95.56 157 THR B O 1
ATOM 4779 N N . LEU B 1 158 ? 15.914 19.891 19.812 1 94.81 158 LEU B N 1
ATOM 4780 C CA . LEU B 1 158 ? 16.531 21.203 19.938 1 94.81 158 LEU B CA 1
ATOM 4781 C C . LEU B 1 158 ? 15.484 22.25 20.281 1 94.81 158 LEU B C 1
ATOM 4783 O O . LEU B 1 158 ? 15.719 23.109 21.156 1 94.81 158 LEU B O 1
ATOM 4787 N N . TYR B 1 159 ? 14.305 22.156 19.625 1 95.38 159 TYR B N 1
ATOM 4788 C CA . TYR B 1 159 ? 13.234 23.109 19.891 1 95.38 159 TYR B CA 1
ATOM 4789 C C . TYR B 1 159 ? 12.734 22.969 21.328 1 95.38 159 TYR B C 1
ATOM 4791 O O . TYR B 1 159 ? 12.516 23.984 22.016 1 95.38 159 TYR B O 1
ATOM 4799 N N . ALA B 1 160 ? 12.594 21.766 21.734 1 95.38 160 ALA B N 1
ATOM 4800 C CA . ALA B 1 160 ? 12.133 21.531 23.109 1 95.38 160 ALA B CA 1
ATOM 4801 C C . ALA B 1 160 ? 13.156 22.031 24.125 1 95.38 160 ALA B C 1
ATOM 4803 O O . ALA B 1 160 ? 12.789 22.609 25.141 1 95.38 160 ALA B O 1
ATOM 4804 N N . GLN B 1 161 ? 14.422 21.859 23.859 1 94.38 161 GLN B N 1
ATOM 4805 C CA . GLN B 1 161 ? 15.492 22.344 24.734 1 94.38 161 GLN B CA 1
ATOM 4806 C C . GLN B 1 161 ? 15.453 23.875 24.828 1 94.38 161 GLN B C 1
ATOM 4808 O O . GLN B 1 161 ? 15.562 24.422 25.922 1 94.38 161 GLN B O 1
ATOM 4813 N N . GLU B 1 162 ? 15.305 24.484 23.75 1 93.56 162 GLU B N 1
ATOM 4814 C CA . GLU B 1 162 ? 15.219 25.938 23.719 1 93.56 162 GLU B CA 1
ATOM 4815 C C . GLU B 1 162 ? 13.969 26.422 24.453 1 93.56 162 GLU B C 1
ATOM 4817 O O . GLU B 1 162 ? 14.008 27.422 25.172 1 93.56 162 GLU B O 1
ATOM 4822 N N . LYS B 1 163 ? 12.844 25.734 24.203 1 94.56 163 LYS B N 1
ATOM 4823 C CA . LYS B 1 163 ? 11.586 26.109 24.859 1 94.56 163 LYS B CA 1
ATOM 4824 C C . LYS B 1 163 ? 11.688 25.984 26.375 1 94.56 163 LYS B C 1
ATOM 4826 O O . LYS B 1 163 ? 11.18 26.828 27.109 1 94.56 163 LYS B O 1
ATOM 4831 N N . VAL B 1 164 ? 12.414 25 26.828 1 94.88 164 VAL B N 1
ATOM 4832 C CA . VAL B 1 164 ? 12.633 24.844 28.266 1 94.88 164 VAL B CA 1
ATOM 4833 C C . VAL B 1 164 ? 13.406 26.031 28.812 1 94.88 164 VAL B C 1
ATOM 4835 O O . VAL B 1 164 ? 13.047 26.594 29.844 1 94.88 164 VAL B O 1
ATOM 4838 N N . GLU B 1 165 ? 14.391 26.438 28.125 1 93.69 165 GLU B N 1
ATOM 4839 C CA . GLU B 1 165 ? 15.203 27.562 28.547 1 93.69 165 GLU B CA 1
ATOM 4840 C C . GLU B 1 165 ? 14.391 28.859 28.578 1 93.69 165 GLU B C 1
ATOM 4842 O O . GLU B 1 165 ? 14.5 29.641 29.531 1 93.69 165 GLU B O 1
ATOM 4847 N N . VAL B 1 166 ? 13.586 29.031 27.547 1 91.5 166 VAL B N 1
ATOM 4848 C CA . VAL B 1 166 ? 12.75 30.234 27.469 1 91.5 166 VAL B CA 1
ATOM 4849 C C . VAL B 1 166 ? 11.711 30.219 28.578 1 91.5 166 VAL B C 1
ATOM 4851 O O . VAL B 1 166 ? 11.453 31.234 29.219 1 91.5 166 VAL B O 1
ATOM 4854 N N . LEU B 1 167 ? 11.172 29.031 28.859 1 91.81 167 LEU B N 1
ATOM 4855 C CA . LEU B 1 167 ? 10.141 28.906 29.875 1 91.81 167 LEU B CA 1
ATOM 4856 C C . LEU B 1 167 ? 10.734 29.109 31.266 1 91.81 167 LEU B C 1
ATOM 4858 O O . LEU B 1 167 ? 10.086 29.688 32.156 1 91.81 167 LEU B O 1
ATOM 4862 N N . ARG B 1 168 ? 11.961 28.719 31.469 1 93.31 168 ARG B N 1
ATOM 4863 C CA . ARG B 1 168 ? 12.641 28.984 32.75 1 93.31 168 ARG B CA 1
ATOM 4864 C C . ARG B 1 168 ? 12.844 30.484 32.938 1 93.31 168 ARG B C 1
ATOM 4866 O O . ARG B 1 168 ? 12.648 30.984 34.062 1 93.31 168 ARG B O 1
ATOM 4873 N N . SER B 1 169 ? 13.188 31.109 31.891 1 90.5 169 SER B N 1
ATOM 4874 C CA . SER B 1 169 ? 13.328 32.562 31.953 1 90.5 169 SER B CA 1
ATOM 4875 C C . SER B 1 169 ? 11.984 33.25 32.219 1 90.5 169 SER B C 1
ATOM 4877 O O . SER B 1 169 ? 11.922 34.219 32.938 1 90.5 169 SER B O 1
ATOM 4879 N N . ASN B 1 170 ? 10.93 32.688 31.625 1 88.81 170 ASN B N 1
ATOM 4880 C CA . ASN B 1 170 ? 9.578 33.188 31.859 1 88.81 170 ASN B CA 1
ATOM 4881 C C . ASN B 1 170 ? 9.148 33.031 33.312 1 88.81 170 ASN B C 1
ATOM 4883 O O . ASN B 1 170 ? 8.508 33.906 33.875 1 88.81 170 ASN B O 1
ATOM 4887 N N . ILE B 1 171 ? 9.484 31.953 33.875 1 91.88 171 ILE B N 1
ATOM 4888 C CA . ILE B 1 171 ? 9.148 31.688 35.25 1 91.88 171 ILE B CA 1
ATOM 4889 C C . ILE B 1 171 ? 9.883 32.656 36.188 1 91.88 171 ILE B C 1
ATOM 4891 O O . ILE B 1 171 ? 9.305 33.188 37.125 1 91.88 171 ILE B O 1
ATOM 4895 N N . ALA B 1 172 ? 11.125 32.938 35.875 1 91 172 ALA B N 1
ATOM 4896 C CA . ALA B 1 172 ? 11.891 33.938 36.625 1 91 172 ALA B CA 1
ATOM 4897 C C . ALA B 1 172 ? 11.258 35.312 36.562 1 91 172 ALA B C 1
ATOM 4899 O O . ALA B 1 172 ? 11.133 36 37.562 1 91 172 ALA B O 1
ATOM 4900 N N . ALA B 1 173 ? 10.82 35.625 35.375 1 86.44 173 ALA B N 1
ATOM 4901 C CA . ALA B 1 173 ? 10.203 36.938 35.156 1 86.44 173 ALA B CA 1
ATOM 4902 C C . ALA B 1 173 ? 8.852 37.031 35.844 1 86.44 173 ALA B C 1
ATOM 4904 O O . ALA B 1 173 ? 8.547 38.031 36.469 1 86.44 173 ALA B O 1
ATOM 4905 N N . THR B 1 174 ? 8.039 36.031 35.75 1 88.62 174 THR B N 1
ATOM 4906 C CA . THR B 1 174 ? 6.715 36.031 36.344 1 88.62 174 THR B CA 1
ATOM 4907 C C . THR B 1 174 ? 6.812 35.969 37.875 1 88.62 174 THR B C 1
ATOM 4909 O O . THR B 1 174 ? 5.977 36.531 38.594 1 88.62 174 THR B O 1
ATOM 4912 N N . SER B 1 175 ? 7.824 35.281 38.375 1 91.94 175 SER B N 1
ATOM 4913 C CA . SER B 1 175 ? 8.078 35.281 39.812 1 91.94 175 SER B CA 1
ATOM 4914 C C . SER B 1 175 ? 8.43 36.656 40.344 1 91.94 175 SER B C 1
ATOM 4916 O O . SER B 1 175 ? 7.938 37.094 41.375 1 91.94 175 SER B O 1
ATOM 4918 N N . GLN B 1 176 ? 9.25 37.312 39.594 1 89.06 176 GLN B N 1
ATOM 4919 C CA . GLN B 1 176 ? 9.602 38.688 39.938 1 89.06 176 GLN B CA 1
ATOM 4920 C C . GLN B 1 176 ? 8.367 39.594 39.938 1 89.06 176 GLN B C 1
ATOM 4922 O O . GLN B 1 176 ? 8.227 40.469 40.781 1 89.06 176 GLN B O 1
ATOM 4927 N N . GLN B 1 177 ? 7.504 39.312 39.031 1 86.25 177 GLN B N 1
ATOM 4928 C CA . GLN B 1 177 ? 6.27 40.094 38.938 1 86.25 177 GLN B CA 1
ATOM 4929 C C . GLN B 1 177 ? 5.371 39.844 40.156 1 86.25 177 GLN B C 1
ATOM 4931 O O . GLN B 1 177 ? 4.711 40.781 40.625 1 86.25 177 GLN B O 1
ATOM 4936 N N . LEU B 1 178 ? 5.285 38.625 40.5 1 89.75 178 LEU B N 1
ATOM 4937 C CA . LEU B 1 178 ? 4.492 38.312 41.688 1 89.75 178 LEU B CA 1
ATOM 4938 C C . LEU B 1 178 ? 5.051 39.031 42.906 1 89.75 178 LEU B C 1
ATOM 4940 O O . LEU B 1 178 ? 4.293 39.594 43.719 1 89.75 178 LEU B O 1
ATOM 4944 N N . ASP B 1 179 ? 6.32 39.062 43.031 1 91.75 179 ASP B N 1
ATOM 4945 C CA . ASP B 1 179 ? 6.98 39.719 44.156 1 91.75 179 ASP B CA 1
ATOM 4946 C C . ASP B 1 179 ? 6.695 41.219 44.125 1 91.75 179 ASP B C 1
ATOM 4948 O O . ASP B 1 179 ? 6.434 41.844 45.156 1 91.75 179 ASP B O 1
ATOM 4952 N N . GLN B 1 180 ? 6.719 41.75 42.938 1 86.62 180 GLN B N 1
ATOM 4953 C CA . GLN B 1 180 ? 6.457 43.188 42.781 1 86.62 180 GLN B CA 1
ATOM 4954 C C . GLN B 1 180 ? 5.008 43.531 43.125 1 86.62 180 GLN B C 1
ATOM 4956 O O . GLN B 1 180 ? 4.73 44.531 43.75 1 86.62 180 GLN B O 1
ATOM 4961 N N . ALA B 1 181 ? 4.129 42.656 42.625 1 85.69 181 ALA B N 1
ATOM 4962 C CA . ALA B 1 181 ? 2.711 42.875 42.938 1 85.69 181 ALA B CA 1
ATOM 4963 C C . ALA B 1 181 ? 2.445 42.781 44.438 1 85.69 181 ALA B C 1
ATOM 4965 O O . ALA B 1 181 ? 1.654 43.562 44.969 1 85.69 181 ALA B O 1
ATOM 4966 N N . GLN B 1 182 ? 3.084 41.969 45.125 1 91.38 182 GLN B N 1
ATOM 4967 C CA . GLN B 1 182 ? 2.949 41.812 46.562 1 91.38 182 GLN B CA 1
ATOM 4968 C C . GLN B 1 182 ? 3.477 43.031 47.281 1 91.38 182 GLN B C 1
ATOM 4970 O O . GLN B 1 182 ? 2.84 43.531 48.219 1 91.38 182 GLN B O 1
ATOM 4975 N N . ARG B 1 183 ? 4.566 43.531 46.844 1 90.12 183 ARG B N 1
ATOM 4976 C CA . ARG B 1 183 ? 5.16 44.719 47.469 1 90.12 183 ARG B CA 1
ATOM 4977 C C . ARG B 1 183 ? 4.277 45.938 47.25 1 90.12 183 ARG B C 1
ATOM 4979 O O . ARG B 1 183 ? 4.098 46.75 48.188 1 90.12 183 ARG B O 1
ATOM 4986 N N . ARG B 1 184 ? 3.781 46.062 46.062 1 87 184 ARG B N 1
ATOM 4987 C CA . ARG B 1 184 ? 2.898 47.188 45.781 1 87 184 ARG B CA 1
ATOM 4988 C C . ARG B 1 184 ? 1.633 47.125 46.625 1 87 184 ARG B C 1
ATOM 4990 O O . ARG B 1 184 ? 1.139 48.156 47.094 1 87 184 ARG B O 1
ATOM 4997 N N . TYR B 1 185 ? 1.105 45.969 46.781 1 88.69 185 TYR B N 1
ATOM 4998 C CA . TYR B 1 185 ? -0.076 45.781 47.625 1 88.69 185 TYR B CA 1
ATOM 4999 C C . TYR B 1 185 ? 0.22 46.156 49.062 1 88.69 185 TYR B C 1
ATOM 5001 O O . TYR B 1 185 ? -0.568 46.844 49.719 1 88.69 185 TYR B O 1
ATOM 5009 N N . ASP B 1 186 ? 1.318 45.75 49.5 1 91.81 186 ASP B N 1
ATOM 5010 C CA . ASP B 1 186 ? 1.721 46.031 50.875 1 91.81 186 ASP B CA 1
ATOM 5011 C C . ASP B 1 186 ? 1.904 47.531 51.125 1 91.81 186 ASP B C 1
ATOM 5013 O O . ASP B 1 186 ? 1.682 48.031 52.219 1 91.81 186 ASP B O 1
ATOM 5017 N N . ASN B 1 187 ? 2.213 48.25 50.062 1 90.94 187 ASN B N 1
ATOM 5018 C CA . ASN B 1 187 ? 2.422 49.688 50.125 1 90.94 187 ASN B CA 1
ATOM 5019 C C . ASN B 1 187 ? 1.147 50.469 49.812 1 90.94 187 ASN B C 1
ATOM 5021 O O . ASN B 1 187 ? 1.169 51.688 49.688 1 90.94 187 ASN B O 1
ATOM 5025 N N . GLY B 1 188 ? 0.021 49.688 49.562 1 87.56 188 GLY B N 1
ATOM 5026 C CA . GLY B 1 188 ? -1.271 50.312 49.312 1 87.56 188 GLY B CA 1
ATOM 5027 C C . GLY B 1 188 ? -1.426 50.781 47.875 1 87.56 188 GLY B C 1
ATOM 5028 O O . GLY B 1 188 ? -2.342 51.562 47.562 1 87.56 188 GLY B O 1
ATOM 5029 N N . GLU B 1 189 ? -0.506 50.344 47.062 1 82.62 189 GLU B N 1
ATOM 5030 C CA . GLU B 1 189 ? -0.492 50.844 45.688 1 82.62 189 GLU B CA 1
ATOM 5031 C C . GLU B 1 189 ? -0.95 49.75 44.719 1 82.62 189 GLU B C 1
ATOM 5033 O O . GLU B 1 189 ? -1.021 50 43.5 1 82.62 189 GLU B O 1
ATOM 5038 N N . GLY B 1 190 ? -1.173 48.562 45.281 1 79.75 190 GLY B N 1
ATOM 5039 C CA . GLY B 1 190 ? -1.573 47.469 44.406 1 79.75 190 GLY B CA 1
ATOM 5040 C C . GLY B 1 190 ? -2.871 46.812 44.844 1 79.75 190 GLY B C 1
ATOM 5041 O O . GLY B 1 190 ? -3.439 47.156 45.875 1 79.75 190 GLY B O 1
ATOM 5042 N N . THR B 1 191 ? -3.398 45.969 43.938 1 87.25 191 THR B N 1
ATOM 5043 C CA . THR B 1 191 ? -4.66 45.312 44.219 1 87.25 191 THR B CA 1
ATOM 5044 C C . THR B 1 191 ? -4.449 43.812 44.375 1 87.25 191 THR B C 1
ATOM 5046 O O . THR B 1 191 ? -3.449 43.25 43.906 1 87.25 191 THR B O 1
ATOM 5049 N N . VAL B 1 192 ? -5.418 43.188 45.031 1 85.75 192 VAL B N 1
ATOM 5050 C CA . VAL B 1 192 ? -5.414 41.75 45.219 1 85.75 192 VAL B CA 1
ATOM 5051 C C . VAL B 1 192 ? -5.555 41.062 43.875 1 85.75 192 VAL B C 1
ATOM 5053 O O . VAL B 1 192 ? -4.988 39.969 43.656 1 85.75 192 VAL B O 1
ATOM 5056 N N . THR B 1 193 ? -6.23 41.719 42.969 1 82.88 193 THR B N 1
ATOM 5057 C CA . THR B 1 193 ? -6.438 41.188 41.625 1 82.88 193 THR B CA 1
ATOM 5058 C C . THR B 1 193 ? -5.113 41.062 40.875 1 82.88 193 THR B C 1
ATOM 5060 O O . THR B 1 193 ? -4.871 40.062 40.188 1 82.88 193 THR B O 1
ATOM 5063 N N . GLU B 1 194 ? -4.277 42 41.125 1 82.19 194 GLU B N 1
ATOM 5064 C CA . GLU B 1 194 ? -2.979 42 40.469 1 82.19 194 GLU B CA 1
ATOM 5065 C C . GLU B 1 194 ? -2.105 40.844 41 1 82.19 194 GLU B C 1
ATOM 5067 O O . GLU B 1 194 ? -1.367 40.219 40.25 1 82.19 194 GLU B O 1
ATOM 5072 N N . ILE B 1 195 ? -2.199 40.625 42.219 1 85.81 195 ILE B N 1
ATOM 5073 C CA . ILE B 1 195 ? -1.441 39.531 42.812 1 85.81 195 ILE B CA 1
ATOM 5074 C C . ILE B 1 195 ? -1.937 38.188 42.281 1 85.81 195 ILE B C 1
ATOM 5076 O O . ILE B 1 195 ? -1.138 37.344 41.875 1 85.81 195 ILE B O 1
ATOM 5080 N N . ASN B 1 196 ? -3.227 38.094 42.25 1 88.44 196 ASN B N 1
ATOM 5081 C CA . ASN B 1 196 ? -3.812 36.844 41.75 1 88.44 196 ASN B CA 1
ATOM 5082 C C . ASN B 1 196 ? -3.494 36.594 40.281 1 88.44 196 ASN B C 1
ATOM 5084 O O . ASN B 1 196 ? -3.277 35.469 39.875 1 88.44 196 ASN B O 1
ATOM 5088 N N . GLU B 1 197 ? -3.479 37.594 39.531 1 82.75 197 GLU B N 1
ATOM 5089 C CA . GLU B 1 197 ? -3.135 37.5 38.125 1 82.75 197 GLU B CA 1
ATOM 5090 C C . GLU B 1 197 ? -1.681 37.062 37.938 1 82.75 197 GLU B C 1
ATOM 5092 O O . GLU B 1 197 ? -1.381 36.219 37.094 1 82.75 197 GLU B O 1
ATOM 5097 N N . ALA B 1 198 ? -0.855 37.688 38.719 1 83.94 198 ALA B N 1
ATOM 5098 C CA . ALA B 1 198 ? 0.562 37.344 38.656 1 83.94 198 ALA B CA 1
ATOM 5099 C C . ALA B 1 198 ? 0.796 35.906 39.094 1 83.94 198 ALA B C 1
ATOM 5101 O O . ALA B 1 198 ? 1.611 35.188 38.5 1 83.94 198 ALA B O 1
ATOM 5102 N N . GLN B 1 199 ? 0.033 35.531 40.094 1 89.69 199 GLN B N 1
ATOM 5103 C CA . GLN B 1 199 ? 0.135 34.156 40.562 1 89.69 199 GLN B CA 1
ATOM 5104 C C . GLN B 1 199 ? -0.34 33.156 39.531 1 89.69 199 GLN B C 1
ATOM 5106 O O . GLN B 1 199 ? 0.293 32.125 39.312 1 89.69 199 GLN B O 1
ATOM 5111 N N . ALA B 1 200 ? -1.391 33.5 38.875 1 87.88 200 ALA B N 1
ATOM 5112 C CA . ALA B 1 200 ? -1.933 32.625 37.844 1 87.88 200 ALA B CA 1
ATOM 5113 C C . ALA B 1 200 ? -0.941 32.469 36.688 1 87.88 200 ALA B C 1
ATOM 5115 O O . ALA B 1 200 ? -0.76 31.391 36.156 1 87.88 200 ALA B O 1
ATOM 5116 N N . ASN B 1 201 ? -0.367 33.531 36.344 1 84.56 201 ASN B N 1
ATOM 5117 C CA . ASN B 1 201 ? 0.606 33.5 35.25 1 84.56 201 ASN B CA 1
ATOM 5118 C C . ASN B 1 201 ? 1.816 32.656 35.594 1 84.56 201 ASN B C 1
ATOM 5120 O O . ASN B 1 201 ? 2.332 31.922 34.75 1 84.56 201 ASN B O 1
ATOM 5124 N N . LEU B 1 202 ? 2.271 32.781 36.781 1 88.62 202 LEU B N 1
ATOM 5125 C CA . LEU B 1 202 ? 3.398 31.969 37.219 1 88.62 202 LEU B CA 1
ATOM 5126 C C . LEU B 1 202 ? 3.051 30.484 37.219 1 88.62 202 LEU B C 1
ATOM 5128 O O . LEU B 1 202 ? 3.84 29.656 36.75 1 88.62 202 LEU B O 1
ATOM 5132 N N . GLU B 1 203 ? 1.866 30.188 37.688 1 89.81 203 GLU B N 1
ATOM 5133 C CA . GLU B 1 203 ? 1.432 28.797 37.75 1 89.81 203 GLU B CA 1
ATOM 5134 C C . GLU B 1 203 ? 1.293 28.219 36.344 1 89.81 203 GLU B C 1
ATOM 5136 O O . GLU B 1 203 ? 1.64 27.062 36.094 1 89.81 203 GLU B O 1
ATOM 5141 N N . LEU B 1 204 ? 0.757 29.016 35.438 1 84.81 204 LEU B N 1
ATOM 5142 C CA . LEU B 1 204 ? 0.636 28.594 34.031 1 84.81 204 LEU B CA 1
ATOM 5143 C C . LEU B 1 204 ? 2.01 28.344 33.438 1 84.81 204 LEU B C 1
ATOM 5145 O O . LEU B 1 204 ? 2.197 27.375 32.688 1 84.81 204 LEU B O 1
ATOM 5149 N N . ALA B 1 205 ? 2.947 29.172 33.688 1 87.44 205 ALA B N 1
ATOM 5150 C CA . ALA B 1 205 ? 4.305 29.031 33.156 1 87.44 205 ALA B CA 1
ATOM 5151 C C . ALA B 1 205 ? 4.961 27.766 33.719 1 87.44 205 ALA B C 1
ATOM 5153 O O . ALA B 1 205 ? 5.668 27.062 33 1 87.44 205 ALA B O 1
ATOM 5154 N N . GLN B 1 206 ? 4.688 27.516 35 1 91.88 206 GLN B N 1
ATOM 5155 C CA . GLN B 1 206 ? 5.238 26.312 35.625 1 91.88 206 GLN B CA 1
ATOM 5156 C C . GLN B 1 206 ? 4.648 25.047 35 1 91.88 206 GLN B C 1
ATOM 5158 O O . GLN B 1 206 ? 5.367 24.078 34.75 1 91.88 206 GLN B O 1
ATOM 5163 N N . ALA B 1 207 ? 3.383 25.078 34.781 1 90.38 207 ALA B N 1
ATOM 5164 C CA . ALA B 1 207 ? 2.721 23.938 34.156 1 90.38 207 ALA B CA 1
ATOM 5165 C C . ALA B 1 207 ? 3.273 23.688 32.75 1 90.38 207 ALA B C 1
ATOM 5167 O O . ALA B 1 207 ? 3.488 22.531 32.344 1 90.38 207 ALA B O 1
ATOM 5168 N N . GLU B 1 208 ? 3.469 24.688 31.984 1 89.38 208 GLU B N 1
ATOM 5169 C CA . GLU B 1 208 ? 4.004 24.578 30.641 1 89.38 208 GLU B CA 1
ATOM 5170 C C . GLU B 1 208 ? 5.422 24.016 30.641 1 89.38 208 GLU B C 1
ATOM 5172 O O . GLU B 1 208 ? 5.797 23.25 29.75 1 89.38 208 GLU B O 1
ATOM 5177 N N . LEU B 1 209 ? 6.211 24.484 31.609 1 92.19 209 LEU B N 1
ATOM 5178 C CA . LEU B 1 209 ? 7.57 23.984 31.734 1 92.19 209 LEU B CA 1
ATOM 5179 C C . LEU B 1 209 ? 7.566 22.469 31.953 1 92.19 209 LEU B C 1
ATOM 5181 O O . LEU B 1 209 ? 8.336 21.734 31.328 1 92.19 209 LEU B O 1
ATOM 5185 N N . ILE B 1 210 ? 6.676 22 32.812 1 92.75 210 ILE B N 1
ATOM 5186 C CA . ILE B 1 210 ? 6.59 20.578 33.125 1 92.75 210 ILE B CA 1
ATOM 5187 C C . ILE B 1 210 ? 6.258 19.797 31.844 1 92.75 210 ILE B C 1
ATOM 5189 O O . ILE B 1 210 ? 6.902 18.781 31.547 1 92.75 210 ILE B O 1
ATOM 5193 N N . THR B 1 211 ? 5.273 20.219 31.078 1 92.62 211 THR B N 1
ATOM 5194 C CA . THR B 1 211 ? 4.855 19.562 29.844 1 92.62 211 THR B CA 1
ATOM 5195 C C . THR B 1 211 ? 5.992 19.562 28.828 1 92.62 211 THR B C 1
ATOM 5197 O O . THR B 1 211 ? 6.207 18.562 28.141 1 92.62 211 THR B O 1
ATOM 5200 N N . THR B 1 212 ? 6.672 20.641 28.734 1 94.25 212 THR B N 1
ATOM 5201 C CA . THR B 1 212 ? 7.754 20.766 27.766 1 94.25 212 THR B CA 1
ATOM 5202 C C . THR B 1 212 ? 8.938 19.891 28.156 1 94.25 212 THR B C 1
ATOM 5204 O O . THR B 1 212 ? 9.578 19.281 27.297 1 94.25 212 THR B O 1
ATOM 5207 N N . GLU B 1 213 ? 9.203 19.859 29.453 1 93.94 213 GLU B N 1
ATOM 5208 C CA . GLU B 1 213 ? 10.281 19 29.938 1 93.94 213 GLU B CA 1
ATOM 5209 C C . GLU B 1 213 ? 9.977 17.531 29.656 1 93.94 213 GLU B C 1
ATOM 5211 O O . GLU B 1 213 ? 10.883 16.766 29.312 1 93.94 213 GLU B O 1
ATOM 5216 N N . ASN B 1 214 ? 8.797 17.172 29.828 1 93.56 214 ASN B N 1
ATOM 5217 C CA . ASN B 1 214 ? 8.383 15.812 29.484 1 93.56 214 ASN B CA 1
ATOM 5218 C C . ASN B 1 214 ? 8.578 15.516 28 1 93.56 214 ASN B C 1
ATOM 5220 O O . ASN B 1 214 ? 9.055 14.445 27.641 1 93.56 214 ASN B O 1
ATOM 5224 N N . SER B 1 215 ? 8.164 16.406 27.172 1 94.44 215 SER B N 1
ATOM 5225 C CA . SER B 1 215 ? 8.344 16.25 25.734 1 94.44 215 SER B CA 1
ATOM 5226 C C . SER B 1 215 ? 9.82 16.125 25.375 1 94.44 215 SER B C 1
ATOM 5228 O O . SER B 1 215 ? 10.195 15.312 24.516 1 94.44 215 SER B O 1
ATOM 5230 N N . LEU B 1 216 ? 10.664 17.016 25.984 1 95.19 216 LEU B N 1
ATOM 5231 C CA . LEU B 1 216 ? 12.102 16.953 25.75 1 95.19 216 LEU B CA 1
ATOM 5232 C C . LEU B 1 216 ? 12.664 15.586 26.094 1 95.19 216 LEU B C 1
ATOM 5234 O O . LEU B 1 216 ? 13.445 15.016 25.328 1 95.19 216 LEU B O 1
ATOM 5238 N N . ALA B 1 217 ? 12.172 15.047 27.219 1 94.94 217 ALA B N 1
ATOM 5239 C CA . ALA B 1 217 ? 12.625 13.727 27.641 1 94.94 217 ALA B CA 1
ATOM 5240 C C . ALA B 1 217 ? 12.203 12.656 26.625 1 94.94 217 ALA B C 1
ATOM 5242 O O . ALA B 1 217 ? 12.977 11.742 26.328 1 94.94 217 ALA B O 1
ATOM 5243 N N . VAL B 1 218 ? 11.047 12.766 26.141 1 95.38 218 VAL B N 1
ATOM 5244 C CA . VAL B 1 218 ? 10.531 11.812 25.172 1 95.38 218 VAL B CA 1
ATOM 5245 C C . VAL B 1 218 ? 11.359 11.883 23.875 1 95.38 218 VAL B C 1
ATOM 5247 O O . VAL B 1 218 ? 11.711 10.852 23.312 1 95.38 218 VAL B O 1
ATOM 5250 N N . PHE B 1 219 ? 11.656 13.078 23.406 1 96.69 219 PHE B N 1
ATOM 5251 C CA . PHE B 1 219 ? 12.43 13.25 22.188 1 96.69 219 PHE B CA 1
ATOM 5252 C C . PHE B 1 219 ? 13.836 12.695 22.359 1 96.69 219 PHE B C 1
ATOM 5254 O O . PHE B 1 219 ? 14.367 12.039 21.453 1 96.69 219 PHE B O 1
ATOM 5261 N N . LYS B 1 220 ? 14.398 12.992 23.516 1 95.81 220 LYS B N 1
ATOM 5262 C CA . LYS B 1 220 ? 15.734 12.469 23.812 1 95.81 220 LYS B CA 1
ATOM 5263 C C . LYS B 1 220 ? 15.727 10.945 23.844 1 95.81 220 LYS B C 1
ATOM 5265 O O . LYS B 1 220 ? 16.641 10.305 23.328 1 95.81 220 LYS B O 1
ATOM 5270 N N . GLN B 1 221 ? 14.727 10.398 24.438 1 95.94 221 GLN B N 1
ATOM 5271 C CA . GLN B 1 221 ? 14.586 8.945 24.469 1 95.94 221 GLN B CA 1
ATOM 5272 C C . GLN B 1 221 ? 14.414 8.375 23.062 1 95.94 221 GLN B C 1
ATOM 5274 O O . GLN B 1 221 ? 14.945 7.301 22.766 1 95.94 221 GLN B O 1
ATOM 5279 N N . THR B 1 222 ? 13.688 8.984 22.25 1 96.81 222 THR B N 1
ATOM 5280 C CA . THR B 1 222 ? 13.484 8.547 20.875 1 96.81 222 THR B CA 1
ATOM 5281 C C . THR B 1 222 ? 14.812 8.516 20.109 1 96.81 222 THR B C 1
ATOM 5283 O O . THR B 1 222 ? 15.094 7.57 19.375 1 96.81 222 THR B O 1
ATOM 5286 N N . LEU B 1 223 ? 15.609 9.609 20.297 1 96.94 223 LEU B N 1
ATOM 5287 C CA . LEU B 1 223 ? 16.938 9.641 19.688 1 96.94 223 LEU B CA 1
ATOM 5288 C C . LEU B 1 223 ? 17.797 8.492 20.188 1 96.94 223 LEU B C 1
ATOM 5290 O O . LEU B 1 223 ? 18.516 7.863 19.422 1 96.94 223 LEU B O 1
ATOM 5294 N N . SER B 1 224 ? 17.641 8.281 21.484 1 96.25 224 SER B N 1
ATOM 5295 C CA . SER B 1 224 ? 18.406 7.203 22.094 1 96.25 224 SER B CA 1
ATOM 5296 C C . SER B 1 224 ? 17.984 5.844 21.531 1 96.25 224 SER B C 1
ATOM 5298 O O . SER B 1 224 ? 18.828 4.988 21.266 1 96.25 224 SER B O 1
ATOM 5300 N N . ASN B 1 225 ? 16.719 5.652 21.344 1 96.12 225 ASN B N 1
ATOM 5301 C CA . ASN B 1 225 ? 16.188 4.406 20.797 1 96.12 225 ASN B CA 1
ATOM 5302 C C . ASN B 1 225 ? 16.641 4.184 19.359 1 96.12 225 ASN B C 1
ATOM 5304 O O . ASN B 1 225 ? 16.844 3.043 18.953 1 96.12 225 ASN B O 1
ATOM 5308 N N . MET B 1 226 ? 16.828 5.172 18.594 1 96.75 226 MET B N 1
ATOM 5309 C CA . MET B 1 226 ? 17.234 5.066 17.188 1 96.75 226 MET B CA 1
ATOM 5310 C C . MET B 1 226 ? 18.75 4.84 17.078 1 96.75 226 MET B C 1
ATOM 5312 O O . MET B 1 226 ? 19.203 4.117 16.203 1 96.75 226 MET B O 1
ATOM 5316 N N . SER B 1 227 ? 19.516 5.492 18 1 96.31 227 SER B N 1
ATOM 5317 C CA . SER B 1 227 ? 20.969 5.512 17.844 1 96.31 227 SER B CA 1
ATOM 5318 C C . SER B 1 227 ? 21.625 4.465 18.734 1 96.31 227 SER B C 1
ATOM 5320 O O . SER B 1 227 ? 22.797 4.129 18.547 1 96.31 227 SER B O 1
ATOM 5322 N N . GLY B 1 228 ? 20.984 4.047 19.828 1 95.19 228 GLY B N 1
ATOM 5323 C CA . GLY B 1 228 ? 21.531 3.039 20.719 1 95.19 228 GLY B CA 1
ATOM 5324 C C . GLY B 1 228 ? 22.391 3.629 21.812 1 95.19 228 GLY B C 1
ATOM 5325 O O . GLY B 1 228 ? 22.938 2.896 22.656 1 95.19 228 GLY B O 1
ATOM 5326 N N . VAL B 1 229 ? 22.516 5 21.828 1 93.94 229 VAL B N 1
ATOM 5327 C CA . VAL B 1 229 ? 23.297 5.668 22.859 1 93.94 229 VAL B CA 1
ATOM 5328 C C . VAL B 1 229 ? 22.406 6.586 23.672 1 93.94 229 VAL B C 1
ATOM 5330 O O . VAL B 1 229 ? 21.375 7.074 23.172 1 93.94 229 VAL B O 1
ATOM 5333 N N . ALA B 1 230 ? 22.766 6.727 24.859 1 93.62 230 ALA B N 1
ATOM 5334 C CA . ALA B 1 230 ? 22.016 7.66 25.703 1 93.62 230 ALA B CA 1
ATOM 5335 C C . ALA B 1 230 ? 22.297 9.102 25.297 1 93.62 230 ALA B C 1
ATOM 5337 O O . ALA B 1 230 ? 23.406 9.594 25.422 1 93.62 230 ALA B O 1
ATOM 5338 N N . VAL B 1 231 ? 21.234 9.711 24.766 1 93.06 231 VAL B N 1
ATOM 5339 C CA . VAL B 1 231 ? 21.375 11.078 24.281 1 93.06 231 VAL B CA 1
ATOM 5340 C C . VAL B 1 231 ? 21.016 12.07 25.391 1 93.06 231 VAL B C 1
ATOM 5342 O O . VAL B 1 231 ? 19.859 12.133 25.797 1 93.06 231 VAL B O 1
ATOM 5345 N N . THR B 1 232 ? 21.984 12.812 25.859 1 89.38 232 THR B N 1
ATOM 5346 C CA . THR B 1 232 ? 21.766 13.789 26.922 1 89.38 232 THR B CA 1
ATOM 5347 C C . THR B 1 232 ? 21.891 15.211 26.375 1 89.38 232 THR B C 1
ATOM 5349 O O . THR B 1 232 ? 21.062 16.078 26.672 1 89.38 232 THR B O 1
ATOM 5352 N N . ASP B 1 233 ? 22.922 15.406 25.609 1 86.94 233 ASP B N 1
ATOM 5353 C CA . ASP B 1 233 ? 23.156 16.719 25.016 1 86.94 233 ASP B CA 1
ATOM 5354 C C . ASP B 1 233 ? 23.344 16.625 23.516 1 86.94 233 ASP B C 1
ATOM 5356 O O . ASP B 1 233 ? 24 15.711 23.016 1 86.94 233 ASP B O 1
ATOM 5360 N N . ILE B 1 234 ? 22.656 17.516 22.859 1 89.75 234 ILE B N 1
ATOM 5361 C CA . ILE B 1 234 ? 22.812 17.531 21.406 1 89.75 234 ILE B CA 1
ATOM 5362 C C . ILE B 1 234 ? 23.344 18.891 20.969 1 89.75 234 ILE B C 1
ATOM 5364 O O . ILE B 1 234 ? 23.078 19.906 21.609 1 89.75 234 ILE B O 1
ATOM 5368 N N . ALA B 1 235 ? 24.125 18.844 19.875 1 88.31 235 ALA B N 1
ATOM 5369 C CA . ALA B 1 235 ? 24.734 20.062 19.344 1 88.31 235 ALA B CA 1
ATOM 5370 C C . ALA B 1 235 ? 23.672 21 18.75 1 88.31 235 ALA B C 1
ATOM 5372 O O . ALA B 1 235 ? 22.797 20.562 18 1 88.31 235 ALA B O 1
ATOM 5373 N N . PRO B 1 236 ? 23.734 22.234 19.156 1 88.25 236 PRO B N 1
ATOM 5374 C CA . PRO B 1 236 ? 22.781 23.203 18.609 1 88.25 236 PRO B CA 1
ATOM 5375 C C . PRO B 1 236 ? 23.047 23.531 17.141 1 88.25 236 PRO B C 1
ATOM 5377 O O . PRO B 1 236 ? 24.125 23.234 16.625 1 88.25 236 PRO B O 1
ATOM 5380 N N . LEU B 1 237 ? 21.984 24 16.531 1 84.62 237 LEU B N 1
ATOM 5381 C CA . LEU B 1 237 ? 22.109 24.484 15.156 1 84.62 237 LEU B CA 1
ATOM 5382 C C . LEU B 1 237 ? 22.859 25.812 15.109 1 84.62 237 LEU B C 1
ATOM 5384 O O . LEU B 1 237 ? 22.656 26.672 15.961 1 84.62 237 LEU B O 1
ATOM 5388 N N . ASP B 1 238 ? 23.781 25.875 14.188 1 81.62 238 ASP B N 1
ATOM 5389 C CA . ASP B 1 238 ? 24.422 27.172 13.961 1 81.62 238 ASP B CA 1
ATOM 5390 C C . ASP B 1 238 ? 23.562 28.062 13.07 1 81.62 238 ASP B C 1
ATOM 5392 O O . ASP B 1 238 ? 23.578 27.922 11.844 1 81.62 238 ASP B O 1
ATOM 5396 N N . ILE B 1 239 ? 22.906 28.922 13.672 1 75.94 239 ILE B N 1
ATOM 5397 C CA . ILE B 1 239 ? 21.922 29.781 13.023 1 75.94 239 ILE B CA 1
ATOM 5398 C C . ILE B 1 239 ? 22.594 30.656 11.969 1 75.94 239 ILE B C 1
ATOM 5400 O O . ILE B 1 239 ? 21.984 31 10.961 1 75.94 239 ILE B O 1
ATOM 5404 N N . ALA B 1 240 ? 23.859 31.062 12.234 1 74.12 240 ALA B N 1
ATOM 5405 C CA . ALA B 1 240 ? 24.594 31.922 11.328 1 74.12 240 ALA B CA 1
ATOM 5406 C C . ALA B 1 240 ? 24.891 31.219 10.008 1 74.12 240 ALA B C 1
ATOM 5408 O O . ALA B 1 240 ? 25.125 31.875 8.984 1 74.12 240 ALA B O 1
ATOM 5409 N N . GLN B 1 241 ? 24.734 29.953 10.07 1 77.69 241 GLN B N 1
ATOM 5410 C CA . GLN B 1 241 ? 25.125 29.188 8.898 1 77.69 241 GLN B CA 1
ATOM 5411 C C . GLN B 1 241 ? 23.891 28.719 8.117 1 77.69 241 GLN B C 1
ATOM 5413 O O . GLN B 1 241 ? 24.016 27.969 7.141 1 77.69 241 GLN B O 1
ATOM 5418 N N . LEU B 1 242 ? 22.75 29.172 8.492 1 81.12 242 LEU B N 1
ATOM 5419 C CA . LEU B 1 242 ? 21.547 28.797 7.754 1 81.12 242 LEU B CA 1
ATOM 5420 C C . LEU B 1 242 ? 21.547 29.422 6.367 1 81.12 242 LEU B C 1
ATOM 5422 O O . LEU B 1 242 ? 22 30.562 6.191 1 81.12 242 LEU B O 1
ATOM 5426 N N . PRO B 1 243 ? 21.062 28.688 5.441 1 77.12 243 PRO B N 1
ATOM 5427 C CA . PRO B 1 243 ? 21.094 29.219 4.078 1 77.12 243 PRO B CA 1
ATOM 5428 C C . PRO B 1 243 ? 20.172 30.422 3.906 1 77.12 243 PRO B C 1
ATOM 5430 O O . PRO B 1 243 ? 19.109 30.484 4.527 1 77.12 243 PRO B O 1
ATOM 5433 N N . ALA B 1 244 ? 20.672 31.312 3.043 1 76.25 244 ALA B N 1
ATOM 5434 C CA . ALA B 1 244 ? 19.891 32.5 2.732 1 76.25 244 ALA B CA 1
ATOM 5435 C C . ALA B 1 244 ? 18.875 32.219 1.63 1 76.25 244 ALA B C 1
ATOM 5437 O O . ALA B 1 244 ? 17.953 33.031 1.412 1 76.25 244 ALA B O 1
ATOM 5438 N N . GLY B 1 245 ? 19.047 31.141 1.028 1 79.06 245 GLY B N 1
ATOM 5439 C CA . GLY B 1 245 ? 18.156 30.734 -0.053 1 79.06 245 GLY B CA 1
ATOM 5440 C C . GLY B 1 245 ? 18 29.234 -0.168 1 79.06 245 GLY B C 1
ATOM 5441 O O . GLY B 1 245 ? 18.453 28.484 0.701 1 79.06 245 GLY B O 1
ATOM 5442 N N . VAL B 1 246 ? 17.234 28.938 -1.201 1 85 246 VAL B N 1
ATOM 5443 C CA . VAL B 1 246 ? 17.062 27.516 -1.459 1 85 246 VAL B CA 1
ATOM 5444 C C . VAL B 1 246 ? 18.406 26.891 -1.82 1 85 246 VAL B C 1
ATOM 5446 O O . VAL B 1 246 ? 19.078 27.344 -2.736 1 85 246 VAL B O 1
ATOM 5449 N N . PRO B 1 247 ? 18.766 25.906 -1.079 1 81.81 247 PRO B N 1
ATOM 5450 C CA . PRO B 1 247 ? 20.047 25.281 -1.387 1 81.81 247 PRO B CA 1
ATOM 5451 C C . PRO B 1 247 ? 20.094 24.688 -2.797 1 81.81 247 PRO B C 1
ATOM 5453 O O . PRO B 1 247 ? 19.094 24.156 -3.279 1 81.81 247 PRO B O 1
ATOM 5456 N N . ASP B 1 248 ? 21.266 24.75 -3.488 1 80.75 248 ASP B N 1
ATOM 5457 C CA . ASP B 1 248 ? 21.562 24.172 -4.793 1 80.75 248 ASP B CA 1
ATOM 5458 C C . ASP B 1 248 ? 20.875 24.938 -5.914 1 80.75 248 ASP B C 1
ATOM 5460 O O . ASP B 1 248 ? 21.516 25.328 -6.895 1 80.75 248 ASP B O 1
ATOM 5464 N N . SER B 1 249 ? 19.547 25.094 -5.859 1 86.5 249 SER B N 1
ATOM 5465 C CA . SER B 1 249 ? 18.844 25.812 -6.914 1 86.5 249 SER B CA 1
ATOM 5466 C C . SER B 1 249 ? 17.438 26.219 -6.465 1 86.5 249 SER B C 1
ATOM 5468 O O . SER B 1 249 ? 16.75 25.438 -5.805 1 86.5 249 SER B O 1
ATOM 5470 N N . ASP B 1 250 ? 17.078 27.344 -6.879 1 88.19 250 ASP B N 1
ATOM 5471 C CA . ASP B 1 250 ? 15.711 27.797 -6.621 1 88.19 250 ASP B CA 1
ATOM 5472 C C . ASP B 1 250 ? 14.773 27.391 -7.758 1 88.19 250 ASP B C 1
ATOM 5474 O O . ASP B 1 250 ? 13.562 27.625 -7.684 1 88.19 250 ASP B O 1
ATOM 5478 N N . ASP B 1 251 ? 15.289 26.703 -8.648 1 91.69 251 ASP B N 1
ATOM 5479 C CA . ASP B 1 251 ? 14.531 26.344 -9.844 1 91.69 251 ASP B CA 1
ATOM 5480 C C . ASP B 1 251 ? 13.75 25.047 -9.641 1 91.69 251 ASP B C 1
ATOM 5482 O O . ASP B 1 251 ? 14.336 24 -9.344 1 91.69 251 ASP B O 1
ATOM 5486 N N . LEU B 1 252 ? 12.492 25.172 -9.906 1 93.25 252 LEU B N 1
ATOM 5487 C CA . LEU B 1 252 ? 11.625 24.016 -9.773 1 93.25 252 LEU B CA 1
ATOM 5488 C C . LEU B 1 252 ? 12.031 22.922 -10.758 1 93.25 252 LEU B C 1
ATOM 5490 O O . LEU B 1 252 ? 12 21.734 -10.43 1 93.25 252 LEU B O 1
ATOM 5494 N N . GLU B 1 253 ? 12.406 23.312 -11.93 1 93.88 253 GLU B N 1
ATOM 5495 C CA . GLU B 1 253 ? 12.758 22.344 -12.961 1 93.88 253 GLU B CA 1
ATOM 5496 C C . GLU B 1 253 ? 13.984 21.531 -12.562 1 93.88 253 GLU B C 1
ATOM 5498 O O . GLU B 1 253 ? 14.07 20.344 -12.852 1 93.88 253 GLU B O 1
ATOM 5503 N N . PHE B 1 254 ? 14.906 22.234 -11.938 1 95.38 254 PHE B N 1
ATOM 5504 C CA . PHE B 1 254 ? 16.078 21.531 -11.445 1 95.38 254 PHE B CA 1
ATOM 5505 C C . PHE B 1 254 ? 15.688 20.422 -10.484 1 95.38 254 PHE B C 1
ATOM 5507 O O . PHE B 1 254 ? 16.109 19.266 -10.648 1 95.38 254 PHE B O 1
ATOM 5514 N N . TRP B 1 255 ? 14.891 20.734 -9.523 1 96.5 255 TRP B N 1
ATOM 5515 C CA . TRP B 1 255 ? 14.492 19.766 -8.5 1 96.5 255 TRP B CA 1
ATOM 5516 C C . TRP B 1 255 ? 13.617 18.672 -9.094 1 96.5 255 TRP B C 1
ATOM 5518 O O . TRP B 1 255 ? 13.719 17.516 -8.695 1 96.5 255 TRP B O 1
ATOM 5528 N N . MET B 1 256 ? 12.812 19.047 -10.062 1 96 256 MET B N 1
ATOM 5529 C CA . MET B 1 256 ? 11.969 18.062 -10.734 1 96 256 MET B CA 1
ATOM 5530 C C . MET B 1 256 ? 12.812 17.047 -11.492 1 96 256 MET B C 1
ATOM 5532 O O . MET B 1 256 ? 12.539 15.844 -11.453 1 96 256 MET B O 1
ATOM 5536 N N . GLN B 1 257 ? 13.812 17.5 -12.164 1 96.19 257 GLN B N 1
ATOM 5537 C CA . GLN B 1 257 ? 14.703 16.609 -12.898 1 96.19 257 GLN B CA 1
ATOM 5538 C C . GLN B 1 257 ? 15.445 15.664 -11.961 1 96.19 257 GLN B C 1
ATOM 5540 O O . GLN B 1 257 ? 15.586 14.477 -12.258 1 96.19 257 GLN B O 1
ATOM 5545 N N . GLN B 1 258 ? 15.867 16.219 -10.859 1 96.06 258 GLN B N 1
ATOM 5546 C CA . GLN B 1 258 ? 16.547 15.383 -9.875 1 96.06 258 GLN B CA 1
ATOM 5547 C C . GLN B 1 258 ? 15.609 14.32 -9.305 1 96.06 258 GLN B C 1
ATOM 5549 O O . GLN B 1 258 ? 15.984 13.156 -9.164 1 96.06 258 GLN B O 1
ATOM 5554 N N . ALA B 1 259 ? 14.406 14.688 -8.984 1 97.44 259 ALA B N 1
ATOM 5555 C CA . ALA B 1 259 ? 13.422 13.773 -8.398 1 97.44 259 ALA B CA 1
ATOM 5556 C C . ALA B 1 259 ? 13.07 12.648 -9.375 1 97.44 259 ALA B C 1
ATOM 5558 O O . ALA B 1 259 ? 13.078 11.477 -9 1 97.44 259 ALA B O 1
ATOM 5559 N N . LEU B 1 260 ? 12.859 13.016 -10.648 1 96.94 260 LEU B N 1
ATOM 5560 C CA . LEU B 1 260 ? 12.445 12.047 -11.656 1 96.94 260 LEU B CA 1
ATOM 5561 C C . LEU B 1 260 ? 13.586 11.109 -12.023 1 96.94 260 LEU B C 1
ATOM 5563 O O . LEU B 1 260 ? 13.359 9.938 -12.336 1 96.94 260 LEU B O 1
ATOM 5567 N N . GLY B 1 261 ? 14.766 11.586 -11.883 1 95.81 261 GLY B N 1
ATOM 5568 C CA . GLY B 1 261 ? 15.922 10.812 -12.305 1 95.81 261 GLY B CA 1
ATOM 5569 C C . GLY B 1 261 ? 16.547 10.008 -11.18 1 95.81 261 GLY B C 1
ATOM 5570 O O . GLY B 1 261 ? 17.125 8.945 -11.406 1 95.81 261 GLY B O 1
ATOM 5571 N N . ASN B 1 262 ? 16.375 10.508 -9.914 1 95.38 262 ASN B N 1
ATOM 5572 C CA . ASN B 1 262 ? 17.234 9.945 -8.867 1 95.38 262 ASN B CA 1
ATOM 5573 C C . ASN B 1 262 ? 16.406 9.398 -7.711 1 95.38 262 ASN B C 1
ATOM 5575 O O . ASN B 1 262 ? 16.938 8.703 -6.844 1 95.38 262 ASN B O 1
ATOM 5579 N N . ASN B 1 263 ? 15.148 9.656 -7.637 1 97.69 263 ASN B N 1
ATOM 5580 C CA . ASN B 1 263 ? 14.359 9.195 -6.496 1 97.69 263 ASN B CA 1
ATOM 5581 C C . ASN B 1 263 ? 14.25 7.676 -6.469 1 97.69 263 ASN B C 1
ATOM 5583 O O . ASN B 1 263 ? 13.773 7.066 -7.43 1 97.69 263 ASN B O 1
ATOM 5587 N N . PRO B 1 264 ? 14.633 7.055 -5.336 1 98 264 PRO B N 1
ATOM 5588 C CA . PRO B 1 264 ? 14.664 5.594 -5.273 1 98 264 PRO B CA 1
ATOM 5589 C C . PRO B 1 264 ? 13.281 4.965 -5.359 1 98 264 PRO B C 1
ATOM 5591 O O . PRO B 1 264 ? 13.133 3.832 -5.828 1 98 264 PRO B O 1
ATOM 5594 N N . GLU B 1 265 ? 12.25 5.621 -4.934 1 97.88 265 GLU B N 1
ATOM 5595 C CA . GLU B 1 265 ? 10.898 5.078 -5.004 1 97.88 265 GLU B CA 1
ATOM 5596 C C . GLU B 1 265 ? 10.422 4.977 -6.449 1 97.88 265 GLU B C 1
ATOM 5598 O O . GLU B 1 265 ? 9.719 4.027 -6.812 1 97.88 265 GLU B O 1
ATOM 5603 N N . ILE B 1 266 ? 10.773 6 -7.246 1 98.06 266 ILE B N 1
ATOM 5604 C CA . ILE B 1 266 ? 10.43 5.957 -8.664 1 98.06 266 ILE B CA 1
ATOM 5605 C C . ILE B 1 266 ? 11.211 4.84 -9.352 1 98.06 266 ILE B C 1
ATOM 5607 O O . ILE B 1 266 ? 10.656 4.074 -10.141 1 98.06 266 ILE B O 1
ATOM 5611 N N . THR B 1 267 ? 12.492 4.727 -9 1 98.12 267 THR B N 1
ATOM 5612 C CA . THR B 1 267 ? 13.32 3.66 -9.555 1 98.12 267 THR B CA 1
ATOM 5613 C C . THR B 1 267 ? 12.742 2.293 -9.195 1 98.12 267 THR B C 1
ATOM 5615 O O . THR B 1 267 ? 12.625 1.418 -10.055 1 98.12 267 THR B O 1
ATOM 5618 N N . ALA B 1 268 ? 12.367 2.111 -7.938 1 98.31 268 ALA B N 1
ATOM 5619 C CA . ALA B 1 268 ? 11.789 0.848 -7.484 1 98.31 268 ALA B CA 1
ATOM 5620 C C . ALA B 1 268 ? 10.492 0.54 -8.234 1 98.31 268 ALA B C 1
ATOM 5622 O O . ALA B 1 268 ? 10.25 -0.605 -8.625 1 98.31 268 ALA B O 1
ATOM 5623 N N . ALA B 1 269 ? 9.648 1.53 -8.438 1 98.06 269 ALA B N 1
ATOM 5624 C CA . ALA B 1 269 ? 8.383 1.349 -9.148 1 98.06 269 ALA B CA 1
ATOM 5625 C C . ALA B 1 269 ? 8.633 0.968 -10.609 1 98.06 269 ALA B C 1
ATOM 5627 O O . ALA B 1 269 ? 7.934 0.118 -11.164 1 98.06 269 ALA B O 1
ATOM 5628 N N . ARG B 1 270 ? 9.641 1.62 -11.258 1 98.38 270 ARG B N 1
ATOM 5629 C CA . ARG B 1 270 ? 10.016 1.279 -12.625 1 98.38 270 ARG B CA 1
ATOM 5630 C C . ARG B 1 270 ? 10.445 -0.179 -12.727 1 98.38 270 ARG B C 1
ATOM 5632 O O . ARG B 1 270 ? 10.047 -0.887 -13.656 1 98.38 270 ARG B O 1
ATOM 5639 N N . LEU B 1 271 ? 11.234 -0.58 -11.758 1 98.5 271 LEU B N 1
ATOM 5640 C CA . LEU B 1 271 ? 11.711 -1.956 -11.734 1 98.5 271 LEU B CA 1
ATOM 5641 C C . LEU B 1 271 ? 10.57 -2.928 -11.453 1 98.5 271 LEU B C 1
ATOM 5643 O O . LEU B 1 271 ? 10.578 -4.055 -11.953 1 98.5 271 LEU B O 1
ATOM 5647 N N . SER B 1 272 ? 9.586 -2.529 -10.695 1 98.19 272 SER B N 1
ATOM 5648 C CA . SER B 1 272 ? 8.414 -3.357 -10.453 1 98.19 272 SER B CA 1
ATOM 5649 C C . SER B 1 272 ? 7.633 -3.605 -11.734 1 98.19 272 SER B C 1
ATOM 5651 O O . SER B 1 272 ? 7.047 -4.676 -11.914 1 98.19 272 SER B O 1
ATOM 5653 N N . VAL B 1 273 ? 7.574 -2.584 -12.648 1 98.44 273 VAL B N 1
ATOM 5654 C CA . VAL B 1 273 ? 6.969 -2.777 -13.961 1 98.44 273 VAL B CA 1
ATOM 5655 C C . VAL B 1 273 ? 7.75 -3.836 -14.742 1 98.44 273 VAL B C 1
ATOM 5657 O O . VAL B 1 273 ? 7.156 -4.703 -15.383 1 98.44 273 VAL B O 1
ATOM 5660 N N . GLU B 1 274 ? 9.055 -3.775 -14.633 1 98.44 274 GLU B N 1
ATOM 5661 C CA . GLU B 1 274 ? 9.891 -4.77 -15.305 1 98.44 274 GLU B CA 1
ATOM 5662 C C . GLU B 1 274 ? 9.641 -6.164 -14.742 1 98.44 274 GLU B C 1
ATOM 5664 O O . GLU B 1 274 ? 9.578 -7.141 -15.492 1 98.44 274 GLU B O 1
ATOM 5669 N N . VAL B 1 275 ? 9.508 -6.293 -13.406 1 98.56 275 VAL B N 1
ATOM 5670 C CA . VAL B 1 275 ? 9.18 -7.57 -12.781 1 98.56 275 VAL B CA 1
ATOM 5671 C C . VAL B 1 275 ? 7.867 -8.102 -13.352 1 98.56 275 VAL B C 1
ATOM 5673 O O . VAL B 1 275 ? 7.77 -9.281 -13.695 1 98.56 275 VAL B O 1
ATOM 5676 N N . ALA B 1 276 ? 6.844 -7.23 -13.461 1 98.5 276 ALA B N 1
ATOM 5677 C CA . ALA B 1 276 ? 5.555 -7.625 -14.023 1 98.5 276 ALA B CA 1
ATOM 5678 C C . ALA B 1 276 ? 5.695 -8.062 -15.477 1 98.5 276 ALA B C 1
ATOM 5680 O O . ALA B 1 276 ? 5.051 -9.023 -15.906 1 98.5 276 ALA B O 1
ATOM 5681 N N . ARG B 1 277 ? 6.543 -7.352 -16.25 1 98.56 277 ARG B N 1
ATOM 5682 C CA . ARG B 1 277 ? 6.773 -7.707 -17.641 1 98.56 277 ARG B CA 1
ATOM 5683 C C . ARG B 1 277 ? 7.418 -9.086 -17.75 1 98.56 277 ARG B C 1
ATOM 5685 O O . ARG B 1 277 ? 7.066 -9.867 -18.641 1 98.56 277 ARG B O 1
ATOM 5692 N N . GLN B 1 278 ? 8.336 -9.344 -16.828 1 98.56 278 GLN B N 1
ATOM 5693 C CA . GLN B 1 278 ? 8.961 -10.664 -16.844 1 98.56 278 GLN B CA 1
ATOM 5694 C C . GLN B 1 278 ? 7.965 -11.742 -16.438 1 98.56 278 GLN B C 1
ATOM 5696 O O . GLN B 1 278 ? 8.047 -12.883 -16.922 1 98.56 278 GLN B O 1
ATOM 5701 N N . ASP B 1 279 ? 6.992 -11.43 -15.664 1 98.19 279 ASP B N 1
ATOM 5702 C CA . ASP B 1 279 ? 5.941 -12.383 -15.312 1 98.19 279 ASP B CA 1
ATOM 5703 C C . ASP B 1 279 ? 5.078 -12.727 -16.531 1 98.19 279 ASP B C 1
ATOM 5705 O O . ASP B 1 279 ? 4.602 -13.852 -16.656 1 98.19 279 ASP B O 1
ATOM 5709 N N . VAL B 1 280 ? 4.871 -11.703 -17.438 1 98.5 280 VAL B N 1
ATOM 5710 C CA . VAL B 1 280 ? 4.188 -11.992 -18.688 1 98.5 280 VAL B CA 1
ATOM 5711 C C . VAL B 1 280 ? 4.98 -13.023 -19.484 1 98.5 280 VAL B C 1
ATOM 5713 O O . VAL B 1 280 ? 4.414 -14 -19.984 1 98.5 280 VAL B O 1
ATOM 5716 N N . GLU B 1 281 ? 6.277 -12.836 -19.531 1 98.38 281 GLU B N 1
ATOM 5717 C CA . GLU B 1 281 ? 7.129 -13.773 -20.266 1 98.38 281 GLU B CA 1
ATOM 5718 C C . GLU B 1 281 ? 7.105 -15.156 -19.609 1 98.38 281 GLU B C 1
ATOM 5720 O O . GLU B 1 281 ? 7.141 -16.172 -20.297 1 98.38 281 GLU B O 1
ATOM 5725 N N . LYS B 1 282 ? 7.059 -15.125 -18.297 1 98.19 282 LYS B N 1
ATOM 5726 C CA . LYS B 1 282 ? 6.965 -16.391 -17.578 1 98.19 282 LYS B CA 1
ATOM 5727 C C . LYS B 1 282 ? 5.688 -17.141 -17.938 1 98.19 282 LYS B C 1
ATOM 5729 O O . LYS B 1 282 ? 5.723 -18.344 -18.188 1 98.19 282 LYS B O 1
ATOM 5734 N N . LYS B 1 283 ? 4.562 -16.422 -17.984 1 97.94 283 LYS B N 1
ATOM 5735 C CA . LYS B 1 283 ? 3.295 -17.047 -18.359 1 97.94 283 LYS B CA 1
ATOM 5736 C C . LYS B 1 283 ? 3.289 -17.453 -19.828 1 97.94 283 LYS B C 1
ATOM 5738 O O . LYS B 1 283 ? 2.771 -18.5 -20.188 1 97.94 283 LYS B O 1
ATOM 5743 N N . ARG B 1 284 ? 3.898 -16.703 -20.75 1 97.5 284 ARG B N 1
ATOM 5744 C CA . ARG B 1 284 ? 3.982 -17 -22.188 1 97.5 284 ARG B CA 1
ATOM 5745 C C . ARG B 1 284 ? 4.805 -18.266 -22.438 1 97.5 284 ARG B C 1
ATOM 5747 O O . ARG B 1 284 ? 4.566 -18.984 -23.406 1 97.5 284 ARG B O 1
ATOM 5754 N N . ALA B 1 285 ? 5.727 -18.422 -21.484 1 97.5 285 ALA B N 1
ATOM 5755 C CA . ALA B 1 285 ? 6.574 -19.609 -21.609 1 97.5 285 ALA B CA 1
ATOM 5756 C C . ALA B 1 285 ? 5.734 -20.891 -21.594 1 97.5 285 ALA B C 1
ATOM 5758 O O . ALA B 1 285 ? 6.172 -21.922 -22.094 1 97.5 285 ALA B O 1
ATOM 5759 N N . GLY B 1 286 ? 4.512 -20.828 -21.078 1 95.94 286 GLY B N 1
ATOM 5760 C CA . GLY B 1 286 ? 3.613 -21.969 -21.047 1 95.94 286 GLY B CA 1
ATOM 5761 C C . GLY B 1 286 ? 3.191 -22.422 -22.422 1 95.94 286 GLY B C 1
ATOM 5762 O O . GLY B 1 286 ? 2.707 -23.547 -22.594 1 95.94 286 GLY B O 1
ATOM 5763 N N . HIS B 1 287 ? 3.449 -21.641 -23.516 1 95.88 287 HIS B N 1
ATOM 5764 C CA . HIS B 1 287 ? 3.121 -21.984 -24.906 1 95.88 287 HIS B CA 1
ATOM 5765 C C . HIS B 1 287 ? 4.316 -22.609 -25.609 1 95.88 287 HIS B C 1
ATOM 5767 O O . HIS B 1 287 ? 4.199 -23.078 -26.75 1 95.88 287 HIS B O 1
ATOM 5773 N N . PHE B 1 288 ? 5.449 -22.703 -24.953 1 96.5 288 PHE B N 1
ATOM 5774 C CA . PHE B 1 288 ? 6.676 -23.141 -25.609 1 96.5 288 PHE B CA 1
ATOM 5775 C C . PHE B 1 288 ? 7.117 -24.5 -25.078 1 96.5 288 PHE B C 1
ATOM 5777 O O . PHE B 1 288 ? 6.789 -24.859 -23.938 1 96.5 288 PHE B O 1
ATOM 5784 N N . PRO B 1 289 ? 7.836 -25.234 -25.844 1 96.69 289 PRO B N 1
ATOM 5785 C CA . PRO B 1 289 ? 8.344 -26.516 -25.359 1 96.69 289 PRO B CA 1
ATOM 5786 C C . PRO B 1 289 ? 9.516 -26.359 -24.406 1 96.69 289 PRO B C 1
ATOM 5788 O O . PRO B 1 289 ? 10.094 -25.266 -24.281 1 96.69 289 PRO B O 1
ATOM 5791 N N . THR B 1 290 ? 9.75 -27.375 -23.703 1 97.19 290 THR B N 1
ATOM 5792 C CA . THR B 1 290 ? 10.961 -27.484 -22.906 1 97.19 290 THR B CA 1
ATOM 5793 C C . THR B 1 290 ? 11.828 -28.641 -23.391 1 97.19 290 THR B C 1
ATOM 5795 O O . THR B 1 290 ? 11.312 -29.625 -23.938 1 97.19 290 THR B O 1
ATOM 5798 N N . LEU B 1 291 ? 13.148 -28.453 -23.375 1 97.62 291 LEU B N 1
ATOM 5799 C CA . LEU B 1 291 ? 14.117 -29.469 -23.781 1 97.62 291 LEU B CA 1
ATOM 5800 C C . LEU B 1 291 ? 15.078 -29.781 -22.641 1 97.62 291 LEU B C 1
ATOM 5802 O O . LEU B 1 291 ? 15.719 -28.875 -22.094 1 97.62 291 LEU B O 1
ATOM 5806 N N . ASP B 1 292 ? 15.133 -31.031 -22.281 1 97.5 292 ASP B N 1
ATOM 5807 C CA . ASP B 1 292 ? 16.031 -31.484 -21.219 1 97.5 292 ASP B CA 1
ATOM 5808 C C . ASP B 1 292 ? 16.953 -32.594 -21.719 1 97.5 292 ASP B C 1
ATOM 5810 O O . ASP B 1 292 ? 16.578 -33.375 -22.578 1 97.5 292 ASP B O 1
ATOM 5814 N N . LEU B 1 293 ? 18.188 -32.625 -21.281 1 97.31 293 LEU B N 1
ATOM 5815 C CA . LEU B 1 293 ? 19.078 -33.781 -21.375 1 97.31 293 LEU B CA 1
ATOM 5816 C C . LEU B 1 293 ? 18.953 -34.656 -20.141 1 97.31 293 LEU B C 1
ATOM 5818 O O . LEU B 1 293 ? 19.188 -34.219 -19.016 1 97.31 293 LEU B O 1
ATOM 5822 N N . VAL B 1 294 ? 18.562 -35.875 -20.344 1 96.62 294 VAL B N 1
ATOM 5823 C CA . VAL B 1 294 ? 18.312 -36.781 -19.219 1 96.62 294 VAL B CA 1
ATOM 5824 C C . VAL B 1 294 ? 19.25 -37.969 -19.328 1 96.62 294 VAL B C 1
ATOM 5826 O O . VAL B 1 294 ? 19.281 -38.656 -20.344 1 96.62 294 VAL B O 1
ATOM 5829 N N . GLY B 1 295 ? 20.062 -38.219 -18.375 1 95.31 295 GLY B N 1
ATOM 5830 C CA . GLY B 1 295 ? 20.891 -39.406 -18.203 1 95.31 295 GLY B CA 1
ATOM 5831 C C . GLY B 1 295 ? 20.453 -40.25 -17.016 1 95.31 295 GLY B C 1
ATOM 5832 O O . GLY B 1 295 ? 20.203 -39.719 -15.93 1 95.31 295 GLY B O 1
ATOM 5833 N N . VAL B 1 296 ? 20.25 -41.562 -17.297 1 94.88 296 VAL B N 1
ATOM 5834 C CA . VAL B 1 296 ? 19.828 -42.438 -16.219 1 94.88 296 VAL B CA 1
ATOM 5835 C C . VAL B 1 296 ? 20.719 -43.688 -16.203 1 94.88 296 VAL B C 1
ATOM 5837 O O . VAL B 1 296 ? 20.938 -44.312 -17.25 1 94.88 296 VAL B O 1
ATOM 5840 N N . ARG B 1 297 ? 21.359 -44.062 -15.148 1 94.25 297 ARG B N 1
ATOM 5841 C CA . ARG B 1 297 ? 21.969 -45.344 -14.867 1 94.25 297 ARG B CA 1
ATOM 5842 C C . ARG B 1 297 ? 21.141 -46.156 -13.859 1 94.25 297 ARG B C 1
ATOM 5844 O O . ARG B 1 297 ? 20.891 -45.688 -12.75 1 94.25 297 ARG B O 1
ATOM 5851 N N . SER B 1 298 ? 20.672 -47.25 -14.32 1 93.19 298 SER B N 1
ATOM 5852 C CA . SER B 1 298 ? 19.781 -47.969 -13.422 1 93.19 298 SER B CA 1
ATOM 5853 C C . SER B 1 298 ? 20.156 -49.469 -13.367 1 93.19 298 SER B C 1
ATOM 5855 O O . SER B 1 298 ? 20.75 -50 -14.305 1 93.19 298 SER B O 1
ATOM 5857 N N . PHE B 1 299 ? 19.922 -50.094 -12.266 1 90 299 PHE B N 1
ATOM 5858 C CA . PHE B 1 299 ? 20 -51.531 -12.008 1 90 299 PHE B CA 1
ATOM 5859 C C . PHE B 1 299 ? 18.641 -52.062 -11.57 1 90 299 PHE B C 1
ATOM 5861 O O . PHE B 1 299 ? 17.938 -51.469 -10.758 1 90 299 PHE B O 1
ATOM 5868 N N . SER B 1 300 ? 18.219 -53.094 -12.25 1 89.44 300 SER B N 1
ATOM 5869 C CA . SER B 1 300 ? 16.938 -53.688 -11.859 1 89.44 300 SER B CA 1
ATOM 5870 C C . SER B 1 300 ? 17.016 -55.219 -11.883 1 89.44 300 SER B C 1
ATOM 5872 O O . SER B 1 300 ? 17.688 -55.781 -12.734 1 89.44 300 SER B O 1
ATOM 5874 N N . GLU B 1 301 ? 16.375 -55.812 -10.953 1 85.62 301 GLU B N 1
ATOM 5875 C CA . GLU B 1 301 ? 16.172 -57.25 -10.867 1 85.62 301 GLU B CA 1
ATOM 5876 C C . GLU B 1 301 ? 14.695 -57.594 -10.734 1 85.62 301 GLU B C 1
ATOM 5878 O O . GLU B 1 301 ? 14 -57.062 -9.867 1 85.62 301 GLU B O 1
ATOM 5883 N N . ASN B 1 302 ? 14.172 -58.5 -11.602 1 79.44 302 ASN B N 1
ATOM 5884 C CA . ASN B 1 302 ? 12.773 -58.906 -11.594 1 79.44 302 ASN B CA 1
ATOM 5885 C C . ASN B 1 302 ? 11.836 -57.719 -11.703 1 79.44 302 ASN B C 1
ATOM 5887 O O . ASN B 1 302 ? 10.914 -57.562 -10.898 1 79.44 302 ASN B O 1
ATOM 5891 N N . ASP B 1 303 ? 12.203 -56.844 -12.68 1 74.5 303 ASP B N 1
ATOM 5892 C CA . ASP B 1 303 ? 11.555 -55.531 -12.734 1 74.5 303 ASP B CA 1
ATOM 5893 C C . ASP B 1 303 ? 10.141 -55.656 -13.305 1 74.5 303 ASP B C 1
ATOM 5895 O O . ASP B 1 303 ? 9.312 -54.75 -13.117 1 74.5 303 ASP B O 1
ATOM 5899 N N . SER B 1 304 ? 9.961 -56.625 -14.133 1 74.75 304 SER B N 1
ATOM 5900 C CA . SER B 1 304 ? 8.633 -56.875 -14.68 1 74.75 304 SER B CA 1
ATOM 5901 C C . SER B 1 304 ? 8.281 -58.344 -14.648 1 74.75 304 SER B C 1
ATOM 5903 O O . SER B 1 304 ? 9.156 -59.188 -14.469 1 74.75 304 SER B O 1
ATOM 5905 N N . ASN B 1 305 ? 6.941 -58.594 -14.844 1 71.75 305 ASN B N 1
ATOM 5906 C CA . ASN B 1 305 ? 6.48 -60 -14.836 1 71.75 305 ASN B CA 1
ATOM 5907 C C . ASN B 1 305 ? 7.117 -60.812 -15.961 1 71.75 305 ASN B C 1
ATOM 5909 O O . ASN B 1 305 ? 7.262 -62.031 -15.852 1 71.75 305 ASN B O 1
ATOM 5913 N N . ASN B 1 306 ? 7.586 -60 -17 1 71.38 306 ASN B N 1
ATOM 5914 C CA . ASN B 1 306 ? 8.164 -60.688 -18.156 1 71.38 306 ASN B CA 1
ATOM 5915 C C . ASN B 1 306 ? 9.672 -60.906 -17.984 1 71.38 306 ASN B C 1
ATOM 5917 O O . ASN B 1 306 ? 10.305 -61.594 -18.797 1 71.38 306 ASN B O 1
ATOM 5921 N N . THR B 1 307 ? 10.234 -60.406 -16.859 1 75.5 307 THR B N 1
ATOM 5922 C CA . THR B 1 307 ? 11.688 -60.5 -16.719 1 75.5 307 THR B CA 1
ATOM 5923 C C . THR B 1 307 ? 12.07 -61.156 -15.398 1 75.5 307 THR B C 1
ATOM 5925 O O . THR B 1 307 ? 13.125 -60.875 -14.828 1 75.5 307 THR B O 1
ATOM 5928 N N . LEU B 1 308 ? 11.156 -61.906 -14.891 1 77.5 308 LEU B N 1
ATOM 5929 C CA . LEU B 1 308 ? 11.484 -62.594 -13.648 1 77.5 308 LEU B CA 1
ATOM 5930 C C . LEU B 1 308 ? 12.711 -63.5 -13.836 1 77.5 308 LEU B C 1
ATOM 5932 O O . LEU B 1 308 ? 12.828 -64.188 -14.836 1 77.5 308 LEU B O 1
ATOM 5936 N N . GLY B 1 309 ? 13.727 -63.375 -12.953 1 76.5 309 GLY B N 1
ATOM 5937 C CA . GLY B 1 309 ? 14.977 -64.125 -13.016 1 76.5 309 GLY B CA 1
ATOM 5938 C C . GLY B 1 309 ? 16.078 -63.406 -13.773 1 76.5 309 GLY B C 1
ATOM 5939 O O . GLY B 1 309 ? 17.172 -63.906 -13.93 1 76.5 309 GLY B O 1
ATOM 5940 N N . SER B 1 310 ? 15.727 -62.25 -14.188 1 82 310 SER B N 1
ATOM 5941 C CA . SER B 1 310 ? 16.703 -61.5 -14.969 1 82 310 SER B CA 1
ATOM 5942 C C . SER B 1 310 ? 17.188 -60.25 -14.211 1 82 310 SER B C 1
ATOM 5944 O O . SER B 1 310 ? 16.469 -59.719 -13.367 1 82 310 SER B O 1
ATOM 5946 N N . ARG B 1 311 ? 18.469 -59.906 -14.43 1 86.75 311 ARG B N 1
ATOM 5947 C CA . ARG B 1 311 ? 19.094 -58.688 -13.938 1 86.75 311 ARG B CA 1
ATOM 5948 C C . ARG B 1 311 ? 19.5 -57.781 -15.086 1 86.75 311 ARG B C 1
ATOM 5950 O O . ARG B 1 311 ? 20 -58.25 -16.109 1 86.75 311 ARG B O 1
ATOM 5957 N N . PHE B 1 312 ? 19.234 -56.5 -14.898 1 86.44 312 PHE B N 1
ATOM 5958 C CA . PHE B 1 312 ? 19.547 -55.562 -15.953 1 86.44 312 PHE B CA 1
ATOM 5959 C C . PHE B 1 312 ? 20.359 -54.375 -15.398 1 86.44 312 PHE B C 1
ATOM 5961 O O . PHE B 1 312 ? 20 -53.812 -14.367 1 86.44 312 PHE B O 1
ATOM 5968 N N . ASP B 1 313 ? 21.531 -54.031 -15.945 1 88.62 313 ASP B N 1
ATOM 5969 C CA . ASP B 1 313 ? 22.297 -52.812 -15.766 1 88.62 313 ASP B CA 1
ATOM 5970 C C . ASP B 1 313 ? 22.203 -51.938 -17 1 88.62 313 ASP B C 1
ATOM 5972 O O . ASP B 1 313 ? 22.875 -52.188 -18 1 88.62 313 ASP B O 1
ATOM 5976 N N . THR B 1 314 ? 21.453 -50.906 -16.812 1 90.12 314 THR B N 1
ATOM 5977 C CA . THR B 1 314 ? 21.109 -50.125 -18 1 90.12 314 THR B CA 1
ATOM 5978 C C . THR B 1 314 ? 21.578 -48.656 -17.859 1 90.12 314 THR B C 1
ATOM 5980 O O . THR B 1 314 ? 21.438 -48.062 -16.781 1 90.12 314 THR B O 1
ATOM 5983 N N . THR B 1 315 ? 22.266 -48.094 -18.844 1 91.94 315 THR B N 1
ATOM 5984 C CA . THR B 1 315 ? 22.609 -46.688 -18.969 1 91.94 315 THR B CA 1
ATOM 5985 C C . THR B 1 315 ? 21.938 -46.062 -20.188 1 91.94 315 THR B C 1
ATOM 5987 O O . THR B 1 315 ? 22.047 -46.594 -21.297 1 91.94 315 THR B O 1
ATOM 5990 N N . THR B 1 316 ? 21.203 -45.062 -19.938 1 92.81 316 THR B N 1
ATOM 5991 C CA . THR B 1 316 ? 20.562 -44.375 -21.062 1 92.81 316 THR B CA 1
ATOM 5992 C C . THR B 1 316 ? 20.859 -42.875 -21.016 1 92.81 316 THR B C 1
ATOM 5994 O O . THR B 1 316 ? 20.953 -42.281 -19.922 1 92.81 316 THR B O 1
ATOM 5997 N N . ILE B 1 317 ? 21.078 -42.156 -22.141 1 94.38 317 ILE B N 1
ATOM 5998 C CA . ILE B 1 317 ? 21.172 -40.719 -22.328 1 94.38 317 ILE B CA 1
ATOM 5999 C C . ILE B 1 317 ? 20.219 -40.281 -23.438 1 94.38 317 ILE B C 1
ATOM 6001 O O . ILE B 1 317 ? 20.25 -40.812 -24.547 1 94.38 317 ILE B O 1
ATOM 6005 N N . ALA B 1 318 ? 19.359 -39.344 -23.062 1 95.69 318 ALA B N 1
ATOM 6006 C CA . ALA B 1 318 ? 18.344 -38.969 -24.047 1 95.69 318 ALA B CA 1
ATOM 6007 C C . ALA B 1 318 ? 18.031 -37.469 -23.984 1 95.69 318 ALA B C 1
ATOM 6009 O O . ALA B 1 318 ? 18.172 -36.875 -22.922 1 95.69 318 ALA B O 1
ATOM 6010 N N . LEU B 1 319 ? 17.672 -36.875 -25.141 1 96.38 319 LEU B N 1
ATOM 6011 C CA . LEU B 1 319 ? 17.031 -35.562 -25.219 1 96.38 319 LEU B CA 1
ATOM 6012 C C . LEU B 1 319 ? 15.516 -35.688 -25.125 1 96.38 319 LEU B C 1
ATOM 6014 O O . LEU B 1 319 ? 14.906 -36.438 -25.875 1 96.38 319 LEU B O 1
ATOM 6018 N N . GLN B 1 320 ? 14.969 -35.062 -24.125 1 96.56 320 GLN B N 1
ATOM 6019 C CA . GLN B 1 320 ? 13.523 -35.125 -23.906 1 96.56 320 GLN B CA 1
ATOM 6020 C C . GLN B 1 320 ? 12.859 -33.781 -24.203 1 96.56 320 GLN B C 1
ATOM 6022 O O . GLN B 1 320 ? 13.219 -32.75 -23.609 1 96.56 320 GLN B O 1
ATOM 6027 N N . LEU B 1 321 ? 11.922 -33.781 -25.141 1 96.69 321 LEU B N 1
ATOM 6028 C CA . LEU B 1 321 ? 11.141 -32.594 -25.516 1 96.69 321 LEU B CA 1
ATOM 6029 C C . LEU B 1 321 ? 9.719 -32.688 -24.969 1 96.69 321 LEU B C 1
ATOM 6031 O O . LEU B 1 321 ? 9.07 -33.719 -25.109 1 96.69 321 LEU B O 1
ATOM 6035 N N . ASN B 1 322 ? 9.281 -31.766 -24.234 1 96.06 322 ASN B N 1
ATOM 6036 C CA . ASN B 1 322 ? 7.898 -31.625 -23.781 1 96.06 322 ASN B CA 1
ATOM 6037 C C . ASN B 1 322 ? 7.246 -30.375 -24.344 1 96.06 322 ASN B C 1
ATOM 6039 O O . ASN B 1 322 ? 7.734 -29.266 -24.125 1 96.06 322 ASN B O 1
ATOM 6043 N N . MET B 1 323 ? 6.125 -30.516 -25.062 1 95.06 323 MET B N 1
ATOM 6044 C CA . MET B 1 323 ? 5.461 -29.391 -25.703 1 95.06 323 MET B CA 1
ATOM 6045 C C . MET B 1 323 ? 3.965 -29.391 -25.406 1 95.06 323 MET B C 1
ATOM 6047 O O . MET B 1 323 ? 3.236 -30.25 -25.906 1 95.06 323 MET B O 1
ATOM 6051 N N . PRO B 1 324 ? 3.504 -28.469 -24.578 1 94.25 324 PRO B N 1
ATOM 6052 C CA . PRO B 1 324 ? 2.051 -28.344 -24.438 1 94.25 324 PRO B CA 1
ATOM 6053 C C . PRO B 1 324 ? 1.376 -27.844 -25.719 1 94.25 324 PRO B C 1
ATOM 6055 O O . PRO B 1 324 ? 1.783 -26.828 -26.281 1 94.25 324 PRO B O 1
ATOM 6058 N N . LEU B 1 325 ? 0.404 -28.562 -26.156 1 94.56 325 LEU B N 1
ATOM 6059 C CA . LEU B 1 325 ? -0.277 -28.203 -27.391 1 94.56 325 LEU B CA 1
ATOM 6060 C C . LEU B 1 325 ? -1.578 -27.453 -27.109 1 94.56 325 LEU B C 1
ATOM 6062 O O . LEU B 1 325 ? -1.954 -26.547 -27.844 1 94.56 325 LEU B O 1
ATOM 6066 N N . PHE B 1 326 ? -2.273 -27.906 -26.125 1 93.56 326 PHE B N 1
ATOM 6067 C CA . PHE B 1 326 ? -3.551 -27.312 -25.734 1 93.56 326 PHE B CA 1
ATOM 6068 C C . PHE B 1 326 ? -3.791 -27.469 -24.234 1 93.56 326 PHE B C 1
ATOM 6070 O O . PHE B 1 326 ? -3.686 -28.562 -23.703 1 93.56 326 PHE B O 1
ATOM 6077 N N . ALA B 1 327 ? -4.09 -26.312 -23.594 1 94.19 327 ALA B N 1
ATOM 6078 C CA . ALA B 1 327 ? -4.273 -26.328 -22.141 1 94.19 327 ALA B CA 1
ATOM 6079 C C . ALA B 1 327 ? -5.633 -25.75 -21.75 1 94.19 327 ALA B C 1
ATOM 6081 O O . ALA B 1 327 ? -5.758 -25.078 -20.734 1 94.19 327 ALA B O 1
ATOM 6082 N N . GLY B 1 328 ? -6.637 -25.797 -22.672 1 93.88 328 GLY B N 1
ATOM 6083 C CA . GLY B 1 328 ? -7.988 -25.359 -22.375 1 93.88 328 GLY B CA 1
ATOM 6084 C C . GLY B 1 328 ? -8.109 -23.844 -22.234 1 93.88 328 GLY B C 1
ATOM 6085 O O . GLY B 1 328 ? -9.07 -23.344 -21.656 1 93.88 328 GLY B O 1
ATOM 6086 N N . GLY B 1 329 ? -7.133 -23.156 -22.609 1 94.94 329 GLY B N 1
ATOM 6087 C CA . GLY B 1 329 ? -7.148 -21.703 -22.531 1 94.94 329 GLY B CA 1
ATOM 6088 C C . GLY B 1 329 ? -6.512 -21.172 -21.266 1 94.94 329 GLY B C 1
ATOM 6089 O O . GLY B 1 329 ? -6.457 -19.953 -21.047 1 94.94 329 GLY B O 1
ATOM 6090 N N . PHE B 1 330 ? -6.047 -22.047 -20.375 1 95.31 330 PHE B N 1
ATOM 6091 C CA . PHE B 1 330 ? -5.477 -21.656 -19.094 1 95.31 330 PHE B CA 1
ATOM 6092 C C . PHE B 1 330 ? -4.262 -20.75 -19.297 1 95.31 330 PHE B C 1
ATOM 6094 O O . PHE B 1 330 ? -4.168 -19.688 -18.688 1 95.31 330 PHE B O 1
ATOM 6101 N N . THR B 1 331 ? -3.352 -21.141 -20.188 1 96.44 331 THR B N 1
ATOM 6102 C CA . THR B 1 331 ? -2.129 -20.391 -20.422 1 96.44 331 THR B CA 1
ATOM 6103 C C . THR B 1 331 ? -2.447 -19.016 -21.016 1 96.44 331 THR B C 1
ATOM 6105 O O . THR B 1 331 ? -1.907 -18 -20.578 1 96.44 331 THR B O 1
ATOM 6108 N N . SER B 1 332 ? -3.369 -19 -22 1 97 332 SER B N 1
ATOM 6109 C CA . SER B 1 332 ? -3.75 -17.734 -22.625 1 97 332 SER B CA 1
ATOM 6110 C C . SER B 1 332 ? -4.406 -16.797 -21.609 1 97 332 SER B C 1
ATOM 6112 O O . SER B 1 332 ? -4.125 -15.594 -21.609 1 97 332 SER B O 1
ATOM 6114 N N . ALA B 1 333 ? -5.246 -17.312 -20.781 1 97.31 333 ALA B N 1
ATOM 6115 C CA . ALA B 1 333 ? -5.875 -16.5 -19.734 1 97.31 333 ALA B CA 1
ATOM 6116 C C . ALA B 1 333 ? -4.836 -15.984 -18.75 1 97.31 333 ALA B C 1
ATOM 6118 O O . ALA B 1 333 ? -4.914 -14.836 -18.297 1 97.31 333 ALA B O 1
ATOM 6119 N N . SER B 1 334 ? -3.885 -16.844 -18.375 1 97.44 334 SER B N 1
ATOM 6120 C CA . SER B 1 334 ? -2.811 -16.453 -17.469 1 97.44 334 SER B CA 1
ATOM 6121 C C . SER B 1 334 ? -1.977 -15.32 -18.062 1 97.44 334 SER B C 1
ATOM 6123 O O . SER B 1 334 ? -1.557 -14.406 -17.359 1 97.44 334 SER B O 1
ATOM 6125 N N . VAL B 1 335 ? -1.723 -15.359 -19.375 1 98 335 VAL B N 1
ATOM 6126 C CA . VAL B 1 335 ? -0.965 -14.32 -20.062 1 98 335 VAL B CA 1
ATOM 6127 C C . VAL B 1 335 ? -1.747 -13.008 -20.047 1 98 335 VAL B C 1
ATOM 6129 O O . VAL B 1 335 ? -1.193 -11.953 -19.719 1 98 335 VAL B O 1
ATOM 6132 N N . ARG B 1 336 ? -3.045 -13.078 -20.344 1 97.62 336 ARG B N 1
ATOM 6133 C CA . ARG B 1 336 ? -3.871 -11.875 -20.312 1 97.62 336 ARG B CA 1
ATOM 6134 C C . ARG B 1 336 ? -3.916 -11.273 -18.906 1 97.62 336 ARG B C 1
ATOM 6136 O O . ARG B 1 336 ? -3.848 -10.055 -18.734 1 97.62 336 ARG B O 1
ATOM 6143 N N . GLN B 1 337 ? -4.043 -12.148 -17.906 1 97.06 337 GLN B N 1
ATOM 6144 C CA . GLN B 1 337 ? -4.004 -11.703 -16.531 1 97.06 337 GLN B CA 1
ATOM 6145 C C . GLN B 1 337 ? -2.703 -10.969 -16.219 1 97.06 337 GLN B C 1
ATOM 6147 O O . GLN B 1 337 ? -2.719 -9.891 -15.609 1 97.06 337 GLN B O 1
ATOM 6152 N N . ALA B 1 338 ? -1.595 -11.547 -16.656 1 97.88 338 ALA B N 1
ATOM 6153 C CA . ALA B 1 338 ? -0.282 -10.961 -16.391 1 97.88 338 ALA B CA 1
ATOM 6154 C C . ALA B 1 338 ? -0.147 -9.602 -17.078 1 97.88 338 ALA B C 1
ATOM 6156 O O . ALA B 1 338 ? 0.457 -8.68 -16.531 1 97.88 338 ALA B O 1
ATOM 6157 N N . PHE B 1 339 ? -0.708 -9.469 -18.312 1 98.19 339 PHE B N 1
ATOM 6158 C CA . PHE B 1 339 ? -0.674 -8.188 -19 1 98.19 339 PHE B CA 1
ATOM 6159 C C . PHE B 1 339 ? -1.437 -7.125 -18.203 1 98.19 339 PHE B C 1
ATOM 6161 O O . PHE B 1 339 ? -0.991 -5.98 -18.109 1 98.19 339 PHE B O 1
ATOM 6168 N N . ASN B 1 340 ? -2.553 -7.52 -17.719 1 97.62 340 ASN B N 1
ATOM 6169 C CA . ASN B 1 340 ? -3.32 -6.582 -16.906 1 97.62 340 ASN B CA 1
ATOM 6170 C C . ASN B 1 340 ? -2.559 -6.18 -15.656 1 97.62 340 ASN B C 1
ATOM 6172 O O . ASN B 1 340 ? -2.652 -5.035 -15.211 1 97.62 340 ASN B O 1
ATOM 6176 N N . ARG B 1 341 ? -1.804 -7.082 -15.086 1 97.62 341 ARG B N 1
ATOM 6177 C CA . ARG B 1 341 ? -0.982 -6.766 -13.922 1 97.62 341 ARG B CA 1
ATOM 6178 C C . ARG B 1 341 ? 0.139 -5.801 -14.289 1 97.62 341 ARG B C 1
ATOM 6180 O O . ARG B 1 341 ? 0.533 -4.961 -13.477 1 97.62 341 ARG B O 1
ATOM 6187 N N . VAL B 1 342 ? 0.696 -5.887 -15.531 1 98.31 342 VAL B N 1
ATOM 6188 C CA . VAL B 1 342 ? 1.663 -4.906 -16.016 1 98.31 342 VAL B CA 1
ATOM 6189 C C . VAL B 1 342 ? 1.016 -3.523 -16.062 1 98.31 342 VAL B C 1
ATOM 6191 O O . VAL B 1 342 ? 1.609 -2.537 -15.625 1 98.31 342 VAL B O 1
ATOM 6194 N N . ASP B 1 343 ? -0.227 -3.508 -16.578 1 97.38 343 ASP B N 1
ATOM 6195 C CA . ASP B 1 343 ? -0.956 -2.244 -16.641 1 97.38 343 ASP B CA 1
ATOM 6196 C C . ASP B 1 343 ? -1.126 -1.648 -15.242 1 97.38 343 ASP B C 1
ATOM 6198 O O . ASP B 1 343 ? -0.932 -0.447 -15.047 1 97.38 343 ASP B O 1
ATOM 6202 N N . ALA B 1 344 ? -1.467 -2.436 -14.273 1 96.94 344 ALA B N 1
ATOM 6203 C CA . ALA B 1 344 ? -1.611 -1.983 -12.891 1 96.94 344 ALA B CA 1
ATOM 6204 C C . ALA B 1 344 ? -0.293 -1.437 -12.352 1 96.94 344 ALA B C 1
ATOM 6206 O O . ALA B 1 344 ? -0.269 -0.39 -11.695 1 96.94 344 ALA B O 1
ATOM 6207 N N . ALA B 1 345 ? 0.795 -2.148 -12.633 1 97.5 345 ALA B N 1
ATOM 6208 C CA . ALA B 1 345 ? 2.111 -1.711 -12.18 1 97.5 345 ALA B CA 1
ATOM 6209 C C . ALA B 1 345 ? 2.494 -0.372 -12.805 1 97.5 345 ALA B C 1
ATOM 6211 O O . ALA B 1 345 ? 3.1 0.477 -12.148 1 97.5 345 ALA B O 1
ATOM 6212 N N . GLU B 1 346 ? 2.148 -0.222 -14.039 1 97.94 346 GLU B N 1
ATOM 6213 C CA . GLU B 1 346 ? 2.418 1.037 -14.727 1 97.94 346 GLU B CA 1
ATOM 6214 C C . GLU B 1 346 ? 1.642 2.189 -14.094 1 97.94 346 GLU B C 1
ATOM 6216 O O . GLU B 1 346 ? 2.176 3.287 -13.93 1 97.94 346 GLU B O 1
ATOM 6221 N N . GLU B 1 347 ? 0.431 1.959 -13.766 1 96.38 347 GLU B N 1
ATOM 6222 C CA . GLU B 1 347 ? -0.371 2.986 -13.109 1 96.38 347 GLU B CA 1
ATOM 6223 C C . GLU B 1 347 ? 0.18 3.314 -11.727 1 96.38 347 GLU B C 1
ATOM 6225 O O . GLU B 1 347 ? 0.156 4.469 -11.297 1 96.38 347 GLU B O 1
ATOM 6230 N N . LEU B 1 348 ? 0.647 2.359 -11.039 1 96.31 348 LEU B N 1
ATOM 6231 C CA . LEU B 1 348 ? 1.254 2.594 -9.734 1 96.31 348 LEU B CA 1
ATOM 6232 C C . LEU B 1 348 ? 2.547 3.391 -9.867 1 96.31 348 LEU B C 1
ATOM 6234 O O . LEU B 1 348 ? 2.871 4.207 -9.008 1 96.31 348 LEU B O 1
ATOM 6238 N N . LEU B 1 349 ? 3.326 3.137 -10.945 1 97.5 349 LEU B N 1
ATOM 6239 C CA . LEU B 1 349 ? 4.477 3.977 -11.258 1 97.5 349 LEU B CA 1
ATOM 6240 C C . LEU B 1 349 ? 4.055 5.426 -11.469 1 97.5 349 LEU B C 1
ATOM 6242 O O . LEU B 1 349 ? 4.68 6.344 -10.938 1 97.5 349 LEU B O 1
ATOM 6246 N N . ASN B 1 350 ? 2.965 5.566 -12.195 1 95.69 350 ASN B N 1
ATOM 6247 C CA . ASN B 1 350 ? 2.432 6.91 -12.398 1 95.69 350 ASN B CA 1
ATOM 6248 C C . ASN B 1 350 ? 2.045 7.57 -11.086 1 95.69 350 ASN B C 1
ATOM 6250 O O . ASN B 1 350 ? 2.357 8.742 -10.852 1 95.69 350 ASN B O 1
ATOM 6254 N N . LEU B 1 351 ? 1.4 6.863 -10.227 1 94.75 351 LEU B N 1
ATOM 6255 C CA . LEU B 1 351 ? 0.979 7.371 -8.93 1 94.75 351 LEU B CA 1
ATOM 6256 C C . LEU B 1 351 ? 2.182 7.82 -8.102 1 94.75 351 LEU B C 1
ATOM 6258 O O . LEU B 1 351 ? 2.188 8.93 -7.559 1 94.75 351 LEU B O 1
ATOM 6262 N N . ARG B 1 352 ? 3.18 6.961 -8.094 1 96 352 ARG B N 1
ATOM 6263 C CA . ARG B 1 352 ? 4.379 7.277 -7.324 1 96 352 ARG B CA 1
ATOM 6264 C C . ARG B 1 352 ? 5.09 8.5 -7.898 1 96 352 ARG B C 1
ATOM 6266 O O . ARG B 1 352 ? 5.543 9.367 -7.148 1 96 352 ARG B O 1
ATOM 6273 N N . THR B 1 353 ? 5.191 8.531 -9.156 1 96.44 353 THR B N 1
ATOM 6274 C CA . THR B 1 353 ? 5.844 9.641 -9.828 1 96.44 353 THR B CA 1
ATOM 6275 C C . THR B 1 353 ? 5.125 10.953 -9.531 1 96.44 353 THR B C 1
ATOM 6277 O O . THR B 1 353 ? 5.754 11.945 -9.148 1 96.44 353 THR B O 1
ATOM 6280 N N . ARG B 1 354 ? 3.82 10.961 -9.641 1 93.12 354 ARG B N 1
ATOM 6281 C CA . ARG B 1 354 ? 3.025 12.156 -9.375 1 93.12 354 ARG B CA 1
ATOM 6282 C C . ARG B 1 354 ? 3.125 12.57 -7.914 1 93.12 354 ARG B C 1
ATOM 6284 O O . ARG B 1 354 ? 3.199 13.758 -7.605 1 93.12 354 ARG B O 1
ATOM 6291 N N . ASP B 1 355 ? 3.125 11.609 -7.023 1 93.12 355 ASP B N 1
ATOM 6292 C CA . ASP B 1 355 ? 3.27 11.891 -5.598 1 93.12 355 ASP B CA 1
ATOM 6293 C C . ASP B 1 355 ? 4.609 12.562 -5.309 1 93.12 355 ASP B C 1
ATOM 6295 O O . ASP B 1 355 ? 4.664 13.547 -4.559 1 93.12 355 ASP B O 1
ATOM 6299 N N . ILE B 1 356 ? 5.621 12.055 -5.91 1 96.25 356 ILE B N 1
ATOM 6300 C CA . ILE B 1 356 ? 6.961 12.586 -5.676 1 96.25 356 ILE B CA 1
ATOM 6301 C C . ILE B 1 356 ? 7.07 13.984 -6.277 1 96.25 356 ILE B C 1
ATOM 6303 O O . ILE B 1 356 ? 7.676 14.875 -5.68 1 96.25 356 ILE B O 1
ATOM 6307 N N . GLU B 1 357 ? 6.473 14.18 -7.422 1 94.25 357 GLU B N 1
ATOM 6308 C CA . GLU B 1 357 ? 6.445 15.508 -8.031 1 94.25 357 GLU B CA 1
ATOM 6309 C C . GLU B 1 357 ? 5.719 16.516 -7.133 1 94.25 357 GLU B C 1
ATOM 6311 O O . GLU B 1 357 ? 6.207 17.625 -6.914 1 94.25 357 GLU B O 1
ATOM 6316 N N . ALA B 1 358 ? 4.609 16.094 -6.637 1 91.25 358 ALA B N 1
ATOM 6317 C CA . ALA B 1 358 ? 3.818 16.953 -5.754 1 91.25 358 ALA B CA 1
ATOM 6318 C C . ALA B 1 358 ? 4.586 17.281 -4.477 1 91.25 358 ALA B C 1
ATOM 6320 O O . ALA B 1 358 ? 4.602 18.438 -4.035 1 91.25 358 ALA B O 1
ATOM 6321 N N . ASN B 1 359 ? 5.207 16.312 -3.951 1 93.5 359 ASN B N 1
ATOM 6322 C CA . ASN B 1 359 ? 5.969 16.516 -2.725 1 93.5 359 ASN B CA 1
ATOM 6323 C C . ASN B 1 359 ? 7.168 17.422 -2.959 1 93.5 359 ASN B C 1
ATOM 6325 O O . ASN B 1 359 ? 7.48 18.281 -2.123 1 93.5 359 ASN B O 1
ATOM 6329 N N . THR B 1 360 ? 7.809 17.25 -4.047 1 94.88 360 THR B N 1
ATOM 6330 C CA . THR B 1 360 ? 8.938 18.109 -4.391 1 94.88 360 THR B CA 1
ATOM 6331 C C . THR B 1 360 ? 8.508 19.578 -4.492 1 94.88 360 THR B C 1
ATOM 6333 O O . THR B 1 360 ? 9.141 20.453 -3.916 1 94.88 360 THR B O 1
ATOM 6336 N N . LYS B 1 361 ? 7.426 19.75 -5.188 1 91.69 361 LYS B N 1
ATOM 6337 C CA . LYS B 1 361 ? 6.879 21.109 -5.301 1 91.69 361 LYS B CA 1
ATOM 6338 C C . LYS B 1 361 ? 6.496 21.656 -3.93 1 91.69 361 LYS B C 1
ATOM 6340 O O . LYS B 1 361 ? 6.789 22.812 -3.615 1 91.69 361 LYS B O 1
ATOM 6345 N N . LYS B 1 362 ? 5.898 20.828 -3.121 1 88.75 362 LYS B N 1
ATOM 6346 C CA . LYS B 1 362 ? 5.453 21.203 -1.784 1 88.75 362 LYS B CA 1
ATOM 6347 C C . LYS B 1 362 ? 6.633 21.641 -0.918 1 88.75 362 LYS B C 1
ATOM 6349 O O . LYS B 1 362 ? 6.59 22.719 -0.302 1 88.75 362 LYS B O 1
ATOM 6354 N N . TYR B 1 363 ? 7.66 20.891 -0.922 1 93.44 363 TYR B N 1
ATOM 6355 C CA . TYR B 1 363 ? 8.789 21.203 -0.055 1 93.44 363 TYR B CA 1
ATOM 6356 C C . TYR B 1 363 ? 9.547 22.422 -0.565 1 93.44 363 TYR B C 1
ATOM 6358 O O . TYR B 1 363 ? 10.023 23.234 0.225 1 93.44 363 TYR B O 1
ATOM 6366 N N . LEU B 1 364 ? 9.656 22.578 -1.869 1 93.44 364 LEU B N 1
ATOM 6367 C CA . LEU B 1 364 ? 10.305 23.766 -2.418 1 93.44 364 LEU B CA 1
ATOM 6368 C C . LEU B 1 364 ? 9.539 25.031 -2.023 1 93.44 364 LEU B C 1
ATOM 6370 O O . LEU B 1 364 ? 10.141 26 -1.56 1 93.44 364 LEU B O 1
ATOM 6374 N N . ASN B 1 365 ? 8.258 24.969 -2.164 1 89.06 365 ASN B N 1
ATOM 6375 C CA . ASN B 1 365 ? 7.43 26.109 -1.779 1 89.06 365 ASN B CA 1
ATOM 6376 C C . ASN B 1 365 ? 7.492 26.375 -0.277 1 89.06 365 ASN B C 1
ATOM 6378 O O . ASN B 1 365 ? 7.488 27.531 0.16 1 89.06 365 ASN B O 1
ATOM 6382 N N . SER B 1 366 ? 7.523 25.297 0.492 1 88.69 366 SER B N 1
ATOM 6383 C CA . SER B 1 366 ? 7.648 25.438 1.939 1 88.69 366 SER B CA 1
ATOM 6384 C C . SER B 1 366 ? 8.953 26.125 2.318 1 88.69 366 SER B C 1
ATOM 6386 O O . SER B 1 366 ? 8.977 26.969 3.223 1 88.69 366 SER B O 1
ATOM 6388 N N . ILE B 1 367 ? 10.008 25.828 1.582 1 91.81 367 ILE B N 1
ATOM 6389 C CA . ILE B 1 367 ? 11.297 26.469 1.843 1 91.81 367 ILE B CA 1
ATOM 6390 C C . ILE B 1 367 ? 11.227 27.953 1.482 1 91.81 367 ILE B C 1
ATOM 6392 O O . ILE B 1 367 ? 11.68 28.797 2.252 1 91.81 367 ILE B O 1
ATOM 6396 N N . ARG B 1 368 ? 10.617 28.219 0.396 1 89 368 ARG B N 1
ATOM 6397 C CA . ARG B 1 368 ? 10.469 29.609 -0.023 1 89 368 ARG B CA 1
ATOM 6398 C C . ARG B 1 368 ? 9.68 30.406 1.007 1 89 368 ARG B C 1
ATOM 6400 O O . ARG B 1 368 ? 10.094 31.5 1.409 1 89 368 ARG B O 1
ATOM 6407 N N . SER B 1 369 ? 8.617 29.828 1.438 1 84.5 369 SER B N 1
ATOM 6408 C CA . SER B 1 369 ? 7.793 30.469 2.457 1 84.5 369 SER B CA 1
ATOM 6409 C C . SER B 1 369 ? 8.523 30.547 3.793 1 84.5 369 SER B C 1
ATOM 6411 O O . SER B 1 369 ? 8.398 31.531 4.52 1 84.5 369 SER B O 1
ATOM 6413 N N . GLY B 1 370 ? 9.266 29.5 4.094 1 86.81 370 GLY B N 1
ATOM 6414 C CA . GLY B 1 370 ? 10.031 29.484 5.328 1 86.81 370 GLY B CA 1
ATOM 6415 C C . GLY B 1 370 ? 11.102 30.562 5.379 1 86.81 370 GLY B C 1
ATOM 6416 O O . GLY B 1 370 ? 11.328 31.156 6.426 1 86.81 370 GLY B O 1
ATOM 6417 N N . LEU B 1 371 ? 11.703 30.859 4.258 1 88.75 371 LEU B N 1
ATOM 6418 C CA . LEU B 1 371 ? 12.727 31.891 4.18 1 88.75 371 LEU B CA 1
ATOM 6419 C C . LEU B 1 371 ? 12.117 33.281 4.398 1 88.75 371 LEU B C 1
ATOM 6421 O O . LEU B 1 371 ? 12.703 34.125 5.086 1 88.75 371 LEU B O 1
ATOM 6425 N N . LEU B 1 372 ? 10.938 33.469 3.879 1 83.75 372 LEU B N 1
ATOM 6426 C CA . LEU B 1 372 ? 10.234 34.719 4.098 1 83.75 372 LEU B CA 1
ATOM 6427 C C . LEU B 1 372 ? 9.82 34.844 5.559 1 83.75 372 LEU B C 1
ATOM 6429 O O . LEU B 1 372 ? 9.977 35.938 6.148 1 83.75 372 LEU B O 1
ATOM 6433 N N . ALA B 1 373 ? 9.352 33.781 6.098 1 83.38 373 ALA B N 1
ATOM 6434 C CA . ALA B 1 373 ? 8.953 33.781 7.504 1 83.38 373 ALA B CA 1
ATOM 6435 C C . ALA B 1 373 ? 10.156 34 8.414 1 83.38 373 ALA B C 1
ATOM 6437 O O . ALA B 1 373 ? 10.055 34.688 9.43 1 83.38 373 ALA B O 1
ATOM 6438 N N . LEU B 1 374 ? 11.289 33.438 8.047 1 87.62 374 LEU B N 1
ATOM 6439 C CA . LEU B 1 374 ? 12.516 33.594 8.812 1 87.62 374 LEU B CA 1
ATOM 6440 C C . LEU B 1 374 ? 12.891 35.094 8.914 1 87.62 374 LEU B C 1
ATOM 6442 O O . LEU B 1 374 ? 13.18 35.594 10 1 87.62 374 LEU B O 1
ATOM 6446 N N . SER B 1 375 ? 12.797 35.781 7.875 1 86.25 375 SER B N 1
ATOM 6447 C CA . SER B 1 375 ? 13.109 37.219 7.855 1 86.25 375 SER B CA 1
ATOM 6448 C C . SER B 1 375 ? 12.102 38 8.672 1 86.25 375 SER B C 1
ATOM 6450 O O . SER B 1 375 ? 12.477 38.906 9.43 1 86.25 375 SER B O 1
ATOM 6452 N N . ALA B 1 376 ? 10.898 37.594 8.5 1 81.5 376 ALA B N 1
ATOM 6453 C CA . ALA B 1 376 ? 9.844 38.312 9.219 1 81.5 376 ALA B CA 1
ATOM 6454 C C . ALA B 1 376 ? 9.984 38.125 10.727 1 81.5 376 ALA B C 1
ATOM 6456 O O . ALA B 1 376 ? 9.852 39.062 11.5 1 81.5 376 ALA B O 1
ATOM 6457 N N . TYR B 1 377 ? 10.258 36.906 11.18 1 86.06 377 TYR B N 1
ATOM 6458 C CA . TYR B 1 377 ? 10.352 36.656 12.609 1 86.06 377 TYR B CA 1
ATOM 6459 C C . TYR B 1 377 ? 11.641 37.219 13.195 1 86.06 377 TYR B C 1
ATOM 6461 O O . TYR B 1 377 ? 11.672 37.625 14.359 1 86.06 377 TYR B O 1
ATOM 6469 N N . ARG B 1 378 ? 12.727 37.312 12.414 1 87.94 378 ARG B N 1
ATOM 6470 C CA . ARG B 1 378 ? 13.922 38 12.867 1 87.94 378 ARG B CA 1
ATOM 6471 C C . ARG B 1 378 ? 13.617 39.469 13.172 1 87.94 378 ARG B C 1
ATOM 6473 O O . ARG B 1 378 ? 14.039 40 14.203 1 87.94 378 ARG B O 1
ATOM 6480 N N . GLN B 1 379 ? 12.852 40.062 12.328 1 83.88 379 GLN B N 1
ATOM 6481 C CA . GLN B 1 379 ? 12.445 41.469 12.539 1 83.88 379 GLN B CA 1
ATOM 6482 C C . GLN B 1 379 ? 11.5 41.562 13.734 1 83.88 379 GLN B C 1
ATOM 6484 O O . GLN B 1 379 ? 11.586 42.531 14.508 1 83.88 379 GLN B O 1
ATOM 6489 N N . ALA B 1 380 ? 10.656 40.562 13.859 1 81.75 380 ALA B N 1
ATOM 6490 C CA . ALA B 1 380 ? 9.719 40.562 14.984 1 81.75 380 ALA B CA 1
ATOM 6491 C C . ALA B 1 380 ? 10.469 40.469 16.312 1 81.75 380 ALA B C 1
ATOM 6493 O O . ALA B 1 380 ? 10.086 41.125 17.281 1 81.75 380 ALA B O 1
ATOM 6494 N N . VAL B 1 381 ? 11.523 39.719 16.391 1 88.12 381 VAL B N 1
ATOM 6495 C CA . VAL B 1 381 ? 12.32 39.594 17.609 1 88.12 381 VAL B CA 1
ATOM 6496 C C . VAL B 1 381 ? 13 40.938 17.922 1 88.12 381 VAL B C 1
ATOM 6498 O O . VAL B 1 381 ? 12.969 41.406 19.062 1 88.12 381 VAL B O 1
ATOM 6501 N N . LYS B 1 382 ? 13.492 41.594 16.938 1 88.12 382 LYS B N 1
ATOM 6502 C CA . LYS B 1 382 ? 14.141 42.875 17.109 1 88.12 382 LYS B CA 1
ATOM 6503 C C . LYS B 1 382 ? 13.141 43.906 17.625 1 88.12 382 LYS B C 1
ATOM 6505 O O . LYS B 1 382 ? 13.43 44.656 18.562 1 88.12 382 LYS B O 1
ATOM 6510 N N . SER B 1 383 ? 12.039 43.844 16.969 1 83 383 SER B N 1
ATOM 6511 C CA . SER B 1 383 ? 11 44.812 17.359 1 83 383 SER B CA 1
ATOM 6512 C C . SER B 1 383 ? 10.523 44.531 18.781 1 83 383 SER B C 1
ATOM 6514 O O . SER B 1 383 ? 10.289 45.469 19.547 1 83 383 SER B O 1
ATOM 6516 N N . SER B 1 384 ? 10.359 43.281 19.109 1 85.19 384 SER B N 1
ATOM 6517 C CA . SER B 1 384 ? 9.906 42.906 20.453 1 85.19 384 SER B CA 1
ATOM 6518 C C . SER B 1 384 ? 10.961 43.25 21.5 1 85.19 384 SER B C 1
ATOM 6520 O O . SER B 1 384 ? 10.617 43.625 22.625 1 85.19 384 SER B O 1
ATOM 6522 N N . GLU B 1 385 ? 12.227 43.156 21.156 1 88.31 385 GLU B N 1
ATOM 6523 C CA . GLU B 1 385 ? 13.312 43.562 22.047 1 88.31 385 GLU B CA 1
ATOM 6524 C C . GLU B 1 385 ? 13.266 45.062 22.344 1 88.31 385 GLU B C 1
ATOM 6526 O O . GLU B 1 385 ? 13.391 45.5 23.484 1 88.31 385 GLU B O 1
ATOM 6531 N N . ILE B 1 386 ? 13.008 45.812 21.328 1 86.25 386 ILE B N 1
ATOM 6532 C CA . ILE B 1 386 ? 12.93 47.281 21.438 1 86.25 386 ILE B CA 1
ATOM 6533 C C . ILE B 1 386 ? 11.711 47.656 22.281 1 86.25 386 ILE B C 1
ATOM 6535 O O . ILE B 1 386 ? 11.797 48.531 23.156 1 86.25 386 ILE B O 1
ATOM 6539 N N . ALA B 1 387 ? 10.664 46.969 22 1 82.56 387 ALA B N 1
ATOM 6540 C CA . ALA B 1 387 ? 9.438 47.25 22.734 1 82.56 387 ALA B CA 1
ATOM 6541 C C . ALA B 1 387 ? 9.602 46.938 24.219 1 82.56 387 ALA B C 1
ATOM 6543 O O . ALA B 1 387 ? 9.117 47.688 25.078 1 82.56 387 ALA B O 1
ATOM 6544 N N . LEU B 1 388 ? 10.234 45.844 24.531 1 86.25 388 LEU B N 1
ATOM 6545 C CA . LEU B 1 388 ? 10.477 45.5 25.922 1 86.25 388 LEU B CA 1
ATOM 6546 C C . LEU B 1 388 ? 11.359 46.531 26.609 1 86.25 388 LEU B C 1
ATOM 6548 O O . LEU B 1 388 ? 11.062 46.969 27.719 1 86.25 388 LEU B O 1
ATOM 6552 N N . GLU B 1 389 ? 12.359 46.969 25.922 1 88.81 389 GLU B N 1
ATOM 6553 C CA . GLU B 1 389 ? 13.242 48 26.469 1 88.81 389 GLU B CA 1
ATOM 6554 C C . GLU B 1 389 ? 12.484 49.281 26.734 1 88.81 389 GLU B C 1
ATOM 6556 O O . GLU B 1 389 ? 12.648 49.906 27.781 1 88.81 389 GLU B O 1
ATOM 6561 N N . GLY B 1 390 ? 11.695 49.625 25.797 1 84.44 390 GLY B N 1
ATOM 6562 C CA . GLY B 1 390 ? 10.898 50.844 25.938 1 84.44 390 GLY B CA 1
ATOM 6563 C C . GLY B 1 390 ? 9.906 50.75 27.078 1 84.44 390 GLY B C 1
ATOM 6564 O O . GLY B 1 390 ? 9.758 51.719 27.844 1 84.44 390 GLY B O 1
ATOM 6565 N N . THR B 1 391 ? 9.281 49.656 27.203 1 83.81 391 THR B N 1
ATOM 6566 C CA . THR B 1 391 ? 8.289 49.469 28.25 1 83.81 391 THR B CA 1
ATOM 6567 C C . THR B 1 391 ? 8.953 49.438 29.625 1 83.81 391 THR B C 1
ATOM 6569 O O . THR B 1 391 ? 8.391 49.906 30.609 1 83.81 391 THR B O 1
ATOM 6572 N N . GLN B 1 392 ? 10.109 48.875 29.656 1 84.94 392 GLN B N 1
ATOM 6573 C CA . GLN B 1 392 ? 10.859 48.844 30.906 1 84.94 392 GLN B CA 1
ATOM 6574 C C . GLN B 1 392 ? 11.273 50.25 31.344 1 84.94 392 GLN B C 1
ATOM 6576 O O . GLN B 1 392 ? 11.172 50.562 32.531 1 84.94 392 GLN B O 1
ATOM 6581 N N . LYS B 1 393 ? 11.648 51.062 30.391 1 85.75 393 LYS B N 1
ATOM 6582 C CA . LYS B 1 393 ? 12 52.438 30.688 1 85.75 393 LYS B CA 1
ATOM 6583 C C . LYS B 1 393 ? 10.773 53.25 31.109 1 85.75 393 LYS B C 1
ATOM 6585 O O . LYS B 1 393 ? 10.844 54.062 32 1 85.75 393 LYS B O 1
ATOM 6590 N N . GLY B 1 394 ? 9.742 52.969 30.438 1 84.44 394 GLY B N 1
ATOM 6591 C CA . GLY B 1 394 ? 8.5 53.656 30.812 1 84.44 394 GLY B CA 1
ATOM 6592 C C . GLY B 1 394 ? 8.016 53.281 32.188 1 84.44 394 GLY B C 1
ATOM 6593 O O . GLY B 1 394 ? 7.484 54.125 32.938 1 84.44 394 GLY B O 1
ATOM 6594 N N . PHE B 1 395 ? 8.18 52.031 32.531 1 79.94 395 PHE B N 1
ATOM 6595 C CA . PHE B 1 395 ? 7.809 51.594 33.875 1 79.94 395 PHE B CA 1
ATOM 6596 C C . PHE B 1 395 ? 8.68 52.25 34.906 1 79.94 395 PHE B C 1
ATOM 6598 O O . PHE B 1 395 ? 8.18 52.719 35.969 1 79.94 395 PHE B O 1
ATOM 6605 N N . ALA B 1 396 ? 9.914 52.406 34.656 1 80.5 396 ALA B N 1
ATOM 6606 C CA . ALA B 1 396 ? 10.852 53.062 35.562 1 80.5 396 ALA B CA 1
ATOM 6607 C C . ALA B 1 396 ? 10.5 54.531 35.75 1 80.5 396 ALA B C 1
ATOM 6609 O O . ALA B 1 396 ? 10.664 55.094 36.812 1 80.5 396 ALA B O 1
ATOM 6610 N N . ALA B 1 397 ? 9.852 55.062 34.719 1 83.88 397 ALA B N 1
ATOM 6611 C CA . ALA B 1 397 ? 9.469 56.5 34.75 1 83.88 397 ALA B CA 1
ATOM 6612 C C . ALA B 1 397 ? 8.047 56.656 35.25 1 83.88 397 ALA B C 1
ATOM 6614 O O . ALA B 1 397 ? 7.566 57.781 35.406 1 83.88 397 ALA B O 1
ATOM 6615 N N . GLY B 1 398 ? 7.363 55.531 35.562 1 75.44 398 GLY B N 1
ATOM 6616 C CA . GLY B 1 398 ? 6.023 55.594 36.125 1 75.44 398 GLY B CA 1
ATOM 6617 C C . GLY B 1 398 ? 4.945 55.781 35.094 1 75.44 398 GLY B C 1
ATOM 6618 O O . GLY B 1 398 ? 3.799 56.094 35.438 1 75.44 398 GLY B O 1
ATOM 6619 N N . THR B 1 399 ? 5.324 55.594 33.844 1 79.12 399 THR B N 1
ATOM 6620 C CA . THR B 1 399 ? 4.375 55.875 32.75 1 79.12 399 THR B CA 1
ATOM 6621 C C . THR B 1 399 ? 3.762 54.594 32.219 1 79.12 399 THR B C 1
ATOM 6623 O O . THR B 1 399 ? 2.809 54.625 31.438 1 79.12 399 THR B O 1
ATOM 6626 N N . ARG B 1 400 ? 4.344 53.469 32.594 1 77.31 400 ARG B N 1
ATOM 6627 C CA . ARG B 1 400 ? 3.826 52.156 32.156 1 77.31 400 ARG B CA 1
ATOM 6628 C C . ARG B 1 400 ? 3.6 51.25 33.375 1 77.31 400 ARG B C 1
ATOM 6630 O O . ARG B 1 400 ? 4.145 51.5 34.469 1 77.31 400 ARG B O 1
ATOM 6637 N N . THR B 1 401 ? 2.785 50.344 33.125 1 75.94 401 THR B N 1
ATOM 6638 C CA . THR B 1 401 ? 2.463 49.406 34.219 1 75.94 401 THR B CA 1
ATOM 6639 C C . THR B 1 401 ? 3.326 48.156 34.125 1 75.94 401 THR B C 1
ATOM 6641 O O . THR B 1 401 ? 3.932 47.875 33.094 1 75.94 401 THR B O 1
ATOM 6644 N N . ASN B 1 402 ? 3.383 47.5 35.219 1 71.75 402 ASN B N 1
ATOM 6645 C CA . ASN B 1 402 ? 4.117 46.25 35.312 1 71.75 402 ASN B CA 1
ATOM 6646 C C . ASN B 1 402 ? 3.492 45.188 34.406 1 71.75 402 ASN B C 1
ATOM 6648 O O . ASN B 1 402 ? 4.195 44.344 33.875 1 71.75 402 ASN B O 1
ATOM 6652 N N . ILE B 1 403 ? 2.232 45.219 34.25 1 72.06 403 ILE B N 1
ATOM 6653 C CA . ILE B 1 403 ? 1.522 44.281 33.375 1 72.06 403 ILE B CA 1
ATOM 6654 C C . ILE B 1 403 ? 1.959 44.5 31.938 1 72.06 403 ILE B C 1
ATOM 6656 O O . ILE B 1 403 ? 2.078 43.531 31.172 1 72.06 403 ILE B O 1
ATOM 6660 N N . GLU B 1 404 ? 2.246 45.688 31.672 1 78.5 404 GLU B N 1
ATOM 6661 C CA . GLU B 1 404 ? 2.688 46 30.312 1 78.5 404 GLU B CA 1
ATOM 6662 C C . GLU B 1 404 ? 4.094 45.438 30.047 1 78.5 404 GLU B C 1
ATOM 6664 O O . GLU B 1 404 ? 4.398 45 28.953 1 78.5 404 GLU B O 1
ATOM 6669 N N . VAL B 1 405 ? 4.914 45.531 31.062 1 80.38 405 VAL B N 1
ATOM 6670 C CA . VAL B 1 405 ? 6.262 45 30.938 1 80.38 405 VAL B CA 1
ATOM 6671 C C . VAL B 1 405 ? 6.195 43.469 30.781 1 80.38 405 VAL B C 1
ATOM 6673 O O . VAL B 1 405 ? 6.887 42.906 29.938 1 80.38 405 VAL B O 1
ATOM 6676 N N . LEU B 1 406 ? 5.336 42.906 31.453 1 77.38 406 LEU B N 1
ATOM 6677 C CA . LEU B 1 406 ? 5.18 41.438 31.344 1 77.38 406 LEU B CA 1
ATOM 6678 C C . LEU B 1 406 ? 4.68 41.062 29.969 1 77.38 406 LEU B C 1
ATOM 6680 O O . LEU B 1 406 ? 5.152 40.062 29.391 1 77.38 406 LEU B O 1
ATOM 6684 N N . ASN B 1 407 ? 3.742 41.688 29.547 1 79.31 407 ASN B N 1
ATOM 6685 C CA . ASN B 1 407 ? 3.193 41.406 28.219 1 79.31 407 ASN B CA 1
ATOM 6686 C C . ASN B 1 407 ? 4.25 41.562 27.125 1 79.31 407 ASN B C 1
ATOM 6688 O O . ASN B 1 407 ? 4.301 40.75 26.203 1 79.31 407 ASN B O 1
ATOM 6692 N N . ALA B 1 408 ? 5.051 42.594 27.328 1 82.31 408 ALA B N 1
ATOM 6693 C CA . ALA B 1 408 ? 6.137 42.812 26.375 1 82.31 408 ALA B CA 1
ATOM 6694 C C . ALA B 1 408 ? 7.156 41.688 26.453 1 82.31 408 ALA B C 1
ATOM 6696 O O . ALA B 1 408 ? 7.691 41.25 25.422 1 82.31 408 ALA B O 1
ATOM 6697 N N . GLN B 1 409 ? 7.402 41.25 27.609 1 84.81 409 GLN B N 1
ATOM 6698 C CA . GLN B 1 409 ? 8.328 40.156 27.797 1 84.81 409 GLN B CA 1
ATOM 6699 C C . GLN B 1 409 ? 7.781 38.844 27.188 1 84.81 409 GLN B C 1
ATOM 6701 O O . GLN B 1 409 ? 8.523 38.094 26.562 1 84.81 409 GLN B O 1
ATOM 6706 N N . GLN B 1 410 ? 6.582 38.625 27.438 1 83.44 410 GLN B N 1
ATOM 6707 C CA . GLN B 1 410 ? 5.938 37.438 26.859 1 83.44 410 GLN B CA 1
ATOM 6708 C C . GLN B 1 410 ? 5.953 37.469 25.344 1 83.44 410 GLN B C 1
ATOM 6710 O O . GLN B 1 410 ? 6.141 36.438 24.688 1 83.44 410 GLN B O 1
ATOM 6715 N N . LYS B 1 411 ? 5.734 38.562 24.859 1 82.56 411 LYS B N 1
ATOM 6716 C CA . LYS B 1 411 ? 5.762 38.719 23.406 1 82.56 411 LYS B CA 1
ATOM 6717 C C . LYS B 1 411 ? 7.152 38.438 22.859 1 82.56 411 LYS B C 1
ATOM 6719 O O . LYS B 1 411 ? 7.289 37.812 21.797 1 82.56 411 LYS B O 1
ATOM 6724 N N . LEU B 1 412 ? 8.164 38.906 23.516 1 86.12 412 LEU B N 1
ATOM 6725 C CA . LEU B 1 412 ? 9.539 38.625 23.094 1 86.12 412 LEU B CA 1
ATOM 6726 C C . LEU B 1 412 ? 9.828 37.156 23.156 1 86.12 412 LEU B C 1
ATOM 6728 O O . LEU B 1 412 ? 10.414 36.594 22.219 1 86.12 412 LEU B 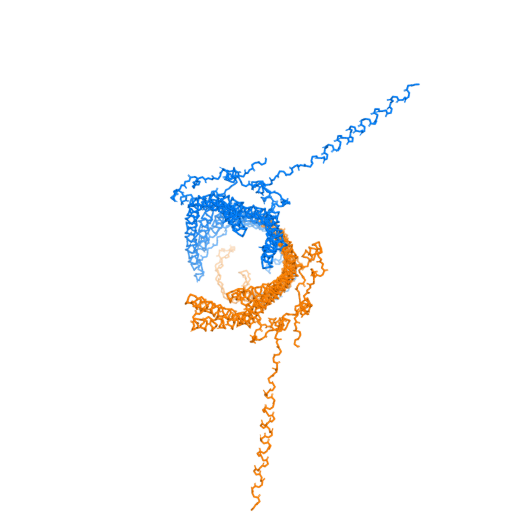O 1
ATOM 6732 N N . PHE B 1 413 ? 9.375 36.531 24.172 1 87.06 413 PHE B N 1
ATOM 6733 C CA . PHE B 1 413 ? 9.586 35.094 24.312 1 87.06 413 PHE B CA 1
ATOM 6734 C C . PHE B 1 413 ? 8.883 34.312 23.188 1 87.06 413 PHE B C 1
ATOM 6736 O O . PHE B 1 413 ? 9.453 33.406 22.609 1 87.06 413 PHE B O 1
ATOM 6743 N N . ARG B 1 414 ? 7.723 34.656 22.906 1 85.12 414 ARG B N 1
ATOM 6744 C CA . ARG B 1 414 ? 6.965 34 21.828 1 85.12 414 ARG B CA 1
ATOM 6745 C C . ARG B 1 414 ? 7.645 34.219 20.484 1 85.12 414 ARG B C 1
ATOM 6747 O O . ARG B 1 414 ? 7.73 33.281 19.672 1 85.12 414 ARG B O 1
ATOM 6754 N N . SER B 1 415 ? 8.055 35.438 20.25 1 85.62 415 SER B N 1
ATOM 6755 C CA . SER B 1 415 ? 8.719 35.719 18.984 1 85.62 415 SER B CA 1
ATOM 6756 C C . SER B 1 415 ? 10.008 34.906 18.844 1 85.62 415 SER B C 1
ATOM 6758 O O . SER B 1 415 ? 10.32 34.438 17.75 1 85.62 415 SER B O 1
ATOM 6760 N N . ARG B 1 416 ? 10.734 34.781 19.938 1 88.19 416 ARG B N 1
ATOM 6761 C CA . ARG B 1 416 ? 11.977 34.031 19.922 1 88.19 416 ARG B CA 1
ATOM 6762 C C . ARG B 1 416 ? 11.703 32.562 19.641 1 88.19 416 ARG B C 1
ATOM 6764 O O . ARG B 1 416 ? 12.406 31.922 18.844 1 88.19 416 ARG B O 1
ATOM 6771 N N . LEU B 1 417 ? 10.742 32.031 20.234 1 90.19 417 LEU B N 1
ATOM 6772 C CA . LEU B 1 417 ? 10.398 30.625 20.047 1 90.19 417 LEU B CA 1
ATOM 6773 C C . LEU B 1 417 ? 9.898 30.375 18.625 1 90.19 417 LEU B C 1
ATOM 6775 O O . LEU B 1 417 ? 10.203 29.344 18.031 1 90.19 417 LEU B O 1
ATOM 6779 N N . GLU B 1 418 ? 9.125 31.281 18.141 1 88.5 418 GLU B N 1
ATOM 6780 C CA . GLU B 1 418 ? 8.633 31.125 16.781 1 88.5 418 GLU B CA 1
ATOM 6781 C C . GLU B 1 418 ? 9.773 31.219 15.766 1 88.5 418 GLU B C 1
ATOM 6783 O O . GLU B 1 418 ? 9.766 30.516 14.758 1 88.5 418 GLU B O 1
ATOM 6788 N N . LEU B 1 419 ? 10.688 32.125 16.031 1 88.06 419 LEU B N 1
ATOM 6789 C CA . LEU B 1 419 ? 11.875 32.219 15.18 1 88.06 419 LEU B CA 1
ATOM 6790 C C . LEU B 1 419 ? 12.625 30.891 15.164 1 88.06 419 LEU B C 1
ATOM 6792 O O . LEU B 1 419 ? 12.984 30.391 14.102 1 88.06 419 LEU B O 1
ATOM 6796 N N . SER B 1 420 ? 12.805 30.328 16.297 1 91.06 420 SER B N 1
ATOM 6797 C CA . SER B 1 420 ? 13.484 29.031 16.406 1 91.06 420 SER B CA 1
ATOM 6798 C C . SER B 1 420 ? 12.719 27.953 15.664 1 91.06 420 SER B C 1
ATOM 6800 O O . SER B 1 420 ? 13.312 27.141 14.953 1 91.06 420 SER B O 1
ATOM 6802 N N . ARG B 1 421 ? 11.477 27.875 15.836 1 91.31 421 ARG B N 1
ATOM 6803 C CA . ARG B 1 421 ? 10.633 26.891 15.172 1 91.31 421 ARG B CA 1
ATOM 6804 C C . ARG B 1 421 ? 10.781 26.984 13.656 1 91.31 421 ARG B C 1
ATOM 6806 O O . ARG B 1 421 ? 10.93 25.969 12.977 1 91.31 421 ARG B O 1
ATOM 6813 N N . VAL B 1 422 ? 10.695 28.188 13.18 1 89.19 422 VAL B N 1
ATOM 6814 C CA . VAL B 1 422 ? 10.781 28.406 11.742 1 89.19 422 VAL B CA 1
ATOM 6815 C C . VAL B 1 422 ? 12.141 27.938 11.227 1 89.19 422 VAL B C 1
ATOM 6817 O O . VAL B 1 422 ? 12.234 27.375 10.133 1 89.19 422 VAL B O 1
ATOM 6820 N N . GLN B 1 423 ? 13.164 28.219 12.016 1 90.88 423 GLN B N 1
ATOM 6821 C CA . GLN B 1 423 ? 14.508 27.781 11.633 1 90.88 423 GLN B CA 1
ATOM 6822 C C . GLN B 1 423 ? 14.578 26.266 11.516 1 90.88 423 GLN B C 1
ATOM 6824 O O . GLN B 1 423 ? 15.086 25.734 10.523 1 90.88 423 GLN B O 1
ATOM 6829 N N . TYR B 1 424 ? 14.07 25.547 12.453 1 92.31 424 TYR B N 1
ATOM 6830 C CA . TYR B 1 424 ? 14.125 24.094 12.461 1 92.31 424 TYR B CA 1
ATOM 6831 C C . TYR B 1 424 ? 13.242 23.5 11.367 1 92.31 424 TYR B C 1
ATOM 6833 O O . TYR B 1 424 ? 13.609 22.531 10.711 1 92.31 424 TYR B O 1
ATOM 6841 N N . VAL B 1 425 ? 12.07 24.094 11.18 1 91.81 425 VAL B N 1
ATOM 6842 C CA . VAL B 1 425 ? 11.172 23.641 10.133 1 91.81 425 VAL B CA 1
ATOM 6843 C C . VAL B 1 425 ? 11.82 23.828 8.766 1 91.81 425 VAL B C 1
ATOM 6845 O O . VAL B 1 425 ? 11.703 22.984 7.887 1 91.81 425 VAL B O 1
ATOM 6848 N N . LEU B 1 426 ? 12.484 25 8.625 1 90.69 426 LEU B N 1
ATOM 6849 C CA . LEU B 1 426 ? 13.156 25.312 7.375 1 90.69 426 LEU B CA 1
ATOM 6850 C C . LEU B 1 426 ? 14.211 24.25 7.051 1 90.69 426 LEU B C 1
ATOM 6852 O O . LEU B 1 426 ? 14.25 23.734 5.934 1 90.69 426 LEU B O 1
ATOM 6856 N N . VAL B 1 427 ? 15.031 23.906 7.969 1 91.62 427 VAL B N 1
ATOM 6857 C CA . VAL B 1 427 ? 16.078 22.922 7.742 1 91.62 427 VAL B CA 1
ATOM 6858 C C . VAL B 1 427 ? 15.461 21.547 7.484 1 91.62 427 VAL B C 1
ATOM 6860 O O . VAL B 1 427 ? 15.93 20.812 6.621 1 91.62 427 VAL B O 1
ATOM 6863 N N . ASN B 1 428 ? 14.469 21.188 8.211 1 93.75 428 ASN B N 1
ATOM 6864 C CA . ASN B 1 428 ? 13.766 19.938 7.984 1 93.75 428 ASN B CA 1
ATOM 6865 C C . ASN B 1 428 ? 13.18 19.859 6.578 1 93.75 428 ASN B C 1
ATOM 6867 O O . ASN B 1 428 ? 13.227 18.812 5.934 1 93.75 428 ASN B O 1
ATOM 6871 N N . ASP B 1 429 ? 12.633 21 6.137 1 93.44 429 ASP B N 1
ATOM 6872 C CA . ASP B 1 429 ? 12.07 21.047 4.789 1 93.44 429 ASP B CA 1
ATOM 6873 C C . ASP B 1 429 ? 13.156 20.844 3.734 1 93.44 429 ASP B C 1
ATOM 6875 O O . ASP B 1 429 ? 12.914 20.234 2.693 1 93.44 429 ASP B O 1
ATOM 6879 N N . ILE B 1 430 ? 14.273 21.375 4.008 1 93.06 430 ILE B N 1
ATOM 6880 C CA . ILE B 1 430 ? 15.398 21.188 3.1 1 93.06 430 ILE B CA 1
ATOM 6881 C C . ILE B 1 430 ? 15.758 19.719 3.023 1 93.06 430 ILE B C 1
ATOM 6883 O O . ILE B 1 430 ? 15.977 19.172 1.935 1 93.06 430 ILE B O 1
ATOM 6887 N N . ILE B 1 431 ? 15.797 19.047 4.117 1 94.25 431 ILE B N 1
ATOM 6888 C CA . ILE B 1 431 ? 16.078 17.609 4.176 1 94.25 431 ILE B CA 1
ATOM 6889 C C . ILE B 1 431 ? 15.008 16.828 3.424 1 94.25 431 ILE B C 1
ATOM 6891 O O . ILE B 1 431 ? 15.312 15.938 2.635 1 94.25 431 ILE B O 1
ATOM 6895 N N . ASN B 1 432 ? 13.781 17.203 3.637 1 95.75 432 ASN B N 1
ATOM 6896 C CA . ASN B 1 432 ? 12.672 16.547 2.963 1 95.75 432 ASN B CA 1
ATOM 6897 C C . ASN B 1 432 ? 12.727 16.75 1.452 1 95.75 432 ASN B C 1
ATOM 6899 O O . ASN B 1 432 ? 12.398 15.844 0.683 1 95.75 432 ASN B O 1
ATOM 6903 N N . LEU B 1 433 ? 13.117 17.969 1.042 1 95.44 433 LEU B N 1
ATOM 6904 C CA . LEU B 1 433 ? 13.273 18.266 -0.381 1 95.44 433 LEU B CA 1
ATOM 6905 C C . LEU B 1 433 ? 14.359 17.391 -0.995 1 95.44 433 LEU B C 1
ATOM 6907 O O . LEU B 1 433 ? 14.172 16.812 -2.07 1 95.44 433 LEU B O 1
ATOM 6911 N N . LYS B 1 434 ? 15.438 17.297 -0.314 1 95.62 434 LYS B N 1
ATOM 6912 C CA . LYS B 1 434 ? 16.531 16.469 -0.811 1 95.62 434 LYS B CA 1
ATOM 6913 C C . LYS B 1 434 ? 16.125 15.008 -0.87 1 95.62 434 LYS B C 1
ATOM 6915 O O . LYS B 1 434 ? 16.547 14.273 -1.771 1 95.62 434 LYS B O 1
ATOM 6920 N N . GLN B 1 435 ? 15.352 14.547 0.13 1 96.38 435 GLN B N 1
ATOM 6921 C CA . GLN B 1 435 ? 14.828 13.188 0.092 1 96.38 435 GLN B CA 1
ATOM 6922 C C . GLN B 1 435 ? 13.93 12.977 -1.119 1 96.38 435 GLN B C 1
ATOM 6924 O O . GLN B 1 435 ? 14.062 11.977 -1.835 1 96.38 435 GLN B O 1
ATOM 6929 N N . ALA B 1 436 ? 13.008 13.906 -1.341 1 96.56 436 ALA B N 1
ATOM 6930 C CA . ALA B 1 436 ? 12.094 13.812 -2.48 1 96.56 436 ALA B CA 1
ATOM 6931 C C . ALA B 1 436 ? 12.867 13.828 -3.799 1 96.56 436 ALA B C 1
ATOM 6933 O O . ALA B 1 436 ? 12.469 13.172 -4.762 1 96.56 436 ALA B O 1
ATOM 6934 N N . ALA B 1 437 ? 13.992 14.555 -3.834 1 96.06 437 ALA B N 1
ATOM 6935 C CA . ALA B 1 437 ? 14.812 14.688 -5.035 1 96.06 437 ALA B CA 1
ATOM 6936 C C . ALA B 1 437 ? 15.75 13.484 -5.199 1 96.06 437 ALA B C 1
ATOM 6938 O O . ALA B 1 437 ? 16.469 13.383 -6.195 1 96.06 437 ALA B O 1
ATOM 6939 N N . GLY B 1 438 ? 15.797 12.641 -4.23 1 95.62 438 GLY B N 1
ATOM 6940 C CA . GLY B 1 438 ? 16.656 11.469 -4.289 1 95.62 438 GLY B CA 1
ATOM 6941 C C . GLY B 1 438 ? 18.125 11.797 -4.039 1 95.62 438 GLY B C 1
ATOM 6942 O O . GLY B 1 438 ? 19.016 11.094 -4.52 1 95.62 438 GLY B O 1
ATOM 6943 N N . MET B 1 439 ? 18.359 12.836 -3.324 1 93.19 439 MET B N 1
ATOM 6944 C CA . MET B 1 439 ? 19.719 13.312 -3.105 1 93.19 439 MET B CA 1
ATOM 6945 C C . MET B 1 439 ? 20.156 13.07 -1.664 1 93.19 439 MET B C 1
ATOM 6947 O O . MET B 1 439 ? 21.312 13.281 -1.318 1 93.19 439 MET B O 1
ATOM 6951 N N . LEU B 1 440 ? 19.188 12.648 -0.827 1 93.88 440 LEU B N 1
ATOM 6952 C CA . LEU B 1 440 ? 19.5 12.539 0.595 1 93.88 440 LEU B CA 1
ATOM 6953 C C . LEU B 1 440 ? 20.297 11.273 0.878 1 93.88 440 LEU B C 1
ATOM 6955 O O . LEU B 1 440 ? 19.766 10.164 0.783 1 93.88 440 LEU B O 1
ATOM 6959 N N . ASN B 1 441 ? 21.531 11.484 1.093 1 91.69 441 ASN B N 1
ATOM 6960 C CA . ASN B 1 441 ? 22.469 10.414 1.447 1 91.69 441 ASN B CA 1
ATOM 6961 C C . ASN B 1 441 ? 23.5 10.891 2.467 1 91.69 441 ASN B C 1
ATOM 6963 O O . ASN B 1 441 ? 23.391 12 2.99 1 91.69 441 ASN B O 1
ATOM 6967 N N . GLU B 1 442 ? 24.406 9.977 2.771 1 90.12 442 GLU B N 1
ATOM 6968 C CA . GLU B 1 442 ? 25.406 10.281 3.795 1 90.12 442 GLU B CA 1
ATOM 6969 C C . GLU B 1 442 ? 26.234 11.5 3.4 1 90.12 442 GLU B C 1
ATOM 6971 O O . GLU B 1 442 ? 26.531 12.352 4.238 1 90.12 442 GLU B O 1
ATOM 6976 N N . ALA B 1 443 ? 26.578 11.602 2.205 1 87.25 443 ALA B N 1
ATOM 6977 C CA . ALA B 1 443 ? 27.391 12.711 1.723 1 87.25 443 ALA B CA 1
ATOM 6978 C C . ALA B 1 443 ? 26.656 14.039 1.913 1 87.25 443 ALA B C 1
ATOM 6980 O O . ALA B 1 443 ? 27.266 15.031 2.348 1 87.25 443 ALA B O 1
ATOM 6981 N N . GLN B 1 444 ? 25.359 14.023 1.613 1 87.5 444 GLN B N 1
ATOM 6982 C CA . GLN B 1 444 ? 24.578 15.242 1.77 1 87.5 444 GLN B CA 1
ATOM 6983 C C . GLN B 1 444 ? 24.375 15.586 3.244 1 87.5 444 GLN B C 1
ATOM 6985 O O . GLN B 1 444 ? 24.297 16.75 3.611 1 87.5 444 GLN B O 1
ATOM 6990 N N . LEU B 1 445 ? 24.297 14.555 4.008 1 89.19 445 LEU B N 1
ATOM 6991 C CA . LEU B 1 445 ? 24.188 14.789 5.441 1 89.19 445 LEU B CA 1
ATOM 6992 C C . LEU B 1 445 ? 25.438 15.469 5.977 1 89.19 445 LEU B C 1
ATOM 6994 O O . LEU B 1 445 ? 25.359 16.328 6.863 1 89.19 445 LEU B O 1
ATOM 6998 N N . HIS B 1 446 ? 26.594 15.172 5.406 1 86.56 446 HIS B N 1
ATOM 6999 C CA . HIS B 1 446 ? 27.844 15.828 5.766 1 86.56 446 HIS B CA 1
ATOM 7000 C C . HIS B 1 446 ? 27.797 17.312 5.422 1 86.56 446 HIS B C 1
ATOM 7002 O O . HIS B 1 446 ? 28.25 18.156 6.203 1 86.56 446 HIS B O 1
ATOM 7008 N N . ALA B 1 447 ? 27.188 17.578 4.328 1 81.56 447 ALA B N 1
ATOM 7009 C CA . ALA B 1 447 ? 27.078 18.969 3.908 1 81.56 447 ALA B CA 1
ATOM 7010 C C . ALA B 1 447 ? 26.125 19.734 4.824 1 81.56 447 ALA B C 1
ATOM 7012 O O . ALA B 1 447 ? 26.375 20.906 5.145 1 81.56 447 ALA B O 1
ATOM 7013 N N . LEU B 1 448 ? 25.109 19.031 5.262 1 82.44 448 LEU B N 1
ATOM 7014 C CA . LEU B 1 448 ? 24.109 19.656 6.133 1 82.44 448 LEU B CA 1
ATOM 7015 C C . LEU B 1 448 ? 24.641 19.797 7.555 1 82.44 448 LEU B C 1
ATOM 7017 O O . LEU B 1 448 ? 24.172 20.641 8.32 1 82.44 448 LEU B O 1
ATOM 7021 N N . ASN B 1 449 ? 25.656 19.016 7.82 1 80.94 449 ASN B N 1
ATOM 7022 C CA . ASN B 1 449 ? 26.234 19.047 9.156 1 80.94 449 ASN B CA 1
ATOM 7023 C C . ASN B 1 449 ? 26.969 20.344 9.422 1 80.94 449 ASN B C 1
ATOM 7025 O O . ASN B 1 449 ? 27.219 20.703 10.57 1 80.94 449 ASN B O 1
ATOM 7029 N N . GLN B 1 450 ? 27.234 21.062 8.375 1 74.12 450 GLN B N 1
ATOM 7030 C CA . GLN B 1 450 ? 27.859 22.375 8.523 1 74.12 450 GLN B CA 1
ATOM 7031 C C . GLN B 1 450 ? 26.953 23.344 9.281 1 74.12 450 GLN B C 1
ATOM 7033 O O . GLN B 1 450 ? 27.438 24.312 9.867 1 74.12 450 GLN B O 1
ATOM 7038 N N . TYR B 1 451 ? 25.656 22.938 9.195 1 74.19 451 TYR B N 1
ATOM 7039 C CA . TYR B 1 451 ? 24.703 23.812 9.875 1 74.19 451 TYR B CA 1
ATOM 7040 C C . TYR B 1 451 ? 24.75 23.594 11.383 1 74.19 451 TYR B C 1
ATOM 7042 O O . TYR B 1 451 ? 24.141 24.344 12.148 1 74.19 451 TYR B O 1
ATOM 7050 N N . PHE B 1 452 ? 25.438 22.594 11.812 1 70.88 452 PHE B N 1
ATOM 7051 C CA . PHE B 1 452 ? 25.469 22.266 13.234 1 70.88 452 PHE B CA 1
ATOM 7052 C C . PHE B 1 452 ? 26.797 22.672 13.859 1 70.88 452 PHE B C 1
ATOM 7054 O O . PHE B 1 452 ? 27.844 22.641 13.188 1 70.88 452 PHE B O 1
ATOM 7061 N N . ALA B 1 453 ? 26.734 23.281 15.016 1 63.66 453 ALA B N 1
ATOM 7062 C CA . ALA B 1 453 ? 27.938 23.734 15.719 1 63.66 453 ALA B CA 1
ATOM 7063 C C . ALA B 1 453 ? 28.828 22.547 16.078 1 63.66 453 ALA B C 1
ATOM 7065 O O . ALA B 1 453 ? 28.344 21.469 16.391 1 63.66 453 ALA B O 1
ATOM 7066 N N . ALA B 1 454 ? 30.094 22.531 15.359 1 52.47 454 ALA B N 1
ATOM 7067 C CA . ALA B 1 454 ? 31.141 21.578 15.688 1 52.47 454 ALA B CA 1
ATOM 7068 C C . ALA B 1 454 ? 31.5 21.641 17.172 1 52.47 454 ALA B C 1
ATOM 7070 O O . ALA B 1 454 ? 31.547 22.719 17.766 1 52.47 454 ALA B O 1
ATOM 7071 N N . ASN B 1 455 ? 31.156 20.625 17.922 1 43.19 455 ASN B N 1
ATOM 7072 C CA . ASN B 1 455 ? 31.938 20.625 19.141 1 43.19 455 ASN B CA 1
ATOM 7073 C C . ASN B 1 455 ? 33.406 20.391 18.859 1 43.19 455 ASN B C 1
ATOM 7075 O O . ASN B 1 455 ? 33.781 19.625 17.969 1 43.19 455 ASN B O 1
#

InterPro domains:
  IPR003423 Outer membrane efflux protein [PF02321] (39-228)
  IPR003423 Outer membrane efflux protein [PF02321] (255-438)
  IPR010130 Type I secretion outer membrane protein, TolC [TIGR01844] (33-453)
  IPR051906 Outer membrane protein TolC-like [PTHR30026] (12-445)

Sequence (910 aa):
MMTRRYRMRLNRLALARALCTLAIYASAPLHAAENLLSLYEKALQYDAQYKAAEANMAAEREEINKSRALFMPRVQFGASVGRGATDRTTQTSLGAIDTRLNYDIQNYALSLRQPLFNKENIATYRGAEANVQSKEALLLKENATLISRLAATYFETLYAQEKVEVLRSNIAATSQQLDQAQRRYDNGEGTVTEINEAQANLELAQAELITTENSLAVFKQTLSNMSGVAVTDIAPLDIAQLPAGVPDSDDLEFWMQQALGNNPEITAARLSVEVARQDVEKKRAGHFPTLDLVGVRSFSENDSNNTLGSRFDTTTIALQLNMPLFAGGFTSASVRQAFNRVDAAEELLNLRTRDIEANTKKYLNSIRSGLLALSAYRQAVKSSEIALEGTQKGFAAGTRTNIEVLNAQQKLFRSRLELSRVQYVLVNDIINLKQAAGMLNEAQLHALNQYFAANMMTRRYRMRLNRLALARALCTLAIYASAPLHAAENLLSLYEKALQYDAQYKAAEANMAAEREEINKSRALFMPRVQFGASVGRGATDRTTQTSLGAIDTRLNYDIQNYALSLRQPLFNKENIATYRGAEANVQSKEALLLKENATLISRLAATYFETLYAQEKVEVLRSNIAATSQQLDQAQRRYDNGEGTVTEINEAQANLELAQAELITTENSLAVFKQTLSNMSGVAVTDIAPLDIAQLPAGVPDSDDLEFWMQQALGNNPEITAARLSVEVARQDVEKKRAGHFPTLDLVGVRSFSENDSNNTLGSRFDTTTIALQLNMPLFAGGFTSASVRQAFNRVDAAEELLNLRTRDIEANTKKYLNSIRSGLLALSAYRQAVKSSEIALEGTQKGFAAGTRTNIEVLNAQQKLFRSRLELSRVQYVLVNDIINLKQAAGMLNEAQLHALNQYFAAN

Radius of gyration: 42.36 Å; Cα contacts (8 Å, |Δi|>4): 1299; chains: 2; bounding box: 100×142×129 Å

Secondary structure (DSSP, 8-state):
-TTSSSHHHHHHHHHHHHHHHHHHHT-------B-HHHHHHHHHHH-HHHHHHHHHHHHHHHHHHHHHHTTS-EEEEEEEEEEEEEEEEEEETTEEEEEEEEEEEEEEEEEEEEEEE-HHHHHHHHHHHHHHHHHHHHHHHHHHHHHHHHHHHHHHHHHHHHHHHHHHHHHHHHHHHHHHHHHHHHTTSS-HHHHHHHHHHHHHHHHHHHHHHHHHHHHHHHHHHHHSS----BPPB-GGGS-SS-SS---HHHHHHHHHHH-HHHHHHHHHHHHHHHHHHHHHGGGS-EEEEEEEEEEEES-SGGGTT-EEEEEEEEEEEE-----TTHHHHHHHHHHHHHHHHHHHHHHHHHHHHHHHHHHHHHHHHHHHHHHHHHHHHHHHHHHHHHHHHHHHTTSS-HHHHHHHHHHHHHHHHHHHHHHHHHHHHHHHHHHHTT--SHHHHHHHGGGB---/--SSTTHHHHHHHHHHHHHHHHHHHT-------B-HHHHHHHHHHH-HHHHHHHHHHHHHHHHHHHHHHTTS-EEEEEEEEEEEEEEEEEEETTEEEEEEEEEEEEEEEEEEEEEEE-HHHHHHHHHHHHHHHHHHHHHHHHHHHHHHHHHHHHHHHHHHHHHHHHHHHHHHHHHHHHHHHHHHHHTTSS-HHHHHHHHHHHHHHHHHHHHHHHHHHHHHHHHHHHHSS----BPPB-GGGS-SS-SS---HHHHHHHHHHH-HHHHHHHHHHHHHHHHHHHHHGGGS-EEEEEEEEEEEES-SGGGTTEEEEEEEEEEEEEEEEE-TTHHHHHHHHHHHHHHHHHHHHHHHHHHHHHHHHHHHHHHHHHHHHHHHHHHHHHHHHHHHHHHHHHHHTTSS-HHHHHHHHHHHHHHHHHHHHHHHHHHHHHHHHHHHTT--SHHHHHHHGGGB---

pLDDT: mean 88.03, std 13.33, range [27.64, 98.75]

Nearest PDB structures (foldseek):
  7ng9-assembly1_A  TM=9.064E-01  e=1.382E-25  Klebsiella quasipneumoniae
  4k7r-assembly1_A  TM=8.699E-01  e=4.565E-19  Escherichia coli K-12
  4mt4-assembly1_C  TM=8.268E-01  e=4.660E-18  Campylobacter jejuni
  1wp1-assembly1_A  TM=8.136E-01  e=1.395E-18  Pseudomonas aeruginosa
  5azs-assembly1_B  TM=8.643E-01  e=1.271E-16  Pseudomonas aeruginosa PAO1

Foldseek 3Di:
DPPPPPVVVVVVVVVVVVVVVVVVVPPPPPPPFAELLNLLVLLCVAAPVLVVLVVVLVVLLCLLVVLVCVQPKDKDKDKDKDKDWDWDWDQDPVGTDTDIDIDIKIKIKIKMKGWDDFQLSVLSNQLSVLLSLLSVLVSLLVSLVLSLVSLVLQLLLLLLVLLLVLLVVLLVLLVVQLVVQVVCVVVVNHDPVSNVVSVVSNVVSVVVSVVSVVSNVVSQVVSCNSSVDRRDGHFDFQPVPFDLAQPPDLDLVVLLVLLCPAASNLSSLVSVLVSLVSQLSSLVSLQPKIKMWMWMWMWIACNDPVQHPDIDTDIDIDIDIGGDDDDPCPSVVSSVVSVVVSVVSVVVSVVSSVVLSVLLVVLSVLLVVLSVVLVVLVVQLVVLVVLLVVQVVCVVVVNHDSVSNSVSSVSNSVSVSVSSVSSSVNLSSSSSNCNSSNNDDSVVVVVSSVRTDDD/DPPPPVVVVVVVVVVVVVVVVVVVVPPPPPPPFDELLNLLVLLCVAAPVLVVLVVVLVVLLCQLVVLVCVQPKDKDKDWDKDKDWDWDWDQDPVGTDTDIDIDIKIKIKIKIKGWDDFQLSVLSNQLSVLLSLLSVLVSLLVSLVLSLVSLVLQLLLLLLVVLLVLLVVLLVLLVVQLVVQVVCVVVVNHDPVSNVVSVVSNVVSVVVSVVSVVSSVVSQVVSCNSSVDRRDGHFDFQPVPFDLAQPPDLDLVVLLVLLCPAASNLSSLVSVLVSLVSQLSSLVSLQAKIKMWMWMWMWIAPNDPVQHPDIDTDIDIDIDIDGDDDDPCPSVVSSVVSVVVSVVSVVVSVVVSVVLSVLLVVLSVLLVVLSVVLVVLVVQLVVLVVLLVVQVVCVVVVNHDPVSNSVSSVSNSVSVSVSSVSSSVNLSSSSSNCNSSNNDDSVVVVVSSVRTDDD